Protein 1WYH (pdb70)

Structure (mmCIF, N/CA/C/O backbone):
data_1WYH
#
_entry.id   1WYH
#
loop_
_entity.id
_entity.type
_entity.pdbx_description
1 polymer 'Skeletal muscle LIM-protein 2'
2 non-polymer 'ZINC ION'
#
loop_
_atom_site.group_PDB
_atom_site.id
_atom_site.type_symbol
_atom_site.label_atom_id
_atom_site.label_alt_id
_atom_site.label_comp_id
_atom_site.label_asym_id
_atom_site.label_entity_id
_atom_site.label_seq_id
_atom_site.pdbx_PDB_ins_code
_atom_site.Cartn_x
_atom_site.Cartn_y
_atom_site.Cartn_z
_atom_site.occupancy
_atom_site.B_iso_or_equiv
_atom_site.auth_seq_id
_atom_site.auth_comp_id
_atom_site.auth_asym_id
_atom_site.auth_atom_id
_atom_site.pdbx_PDB_model_num
ATOM 1 N N . GLY A 1 1 ? 15.376 -1.244 -15.543 1.00 0.00 1 GLY A N 1
ATOM 2 C CA . GLY A 1 1 ? 16.334 -1.296 -16.632 1.00 0.00 1 GLY A CA 1
ATOM 3 C C . GLY A 1 1 ? 16.577 -2.709 -17.124 1.00 0.00 1 GLY A C 1
ATOM 4 O O . GLY A 1 1 ? 16.070 -3.104 -18.174 1.00 0.00 1 GLY A O 1
ATOM 8 N N . SER A 1 2 ? 17.355 -3.474 -16.364 1.00 0.00 2 SER A N 1
ATOM 9 C CA . SER A 1 2 ? 17.669 -4.849 -16.732 1.00 0.00 2 SER A CA 1
ATOM 10 C C . SER A 1 2 ? 16.437 -5.741 -16.602 1.00 0.00 2 SER A C 1
ATOM 11 O O . SER A 1 2 ? 15.998 -6.357 -17.572 1.00 0.00 2 SER A O 1
ATOM 19 N N . SER A 1 3 ? 15.884 -5.802 -15.394 1.00 0.00 3 SER A N 1
ATOM 20 C CA . SER A 1 3 ? 14.706 -6.621 -15.134 1.00 0.00 3 SER A CA 1
ATOM 21 C C . SER A 1 3 ? 13.724 -5.886 -14.226 1.00 0.00 3 SER A C 1
ATOM 22 O O . SER A 1 3 ? 14.010 -4.793 -13.740 1.00 0.00 3 SER A O 1
ATOM 30 N N . GLY A 1 4 ? 12.564 -6.497 -14.002 1.00 0.00 4 GLY A N 1
ATOM 31 C CA . GLY A 1 4 ? 11.557 -5.887 -13.153 1.00 0.00 4 GLY A CA 1
ATOM 32 C C . GLY A 1 4 ? 10.916 -6.884 -12.208 1.00 0.00 4 GLY A C 1
ATOM 33 O O . GLY A 1 4 ? 10.489 -7.960 -12.626 1.00 0.00 4 GLY A O 1
ATOM 37 N N . SER A 1 5 ? 10.848 -6.526 -10.929 1.00 0.00 5 SER A N 1
ATOM 38 C CA . SER A 1 5 ? 10.259 -7.399 -9.921 1.00 0.00 5 SER A CA 1
ATOM 39 C C . SER A 1 5 ? 9.074 -6.721 -9.241 1.00 0.00 5 SER A C 1
ATOM 40 O O . SER A 1 5 ? 9.241 -5.975 -8.275 1.00 0.00 5 SER A O 1
ATOM 48 N N . SER A 1 6 ? 7.876 -6.985 -9.751 1.00 0.00 6 SER A N 1
ATOM 49 C CA . SER A 1 6 ? 6.662 -6.398 -9.197 1.00 0.00 6 SER A CA 1
ATOM 50 C C . SER A 1 6 ? 5.842 -7.447 -8.452 1.00 0.00 6 SER A C 1
ATOM 51 O O . SER A 1 6 ? 4.631 -7.554 -8.641 1.00 0.00 6 SER A O 1
ATOM 59 N N . GLY A 1 7 ? 6.512 -8.221 -7.604 1.00 0.00 7 GLY A N 1
ATOM 60 C CA . GLY A 1 7 ? 5.831 -9.253 -6.844 1.00 0.00 7 GLY A CA 1
ATOM 61 C C . GLY A 1 7 ? 5.042 -8.688 -5.679 1.00 0.00 7 GLY A C 1
ATOM 62 O O . GLY A 1 7 ? 5.286 -7.564 -5.240 1.00 0.00 7 GLY A O 1
ATOM 66 N N . CYS A 1 8 ? 4.090 -9.469 -5.178 1.00 0.00 8 CYS A N 1
ATOM 67 C CA . CYS A 1 8 ? 3.260 -9.041 -4.059 1.00 0.00 8 CYS A CA 1
ATOM 68 C C . CYS A 1 8 ? 4.095 -8.886 -2.791 1.00 0.00 8 CYS A C 1
ATOM 69 O O . CYS A 1 8 ? 4.951 -9.718 -2.493 1.00 0.00 8 CYS A O 1
ATOM 76 N N . SER A 1 9 ? 3.837 -7.815 -2.047 1.00 0.00 9 SER A N 1
ATOM 77 C CA . SER A 1 9 ? 4.567 -7.548 -0.813 1.00 0.00 9 SER A CA 1
ATOM 78 C C . SER A 1 9 ? 3.843 -8.152 0.387 1.00 0.00 9 SER A C 1
ATOM 79 O O . SER A 1 9 ? 4.383 -8.201 1.492 1.00 0.00 9 SER A O 1
ATOM 87 N N . ALA A 1 10 ? 2.617 -8.611 0.161 1.00 0.00 10 ALA A N 1
ATOM 88 C CA . ALA A 1 10 ? 1.819 -9.214 1.221 1.00 0.00 10 ALA A CA 1
ATOM 89 C C . ALA A 1 10 ? 2.136 -10.698 1.371 1.00 0.00 10 ALA A C 1
ATOM 90 O O . ALA A 1 10 ? 2.578 -11.145 2.430 1.00 0.00 10 ALA A O 1
ATOM 97 N N . CYS A 1 11 ? 1.907 -11.458 0.306 1.00 0.00 11 CYS A N 1
ATOM 98 C CA . CYS A 1 11 ? 2.167 -12.892 0.319 1.00 0.00 11 CYS A CA 1
ATOM 99 C C . CYS A 1 11 ? 3.541 -13.201 -0.270 1.00 0.00 11 CYS A C 1
ATOM 100 O O . CYS A 1 11 ? 4.204 -14.153 0.140 1.00 0.00 11 CYS A O 1
ATOM 107 N N . GLY A 1 12 ? 3.962 -12.388 -1.234 1.00 0.00 12 GLY A N 1
ATOM 108 C CA . GLY A 1 12 ? 5.254 -12.591 -1.863 1.00 0.00 12 GLY A CA 1
ATOM 109 C C . GLY A 1 12 ? 5.134 -13.132 -3.274 1.00 0.00 12 GLY A C 1
ATOM 110 O O . GLY A 1 12 ? 6.099 -13.114 -4.036 1.00 0.00 12 GLY A O 1
ATOM 114 N N . GLU A 1 13 ? 3.945 -13.616 -3.621 1.00 0.00 13 GLU A N 1
ATOM 115 C CA . GLU A 1 13 ? 3.704 -14.167 -4.949 1.00 0.00 13 GLU A CA 1
ATOM 116 C C . GLU A 1 13 ? 4.086 -13.163 -6.033 1.00 0.00 13 GLU A C 1
ATOM 117 O O . GLU A 1 13 ? 4.502 -12.042 -5.738 1.00 0.00 13 GLU A O 1
ATOM 129 N N . THR A 1 14 ? 3.942 -13.574 -7.289 1.00 0.00 14 THR A N 1
ATOM 130 C CA . THR A 1 14 ? 4.273 -12.713 -8.417 1.00 0.00 14 THR A CA 1
ATOM 131 C C . THR A 1 14 ? 3.018 -12.103 -9.031 1.00 0.00 14 THR A C 1
ATOM 132 O O . THR A 1 14 ? 2.241 -12.791 -9.693 1.00 0.00 14 THR A O 1
ATOM 143 N N . VAL A 1 15 ? 2.824 -10.807 -8.806 1.00 0.00 15 VAL A N 1
ATOM 144 C CA . VAL A 1 15 ? 1.663 -10.104 -9.339 1.00 0.00 15 VAL A CA 1
ATOM 145 C C . VAL A 1 15 ? 1.802 -9.872 -10.839 1.00 0.00 15 VAL A C 1
ATOM 146 O O . VAL A 1 15 ? 2.699 -9.157 -11.286 1.00 0.00 15 VAL A O 1
ATOM 159 N N . MET A 1 16 ? 0.908 -10.480 -11.612 1.00 0.00 16 MET A N 1
ATOM 160 C CA . MET A 1 16 ? 0.930 -10.338 -13.063 1.00 0.00 16 MET A CA 1
ATOM 161 C C . MET A 1 16 ? 0.077 -9.154 -13.506 1.00 0.00 16 MET A C 1
ATOM 162 O O . MET A 1 16 ? -0.932 -8.818 -12.886 1.00 0.00 16 MET A O 1
ATOM 176 N N . PRO A 1 17 ? 0.489 -8.504 -14.605 1.00 0.00 17 PRO A N 1
ATOM 177 C CA . PRO A 1 17 ? -0.224 -7.347 -15.155 1.00 0.00 17 PRO A CA 1
ATOM 178 C C . PRO A 1 17 ? -1.566 -7.732 -15.767 1.00 0.00 17 PRO A C 1
ATOM 179 O O . PRO A 1 17 ? -2.424 -6.879 -15.992 1.00 0.00 17 PRO A O 1
ATOM 190 N N . GLY A 1 18 ? -1.742 -9.022 -16.034 1.00 0.00 18 GLY A N 1
ATOM 191 C CA . GLY A 1 18 ? -2.984 -9.497 -16.618 1.00 0.00 18 GLY A CA 1
ATOM 192 C C . GLY A 1 18 ? -4.026 -9.832 -15.570 1.00 0.00 18 GLY A C 1
ATOM 193 O O . GLY A 1 18 ? -4.751 -10.819 -15.699 1.00 0.00 18 GLY A O 1
ATOM 197 N N . SER A 1 19 ? -4.101 -9.011 -14.527 1.00 0.00 19 SER A N 1
ATOM 198 C CA . SER A 1 19 ? -5.058 -9.228 -13.450 1.00 0.00 19 SER A CA 1
ATOM 199 C C . SER A 1 19 ? -5.125 -8.014 -12.528 1.00 0.00 19 SER A C 1
ATOM 200 O O . SER A 1 19 ? -4.170 -7.243 -12.429 1.00 0.00 19 SER A O 1
ATOM 208 N N . ARG A 1 20 ? -6.260 -7.851 -11.856 1.00 0.00 20 ARG A N 1
ATOM 209 C CA . ARG A 1 20 ? -6.453 -6.730 -10.944 1.00 0.00 20 ARG A CA 1
ATOM 210 C C . ARG A 1 20 ? -5.373 -6.714 -9.866 1.00 0.00 20 ARG A C 1
ATOM 211 O O . ARG A 1 20 ? -5.299 -7.617 -9.032 1.00 0.00 20 ARG A O 1
ATOM 232 N N . LYS A 1 21 ? -4.536 -5.682 -9.889 1.00 0.00 21 LYS A N 1
ATOM 233 C CA . LYS A 1 21 ? -3.460 -5.547 -8.915 1.00 0.00 21 LYS A CA 1
ATOM 234 C C . LYS A 1 21 ? -3.360 -4.111 -8.411 1.00 0.00 21 LYS A C 1
ATOM 235 O O . LYS A 1 21 ? -4.070 -3.224 -8.888 1.00 0.00 21 LYS A O 1
ATOM 254 N N . LEU A 1 22 ? -2.473 -3.887 -7.448 1.00 0.00 22 LEU A N 1
ATOM 255 C CA . LEU A 1 22 ? -2.278 -2.557 -6.881 1.00 0.00 22 LEU A CA 1
ATOM 256 C C . LEU A 1 22 ? -0.793 -2.237 -6.740 1.00 0.00 22 LEU A C 1
ATOM 257 O O . LEU A 1 22 ? 0.033 -3.137 -6.590 1.00 0.00 22 LEU A O 1
ATOM 273 N N . GLU A 1 23 ? -0.463 -0.951 -6.789 1.00 0.00 23 GLU A N 1
ATOM 274 C CA . GLU A 1 23 ? 0.922 -0.513 -6.665 1.00 0.00 23 GLU A CA 1
ATOM 275 C C . GLU A 1 23 ? 0.998 0.892 -6.074 1.00 0.00 23 GLU A C 1
ATOM 276 O O . GLU A 1 23 ? 0.532 1.858 -6.679 1.00 0.00 23 GLU A O 1
ATOM 288 N N . TYR A 1 24 ? 1.589 0.997 -4.889 1.00 0.00 24 TYR A N 1
ATOM 289 C CA . TYR A 1 24 ? 1.725 2.282 -4.214 1.00 0.00 24 TYR A CA 1
ATOM 290 C C . TYR A 1 24 ? 3.135 2.461 -3.660 1.00 0.00 24 TYR A C 1
ATOM 291 O O . TYR A 1 24 ? 3.745 1.514 -3.165 1.00 0.00 24 TYR A O 1
ATOM 309 N N . GLY A 1 25 ? 3.647 3.685 -3.748 1.00 0.00 25 GLY A N 1
ATOM 310 C CA . GLY A 1 25 ? 4.981 3.968 -3.252 1.00 0.00 25 GLY A CA 1
ATOM 311 C C . GLY A 1 25 ? 6.040 3.105 -3.910 1.00 0.00 25 GLY A C 1
ATOM 312 O O . GLY A 1 25 ? 7.191 3.085 -3.478 1.00 0.00 25 GLY A O 1
ATOM 316 N N . GLY A 1 26 ? 5.648 2.388 -4.959 1.00 0.00 26 GLY A N 1
ATOM 317 C CA . GLY A 1 26 ? 6.583 1.527 -5.660 1.00 0.00 26 GLY A CA 1
ATOM 318 C C . GLY A 1 26 ? 6.264 0.056 -5.480 1.00 0.00 26 GLY A C 1
ATOM 319 O O . GLY A 1 26 ? 6.456 -0.743 -6.396 1.00 0.00 26 GLY A O 1
ATOM 323 N N . GLN A 1 27 ? 5.777 -0.302 -4.297 1.00 0.00 27 GLN A N 1
ATOM 324 C CA . GLN A 1 27 ? 5.433 -1.687 -4.000 1.00 0.00 27 GLN A CA 1
ATOM 325 C C . GLN A 1 27 ? 4.232 -2.139 -4.825 1.00 0.00 27 GLN A C 1
ATOM 326 O O . GLN A 1 27 ? 3.648 -1.354 -5.573 1.00 0.00 27 GLN A O 1
ATOM 340 N N . THR A 1 28 ? 3.867 -3.409 -4.684 1.00 0.00 28 THR A N 1
ATOM 341 C CA . THR A 1 28 ? 2.737 -3.966 -5.417 1.00 0.00 28 THR A CA 1
ATOM 342 C C . THR A 1 28 ? 1.991 -4.997 -4.577 1.00 0.00 28 THR A C 1
ATOM 343 O O . THR A 1 28 ? 2.591 -5.935 -4.052 1.00 0.00 28 THR A O 1
ATOM 354 N N . TRP A 1 29 ? 0.681 -4.817 -4.455 1.00 0.00 29 TRP A N 1
ATOM 355 C CA . TRP A 1 29 ? -0.147 -5.734 -3.679 1.00 0.00 29 TRP A CA 1
ATOM 356 C C . TRP A 1 29 ? -1.305 -6.263 -4.517 1.00 0.00 29 TRP A C 1
ATOM 357 O O . TRP A 1 29 ? -1.791 -5.584 -5.422 1.00 0.00 29 TRP A O 1
ATOM 378 N N . HIS A 1 30 ? -1.744 -7.480 -4.210 1.00 0.00 30 HIS A N 1
ATOM 379 C CA . HIS A 1 30 ? -2.847 -8.100 -4.936 1.00 0.00 30 HIS A CA 1
ATOM 380 C C . HIS A 1 30 ? -4.177 -7.453 -4.560 1.00 0.00 30 HIS A C 1
ATOM 381 O O . HIS A 1 30 ? -4.374 -7.036 -3.419 1.00 0.00 30 HIS A O 1
ATOM 395 N N . GLU A 1 31 ? -5.085 -7.372 -5.528 1.00 0.00 31 GLU A N 1
ATOM 396 C CA . GLU A 1 31 ? -6.394 -6.773 -5.298 1.00 0.00 31 GLU A CA 1
ATOM 397 C C . GLU A 1 31 ? -7.069 -7.394 -4.078 1.00 0.00 31 GLU A C 1
ATOM 398 O O . GLU A 1 31 ? -8.047 -6.858 -3.555 1.00 0.00 31 GLU A O 1
ATOM 410 N N . HIS A 1 32 ? -6.540 -8.528 -3.629 1.00 0.00 32 HIS A N 1
ATOM 411 C CA . HIS A 1 32 ? -7.090 -9.223 -2.470 1.00 0.00 32 HIS A CA 1
ATOM 412 C C . HIS A 1 32 ? -6.140 -9.132 -1.280 1.00 0.00 32 HIS A C 1
ATOM 413 O O . HIS A 1 32 ? -6.524 -9.408 -0.143 1.00 0.00 32 HIS A O 1
ATOM 428 N N . CYS A 1 33 ? -4.898 -8.743 -1.549 1.00 0.00 33 CYS A N 1
ATOM 429 C CA . CYS A 1 33 ? -3.892 -8.617 -0.502 1.00 0.00 33 CYS A CA 1
ATOM 430 C C . CYS A 1 33 ? -3.869 -7.199 0.062 1.00 0.00 33 CYS A C 1
ATOM 431 O O . CYS A 1 33 ? -3.725 -7.002 1.269 1.00 0.00 33 CYS A O 1
ATOM 438 N N . PHE A 1 34 ? -4.013 -6.215 -0.819 1.00 0.00 34 PHE A N 1
ATOM 439 C CA . PHE A 1 34 ? -4.009 -4.815 -0.409 1.00 0.00 34 PHE A CA 1
ATOM 440 C C . PHE A 1 34 ? -5.220 -4.500 0.463 1.00 0.00 34 PHE A C 1
ATOM 441 O O . PHE A 1 34 ? -6.312 -4.237 -0.043 1.00 0.00 34 PHE A O 1
ATOM 458 N N . LEU A 1 35 ? -5.020 -4.529 1.776 1.00 0.00 35 LEU A N 1
ATOM 459 C CA . LEU A 1 35 ? -6.096 -4.247 2.720 1.00 0.00 35 LEU A CA 1
ATOM 460 C C . LEU A 1 35 ? -5.777 -3.011 3.555 1.00 0.00 35 LEU A C 1
ATOM 461 O O . LEU A 1 35 ? -4.716 -2.404 3.405 1.00 0.00 35 LEU A O 1
ATOM 477 N N . CYS A 1 36 ? -6.701 -2.645 4.438 1.00 0.00 36 CYS A N 1
ATOM 478 C CA . CYS A 1 36 ? -6.518 -1.483 5.299 1.00 0.00 36 CYS A CA 1
ATOM 479 C C . CYS A 1 36 ? -5.874 -1.883 6.623 1.00 0.00 36 CYS A C 1
ATOM 480 O O . CYS A 1 36 ? -6.160 -2.950 7.167 1.00 0.00 36 CYS A O 1
ATOM 487 N N . SER A 1 37 ? -5.004 -1.020 7.137 1.00 0.00 37 SER A N 1
ATOM 488 C CA . SER A 1 37 ? -4.317 -1.284 8.395 1.00 0.00 37 SER A CA 1
ATOM 489 C C . SER A 1 37 ? -5.181 -0.873 9.583 1.00 0.00 37 SER A C 1
ATOM 490 O O . SER A 1 37 ? -4.675 -0.617 10.675 1.00 0.00 37 SER A O 1
ATOM 498 N N . GLY A 1 38 ? -6.491 -0.811 9.361 1.00 0.00 38 GLY A N 1
ATOM 499 C CA . GLY A 1 38 ? -7.406 -0.431 10.421 1.00 0.00 38 GLY A CA 1
ATOM 500 C C . GLY A 1 38 ? -8.583 -1.378 10.539 1.00 0.00 38 GLY A C 1
ATOM 501 O O . GLY A 1 38 ? -8.866 -1.898 11.619 1.00 0.00 38 GLY A O 1
ATOM 505 N N . CYS A 1 39 ? -9.273 -1.603 9.426 1.00 0.00 39 CYS A N 1
ATOM 506 C CA . CYS A 1 39 ? -10.428 -2.492 9.408 1.00 0.00 39 CYS A CA 1
ATOM 507 C C . CYS A 1 39 ? -10.121 -3.767 8.627 1.00 0.00 39 CYS A C 1
ATOM 508 O O . CYS A 1 39 ? -10.944 -4.680 8.563 1.00 0.00 39 CYS A O 1
ATOM 515 N N . GLU A 1 40 ? -8.932 -3.820 8.037 1.00 0.00 40 GLU A N 1
ATOM 516 C CA . GLU A 1 40 ? -8.517 -4.983 7.260 1.00 0.00 40 GLU A CA 1
ATOM 517 C C . GLU A 1 40 ? -9.445 -5.201 6.069 1.00 0.00 40 GLU A C 1
ATOM 518 O O . GLU A 1 40 ? -9.771 -6.336 5.724 1.00 0.00 40 GLU A O 1
ATOM 530 N N . GLN A 1 41 ? -9.866 -4.105 5.446 1.00 0.00 41 GLN A N 1
ATOM 531 C CA . GLN A 1 41 ? -10.758 -4.177 4.294 1.00 0.00 41 GLN A CA 1
ATOM 532 C C . GLN A 1 41 ? -9.975 -4.054 2.991 1.00 0.00 41 GLN A C 1
ATOM 533 O O . GLN A 1 41 ? -8.972 -3.344 2.906 1.00 0.00 41 GLN A O 1
ATOM 547 N N . PRO A 1 42 ? -10.441 -4.761 1.951 1.00 0.00 42 PRO A N 1
ATOM 548 C CA . PRO A 1 42 ? -9.799 -4.747 0.634 1.00 0.00 42 PRO A CA 1
ATOM 549 C C . PRO A 1 42 ? -9.964 -3.408 -0.077 1.00 0.00 42 PRO A C 1
ATOM 550 O O . PRO A 1 42 ? -10.957 -3.178 -0.768 1.00 0.00 42 PRO A O 1
ATOM 561 N N . LEU A 1 43 ? -8.984 -2.528 0.095 1.00 0.00 43 LEU A N 1
ATOM 562 C CA . LEU A 1 43 ? -9.020 -1.210 -0.531 1.00 0.00 43 LEU A CA 1
ATOM 563 C C . LEU A 1 43 ? -8.759 -1.313 -2.030 1.00 0.00 43 LEU A C 1
ATOM 564 O O . LEU A 1 43 ? -8.700 -0.303 -2.731 1.00 0.00 43 LEU A O 1
ATOM 580 N N . GLY A 1 44 ? -8.605 -2.541 -2.517 1.00 0.00 44 GLY A N 1
ATOM 581 C CA . GLY A 1 44 ? -8.354 -2.753 -3.930 1.00 0.00 44 GLY A CA 1
ATOM 582 C C . GLY A 1 44 ? -9.490 -2.254 -4.802 1.00 0.00 44 GLY A C 1
ATOM 583 O O . GLY A 1 44 ? -9.383 -2.246 -6.028 1.00 0.00 44 GLY A O 1
ATOM 587 N N . SER A 1 45 ? -10.582 -1.839 -4.168 1.00 0.00 45 SER A N 1
ATOM 588 C CA . SER A 1 45 ? -11.745 -1.342 -4.893 1.00 0.00 45 SER A CA 1
ATOM 589 C C . SER A 1 45 ? -12.228 -0.020 -4.305 1.00 0.00 45 SER A C 1
ATOM 590 O O . SER A 1 45 ? -12.704 0.856 -5.027 1.00 0.00 45 SER A O 1
ATOM 598 N N . ARG A 1 46 ? -12.103 0.116 -2.989 1.00 0.00 46 ARG A N 1
ATOM 599 C CA . ARG A 1 46 ? -12.527 1.330 -2.302 1.00 0.00 46 ARG A CA 1
ATOM 600 C C . ARG A 1 46 ? -11.360 2.298 -2.138 1.00 0.00 46 ARG A C 1
ATOM 601 O O . ARG A 1 46 ? -10.200 1.888 -2.108 1.00 0.00 46 ARG A O 1
ATOM 622 N N . SER A 1 47 ? -11.676 3.585 -2.033 1.00 0.00 47 SER A N 1
ATOM 623 C CA . SER A 1 47 ? -10.653 4.613 -1.876 1.00 0.00 47 SER A CA 1
ATOM 624 C C . SER A 1 47 ? -9.978 4.504 -0.512 1.00 0.00 47 SER A C 1
ATOM 625 O O . SER A 1 47 ? -10.486 3.844 0.394 1.00 0.00 47 SER A O 1
ATOM 633 N N . PHE A 1 48 ? -8.829 5.157 -0.374 1.00 0.00 48 PHE A N 1
ATOM 634 C CA . PHE A 1 48 ? -8.082 5.134 0.879 1.00 0.00 48 PHE A CA 1
ATOM 635 C C . PHE A 1 48 ? -6.997 6.207 0.885 1.00 0.00 48 PHE A C 1
ATOM 636 O O . PHE A 1 48 ? -6.872 6.985 -0.061 1.00 0.00 48 PHE A O 1
ATOM 653 N N . VAL A 1 49 ? -6.213 6.241 1.958 1.00 0.00 49 VAL A N 1
ATOM 654 C CA . VAL A 1 49 ? -5.138 7.217 2.088 1.00 0.00 49 VAL A CA 1
ATOM 655 C C . VAL A 1 49 ? -3.839 6.548 2.522 1.00 0.00 49 VAL A C 1
ATOM 656 O O . VAL A 1 49 ? -3.719 6.031 3.633 1.00 0.00 49 VAL A O 1
ATOM 669 N N . PRO A 1 50 ? -2.840 6.558 1.627 1.00 0.00 50 PRO A N 1
ATOM 670 C CA . PRO A 1 50 ? -1.530 5.957 1.895 1.00 0.00 50 PRO A CA 1
ATOM 671 C C . PRO A 1 50 ? -0.736 6.739 2.935 1.00 0.00 50 PRO A C 1
ATOM 672 O O . PRO A 1 50 ? -0.218 7.819 2.651 1.00 0.00 50 PRO A O 1
ATOM 683 N N . ASP A 1 51 ? -0.643 6.187 4.140 1.00 0.00 51 ASP A N 1
ATOM 684 C CA . ASP A 1 51 ? 0.090 6.832 5.222 1.00 0.00 51 ASP A CA 1
ATOM 685 C C . ASP A 1 51 ? 1.405 6.109 5.495 1.00 0.00 51 ASP A C 1
ATOM 686 O O . ASP A 1 51 ? 1.774 5.178 4.779 1.00 0.00 51 ASP A O 1
ATOM 695 N N . LYS A 1 52 ? 2.111 6.546 6.533 1.00 0.00 52 LYS A N 1
ATOM 696 C CA . LYS A 1 52 ? 3.385 5.941 6.901 1.00 0.00 52 LYS A CA 1
ATOM 697 C C . LYS A 1 52 ? 3.306 4.419 6.833 1.00 0.00 52 LYS A C 1
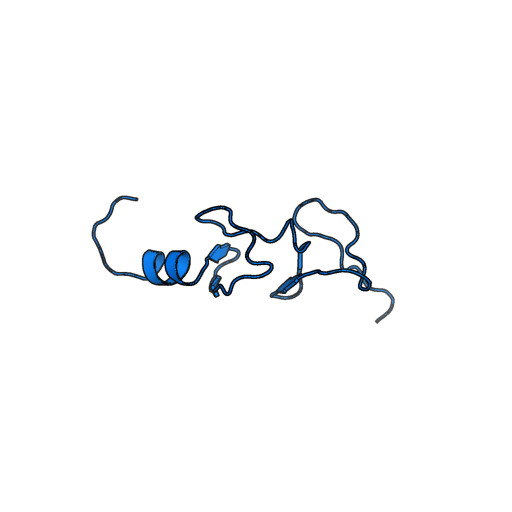ATOM 698 O O . LYS A 1 52 ? 2.865 3.769 7.780 1.00 0.00 52 LYS A O 1
ATOM 717 N N . GLY A 1 53 ? 3.736 3.858 5.707 1.00 0.00 53 GLY A N 1
ATOM 718 C CA . GLY A 1 53 ? 3.706 2.417 5.539 1.00 0.00 53 GLY A CA 1
ATOM 719 C C . GLY A 1 53 ? 2.414 1.801 6.039 1.00 0.00 53 GLY A C 1
ATOM 720 O O . GLY A 1 53 ? 2.389 0.642 6.449 1.00 0.00 53 GLY A O 1
ATOM 724 N N . ALA A 1 54 ? 1.338 2.581 6.006 1.00 0.00 54 ALA A N 1
ATOM 725 C CA . ALA A 1 54 ? 0.037 2.105 6.459 1.00 0.00 54 ALA A CA 1
ATOM 726 C C . ALA A 1 54 ? -1.078 2.601 5.545 1.00 0.00 54 ALA A C 1
ATOM 727 O O . ALA A 1 54 ? -1.178 3.796 5.263 1.00 0.00 54 ALA A O 1
ATOM 734 N N . HIS A 1 55 ? -1.914 1.677 5.083 1.00 0.00 55 HIS A N 1
ATOM 735 C CA . HIS A 1 55 ? -3.022 2.021 4.199 1.00 0.00 55 HIS A CA 1
ATOM 736 C C . HIS A 1 55 ? -4.330 2.116 4.979 1.00 0.00 55 HIS A C 1
ATOM 737 O O . HIS A 1 55 ? -4.876 1.104 5.420 1.00 0.00 55 HIS A O 1
ATOM 752 N N . TYR A 1 56 ? -4.827 3.337 5.146 1.00 0.00 56 TYR A N 1
ATOM 753 C CA . TYR A 1 56 ? -6.068 3.563 5.876 1.00 0.00 56 TYR A CA 1
ATOM 754 C C . TYR A 1 56 ? -7.139 4.150 4.961 1.00 0.00 56 TYR A C 1
ATOM 755 O O . TYR A 1 56 ? -6.893 5.115 4.236 1.00 0.00 56 TYR A O 1
ATOM 773 N N . CYS A 1 57 ? -8.329 3.559 4.999 1.00 0.00 57 CYS A N 1
ATOM 774 C CA . CYS A 1 57 ? -9.439 4.021 4.175 1.00 0.00 57 CYS A CA 1
ATOM 775 C C . CYS A 1 57 ? -9.823 5.454 4.533 1.00 0.00 57 CYS A C 1
ATOM 776 O O . CYS A 1 57 ? -9.311 6.023 5.497 1.00 0.00 57 CYS A O 1
ATOM 783 N N . VAL A 1 58 ? -10.729 6.031 3.749 1.00 0.00 58 VAL A N 1
ATOM 784 C CA . VAL A 1 58 ? -11.183 7.396 3.983 1.00 0.00 58 VAL A CA 1
ATOM 785 C C . VAL A 1 58 ? -11.386 7.661 5.471 1.00 0.00 58 VAL A C 1
ATOM 786 O O . VAL A 1 58 ? -10.830 8.599 6.041 1.00 0.00 58 VAL A O 1
ATOM 799 N N . PRO A 1 59 ? -12.201 6.813 6.117 1.00 0.00 59 PRO A N 1
ATOM 800 C CA . PRO A 1 59 ? -12.495 6.934 7.548 1.00 0.00 59 PRO A CA 1
ATOM 801 C C . PRO A 1 59 ? -11.290 6.593 8.418 1.00 0.00 59 PRO A C 1
ATOM 802 O O . PRO A 1 59 ? -10.898 7.373 9.287 1.00 0.00 59 PRO A O 1
ATOM 813 N N . CYS A 1 60 ? -10.705 5.424 8.179 1.00 0.00 60 CYS A N 1
ATOM 814 C CA . CYS A 1 60 ? -9.545 4.979 8.941 1.00 0.00 60 CYS A CA 1
ATOM 815 C C . CYS A 1 60 ? -8.438 6.030 8.910 1.00 0.00 60 CYS A C 1
ATOM 816 O O . CYS A 1 60 ? -7.540 6.026 9.752 1.00 0.00 60 CYS A O 1
ATOM 823 N N . TYR A 1 61 ? -8.511 6.928 7.934 1.00 0.00 61 TYR A N 1
ATOM 824 C CA . TYR A 1 61 ? -7.515 7.984 7.792 1.00 0.00 61 TYR A CA 1
ATOM 825 C C . TYR A 1 61 ? -7.967 9.258 8.500 1.00 0.00 61 TYR A C 1
ATOM 826 O O . TYR A 1 61 ? -7.228 9.830 9.300 1.00 0.00 61 TYR A O 1
ATOM 844 N N . GLU A 1 62 ? -9.186 9.694 8.199 1.00 0.00 62 GLU A N 1
ATOM 845 C CA . GLU A 1 62 ? -9.736 10.900 8.806 1.00 0.00 62 GLU A CA 1
ATOM 846 C C . GLU A 1 62 ? -9.961 10.702 10.303 1.00 0.00 62 GLU A C 1
ATOM 847 O O . GLU A 1 62 ? -10.091 11.667 11.055 1.00 0.00 62 GLU A O 1
ATOM 859 N N . ASN A 1 63 ? -10.006 9.443 10.727 1.00 0.00 63 ASN A N 1
ATOM 860 C CA . ASN A 1 63 ? -10.216 9.117 12.133 1.00 0.00 63 ASN A CA 1
ATOM 861 C C . ASN A 1 63 ? -8.903 9.178 12.907 1.00 0.00 63 ASN A C 1
ATOM 862 O O . ASN A 1 63 ? -8.842 9.730 14.006 1.00 0.00 63 ASN A O 1
ATOM 873 N N . LYS A 1 64 ? -7.853 8.607 12.327 1.00 0.00 64 LYS A N 1
ATOM 874 C CA . LYS A 1 64 ? -6.539 8.597 12.960 1.00 0.00 64 LYS A CA 1
ATOM 875 C C . LYS A 1 64 ? -5.939 9.999 12.989 1.00 0.00 64 LYS A C 1
ATOM 876 O O . LYS A 1 64 ? -5.179 10.341 13.896 1.00 0.00 64 LYS A O 1
ATOM 895 N N . PHE A 1 65 ? -6.286 10.807 11.993 1.00 0.00 65 PHE A N 1
ATOM 896 C CA . PHE A 1 65 ? -5.781 12.173 11.906 1.00 0.00 65 PHE A CA 1
ATOM 897 C C . PHE A 1 65 ? -6.747 13.153 12.566 1.00 0.00 65 PHE A C 1
ATOM 898 O O . PHE A 1 65 ? -6.679 14.359 12.333 1.00 0.00 65 PHE A O 1
ATOM 915 N N . ALA A 1 66 ? -7.645 12.624 13.391 1.00 0.00 66 ALA A N 1
ATOM 916 C CA . ALA A 1 66 ? -8.624 13.451 14.086 1.00 0.00 66 ALA A CA 1
ATOM 917 C C . ALA A 1 66 ? -8.205 13.699 15.531 1.00 0.00 66 ALA A C 1
ATOM 918 O O . ALA A 1 66 ? -7.627 12.826 16.179 1.00 0.00 66 ALA A O 1
ATOM 925 N N . SER A 1 67 ? -8.499 14.895 16.031 1.00 0.00 67 SER A N 1
ATOM 926 C CA . SER A 1 67 ? -8.149 15.259 17.399 1.00 0.00 67 SER A CA 1
ATOM 927 C C . SER A 1 67 ? -9.174 14.711 18.387 1.00 0.00 67 SER A C 1
ATOM 928 O O . SER A 1 67 ? -10.371 14.966 18.262 1.00 0.00 67 SER A O 1
ATOM 936 N N . GLY A 1 68 ? -8.694 13.954 19.369 1.00 0.00 68 GLY A N 1
ATOM 937 C CA . GLY A 1 68 ? -9.581 13.381 20.365 1.00 0.00 68 GLY A CA 1
ATOM 938 C C . GLY A 1 68 ? -8.846 12.509 21.363 1.00 0.00 68 GLY A C 1
ATOM 939 O O . GLY A 1 68 ? -7.887 11.814 21.025 1.00 0.00 68 GLY A O 1
ATOM 943 N N . PRO A 1 69 ? -9.295 12.540 22.626 1.00 0.00 69 PRO A N 1
ATOM 944 C CA . PRO A 1 69 ? -8.687 11.753 23.703 1.00 0.00 69 PRO A CA 1
ATOM 945 C C . PRO A 1 69 ? -8.944 10.258 23.544 1.00 0.00 69 PRO A C 1
ATOM 946 O O . PRO A 1 69 ? -8.404 9.443 24.292 1.00 0.00 69 PRO A O 1
ATOM 957 N N . SER A 1 70 ? -9.772 9.905 22.566 1.00 0.00 70 SER A N 1
ATOM 958 C CA . SER A 1 70 ? -10.103 8.508 22.312 1.00 0.00 70 SER A CA 1
ATOM 959 C C . SER A 1 70 ? -8.874 7.619 22.481 1.00 0.00 70 SER A C 1
ATOM 960 O O . SER A 1 70 ? -7.855 7.817 21.819 1.00 0.00 70 SER A O 1
ATOM 968 N N . SER A 1 71 ? -8.979 6.639 23.373 1.00 0.00 71 SER A N 1
ATOM 969 C CA . SER A 1 71 ? -7.876 5.721 23.633 1.00 0.00 71 SER A CA 1
ATOM 970 C C . SER A 1 71 ? -7.596 4.848 22.413 1.00 0.00 71 SER A C 1
ATOM 971 O O . SER A 1 71 ? -6.449 4.698 21.994 1.00 0.00 71 SER A O 1
ATOM 979 N N . GLY A 1 72 ? -8.654 4.275 21.848 1.00 0.00 72 GLY A N 1
ATOM 980 C CA . GLY A 1 72 ? -8.503 3.424 20.682 1.00 0.00 72 GLY A CA 1
ATOM 981 C C . GLY A 1 72 ? -9.127 4.027 19.439 1.00 0.00 72 GLY A C 1
ATOM 982 O O . GLY A 1 72 ? -10.072 4.805 19.561 1.00 0.00 72 GLY A O 1
ATOM 988 N N . GLY A 1 1 ? 14.860 -19.069 -17.453 1.00 0.00 1 GLY A N 2
ATOM 989 C CA . GLY A 1 1 ? 14.846 -18.798 -16.027 1.00 0.00 1 GLY A CA 2
ATOM 990 C C . GLY A 1 1 ? 13.671 -17.935 -15.612 1.00 0.00 1 GLY A C 2
ATOM 991 O O . GLY A 1 1 ? 13.132 -17.178 -16.420 1.00 0.00 1 GLY A O 2
ATOM 995 N N . SER A 1 2 ? 13.272 -18.048 -14.350 1.00 0.00 2 SER A N 2
ATOM 996 C CA . SER A 1 2 ? 12.150 -17.275 -13.830 1.00 0.00 2 SER A CA 2
ATOM 997 C C . SER A 1 2 ? 12.558 -16.496 -12.583 1.00 0.00 2 SER A C 2
ATOM 998 O O . SER A 1 2 ? 12.595 -17.042 -11.481 1.00 0.00 2 SER A O 2
ATOM 1006 N N . SER A 1 3 ? 12.864 -15.215 -12.767 1.00 0.00 3 SER A N 2
ATOM 1007 C CA . SER A 1 3 ? 13.274 -14.360 -11.659 1.00 0.00 3 SER A CA 2
ATOM 1008 C C . SER A 1 3 ? 12.105 -13.512 -11.167 1.00 0.00 3 SER A C 2
ATOM 1009 O O . SER A 1 3 ? 11.831 -13.447 -9.969 1.00 0.00 3 SER A O 2
ATOM 1017 N N . GLY A 1 4 ? 11.418 -12.862 -12.102 1.00 0.00 4 GLY A N 2
ATOM 1018 C CA . GLY A 1 4 ? 10.287 -12.026 -11.745 1.00 0.00 4 GLY A CA 2
ATOM 1019 C C . GLY A 1 4 ? 10.711 -10.712 -11.120 1.00 0.00 4 GLY A C 2
ATOM 1020 O O . GLY A 1 4 ? 11.384 -10.696 -10.090 1.00 0.00 4 GLY A O 2
ATOM 1024 N N . SER A 1 5 ? 10.319 -9.607 -11.746 1.00 0.00 5 SER A N 2
ATOM 1025 C CA . SER A 1 5 ? 10.668 -8.282 -11.248 1.00 0.00 5 SER A CA 2
ATOM 1026 C C . SER A 1 5 ? 9.586 -7.751 -10.313 1.00 0.00 5 SER A C 2
ATOM 1027 O O . SER A 1 5 ? 9.880 -7.247 -9.228 1.00 0.00 5 SER A O 2
ATOM 1035 N N . SER A 1 6 ? 8.333 -7.867 -10.741 1.00 0.00 6 SER A N 2
ATOM 1036 C CA . SER A 1 6 ? 7.206 -7.395 -9.945 1.00 0.00 6 SER A CA 2
ATOM 1037 C C . SER A 1 6 ? 6.573 -8.544 -9.167 1.00 0.00 6 SER A C 2
ATOM 1038 O O . SER A 1 6 ? 6.303 -9.609 -9.719 1.00 0.00 6 SER A O 2
ATOM 1046 N N . GLY A 1 7 ? 6.337 -8.318 -7.878 1.00 0.00 7 GLY A N 2
ATOM 1047 C CA . GLY A 1 7 ? 5.737 -9.343 -7.042 1.00 0.00 7 GLY A CA 2
ATOM 1048 C C . GLY A 1 7 ? 4.964 -8.760 -5.876 1.00 0.00 7 GLY A C 2
ATOM 1049 O O . GLY A 1 7 ? 5.199 -7.621 -5.472 1.00 0.00 7 GLY A O 2
ATOM 1053 N N . CYS A 1 8 ? 4.037 -9.543 -5.333 1.00 0.00 8 CYS A N 2
ATOM 1054 C CA . CYS A 1 8 ? 3.225 -9.098 -4.207 1.00 0.00 8 CYS A CA 2
ATOM 1055 C C . CYS A 1 8 ? 4.091 -8.843 -2.978 1.00 0.00 8 CYS A C 2
ATOM 1056 O O . CYS A 1 8 ? 5.039 -9.582 -2.709 1.00 0.00 8 CYS A O 2
ATOM 1063 N N . SER A 1 9 ? 3.760 -7.792 -2.235 1.00 0.00 9 SER A N 2
ATOM 1064 C CA . SER A 1 9 ? 4.510 -7.437 -1.036 1.00 0.00 9 SER A CA 2
ATOM 1065 C C . SER A 1 9 ? 3.852 -8.023 0.210 1.00 0.00 9 SER A C 2
ATOM 1066 O O . SER A 1 9 ? 4.444 -8.040 1.288 1.00 0.00 9 SER A O 2
ATOM 1074 N N . ALA A 1 10 ? 2.623 -8.503 0.052 1.00 0.00 10 ALA A N 2
ATOM 1075 C CA . ALA A 1 10 ? 1.884 -9.092 1.162 1.00 0.00 10 ALA A CA 2
ATOM 1076 C C . ALA A 1 10 ? 2.249 -10.561 1.347 1.00 0.00 10 ALA A C 2
ATOM 1077 O O . ALA A 1 10 ? 2.730 -10.963 2.406 1.00 0.00 10 ALA A O 2
ATOM 1084 N N . CYS A 1 11 ? 2.018 -11.358 0.309 1.00 0.00 11 CYS A N 2
ATOM 1085 C CA . CYS A 1 11 ? 2.321 -12.783 0.356 1.00 0.00 11 CYS A CA 2
ATOM 1086 C C . CYS A 1 11 ? 3.682 -13.071 -0.271 1.00 0.00 11 CYS A C 2
ATOM 1087 O O . CYS A 1 11 ? 4.374 -14.009 0.124 1.00 0.00 11 CYS A O 2
ATOM 1094 N N . GLY A 1 12 ? 4.060 -12.256 -1.251 1.00 0.00 12 GLY A N 2
ATOM 1095 C CA . GLY A 1 12 ? 5.336 -12.438 -1.917 1.00 0.00 12 GLY A CA 2
ATOM 1096 C C . GLY A 1 12 ? 5.185 -13.011 -3.313 1.00 0.00 12 GLY A C 2
ATOM 1097 O O . GLY A 1 12 ? 6.120 -12.968 -4.112 1.00 0.00 12 GLY A O 2
ATOM 1101 N N . GLU A 1 13 ? 4.006 -13.550 -3.605 1.00 0.00 13 GLU A N 2
ATOM 1102 C CA . GLU A 1 13 ? 3.738 -14.136 -4.913 1.00 0.00 13 GLU A CA 2
ATOM 1103 C C . GLU A 1 13 ? 4.101 -13.162 -6.030 1.00 0.00 13 GLU A C 2
ATOM 1104 O O . GLU A 1 13 ? 4.632 -12.080 -5.778 1.00 0.00 13 GLU A O 2
ATOM 1116 N N . THR A 1 14 ? 3.810 -13.553 -7.267 1.00 0.00 14 THR A N 2
ATOM 1117 C CA . THR A 1 14 ? 4.106 -12.717 -8.423 1.00 0.00 14 THR A CA 2
ATOM 1118 C C . THR A 1 14 ? 2.833 -12.115 -9.007 1.00 0.00 14 THR A C 2
ATOM 1119 O O . THR A 1 14 ? 2.022 -12.818 -9.611 1.00 0.00 14 THR A O 2
ATOM 1130 N N . VAL A 1 15 ? 2.662 -10.810 -8.824 1.00 0.00 15 VAL A N 2
ATOM 1131 C CA . VAL A 1 15 ? 1.488 -10.113 -9.335 1.00 0.00 15 VAL A CA 2
ATOM 1132 C C . VAL A 1 15 ? 1.626 -9.822 -10.825 1.00 0.00 15 VAL A C 2
ATOM 1133 O O . VAL A 1 15 ? 2.481 -9.039 -11.238 1.00 0.00 15 VAL A O 2
ATOM 1146 N N . MET A 1 16 ? 0.779 -10.459 -11.627 1.00 0.00 16 MET A N 2
ATOM 1147 C CA . MET A 1 16 ? 0.806 -10.267 -13.073 1.00 0.00 16 MET A CA 2
ATOM 1148 C C . MET A 1 16 ? 0.000 -9.035 -13.472 1.00 0.00 16 MET A C 2
ATOM 1149 O O . MET A 1 16 ? -0.990 -8.677 -12.834 1.00 0.00 16 MET A O 2
ATOM 1163 N N . PRO A 1 17 ? 0.433 -8.369 -14.554 1.00 0.00 17 PRO A N 2
ATOM 1164 C CA . PRO A 1 17 ? -0.235 -7.167 -15.062 1.00 0.00 17 PRO A CA 2
ATOM 1165 C C . PRO A 1 17 ? -1.596 -7.475 -15.676 1.00 0.00 17 PRO A C 2
ATOM 1166 O O . PRO A 1 17 ? -2.520 -6.667 -15.598 1.00 0.00 17 PRO A O 2
ATOM 1177 N N . GLY A 1 18 ? -1.713 -8.651 -16.285 1.00 0.00 18 GLY A N 2
ATOM 1178 C CA . GLY A 1 18 ? -2.966 -9.046 -16.903 1.00 0.00 18 GLY A CA 2
ATOM 1179 C C . GLY A 1 18 ? -3.961 -9.591 -15.898 1.00 0.00 18 GLY A C 2
ATOM 1180 O O . GLY A 1 18 ? -4.663 -10.563 -16.174 1.00 0.00 18 GLY A O 2
ATOM 1184 N N . SER A 1 19 ? -4.021 -8.964 -14.727 1.00 0.00 19 SER A N 2
ATOM 1185 C CA . SER A 1 19 ? -4.934 -9.396 -13.675 1.00 0.00 19 SER A CA 2
ATOM 1186 C C . SER A 1 19 ? -5.066 -8.325 -12.597 1.00 0.00 19 SER A C 2
ATOM 1187 O O . SER A 1 19 ? -4.109 -7.612 -12.293 1.00 0.00 19 SER A O 2
ATOM 1195 N N . ARG A 1 20 ? -6.260 -8.217 -12.022 1.00 0.00 20 ARG A N 2
ATOM 1196 C CA . ARG A 1 20 ? -6.519 -7.232 -10.979 1.00 0.00 20 ARG A CA 2
ATOM 1197 C C . ARG A 1 20 ? -5.364 -7.177 -9.984 1.00 0.00 20 ARG A C 2
ATOM 1198 O O . ARG A 1 20 ? -4.954 -8.200 -9.434 1.00 0.00 20 ARG A O 2
ATOM 1219 N N . LYS A 1 21 ? -4.842 -5.976 -9.757 1.00 0.00 21 LYS A N 2
ATOM 1220 C CA . LYS A 1 21 ? -3.734 -5.786 -8.828 1.00 0.00 21 LYS A CA 2
ATOM 1221 C C . LYS A 1 21 ? -3.637 -4.329 -8.388 1.00 0.00 21 LYS A C 2
ATOM 1222 O O . LYS A 1 21 ? -4.379 -3.473 -8.871 1.00 0.00 21 LYS A O 2
ATOM 1241 N N . LEU A 1 22 ? -2.717 -4.053 -7.470 1.00 0.00 22 LEU A N 2
ATOM 1242 C CA . LEU A 1 22 ? -2.522 -2.698 -6.965 1.00 0.00 22 LEU A CA 2
ATOM 1243 C C . LEU A 1 22 ? -1.043 -2.323 -6.970 1.00 0.00 22 LEU A C 2
ATOM 1244 O O . LEU A 1 22 ? -0.175 -3.186 -6.843 1.00 0.00 22 LEU A O 2
ATOM 1260 N N . GLU A 1 23 ? -0.766 -1.031 -7.116 1.00 0.00 23 GLU A N 2
ATOM 1261 C CA . GLU A 1 23 ? 0.608 -0.543 -7.136 1.00 0.00 23 GLU A CA 2
ATOM 1262 C C . GLU A 1 23 ? 0.698 0.854 -6.528 1.00 0.00 23 GLU A C 2
ATOM 1263 O O . GLU A 1 23 ? 0.131 1.810 -7.057 1.00 0.00 23 GLU A O 2
ATOM 1275 N N . TYR A 1 24 ? 1.414 0.963 -5.415 1.00 0.00 24 TYR A N 2
ATOM 1276 C CA . TYR A 1 24 ? 1.576 2.241 -4.733 1.00 0.00 24 TYR A CA 2
ATOM 1277 C C . TYR A 1 24 ? 3.033 2.470 -4.344 1.00 0.00 24 TYR A C 2
ATOM 1278 O O . TYR A 1 24 ? 3.635 1.660 -3.641 1.00 0.00 24 TYR A O 2
ATOM 1296 N N . GLY A 1 25 ? 3.594 3.583 -4.807 1.00 0.00 25 GLY A N 2
ATOM 1297 C CA . GLY A 1 25 ? 4.976 3.901 -4.498 1.00 0.00 25 GLY A CA 2
ATOM 1298 C C . GLY A 1 25 ? 5.956 3.085 -5.317 1.00 0.00 25 GLY A C 2
ATOM 1299 O O . GLY A 1 25 ? 6.250 3.422 -6.463 1.00 0.00 25 GLY A O 2
ATOM 1303 N N . GLY A 1 26 ? 6.465 2.007 -4.727 1.00 0.00 26 GLY A N 2
ATOM 1304 C CA . GLY A 1 26 ? 7.413 1.158 -5.424 1.00 0.00 26 GLY A CA 2
ATOM 1305 C C . GLY A 1 26 ? 7.135 -0.317 -5.213 1.00 0.00 26 GLY A C 2
ATOM 1306 O O . GLY A 1 26 ? 7.930 -1.168 -5.611 1.00 0.00 26 GLY A O 2
ATOM 1310 N N . GLN A 1 27 ? 6.005 -0.620 -4.582 1.00 0.00 27 GLN A N 2
ATOM 1311 C CA . GLN A 1 27 ? 5.626 -2.003 -4.317 1.00 0.00 27 GLN A CA 2
ATOM 1312 C C . GLN A 1 27 ? 4.348 -2.371 -5.064 1.00 0.00 27 GLN A C 2
ATOM 1313 O O . GLN A 1 27 ? 3.759 -1.539 -5.755 1.00 0.00 27 GLN A O 2
ATOM 1327 N N . THR A 1 28 ? 3.924 -3.622 -4.920 1.00 0.00 28 THR A N 2
ATOM 1328 C CA . THR A 1 28 ? 2.716 -4.101 -5.581 1.00 0.00 28 THR A CA 2
ATOM 1329 C C . THR A 1 28 ? 1.975 -5.109 -4.711 1.00 0.00 28 THR A C 2
ATOM 1330 O O . THR A 1 28 ? 2.575 -6.041 -4.176 1.00 0.00 28 THR A O 2
ATOM 1341 N N . TRP A 1 29 ? 0.668 -4.916 -4.574 1.00 0.00 29 TRP A N 2
ATOM 1342 C CA . TRP A 1 29 ? -0.156 -5.811 -3.768 1.00 0.00 29 TRP A CA 2
ATOM 1343 C C . TRP A 1 29 ? -1.337 -6.337 -4.575 1.00 0.00 29 TRP A C 2
ATOM 1344 O O . TRP A 1 29 ? -1.828 -5.668 -5.485 1.00 0.00 29 TRP A O 2
ATOM 1365 N N . HIS A 1 30 ? -1.790 -7.540 -4.237 1.00 0.00 30 HIS A N 2
ATOM 1366 C CA . HIS A 1 30 ? -2.916 -8.156 -4.931 1.00 0.00 30 HIS A CA 2
ATOM 1367 C C . HIS A 1 30 ? -4.234 -7.518 -4.501 1.00 0.00 30 HIS A C 2
ATOM 1368 O O . HIS A 1 30 ? -4.383 -7.094 -3.356 1.00 0.00 30 HIS A O 2
ATOM 1382 N N . GLU A 1 31 ? -5.185 -7.454 -5.428 1.00 0.00 31 GLU A N 2
ATOM 1383 C CA . GLU A 1 31 ? -6.489 -6.867 -5.144 1.00 0.00 31 GLU A CA 2
ATOM 1384 C C . GLU A 1 31 ? -7.115 -7.503 -3.906 1.00 0.00 31 GLU A C 2
ATOM 1385 O O . GLU A 1 31 ? -8.085 -6.986 -3.351 1.00 0.00 31 GLU A O 2
ATOM 1397 N N . HIS A 1 32 ? -6.553 -8.630 -3.479 1.00 0.00 32 HIS A N 2
ATOM 1398 C CA . HIS A 1 32 ? -7.055 -9.338 -2.307 1.00 0.00 32 HIS A CA 2
ATOM 1399 C C . HIS A 1 32 ? -6.067 -9.241 -1.149 1.00 0.00 32 HIS A C 2
ATOM 1400 O O . HIS A 1 32 ? -6.402 -9.552 -0.005 1.00 0.00 32 HIS A O 2
ATOM 1415 N N . CYS A 1 33 ? -4.848 -8.809 -1.452 1.00 0.00 33 CYS A N 2
ATOM 1416 C CA . CYS A 1 33 ? -3.810 -8.672 -0.438 1.00 0.00 33 CYS A CA 2
ATOM 1417 C C . CYS A 1 33 ? -3.781 -7.254 0.123 1.00 0.00 33 CYS A C 2
ATOM 1418 O O . CYS A 1 33 ? -3.584 -7.052 1.322 1.00 0.00 33 CYS A O 2
ATOM 1425 N N . PHE A 1 34 ? -3.979 -6.273 -0.752 1.00 0.00 34 PHE A N 2
ATOM 1426 C CA . PHE A 1 34 ? -3.976 -4.873 -0.345 1.00 0.00 34 PHE A CA 2
ATOM 1427 C C . PHE A 1 34 ? -5.192 -4.555 0.521 1.00 0.00 34 PHE A C 2
ATOM 1428 O O . PHE A 1 34 ? -6.290 -4.331 0.010 1.00 0.00 34 PHE A O 2
ATOM 1445 N N . LEU A 1 35 ? -4.988 -4.538 1.833 1.00 0.00 35 LEU A N 2
ATOM 1446 C CA . LEU A 1 35 ? -6.067 -4.248 2.772 1.00 0.00 35 LEU A CA 2
ATOM 1447 C C . LEU A 1 35 ? -5.748 -3.009 3.602 1.00 0.00 35 LEU A C 2
ATOM 1448 O O . LEU A 1 35 ? -4.688 -2.402 3.449 1.00 0.00 35 LEU A O 2
ATOM 1464 N N . CYS A 1 36 ? -6.671 -2.640 4.484 1.00 0.00 36 CYS A N 2
ATOM 1465 C CA . CYS A 1 36 ? -6.489 -1.475 5.341 1.00 0.00 36 CYS A CA 2
ATOM 1466 C C . CYS A 1 36 ? -5.833 -1.868 6.661 1.00 0.00 36 CYS A C 2
ATOM 1467 O O . CYS A 1 36 ? -6.087 -2.947 7.195 1.00 0.00 36 CYS A O 2
ATOM 1474 N N . SER A 1 37 ? -4.988 -0.984 7.181 1.00 0.00 37 SER A N 2
ATOM 1475 C CA . SER A 1 37 ? -4.292 -1.240 8.437 1.00 0.00 37 SER A CA 2
ATOM 1476 C C . SER A 1 37 ? -5.152 -0.829 9.628 1.00 0.00 37 SER A C 2
ATOM 1477 O O . SER A 1 37 ? -4.641 -0.554 10.713 1.00 0.00 37 SER A O 2
ATOM 1485 N N . GLY A 1 38 ? -6.465 -0.790 9.417 1.00 0.00 38 GLY A N 2
ATOM 1486 C CA . GLY A 1 38 ? -7.376 -0.413 10.481 1.00 0.00 38 GLY A CA 2
ATOM 1487 C C . GLY A 1 38 ? -8.554 -1.359 10.599 1.00 0.00 38 GLY A C 2
ATOM 1488 O O . GLY A 1 38 ? -8.880 -1.825 11.691 1.00 0.00 38 GLY A O 2
ATOM 1492 N N . CYS A 1 39 ? -9.197 -1.644 9.471 1.00 0.00 39 CYS A N 2
ATOM 1493 C CA . CYS A 1 39 ? -10.347 -2.540 9.451 1.00 0.00 39 CYS A CA 2
ATOM 1494 C C . CYS A 1 39 ? -10.032 -3.814 8.673 1.00 0.00 39 CYS A C 2
ATOM 1495 O O . CYS A 1 39 ? -10.843 -4.738 8.622 1.00 0.00 39 CYS A O 2
ATOM 1502 N N . GLU A 1 40 ? -8.848 -3.854 8.070 1.00 0.00 40 GLU A N 2
ATOM 1503 C CA . GLU A 1 40 ? -8.426 -5.014 7.294 1.00 0.00 40 GLU A CA 2
ATOM 1504 C C . GLU A 1 40 ? -9.347 -5.233 6.097 1.00 0.00 40 GLU A C 2
ATOM 1505 O O . GLU A 1 40 ? -9.658 -6.369 5.741 1.00 0.00 40 GLU A O 2
ATOM 1517 N N . GLN A 1 41 ? -9.779 -4.137 5.482 1.00 0.00 41 GLN A N 2
ATOM 1518 C CA . GLN A 1 41 ? -10.665 -4.208 4.327 1.00 0.00 41 GLN A CA 2
ATOM 1519 C C . GLN A 1 41 ? -9.880 -4.053 3.028 1.00 0.00 41 GLN A C 2
ATOM 1520 O O . GLN A 1 41 ? -8.894 -3.320 2.955 1.00 0.00 41 GLN A O 2
ATOM 1534 N N . PRO A 1 42 ? -10.327 -4.758 1.978 1.00 0.00 42 PRO A N 2
ATOM 1535 C CA . PRO A 1 42 ? -9.681 -4.714 0.663 1.00 0.00 42 PRO A CA 2
ATOM 1536 C C . PRO A 1 42 ? -9.873 -3.371 -0.033 1.00 0.00 42 PRO A C 2
ATOM 1537 O O . PRO A 1 42 ? -10.883 -3.145 -0.700 1.00 0.00 42 PRO A O 2
ATOM 1548 N N . LEU A 1 43 ? -8.898 -2.483 0.127 1.00 0.00 43 LEU A N 2
ATOM 1549 C CA . LEU A 1 43 ? -8.959 -1.161 -0.487 1.00 0.00 43 LEU A CA 2
ATOM 1550 C C . LEU A 1 43 ? -8.691 -1.243 -1.986 1.00 0.00 43 LEU A C 2
ATOM 1551 O O . LEU A 1 43 ? -8.626 -0.225 -2.672 1.00 0.00 43 LEU A O 2
ATOM 1567 N N . GLY A 1 44 ? -8.537 -2.465 -2.488 1.00 0.00 44 GLY A N 2
ATOM 1568 C CA . GLY A 1 44 ? -8.280 -2.658 -3.903 1.00 0.00 44 GLY A CA 2
ATOM 1569 C C . GLY A 1 44 ? -9.438 -2.206 -4.770 1.00 0.00 44 GLY A C 2
ATOM 1570 O O . GLY A 1 44 ? -9.346 -2.220 -5.998 1.00 0.00 44 GLY A O 2
ATOM 1574 N N . SER A 1 45 ? -10.532 -1.805 -4.131 1.00 0.00 45 SER A N 2
ATOM 1575 C CA . SER A 1 45 ? -11.715 -1.351 -4.853 1.00 0.00 45 SER A CA 2
ATOM 1576 C C . SER A 1 45 ? -12.112 0.056 -4.416 1.00 0.00 45 SER A C 2
ATOM 1577 O O . SER A 1 45 ? -12.458 0.900 -5.243 1.00 0.00 45 SER A O 2
ATOM 1585 N N . ARG A 1 46 ? -12.058 0.301 -3.111 1.00 0.00 46 ARG A N 2
ATOM 1586 C CA . ARG A 1 46 ? -12.413 1.604 -2.563 1.00 0.00 46 ARG A CA 2
ATOM 1587 C C . ARG A 1 46 ? -11.174 2.479 -2.395 1.00 0.00 46 ARG A C 2
ATOM 1588 O O . ARG A 1 46 ? -10.045 1.996 -2.484 1.00 0.00 46 ARG A O 2
ATOM 1609 N N . SER A 1 47 ? -11.393 3.767 -2.153 1.00 0.00 47 SER A N 2
ATOM 1610 C CA . SER A 1 47 ? -10.295 4.710 -1.977 1.00 0.00 47 SER A CA 2
ATOM 1611 C C . SER A 1 47 ? -9.711 4.608 -0.572 1.00 0.00 47 SER A C 2
ATOM 1612 O O . SER A 1 47 ? -10.288 3.968 0.308 1.00 0.00 47 SER A O 2
ATOM 1620 N N . PHE A 1 48 ? -8.561 5.242 -0.368 1.00 0.00 48 PHE A N 2
ATOM 1621 C CA . PHE A 1 48 ? -7.896 5.223 0.930 1.00 0.00 48 PHE A CA 2
ATOM 1622 C C . PHE A 1 48 ? -6.811 6.293 1.001 1.00 0.00 48 PHE A C 2
ATOM 1623 O O . PHE A 1 48 ? -6.628 7.071 0.065 1.00 0.00 48 PHE A O 2
ATOM 1640 N N . VAL A 1 49 ? -6.094 6.327 2.120 1.00 0.00 49 VAL A N 2
ATOM 1641 C CA . VAL A 1 49 ? -5.026 7.300 2.315 1.00 0.00 49 VAL A CA 2
ATOM 1642 C C . VAL A 1 49 ? -3.745 6.624 2.790 1.00 0.00 49 VAL A C 2
ATOM 1643 O O . VAL A 1 49 ? -3.676 6.070 3.887 1.00 0.00 49 VAL A O 2
ATOM 1656 N N . PRO A 1 50 ? -2.705 6.667 1.945 1.00 0.00 50 PRO A N 2
ATOM 1657 C CA . PRO A 1 50 ? -1.406 6.064 2.257 1.00 0.00 50 PRO A CA 2
ATOM 1658 C C . PRO A 1 50 ? -0.668 6.815 3.359 1.00 0.00 50 PRO A C 2
ATOM 1659 O O . PRO A 1 50 ? -0.194 7.933 3.153 1.00 0.00 50 PRO A O 2
ATOM 1670 N N . ASP A 1 51 ? -0.573 6.195 4.530 1.00 0.00 51 ASP A N 2
ATOM 1671 C CA . ASP A 1 51 ? 0.109 6.805 5.666 1.00 0.00 51 ASP A CA 2
ATOM 1672 C C . ASP A 1 51 ? 1.395 6.053 5.994 1.00 0.00 51 ASP A C 2
ATOM 1673 O O . ASP A 1 51 ? 1.754 5.089 5.318 1.00 0.00 51 ASP A O 2
ATOM 1682 N N . LYS A 1 52 ? 2.087 6.502 7.037 1.00 0.00 52 LYS A N 2
ATOM 1683 C CA . LYS A 1 52 ? 3.334 5.873 7.456 1.00 0.00 52 LYS A CA 2
ATOM 1684 C C . LYS A 1 52 ? 3.236 4.354 7.360 1.00 0.00 52 LYS A C 2
ATOM 1685 O O . LYS A 1 52 ? 2.689 3.700 8.247 1.00 0.00 52 LYS A O 2
ATOM 1704 N N . GLY A 1 53 ? 3.771 3.798 6.277 1.00 0.00 53 GLY A N 2
ATOM 1705 C CA . GLY A 1 53 ? 3.735 2.360 6.087 1.00 0.00 53 GLY A CA 2
ATOM 1706 C C . GLY A 1 53 ? 2.415 1.751 6.519 1.00 0.00 53 GLY A C 2
ATOM 1707 O O . GLY A 1 53 ? 2.364 0.593 6.932 1.00 0.00 53 GLY A O 2
ATOM 1711 N N . ALA A 1 54 ? 1.345 2.533 6.424 1.00 0.00 54 ALA A N 2
ATOM 1712 C CA . ALA A 1 54 ? 0.020 2.064 6.808 1.00 0.00 54 ALA A CA 2
ATOM 1713 C C . ALA A 1 54 ? -1.051 2.621 5.876 1.00 0.00 54 ALA A C 2
ATOM 1714 O O . ALA A 1 54 ? -1.134 3.830 5.661 1.00 0.00 54 ALA A O 2
ATOM 1721 N N . HIS A 1 55 ? -1.869 1.730 5.323 1.00 0.00 55 HIS A N 2
ATOM 1722 C CA . HIS A 1 55 ? -2.935 2.133 4.413 1.00 0.00 55 HIS A CA 2
ATOM 1723 C C . HIS A 1 55 ? -4.275 2.195 5.139 1.00 0.00 55 HIS A C 2
ATOM 1724 O O . HIS A 1 55 ? -4.842 1.165 5.505 1.00 0.00 55 HIS A O 2
ATOM 1739 N N . TYR A 1 56 ? -4.775 3.408 5.345 1.00 0.00 56 TYR A N 2
ATOM 1740 C CA . TYR A 1 56 ? -6.047 3.604 6.030 1.00 0.00 56 TYR A CA 2
ATOM 1741 C C . TYR A 1 56 ? -7.097 4.170 5.079 1.00 0.00 56 TYR A C 2
ATOM 1742 O O . TYR A 1 56 ? -6.841 5.130 4.352 1.00 0.00 56 TYR A O 2
ATOM 1760 N N . CYS A 1 57 ? -8.281 3.567 5.090 1.00 0.00 57 CYS A N 2
ATOM 1761 C CA . CYS A 1 57 ? -9.373 4.008 4.229 1.00 0.00 57 CYS A CA 2
ATOM 1762 C C . CYS A 1 57 ? -9.791 5.436 4.570 1.00 0.00 57 CYS A C 2
ATOM 1763 O O . CYS A 1 57 ? -9.354 5.999 5.573 1.00 0.00 57 CYS A O 2
ATOM 1770 N N . VAL A 1 58 ? -10.640 6.015 3.727 1.00 0.00 58 VAL A N 2
ATOM 1771 C CA . VAL A 1 58 ? -11.119 7.376 3.938 1.00 0.00 58 VAL A CA 2
ATOM 1772 C C . VAL A 1 58 ? -11.385 7.641 5.416 1.00 0.00 58 VAL A C 2
ATOM 1773 O O . VAL A 1 58 ? -10.865 8.588 6.006 1.00 0.00 58 VAL A O 2
ATOM 1786 N N . PRO A 1 59 ? -12.216 6.785 6.030 1.00 0.00 59 PRO A N 2
ATOM 1787 C CA . PRO A 1 59 ? -12.570 6.905 7.447 1.00 0.00 59 PRO A CA 2
ATOM 1788 C C . PRO A 1 59 ? -11.398 6.582 8.367 1.00 0.00 59 PRO A C 2
ATOM 1789 O O . PRO A 1 59 ? -11.047 7.371 9.245 1.00 0.00 59 PRO A O 2
ATOM 1800 N N . CYS A 1 60 ? -10.794 5.416 8.161 1.00 0.00 60 CYS A N 2
ATOM 1801 C CA . CYS A 1 60 ? -9.661 4.987 8.972 1.00 0.00 60 CYS A CA 2
ATOM 1802 C C . CYS A 1 60 ? -8.564 6.048 8.979 1.00 0.00 60 CYS A C 2
ATOM 1803 O O . CYS A 1 60 ? -7.696 6.053 9.851 1.00 0.00 60 CYS A O 2
ATOM 1810 N N . TYR A 1 61 ? -8.612 6.946 8.000 1.00 0.00 61 TYR A N 2
ATOM 1811 C CA . TYR A 1 61 ? -7.622 8.011 7.892 1.00 0.00 61 TYR A CA 2
ATOM 1812 C C . TYR A 1 61 ? -8.113 9.283 8.576 1.00 0.00 61 TYR A C 2
ATOM 1813 O O . TYR A 1 61 ? -7.433 9.837 9.439 1.00 0.00 61 TYR A O 2
ATOM 1831 N N . GLU A 1 62 ? -9.298 9.738 8.184 1.00 0.00 62 GLU A N 2
ATOM 1832 C CA . GLU A 1 62 ? -9.881 10.945 8.759 1.00 0.00 62 GLU A CA 2
ATOM 1833 C C . GLU A 1 62 ? -10.144 10.764 10.251 1.00 0.00 62 GLU A C 2
ATOM 1834 O O . GLU A 1 62 ? -10.189 11.734 11.006 1.00 0.00 62 GLU A O 2
ATOM 1846 N N . ASN A 1 63 ? -10.318 9.514 10.668 1.00 0.00 63 ASN A N 2
ATOM 1847 C CA . ASN A 1 63 ? -10.578 9.205 12.069 1.00 0.00 63 ASN A CA 2
ATOM 1848 C C . ASN A 1 63 ? -9.315 9.373 12.907 1.00 0.00 63 ASN A C 2
ATOM 1849 O O . ASN A 1 63 ? -9.329 10.030 13.948 1.00 0.00 63 ASN A O 2
ATOM 1860 N N . LYS A 1 64 ? -8.221 8.775 12.445 1.00 0.00 64 LYS A N 2
ATOM 1861 C CA . LYS A 1 64 ? -6.947 8.860 13.150 1.00 0.00 64 LYS A CA 2
ATOM 1862 C C . LYS A 1 64 ? -6.424 10.292 13.158 1.00 0.00 64 LYS A C 2
ATOM 1863 O O . LYS A 1 64 ? -5.897 10.765 14.165 1.00 0.00 64 LYS A O 2
ATOM 1882 N N . PHE A 1 65 ? -6.574 10.979 12.030 1.00 0.00 65 PHE A N 2
ATOM 1883 C CA . PHE A 1 65 ? -6.117 12.358 11.908 1.00 0.00 65 PHE A CA 2
ATOM 1884 C C . PHE A 1 65 ? -7.231 13.335 12.275 1.00 0.00 65 PHE A C 2
ATOM 1885 O O . PHE A 1 65 ? -7.119 14.537 12.039 1.00 0.00 65 PHE A O 2
ATOM 1902 N N . ALA A 1 66 ? -8.305 12.808 12.854 1.00 0.00 66 ALA A N 2
ATOM 1903 C CA . ALA A 1 66 ? -9.438 13.632 13.255 1.00 0.00 66 ALA A CA 2
ATOM 1904 C C . ALA A 1 66 ? -9.006 14.724 14.228 1.00 0.00 66 ALA A C 2
ATOM 1905 O O . ALA A 1 66 ? -9.144 15.913 13.942 1.00 0.00 66 ALA A O 2
ATOM 1912 N N . SER A 1 67 ? -8.485 14.312 15.379 1.00 0.00 67 SER A N 2
ATOM 1913 C CA . SER A 1 67 ? -8.037 15.256 16.396 1.00 0.00 67 SER A CA 2
ATOM 1914 C C . SER A 1 67 ? -6.515 15.256 16.504 1.00 0.00 67 SER A C 2
ATOM 1915 O O . SER A 1 67 ? -5.840 14.402 15.931 1.00 0.00 67 SER A O 2
ATOM 1923 N N . GLY A 1 68 ? -5.981 16.222 17.246 1.00 0.00 68 GLY A N 2
ATOM 1924 C CA . GLY A 1 68 ? -4.543 16.317 17.416 1.00 0.00 68 GLY A CA 2
ATOM 1925 C C . GLY A 1 68 ? -4.154 17.216 18.573 1.00 0.00 68 GLY A C 2
ATOM 1926 O O . GLY A 1 68 ? -4.969 17.537 19.439 1.00 0.00 68 GLY A O 2
ATOM 1930 N N . PRO A 1 69 ? -2.881 17.635 18.600 1.00 0.00 69 PRO A N 2
ATOM 1931 C CA . PRO A 1 69 ? -2.356 18.508 19.655 1.00 0.00 69 PRO A CA 2
ATOM 1932 C C . PRO A 1 69 ? -2.923 19.921 19.574 1.00 0.00 69 PRO A C 2
ATOM 1933 O O . PRO A 1 69 ? -3.357 20.484 20.579 1.00 0.00 69 PRO A O 2
ATOM 1944 N N . SER A 1 70 ? -2.917 20.488 18.372 1.00 0.00 70 SER A N 2
ATOM 1945 C CA . SER A 1 70 ? -3.428 21.837 18.161 1.00 0.00 70 SER A CA 2
ATOM 1946 C C . SER A 1 70 ? -3.415 22.197 16.678 1.00 0.00 70 SER A C 2
ATOM 1947 O O . SER A 1 70 ? -2.792 21.512 15.867 1.00 0.00 70 SER A O 2
ATOM 1955 N N . SER A 1 71 ? -4.108 23.277 16.332 1.00 0.00 71 SER A N 2
ATOM 1956 C CA . SER A 1 71 ? -4.181 23.728 14.947 1.00 0.00 71 SER A CA 2
ATOM 1957 C C . SER A 1 71 ? -2.927 24.506 14.563 1.00 0.00 71 SER A C 2
ATOM 1958 O O . SER A 1 71 ? -2.887 25.732 14.664 1.00 0.00 71 SER A O 2
ATOM 1966 N N . GLY A 1 72 ? -1.901 23.784 14.120 1.00 0.00 72 GLY A N 2
ATOM 1967 C CA . GLY A 1 72 ? -0.659 24.423 13.727 1.00 0.00 72 GLY A CA 2
ATOM 1968 C C . GLY A 1 72 ? 0.555 23.763 14.350 1.00 0.00 72 GLY A C 2
ATOM 1969 O O . GLY A 1 72 ? 1.665 23.967 13.861 1.00 0.00 72 GLY A O 2
ATOM 1975 N N . GLY A 1 1 ? 17.148 -14.993 -11.697 1.00 0.00 1 GLY A N 3
ATOM 1976 C CA . GLY A 1 1 ? 17.075 -15.393 -10.304 1.00 0.00 1 GLY A CA 3
ATOM 1977 C C . GLY A 1 1 ? 16.471 -14.319 -9.423 1.00 0.00 1 GLY A C 3
ATOM 1978 O O . GLY A 1 1 ? 15.323 -14.433 -8.992 1.00 0.00 1 GLY A O 3
ATOM 1982 N N . SER A 1 2 ? 17.244 -13.272 -9.153 1.00 0.00 2 SER A N 3
ATOM 1983 C CA . SER A 1 2 ? 16.780 -12.175 -8.312 1.00 0.00 2 SER A CA 3
ATOM 1984 C C . SER A 1 2 ? 16.809 -10.855 -9.077 1.00 0.00 2 SER A C 3
ATOM 1985 O O . SER A 1 2 ? 17.209 -9.822 -8.539 1.00 0.00 2 SER A O 3
ATOM 1993 N N . SER A 1 3 ? 16.383 -10.897 -10.335 1.00 0.00 3 SER A N 3
ATOM 1994 C CA . SER A 1 3 ? 16.364 -9.707 -11.176 1.00 0.00 3 SER A CA 3
ATOM 1995 C C . SER A 1 3 ? 15.120 -8.867 -10.901 1.00 0.00 3 SER A C 3
ATOM 1996 O O . SER A 1 3 ? 14.052 -9.399 -10.598 1.00 0.00 3 SER A O 3
ATOM 2004 N N . GLY A 1 4 ? 15.266 -7.550 -11.008 1.00 0.00 4 GLY A N 3
ATOM 2005 C CA . GLY A 1 4 ? 14.148 -6.657 -10.768 1.00 0.00 4 GLY A CA 3
ATOM 2006 C C . GLY A 1 4 ? 12.836 -7.221 -11.275 1.00 0.00 4 GLY A C 3
ATOM 2007 O O . GLY A 1 4 ? 12.618 -7.313 -12.483 1.00 0.00 4 GLY A O 3
ATOM 2011 N N . SER A 1 5 ? 11.960 -7.601 -10.351 1.00 0.00 5 SER A N 3
ATOM 2012 C CA . SER A 1 5 ? 10.664 -8.165 -10.712 1.00 0.00 5 SER A CA 3
ATOM 2013 C C . SER A 1 5 ? 9.551 -7.550 -9.869 1.00 0.00 5 SER A C 3
ATOM 2014 O O . SER A 1 5 ? 9.802 -6.987 -8.804 1.00 0.00 5 SER A O 3
ATOM 2022 N N . SER A 1 6 ? 8.319 -7.662 -10.355 1.00 0.00 6 SER A N 3
ATOM 2023 C CA . SER A 1 6 ? 7.166 -7.114 -9.650 1.00 0.00 6 SER A CA 3
ATOM 2024 C C . SER A 1 6 ? 6.419 -8.210 -8.897 1.00 0.00 6 SER A C 3
ATOM 2025 O O . SER A 1 6 ? 5.733 -9.035 -9.498 1.00 0.00 6 SER A O 3
ATOM 2033 N N . GLY A 1 7 ? 6.558 -8.211 -7.574 1.00 0.00 7 GLY A N 3
ATOM 2034 C CA . GLY A 1 7 ? 5.891 -9.210 -6.759 1.00 0.00 7 GLY A CA 3
ATOM 2035 C C . GLY A 1 7 ? 5.081 -8.594 -5.636 1.00 0.00 7 GLY A C 3
ATOM 2036 O O . GLY A 1 7 ? 5.279 -7.431 -5.283 1.00 0.00 7 GLY A O 3
ATOM 2040 N N . CYS A 1 8 ? 4.166 -9.375 -5.072 1.00 0.00 8 CYS A N 3
ATOM 2041 C CA . CYS A 1 8 ? 3.320 -8.900 -3.983 1.00 0.00 8 CYS A CA 3
ATOM 2042 C C . CYS A 1 8 ? 4.154 -8.589 -2.743 1.00 0.00 8 CYS A C 3
ATOM 2043 O O . CYS A 1 8 ? 5.084 -9.323 -2.408 1.00 0.00 8 CYS A O 3
ATOM 2050 N N . SER A 1 9 ? 3.814 -7.496 -2.067 1.00 0.00 9 SER A N 3
ATOM 2051 C CA . SER A 1 9 ? 4.533 -7.086 -0.867 1.00 0.00 9 SER A CA 3
ATOM 2052 C C . SER A 1 9 ? 3.845 -7.618 0.387 1.00 0.00 9 SER A C 3
ATOM 2053 O O . SER A 1 9 ? 4.375 -7.509 1.492 1.00 0.00 9 SER A O 3
ATOM 2061 N N . ALA A 1 10 ? 2.661 -8.192 0.206 1.00 0.00 10 ALA A N 3
ATOM 2062 C CA . ALA A 1 10 ? 1.900 -8.743 1.320 1.00 0.00 10 ALA A CA 3
ATOM 2063 C C . ALA A 1 10 ? 2.247 -10.210 1.550 1.00 0.00 10 ALA A C 3
ATOM 2064 O O . ALA A 1 10 ? 2.641 -10.601 2.649 1.00 0.00 10 ALA A O 3
ATOM 2071 N N . CYS A 1 11 ? 2.096 -11.019 0.506 1.00 0.00 11 CYS A N 3
ATOM 2072 C CA . CYS A 1 11 ? 2.392 -12.444 0.593 1.00 0.00 11 CYS A CA 3
ATOM 2073 C C . CYS A 1 11 ? 3.784 -12.745 0.046 1.00 0.00 11 CYS A C 3
ATOM 2074 O O . CYS A 1 11 ? 4.473 -13.642 0.531 1.00 0.00 11 CYS A O 3
ATOM 2081 N N . GLY A 1 12 ? 4.191 -11.989 -0.969 1.00 0.00 12 GLY A N 3
ATOM 2082 C CA . GLY A 1 12 ? 5.499 -12.190 -1.566 1.00 0.00 12 GLY A CA 3
ATOM 2083 C C . GLY A 1 12 ? 5.429 -12.968 -2.865 1.00 0.00 12 GLY A C 3
ATOM 2084 O O . GLY A 1 12 ? 6.457 -13.371 -3.410 1.00 0.00 12 GLY A O 3
ATOM 2088 N N . GLU A 1 13 ? 4.215 -13.181 -3.362 1.00 0.00 13 GLU A N 3
ATOM 2089 C CA . GLU A 1 13 ? 4.016 -13.919 -4.604 1.00 0.00 13 GLU A CA 3
ATOM 2090 C C . GLU A 1 13 ? 4.369 -13.056 -5.812 1.00 0.00 13 GLU A C 3
ATOM 2091 O O . GLU A 1 13 ? 4.843 -11.929 -5.667 1.00 0.00 13 GLU A O 3
ATOM 2103 N N . THR A 1 14 ? 4.133 -13.593 -7.005 1.00 0.00 14 THR A N 3
ATOM 2104 C CA . THR A 1 14 ? 4.426 -12.875 -8.238 1.00 0.00 14 THR A CA 3
ATOM 2105 C C . THR A 1 14 ? 3.158 -12.290 -8.849 1.00 0.00 14 THR A C 3
ATOM 2106 O O . THR A 1 14 ? 2.353 -13.009 -9.441 1.00 0.00 14 THR A O 3
ATOM 2117 N N . VAL A 1 15 ? 2.984 -10.980 -8.701 1.00 0.00 15 VAL A N 3
ATOM 2118 C CA . VAL A 1 15 ? 1.814 -10.298 -9.240 1.00 0.00 15 VAL A CA 3
ATOM 2119 C C . VAL A 1 15 ? 1.924 -10.129 -10.751 1.00 0.00 15 VAL A C 3
ATOM 2120 O O . VAL A 1 15 ? 2.690 -9.299 -11.238 1.00 0.00 15 VAL A O 3
ATOM 2133 N N . MET A 1 16 ? 1.151 -10.921 -11.487 1.00 0.00 16 MET A N 3
ATOM 2134 C CA . MET A 1 16 ? 1.160 -10.858 -12.944 1.00 0.00 16 MET A CA 3
ATOM 2135 C C . MET A 1 16 ? 0.372 -9.650 -13.440 1.00 0.00 16 MET A C 3
ATOM 2136 O O . MET A 1 16 ? -0.586 -9.202 -12.809 1.00 0.00 16 MET A O 3
ATOM 2150 N N . PRO A 1 17 ? 0.781 -9.110 -14.598 1.00 0.00 17 PRO A N 3
ATOM 2151 C CA . PRO A 1 17 ? 0.126 -7.947 -15.204 1.00 0.00 17 PRO A CA 3
ATOM 2152 C C . PRO A 1 17 ? -1.264 -8.277 -15.737 1.00 0.00 17 PRO A C 3
ATOM 2153 O O . PRO A 1 17 ? -1.621 -9.445 -15.886 1.00 0.00 17 PRO A O 3
ATOM 2164 N N . GLY A 1 18 ? -2.045 -7.240 -16.024 1.00 0.00 18 GLY A N 3
ATOM 2165 C CA . GLY A 1 18 ? -3.387 -7.442 -16.537 1.00 0.00 18 GLY A CA 3
ATOM 2166 C C . GLY A 1 18 ? -4.368 -7.844 -15.454 1.00 0.00 18 GLY A C 3
ATOM 2167 O O . GLY A 1 18 ? -5.480 -7.320 -15.388 1.00 0.00 18 GLY A O 3
ATOM 2171 N N . SER A 1 19 ? -3.957 -8.779 -14.603 1.00 0.00 19 SER A N 3
ATOM 2172 C CA . SER A 1 19 ? -4.810 -9.256 -13.521 1.00 0.00 19 SER A CA 3
ATOM 2173 C C . SER A 1 19 ? -5.030 -8.162 -12.480 1.00 0.00 19 SER A C 3
ATOM 2174 O O . SER A 1 19 ? -4.151 -7.333 -12.240 1.00 0.00 19 SER A O 3
ATOM 2182 N N . ARG A 1 20 ? -6.208 -8.166 -11.866 1.00 0.00 20 ARG A N 3
ATOM 2183 C CA . ARG A 1 20 ? -6.545 -7.174 -10.851 1.00 0.00 20 ARG A CA 3
ATOM 2184 C C . ARG A 1 20 ? -5.461 -7.103 -9.780 1.00 0.00 20 ARG A C 3
ATOM 2185 O O . ARG A 1 20 ? -5.325 -8.008 -8.957 1.00 0.00 20 ARG A O 3
ATOM 2206 N N . LYS A 1 21 ? -4.690 -6.021 -9.797 1.00 0.00 21 LYS A N 3
ATOM 2207 C CA . LYS A 1 21 ? -3.618 -5.830 -8.827 1.00 0.00 21 LYS A CA 3
ATOM 2208 C C . LYS A 1 21 ? -3.561 -4.379 -8.358 1.00 0.00 21 LYS A C 3
ATOM 2209 O O . LYS A 1 21 ? -4.352 -3.543 -8.797 1.00 0.00 21 LYS A O 3
ATOM 2228 N N . LEU A 1 22 ? -2.621 -4.087 -7.466 1.00 0.00 22 LEU A N 3
ATOM 2229 C CA . LEU A 1 22 ? -2.459 -2.736 -6.939 1.00 0.00 22 LEU A CA 3
ATOM 2230 C C . LEU A 1 22 ? -0.983 -2.380 -6.798 1.00 0.00 22 LEU A C 3
ATOM 2231 O O . LEU A 1 22 ? -0.142 -3.252 -6.587 1.00 0.00 22 LEU A O 3
ATOM 2247 N N . GLU A 1 23 ? -0.677 -1.091 -6.914 1.00 0.00 23 GLU A N 3
ATOM 2248 C CA . GLU A 1 23 ? 0.698 -0.620 -6.798 1.00 0.00 23 GLU A CA 3
ATOM 2249 C C . GLU A 1 23 ? 0.741 0.803 -6.249 1.00 0.00 23 GLU A C 3
ATOM 2250 O O . GLU A 1 23 ? 0.262 1.741 -6.887 1.00 0.00 23 GLU A O 3
ATOM 2262 N N . TYR A 1 24 ? 1.317 0.956 -5.062 1.00 0.00 24 TYR A N 3
ATOM 2263 C CA . TYR A 1 24 ? 1.419 2.263 -4.425 1.00 0.00 24 TYR A CA 3
ATOM 2264 C C . TYR A 1 24 ? 2.820 2.486 -3.861 1.00 0.00 24 TYR A C 3
ATOM 2265 O O . TYR A 1 24 ? 3.380 1.616 -3.196 1.00 0.00 24 TYR A O 3
ATOM 2283 N N . GLY A 1 25 ? 3.380 3.661 -4.133 1.00 0.00 25 GLY A N 3
ATOM 2284 C CA . GLY A 1 25 ? 4.709 3.979 -3.646 1.00 0.00 25 GLY A CA 3
ATOM 2285 C C . GLY A 1 25 ? 5.765 3.035 -4.184 1.00 0.00 25 GLY A C 3
ATOM 2286 O O . GLY A 1 25 ? 6.813 2.846 -3.567 1.00 0.00 25 GLY A O 3
ATOM 2290 N N . GLY A 1 26 ? 5.489 2.437 -5.340 1.00 0.00 26 GLY A N 3
ATOM 2291 C CA . GLY A 1 26 ? 6.433 1.513 -5.941 1.00 0.00 26 GLY A CA 3
ATOM 2292 C C . GLY A 1 26 ? 6.093 0.065 -5.646 1.00 0.00 26 GLY A C 3
ATOM 2293 O O . GLY A 1 26 ? 6.323 -0.814 -6.477 1.00 0.00 26 GLY A O 3
ATOM 2297 N N . GLN A 1 27 ? 5.546 -0.184 -4.461 1.00 0.00 27 GLN A N 3
ATOM 2298 C CA . GLN A 1 27 ? 5.177 -1.536 -4.058 1.00 0.00 27 GLN A CA 3
ATOM 2299 C C . GLN A 1 27 ? 4.002 -2.048 -4.884 1.00 0.00 27 GLN A C 3
ATOM 2300 O O . GLN A 1 27 ? 3.397 -1.300 -5.653 1.00 0.00 27 GLN A O 3
ATOM 2314 N N . THR A 1 28 ? 3.683 -3.328 -4.721 1.00 0.00 28 THR A N 3
ATOM 2315 C CA . THR A 1 28 ? 2.581 -3.940 -5.452 1.00 0.00 28 THR A CA 3
ATOM 2316 C C . THR A 1 28 ? 1.860 -4.975 -4.595 1.00 0.00 28 THR A C 3
ATOM 2317 O O . THR A 1 28 ? 2.483 -5.884 -4.048 1.00 0.00 28 THR A O 3
ATOM 2328 N N . TRP A 1 29 ? 0.545 -4.830 -4.484 1.00 0.00 29 TRP A N 3
ATOM 2329 C CA . TRP A 1 29 ? -0.262 -5.754 -3.693 1.00 0.00 29 TRP A CA 3
ATOM 2330 C C . TRP A 1 29 ? -1.404 -6.328 -4.524 1.00 0.00 29 TRP A C 3
ATOM 2331 O O . TRP A 1 29 ? -1.919 -5.669 -5.429 1.00 0.00 29 TRP A O 3
ATOM 2352 N N . HIS A 1 30 ? -1.796 -7.559 -4.212 1.00 0.00 30 HIS A N 3
ATOM 2353 C CA . HIS A 1 30 ? -2.879 -8.221 -4.930 1.00 0.00 30 HIS A CA 3
ATOM 2354 C C . HIS A 1 30 ? -4.227 -7.602 -4.572 1.00 0.00 30 HIS A C 3
ATOM 2355 O O . HIS A 1 30 ? -4.441 -7.171 -3.440 1.00 0.00 30 HIS A O 3
ATOM 2369 N N . GLU A 1 31 ? -5.131 -7.560 -5.546 1.00 0.00 31 GLU A N 3
ATOM 2370 C CA . GLU A 1 31 ? -6.457 -6.992 -5.332 1.00 0.00 31 GLU A CA 3
ATOM 2371 C C . GLU A 1 31 ? -7.128 -7.619 -4.113 1.00 0.00 31 GLU A C 3
ATOM 2372 O O . GLU A 1 31 ? -8.132 -7.111 -3.613 1.00 0.00 31 GLU A O 3
ATOM 2384 N N . HIS A 1 32 ? -6.567 -8.728 -3.641 1.00 0.00 32 HIS A N 3
ATOM 2385 C CA . HIS A 1 32 ? -7.110 -9.425 -2.481 1.00 0.00 32 HIS A CA 3
ATOM 2386 C C . HIS A 1 32 ? -6.178 -9.291 -1.281 1.00 0.00 32 HIS A C 3
ATOM 2387 O O . HIS A 1 32 ? -6.564 -9.576 -0.147 1.00 0.00 32 HIS A O 3
ATOM 2402 N N . CYS A 1 33 ? -4.949 -8.855 -1.538 1.00 0.00 33 CYS A N 3
ATOM 2403 C CA . CYS A 1 33 ? -3.961 -8.684 -0.480 1.00 0.00 33 CYS A CA 3
ATOM 2404 C C . CYS A 1 33 ? -3.968 -7.250 0.044 1.00 0.00 33 CYS A C 3
ATOM 2405 O O . CYS A 1 33 ? -3.800 -7.015 1.241 1.00 0.00 33 CYS A O 3
ATOM 2412 N N . PHE A 1 34 ? -4.164 -6.297 -0.860 1.00 0.00 34 PHE A N 3
ATOM 2413 C CA . PHE A 1 34 ? -4.193 -4.887 -0.490 1.00 0.00 34 PHE A CA 3
ATOM 2414 C C . PHE A 1 34 ? -5.400 -4.580 0.391 1.00 0.00 34 PHE A C 3
ATOM 2415 O O . PHE A 1 34 ? -6.509 -4.374 -0.104 1.00 0.00 34 PHE A O 3
ATOM 2432 N N . LEU A 1 35 ? -5.177 -4.551 1.700 1.00 0.00 35 LEU A N 3
ATOM 2433 C CA . LEU A 1 35 ? -6.246 -4.270 2.653 1.00 0.00 35 LEU A CA 3
ATOM 2434 C C . LEU A 1 35 ? -5.909 -3.051 3.505 1.00 0.00 35 LEU A C 3
ATOM 2435 O O . LEU A 1 35 ? -4.847 -2.447 3.352 1.00 0.00 35 LEU A O 3
ATOM 2451 N N . CYS A 1 36 ? -6.819 -2.696 4.406 1.00 0.00 36 CYS A N 3
ATOM 2452 C CA . CYS A 1 36 ? -6.618 -1.550 5.286 1.00 0.00 36 CYS A CA 3
ATOM 2453 C C . CYS A 1 36 ? -5.949 -1.976 6.590 1.00 0.00 36 CYS A C 3
ATOM 2454 O O . CYS A 1 36 ? -6.148 -3.094 7.065 1.00 0.00 36 CYS A O 3
ATOM 2461 N N . SER A 1 37 ? -5.156 -1.077 7.162 1.00 0.00 37 SER A N 3
ATOM 2462 C CA . SER A 1 37 ? -4.455 -1.360 8.409 1.00 0.00 37 SER A CA 3
ATOM 2463 C C . SER A 1 37 ? -5.306 -0.965 9.613 1.00 0.00 37 SER A C 3
ATOM 2464 O O . SER A 1 37 ? -4.786 -0.719 10.701 1.00 0.00 37 SER A O 3
ATOM 2472 N N . GLY A 1 38 ? -6.618 -0.905 9.408 1.00 0.00 38 GLY A N 3
ATOM 2473 C CA . GLY A 1 38 ? -7.521 -0.539 10.484 1.00 0.00 38 GLY A CA 3
ATOM 2474 C C . GLY A 1 38 ? -8.713 -1.470 10.582 1.00 0.00 38 GLY A C 3
ATOM 2475 O O . GLY A 1 38 ? -9.045 -1.955 11.664 1.00 0.00 38 GLY A O 3
ATOM 2479 N N . CYS A 1 39 ? -9.362 -1.719 9.449 1.00 0.00 39 CYS A N 3
ATOM 2480 C CA . CYS A 1 39 ? -10.526 -2.596 9.410 1.00 0.00 39 CYS A CA 3
ATOM 2481 C C . CYS A 1 39 ? -10.241 -3.842 8.577 1.00 0.00 39 CYS A C 3
ATOM 2482 O O . CYS A 1 39 ? -11.078 -4.739 8.478 1.00 0.00 39 CYS A O 3
ATOM 2489 N N . GLU A 1 40 ? -9.054 -3.890 7.980 1.00 0.00 40 GLU A N 3
ATOM 2490 C CA . GLU A 1 40 ? -8.660 -5.025 7.155 1.00 0.00 40 GLU A CA 3
ATOM 2491 C C . GLU A 1 40 ? -9.592 -5.176 5.956 1.00 0.00 40 GLU A C 3
ATOM 2492 O O . GLU A 1 40 ? -9.897 -6.290 5.531 1.00 0.00 40 GLU A O 3
ATOM 2504 N N . GLN A 1 41 ? -10.041 -4.048 5.417 1.00 0.00 41 GLN A N 3
ATOM 2505 C CA . GLN A 1 41 ? -10.939 -4.054 4.268 1.00 0.00 41 GLN A CA 3
ATOM 2506 C C . GLN A 1 41 ? -10.154 -3.981 2.963 1.00 0.00 41 GLN A C 3
ATOM 2507 O O . GLN A 1 41 ? -9.125 -3.312 2.865 1.00 0.00 41 GLN A O 3
ATOM 2521 N N . PRO A 1 42 ? -10.648 -4.686 1.934 1.00 0.00 42 PRO A N 3
ATOM 2522 C CA . PRO A 1 42 ? -10.008 -4.717 0.615 1.00 0.00 42 PRO A CA 3
ATOM 2523 C C . PRO A 1 42 ? -10.122 -3.384 -0.116 1.00 0.00 42 PRO A C 3
ATOM 2524 O O . PRO A 1 42 ? -11.094 -3.138 -0.832 1.00 0.00 42 PRO A O 3
ATOM 2535 N N . LEU A 1 43 ? -9.124 -2.526 0.068 1.00 0.00 43 LEU A N 3
ATOM 2536 C CA . LEU A 1 43 ? -9.113 -1.217 -0.575 1.00 0.00 43 LEU A CA 3
ATOM 2537 C C . LEU A 1 43 ? -8.786 -1.342 -2.059 1.00 0.00 43 LEU A C 3
ATOM 2538 O O . LEU A 1 43 ? -8.653 -0.342 -2.763 1.00 0.00 43 LEU A O 3
ATOM 2554 N N . GLY A 1 44 ? -8.660 -2.579 -2.530 1.00 0.00 44 GLY A N 3
ATOM 2555 C CA . GLY A 1 44 ? -8.352 -2.813 -3.929 1.00 0.00 44 GLY A CA 3
ATOM 2556 C C . GLY A 1 44 ? -9.133 -1.901 -4.855 1.00 0.00 44 GLY A C 3
ATOM 2557 O O . GLY A 1 44 ? -8.566 -1.297 -5.765 1.00 0.00 44 GLY A O 3
ATOM 2561 N N . SER A 1 45 ? -10.438 -1.803 -4.624 1.00 0.00 45 SER A N 3
ATOM 2562 C CA . SER A 1 45 ? -11.299 -0.963 -5.447 1.00 0.00 45 SER A CA 3
ATOM 2563 C C . SER A 1 45 ? -12.065 0.039 -4.588 1.00 0.00 45 SER A C 3
ATOM 2564 O O . SER A 1 45 ? -13.205 0.389 -4.890 1.00 0.00 45 SER A O 3
ATOM 2572 N N . ARG A 1 46 ? -11.428 0.496 -3.515 1.00 0.00 46 ARG A N 3
ATOM 2573 C CA . ARG A 1 46 ? -12.048 1.456 -2.610 1.00 0.00 46 ARG A CA 3
ATOM 2574 C C . ARG A 1 46 ? -11.127 2.648 -2.368 1.00 0.00 46 ARG A C 3
ATOM 2575 O O . ARG A 1 46 ? -9.932 2.592 -2.659 1.00 0.00 46 ARG A O 3
ATOM 2596 N N . SER A 1 47 ? -11.691 3.727 -1.835 1.00 0.00 47 SER A N 3
ATOM 2597 C CA . SER A 1 47 ? -10.922 4.935 -1.559 1.00 0.00 47 SER A CA 3
ATOM 2598 C C . SER A 1 47 ? -10.221 4.835 -0.208 1.00 0.00 47 SER A C 3
ATOM 2599 O O . SER A 1 47 ? -10.829 4.457 0.794 1.00 0.00 47 SER A O 3
ATOM 2607 N N . PHE A 1 48 ? -8.936 5.176 -0.188 1.00 0.00 48 PHE A N 3
ATOM 2608 C CA . PHE A 1 48 ? -8.150 5.125 1.039 1.00 0.00 48 PHE A CA 3
ATOM 2609 C C . PHE A 1 48 ? -7.033 6.163 1.013 1.00 0.00 48 PHE A C 3
ATOM 2610 O O . PHE A 1 48 ? -6.916 6.942 0.067 1.00 0.00 48 PHE A O 3
ATOM 2627 N N . VAL A 1 49 ? -6.214 6.169 2.061 1.00 0.00 49 VAL A N 3
ATOM 2628 C CA . VAL A 1 49 ? -5.106 7.111 2.159 1.00 0.00 49 VAL A CA 3
ATOM 2629 C C . VAL A 1 49 ? -3.822 6.407 2.582 1.00 0.00 49 VAL A C 3
ATOM 2630 O O . VAL A 1 49 ? -3.707 5.884 3.691 1.00 0.00 49 VAL A O 3
ATOM 2643 N N . PRO A 1 50 ? -2.830 6.391 1.679 1.00 0.00 50 PRO A N 3
ATOM 2644 C CA . PRO A 1 50 ? -1.535 5.754 1.936 1.00 0.00 50 PRO A CA 3
ATOM 2645 C C . PRO A 1 50 ? -0.712 6.513 2.971 1.00 0.00 50 PRO A C 3
ATOM 2646 O O . PRO A 1 50 ? -0.128 7.555 2.672 1.00 0.00 50 PRO A O 3
ATOM 2657 N N . ASP A 1 51 ? -0.669 5.984 4.189 1.00 0.00 51 ASP A N 3
ATOM 2658 C CA . ASP A 1 51 ? 0.084 6.611 5.269 1.00 0.00 51 ASP A CA 3
ATOM 2659 C C . ASP A 1 51 ? 1.396 5.872 5.516 1.00 0.00 51 ASP A C 3
ATOM 2660 O O . ASP A 1 51 ? 1.746 4.945 4.786 1.00 0.00 51 ASP A O 3
ATOM 2669 N N . LYS A 1 52 ? 2.118 6.289 6.551 1.00 0.00 52 LYS A N 3
ATOM 2670 C CA . LYS A 1 52 ? 3.391 5.668 6.896 1.00 0.00 52 LYS A CA 3
ATOM 2671 C C . LYS A 1 52 ? 3.280 4.147 6.866 1.00 0.00 52 LYS A C 3
ATOM 2672 O O . LYS A 1 52 ? 2.808 3.531 7.820 1.00 0.00 52 LYS A O 3
ATOM 2691 N N . GLY A 1 53 ? 3.721 3.547 5.764 1.00 0.00 53 GLY A N 3
ATOM 2692 C CA . GLY A 1 53 ? 3.663 2.103 5.632 1.00 0.00 53 GLY A CA 3
ATOM 2693 C C . GLY A 1 53 ? 2.353 1.527 6.132 1.00 0.00 53 GLY A C 3
ATOM 2694 O O . GLY A 1 53 ? 2.299 0.378 6.570 1.00 0.00 53 GLY A O 3
ATOM 2698 N N . ALA A 1 54 ? 1.294 2.327 6.068 1.00 0.00 54 ALA A N 3
ATOM 2699 C CA . ALA A 1 54 ? -0.022 1.890 6.518 1.00 0.00 54 ALA A CA 3
ATOM 2700 C C . ALA A 1 54 ? -1.121 2.435 5.611 1.00 0.00 54 ALA A C 3
ATOM 2701 O O . ALA A 1 54 ? -1.183 3.636 5.347 1.00 0.00 54 ALA A O 3
ATOM 2708 N N . HIS A 1 55 ? -1.986 1.544 5.137 1.00 0.00 55 HIS A N 3
ATOM 2709 C CA . HIS A 1 55 ? -3.083 1.936 4.259 1.00 0.00 55 HIS A CA 3
ATOM 2710 C C . HIS A 1 55 ? -4.392 2.033 5.036 1.00 0.00 55 HIS A C 3
ATOM 2711 O O . HIS A 1 55 ? -4.959 1.020 5.446 1.00 0.00 55 HIS A O 3
ATOM 2726 N N . TYR A 1 56 ? -4.866 3.258 5.237 1.00 0.00 56 TYR A N 3
ATOM 2727 C CA . TYR A 1 56 ? -6.107 3.487 5.968 1.00 0.00 56 TYR A CA 3
ATOM 2728 C C . TYR A 1 56 ? -7.174 4.084 5.055 1.00 0.00 56 TYR A C 3
ATOM 2729 O O . TYR A 1 56 ? -6.923 5.051 4.335 1.00 0.00 56 TYR A O 3
ATOM 2747 N N . CYS A 1 57 ? -8.368 3.500 5.091 1.00 0.00 57 CYS A N 3
ATOM 2748 C CA . CYS A 1 57 ? -9.475 3.971 4.270 1.00 0.00 57 CYS A CA 3
ATOM 2749 C C . CYS A 1 57 ? -9.861 5.400 4.644 1.00 0.00 57 CYS A C 3
ATOM 2750 O O . CYS A 1 57 ? -9.452 5.912 5.686 1.00 0.00 57 CYS A O 3
ATOM 2757 N N . VAL A 1 58 ? -10.652 6.037 3.786 1.00 0.00 58 VAL A N 3
ATOM 2758 C CA . VAL A 1 58 ? -11.094 7.406 4.027 1.00 0.00 58 VAL A CA 3
ATOM 2759 C C . VAL A 1 58 ? -11.285 7.668 5.516 1.00 0.00 58 VAL A C 3
ATOM 2760 O O . VAL A 1 58 ? -10.706 8.591 6.089 1.00 0.00 58 VAL A O 3
ATOM 2773 N N . PRO A 1 59 ? -12.117 6.836 6.162 1.00 0.00 59 PRO A N 3
ATOM 2774 C CA . PRO A 1 59 ? -12.403 6.957 7.594 1.00 0.00 59 PRO A CA 3
ATOM 2775 C C . PRO A 1 59 ? -11.203 6.585 8.458 1.00 0.00 59 PRO A C 3
ATOM 2776 O O . PRO A 1 59 ? -10.780 7.359 9.317 1.00 0.00 59 PRO A O 3
ATOM 2787 N N . CYS A 1 60 ? -10.659 5.395 8.226 1.00 0.00 60 CYS A N 3
ATOM 2788 C CA . CYS A 1 60 ? -9.508 4.920 8.983 1.00 0.00 60 CYS A CA 3
ATOM 2789 C C . CYS A 1 60 ? -8.366 5.931 8.929 1.00 0.00 60 CYS A C 3
ATOM 2790 O O . CYS A 1 60 ? -7.457 5.902 9.760 1.00 0.00 60 CYS A O 3
ATOM 2797 N N . TYR A 1 61 ? -8.420 6.823 7.947 1.00 0.00 61 TYR A N 3
ATOM 2798 C CA . TYR A 1 61 ? -7.389 7.842 7.782 1.00 0.00 61 TYR A CA 3
ATOM 2799 C C . TYR A 1 61 ? -7.787 9.136 8.485 1.00 0.00 61 TYR A C 3
ATOM 2800 O O . TYR A 1 61 ? -7.036 9.665 9.305 1.00 0.00 61 TYR A O 3
ATOM 2818 N N . GLU A 1 62 ? -8.973 9.640 8.158 1.00 0.00 62 GLU A N 3
ATOM 2819 C CA . GLU A 1 62 ? -9.470 10.872 8.758 1.00 0.00 62 GLU A CA 3
ATOM 2820 C C . GLU A 1 62 ? -9.665 10.706 10.262 1.00 0.00 62 GLU A C 3
ATOM 2821 O O . GLU A 1 62 ? -9.724 11.686 11.004 1.00 0.00 62 GLU A O 3
ATOM 2833 N N . ASN A 1 63 ? -9.765 9.456 10.705 1.00 0.00 63 ASN A N 3
ATOM 2834 C CA . ASN A 1 63 ? -9.954 9.160 12.121 1.00 0.00 63 ASN A CA 3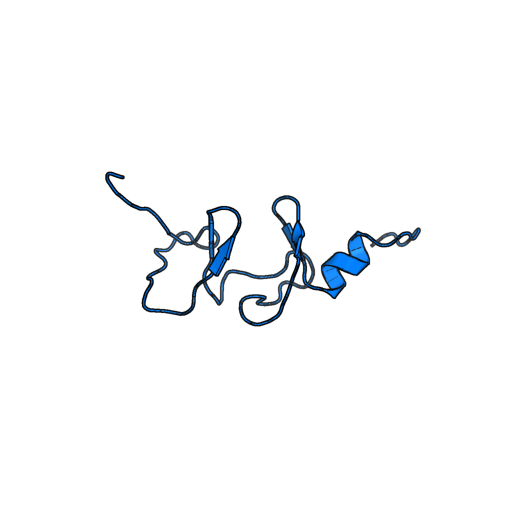
ATOM 2835 C C . ASN A 1 63 ? -8.630 9.235 12.874 1.00 0.00 63 ASN A C 3
ATOM 2836 O O . ASN A 1 63 ? -8.554 9.803 13.964 1.00 0.00 63 ASN A O 3
ATOM 2847 N N . LYS A 1 64 ? -7.587 8.660 12.285 1.00 0.00 64 LYS A N 3
ATOM 2848 C CA . LYS A 1 64 ? -6.264 8.663 12.898 1.00 0.00 64 LYS A CA 3
ATOM 2849 C C . LYS A 1 64 ? -5.632 10.049 12.822 1.00 0.00 64 LYS A C 3
ATOM 2850 O O . LYS A 1 64 ? -4.857 10.437 13.697 1.00 0.00 64 LYS A O 3
ATOM 2869 N N . PHE A 1 65 ? -5.968 10.791 11.773 1.00 0.00 65 PHE A N 3
ATOM 2870 C CA . PHE A 1 65 ? -5.433 12.134 11.583 1.00 0.00 65 PHE A CA 3
ATOM 2871 C C . PHE A 1 65 ? -6.363 13.180 12.191 1.00 0.00 65 PHE A C 3
ATOM 2872 O O . PHE A 1 65 ? -6.230 14.374 11.924 1.00 0.00 65 PHE A O 3
ATOM 2889 N N . ALA A 1 66 ? -7.304 12.722 13.010 1.00 0.00 66 ALA A N 3
ATOM 2890 C CA . ALA A 1 66 ? -8.255 13.617 13.658 1.00 0.00 66 ALA A CA 3
ATOM 2891 C C . ALA A 1 66 ? -8.561 13.158 15.079 1.00 0.00 66 ALA A C 3
ATOM 2892 O O . ALA A 1 66 ? -8.217 12.042 15.469 1.00 0.00 66 ALA A O 3
ATOM 2899 N N . SER A 1 67 ? -9.209 14.025 15.850 1.00 0.00 67 SER A N 3
ATOM 2900 C CA . SER A 1 67 ? -9.557 13.710 17.230 1.00 0.00 67 SER A CA 3
ATOM 2901 C C . SER A 1 67 ? -10.086 12.283 17.345 1.00 0.00 67 SER A C 3
ATOM 2902 O O . SER A 1 67 ? -10.940 11.861 16.566 1.00 0.00 67 SER A O 3
ATOM 2910 N N . GLY A 1 68 ? -9.570 11.544 18.323 1.00 0.00 68 GLY A N 3
ATOM 2911 C CA . GLY A 1 68 ? -10.000 10.173 18.522 1.00 0.00 68 GLY A CA 3
ATOM 2912 C C . GLY A 1 68 ? -9.189 9.459 19.586 1.00 0.00 68 GLY A C 3
ATOM 2913 O O . GLY A 1 68 ? -9.347 9.701 20.783 1.00 0.00 68 GLY A O 3
ATOM 2917 N N . PRO A 1 69 ? -8.299 8.556 19.150 1.00 0.00 69 PRO A N 3
ATOM 2918 C CA . PRO A 1 69 ? -7.444 7.786 20.057 1.00 0.00 69 PRO A CA 3
ATOM 2919 C C . PRO A 1 69 ? -6.383 8.652 20.729 1.00 0.00 69 PRO A C 3
ATOM 2920 O O . PRO A 1 69 ? -5.272 8.795 20.220 1.00 0.00 69 PRO A O 3
ATOM 2931 N N . SER A 1 70 ? -6.734 9.226 21.875 1.00 0.00 70 SER A N 3
ATOM 2932 C CA . SER A 1 70 ? -5.812 10.081 22.615 1.00 0.00 70 SER A CA 3
ATOM 2933 C C . SER A 1 70 ? -4.591 9.292 23.077 1.00 0.00 70 SER A C 3
ATOM 2934 O O . SER A 1 70 ? -3.458 9.618 22.724 1.00 0.00 70 SER A O 3
ATOM 2942 N N . SER A 1 71 ? -4.831 8.252 23.868 1.00 0.00 71 SER A N 3
ATOM 2943 C CA . SER A 1 71 ? -3.752 7.417 24.383 1.00 0.00 71 SER A CA 3
ATOM 2944 C C . SER A 1 71 ? -3.481 6.242 23.448 1.00 0.00 71 SER A C 3
ATOM 2945 O O . SER A 1 71 ? -4.383 5.754 22.769 1.00 0.00 71 SER A O 3
ATOM 2953 N N . GLY A 1 72 ? -2.230 5.792 23.419 1.00 0.00 72 GLY A N 3
ATOM 2954 C CA . GLY A 1 72 ? -1.861 4.679 22.565 1.00 0.00 72 GLY A CA 3
ATOM 2955 C C . GLY A 1 72 ? -2.525 3.382 22.985 1.00 0.00 72 GLY A C 3
ATOM 2956 O O . GLY A 1 72 ? -2.117 2.798 23.987 1.00 0.00 72 GLY A O 3
ATOM 2962 N N . GLY A 1 1 ? 22.072 -9.007 -16.444 1.00 0.00 1 GLY A N 4
ATOM 2963 C CA . GLY A 1 1 ? 20.675 -9.292 -16.711 1.00 0.00 1 GLY A CA 4
ATOM 2964 C C . GLY A 1 1 ? 19.783 -8.989 -15.524 1.00 0.00 1 GLY A C 4
ATOM 2965 O O . GLY A 1 1 ? 19.087 -9.870 -15.020 1.00 0.00 1 GLY A O 4
ATOM 2969 N N . SER A 1 2 ? 19.805 -7.738 -15.073 1.00 0.00 2 SER A N 4
ATOM 2970 C CA . SER A 1 2 ? 18.997 -7.322 -13.933 1.00 0.00 2 SER A CA 4
ATOM 2971 C C . SER A 1 2 ? 17.574 -7.860 -14.051 1.00 0.00 2 SER A C 4
ATOM 2972 O O . SER A 1 2 ? 17.059 -8.047 -15.153 1.00 0.00 2 SER A O 4
ATOM 2980 N N . SER A 1 3 ? 16.945 -8.107 -12.906 1.00 0.00 3 SER A N 4
ATOM 2981 C CA . SER A 1 3 ? 15.583 -8.627 -12.880 1.00 0.00 3 SER A CA 4
ATOM 2982 C C . SER A 1 3 ? 14.810 -8.066 -11.690 1.00 0.00 3 SER A C 4
ATOM 2983 O O . SER A 1 3 ? 15.350 -7.933 -10.592 1.00 0.00 3 SER A O 4
ATOM 2991 N N . GLY A 1 4 ? 13.542 -7.737 -11.917 1.00 0.00 4 GLY A N 4
ATOM 2992 C CA . GLY A 1 4 ? 12.715 -7.194 -10.856 1.00 0.00 4 GLY A CA 4
ATOM 2993 C C . GLY A 1 4 ? 11.237 -7.438 -11.090 1.00 0.00 4 GLY A C 4
ATOM 2994 O O . GLY A 1 4 ? 10.418 -6.534 -10.925 1.00 0.00 4 GLY A O 4
ATOM 2998 N N . SER A 1 5 ? 10.895 -8.663 -11.477 1.00 0.00 5 SER A N 4
ATOM 2999 C CA . SER A 1 5 ? 9.507 -9.022 -11.740 1.00 0.00 5 SER A CA 4
ATOM 3000 C C . SER A 1 5 ? 8.602 -8.565 -10.600 1.00 0.00 5 SER A C 4
ATOM 3001 O O . SER A 1 5 ? 8.695 -9.067 -9.480 1.00 0.00 5 SER A O 4
ATOM 3009 N N . SER A 1 6 ? 7.727 -7.608 -10.894 1.00 0.00 6 SER A N 4
ATOM 3010 C CA . SER A 1 6 ? 6.808 -7.079 -9.893 1.00 0.00 6 SER A CA 4
ATOM 3011 C C . SER A 1 6 ? 6.148 -8.210 -9.110 1.00 0.00 6 SER A C 4
ATOM 3012 O O . SER A 1 6 ? 5.463 -9.058 -9.680 1.00 0.00 6 SER A O 4
ATOM 3020 N N . GLY A 1 7 ? 6.361 -8.216 -7.797 1.00 0.00 7 GLY A N 4
ATOM 3021 C CA . GLY A 1 7 ? 5.782 -9.246 -6.956 1.00 0.00 7 GLY A CA 4
ATOM 3022 C C . GLY A 1 7 ? 4.982 -8.672 -5.803 1.00 0.00 7 GLY A C 4
ATOM 3023 O O . GLY A 1 7 ? 5.184 -7.523 -5.409 1.00 0.00 7 GLY A O 4
ATOM 3027 N N . CYS A 1 8 ? 4.070 -9.472 -5.261 1.00 0.00 8 CYS A N 4
ATOM 3028 C CA . CYS A 1 8 ? 3.235 -9.037 -4.148 1.00 0.00 8 CYS A CA 4
ATOM 3029 C C . CYS A 1 8 ? 4.073 -8.820 -2.892 1.00 0.00 8 CYS A C 4
ATOM 3030 O O . CYS A 1 8 ? 4.981 -9.597 -2.597 1.00 0.00 8 CYS A O 4
ATOM 3037 N N . SER A 1 9 ? 3.761 -7.759 -2.155 1.00 0.00 9 SER A N 4
ATOM 3038 C CA . SER A 1 9 ? 4.487 -7.437 -0.932 1.00 0.00 9 SER A CA 4
ATOM 3039 C C . SER A 1 9 ? 3.794 -8.040 0.286 1.00 0.00 9 SER A C 4
ATOM 3040 O O . SER A 1 9 ? 4.366 -8.098 1.374 1.00 0.00 9 SER A O 4
ATOM 3048 N N . ALA A 1 10 ? 2.558 -8.489 0.094 1.00 0.00 10 ALA A N 4
ATOM 3049 C CA . ALA A 1 10 ? 1.786 -9.089 1.175 1.00 0.00 10 ALA A CA 4
ATOM 3050 C C . ALA A 1 10 ? 2.142 -10.561 1.352 1.00 0.00 10 ALA A C 4
ATOM 3051 O O . ALA A 1 10 ? 2.612 -10.973 2.412 1.00 0.00 10 ALA A O 4
ATOM 3058 N N . CYS A 1 11 ? 1.915 -11.350 0.307 1.00 0.00 11 CYS A N 4
ATOM 3059 C CA . CYS A 1 11 ? 2.211 -12.777 0.346 1.00 0.00 11 CYS A CA 4
ATOM 3060 C C . CYS A 1 11 ? 3.596 -13.061 -0.229 1.00 0.00 11 CYS A C 4
ATOM 3061 O O . CYS A 1 11 ? 4.282 -13.986 0.205 1.00 0.00 11 CYS A O 4
ATOM 3068 N N . GLY A 1 12 ? 3.999 -12.259 -1.209 1.00 0.00 12 GLY A N 4
ATOM 3069 C CA . GLY A 1 12 ? 5.299 -12.441 -1.828 1.00 0.00 12 GLY A CA 4
ATOM 3070 C C . GLY A 1 12 ? 5.200 -13.010 -3.229 1.00 0.00 12 GLY A C 4
ATOM 3071 O O . GLY A 1 12 ? 6.171 -12.989 -3.985 1.00 0.00 12 GLY A O 4
ATOM 3075 N N . GLU A 1 13 ? 4.024 -13.523 -3.576 1.00 0.00 13 GLU A N 4
ATOM 3076 C CA . GLU A 1 13 ? 3.803 -14.103 -4.896 1.00 0.00 13 GLU A CA 4
ATOM 3077 C C . GLU A 1 13 ? 4.221 -13.130 -5.995 1.00 0.00 13 GLU A C 4
ATOM 3078 O O . GLU A 1 13 ? 4.730 -12.043 -5.718 1.00 0.00 13 GLU A O 4
ATOM 3090 N N . THR A 1 14 ? 4.003 -13.529 -7.244 1.00 0.00 14 THR A N 4
ATOM 3091 C CA . THR A 1 14 ? 4.358 -12.694 -8.386 1.00 0.00 14 THR A CA 4
ATOM 3092 C C . THR A 1 14 ? 3.115 -12.110 -9.047 1.00 0.00 14 THR A C 4
ATOM 3093 O O . THR A 1 14 ? 2.441 -12.781 -9.829 1.00 0.00 14 THR A O 4
ATOM 3104 N N . VAL A 1 15 ? 2.816 -10.854 -8.729 1.00 0.00 15 VAL A N 4
ATOM 3105 C CA . VAL A 1 15 ? 1.654 -10.178 -9.294 1.00 0.00 15 VAL A CA 4
ATOM 3106 C C . VAL A 1 15 ? 1.796 -10.011 -10.803 1.00 0.00 15 VAL A C 4
ATOM 3107 O O . VAL A 1 15 ? 2.698 -9.324 -11.280 1.00 0.00 15 VAL A O 4
ATOM 3120 N N . MET A 1 16 ? 0.897 -10.645 -11.550 1.00 0.00 16 MET A N 4
ATOM 3121 C CA . MET A 1 16 ? 0.921 -10.565 -13.006 1.00 0.00 16 MET A CA 4
ATOM 3122 C C . MET A 1 16 ? 0.057 -9.410 -13.501 1.00 0.00 16 MET A C 4
ATOM 3123 O O . MET A 1 16 ? -0.951 -9.052 -12.892 1.00 0.00 16 MET A O 4
ATOM 3137 N N . PRO A 1 17 ? 0.458 -8.811 -14.632 1.00 0.00 17 PRO A N 4
ATOM 3138 C CA . PRO A 1 17 ? -0.266 -7.688 -15.234 1.00 0.00 17 PRO A CA 4
ATOM 3139 C C . PRO A 1 17 ? -1.609 -8.111 -15.819 1.00 0.00 17 PRO A C 4
ATOM 3140 O O . PRO A 1 17 ? -2.506 -7.288 -15.999 1.00 0.00 17 PRO A O 4
ATOM 3151 N N . GLY A 1 18 ? -1.742 -9.401 -16.114 1.00 0.00 18 GLY A N 4
ATOM 3152 C CA . GLY A 1 18 ? -2.979 -9.911 -16.675 1.00 0.00 18 GLY A CA 4
ATOM 3153 C C . GLY A 1 18 ? -4.015 -10.218 -15.612 1.00 0.00 18 GLY A C 4
ATOM 3154 O O . GLY A 1 18 ? -4.764 -11.188 -15.727 1.00 0.00 18 GLY A O 4
ATOM 3158 N N . SER A 1 19 ? -4.056 -9.391 -14.572 1.00 0.00 19 SER A N 4
ATOM 3159 C CA . SER A 1 19 ? -5.004 -9.583 -13.480 1.00 0.00 19 SER A CA 4
ATOM 3160 C C . SER A 1 19 ? -5.087 -8.335 -12.607 1.00 0.00 19 SER A C 4
ATOM 3161 O O . SER A 1 19 ? -4.136 -7.557 -12.525 1.00 0.00 19 SER A O 4
ATOM 3169 N N . ARG A 1 20 ? -6.232 -8.150 -11.957 1.00 0.00 20 ARG A N 4
ATOM 3170 C CA . ARG A 1 20 ? -6.441 -6.996 -11.091 1.00 0.00 20 ARG A CA 4
ATOM 3171 C C . ARG A 1 20 ? -5.392 -6.951 -9.983 1.00 0.00 20 ARG A C 4
ATOM 3172 O O . ARG A 1 20 ? -5.265 -7.887 -9.195 1.00 0.00 20 ARG A O 4
ATOM 3193 N N . LYS A 1 21 ? -4.641 -5.855 -9.931 1.00 0.00 21 LYS A N 4
ATOM 3194 C CA . LYS A 1 21 ? -3.604 -5.686 -8.921 1.00 0.00 21 LYS A CA 4
ATOM 3195 C C . LYS A 1 21 ? -3.525 -4.234 -8.460 1.00 0.00 21 LYS A C 4
ATOM 3196 O O . LYS A 1 21 ? -4.272 -3.379 -8.939 1.00 0.00 21 LYS A O 4
ATOM 3215 N N . LEU A 1 22 ? -2.617 -3.961 -7.530 1.00 0.00 22 LEU A N 4
ATOM 3216 C CA . LEU A 1 22 ? -2.439 -2.612 -7.006 1.00 0.00 22 LEU A CA 4
ATOM 3217 C C . LEU A 1 22 ? -0.961 -2.240 -6.947 1.00 0.00 22 LEU A C 4
ATOM 3218 O O . LEU A 1 22 ? -0.099 -3.107 -6.806 1.00 0.00 22 LEU A O 4
ATOM 3234 N N . GLU A 1 23 ? -0.677 -0.946 -7.053 1.00 0.00 23 GLU A N 4
ATOM 3235 C CA . GLU A 1 23 ? 0.698 -0.461 -7.010 1.00 0.00 23 GLU A CA 4
ATOM 3236 C C . GLU A 1 23 ? 0.760 0.946 -6.421 1.00 0.00 23 GLU A C 4
ATOM 3237 O O . GLU A 1 23 ? 0.220 1.894 -6.991 1.00 0.00 23 GLU A O 4
ATOM 3249 N N . TYR A 1 24 ? 1.422 1.072 -5.276 1.00 0.00 24 TYR A N 4
ATOM 3250 C CA . TYR A 1 24 ? 1.552 2.361 -4.607 1.00 0.00 24 TYR A CA 4
ATOM 3251 C C . TYR A 1 24 ? 2.991 2.599 -4.160 1.00 0.00 24 TYR A C 4
ATOM 3252 O O . TYR A 1 24 ? 3.558 1.809 -3.406 1.00 0.00 24 TYR A O 4
ATOM 3270 N N . GLY A 1 25 ? 3.577 3.696 -4.631 1.00 0.00 25 GLY A N 4
ATOM 3271 C CA . GLY A 1 25 ? 4.944 4.020 -4.269 1.00 0.00 25 GLY A CA 4
ATOM 3272 C C . GLY A 1 25 ? 5.959 3.202 -5.044 1.00 0.00 25 GLY A C 4
ATOM 3273 O O . GLY A 1 25 ? 6.271 3.513 -6.192 1.00 0.00 25 GLY A O 4
ATOM 3277 N N . GLY A 1 26 ? 6.476 2.152 -4.413 1.00 0.00 26 GLY A N 4
ATOM 3278 C CA . GLY A 1 26 ? 7.457 1.304 -5.065 1.00 0.00 26 GLY A CA 4
ATOM 3279 C C . GLY A 1 26 ? 7.191 -0.171 -4.836 1.00 0.00 26 GLY A C 4
ATOM 3280 O O . GLY A 1 26 ? 8.071 -1.006 -5.046 1.00 0.00 26 GLY A O 4
ATOM 3284 N N . GLN A 1 27 ? 5.976 -0.492 -4.404 1.00 0.00 27 GLN A N 4
ATOM 3285 C CA . GLN A 1 27 ? 5.599 -1.877 -4.145 1.00 0.00 27 GLN A CA 4
ATOM 3286 C C . GLN A 1 27 ? 4.343 -2.254 -4.925 1.00 0.00 27 GLN A C 4
ATOM 3287 O O . GLN A 1 27 ? 3.761 -1.425 -5.625 1.00 0.00 27 GLN A O 4
ATOM 3301 N N . THR A 1 28 ? 3.930 -3.511 -4.799 1.00 0.00 28 THR A N 4
ATOM 3302 C CA . THR A 1 28 ? 2.745 -3.999 -5.493 1.00 0.00 28 THR A CA 4
ATOM 3303 C C . THR A 1 28 ? 1.995 -5.021 -4.647 1.00 0.00 28 THR A C 4
ATOM 3304 O O . THR A 1 28 ? 2.592 -5.952 -4.106 1.00 0.00 28 THR A O 4
ATOM 3315 N N . TRP A 1 29 ? 0.683 -4.842 -4.537 1.00 0.00 29 TRP A N 4
ATOM 3316 C CA . TRP A 1 29 ? -0.149 -5.751 -3.757 1.00 0.00 29 TRP A CA 4
ATOM 3317 C C . TRP A 1 29 ? -1.307 -6.283 -4.594 1.00 0.00 29 TRP A C 4
ATOM 3318 O O . TRP A 1 29 ? -1.786 -5.611 -5.508 1.00 0.00 29 TRP A O 4
ATOM 3339 N N . HIS A 1 30 ? -1.754 -7.494 -4.276 1.00 0.00 30 HIS A N 4
ATOM 3340 C CA . HIS A 1 30 ? -2.858 -8.116 -4.999 1.00 0.00 30 HIS A CA 4
ATOM 3341 C C . HIS A 1 30 ? -4.187 -7.471 -4.620 1.00 0.00 30 HIS A C 4
ATOM 3342 O O . HIS A 1 30 ? -4.372 -7.028 -3.487 1.00 0.00 30 HIS A O 4
ATOM 3356 N N . GLU A 1 31 ? -5.110 -7.422 -5.576 1.00 0.00 31 GLU A N 4
ATOM 3357 C CA . GLU A 1 31 ? -6.421 -6.829 -5.342 1.00 0.00 31 GLU A CA 4
ATOM 3358 C C . GLU A 1 31 ? -7.084 -7.444 -4.113 1.00 0.00 31 GLU A C 4
ATOM 3359 O O . GLU A 1 31 ? -8.064 -6.912 -3.591 1.00 0.00 31 GLU A O 4
ATOM 3371 N N . HIS A 1 32 ? -6.542 -8.568 -3.655 1.00 0.00 32 HIS A N 4
ATOM 3372 C CA . HIS A 1 32 ? -7.080 -9.256 -2.487 1.00 0.00 32 HIS A CA 4
ATOM 3373 C C . HIS A 1 32 ? -6.124 -9.146 -1.303 1.00 0.00 32 HIS A C 4
ATOM 3374 O O . HIS A 1 32 ? -6.500 -9.414 -0.162 1.00 0.00 32 HIS A O 4
ATOM 3389 N N . CYS A 1 33 ? -4.887 -8.750 -1.583 1.00 0.00 33 CYS A N 4
ATOM 3390 C CA . CYS A 1 33 ? -3.876 -8.605 -0.542 1.00 0.00 33 CYS A CA 4
ATOM 3391 C C . CYS A 1 33 ? -3.868 -7.183 0.013 1.00 0.00 33 CYS A C 4
ATOM 3392 O O . CYS A 1 33 ? -3.678 -6.975 1.212 1.00 0.00 33 CYS A O 4
ATOM 3399 N N . PHE A 1 34 ? -4.075 -6.209 -0.867 1.00 0.00 34 PHE A N 4
ATOM 3400 C CA . PHE A 1 34 ? -4.090 -4.807 -0.465 1.00 0.00 34 PHE A CA 4
ATOM 3401 C C . PHE A 1 34 ? -5.303 -4.506 0.411 1.00 0.00 34 PHE A C 4
ATOM 3402 O O . PHE A 1 34 ? -6.410 -4.303 -0.090 1.00 0.00 34 PHE A O 4
ATOM 3419 N N . LEU A 1 35 ? -5.086 -4.479 1.721 1.00 0.00 35 LEU A N 4
ATOM 3420 C CA . LEU A 1 35 ? -6.161 -4.203 2.669 1.00 0.00 35 LEU A CA 4
ATOM 3421 C C . LEU A 1 35 ? -5.825 -2.994 3.536 1.00 0.00 35 LEU A C 4
ATOM 3422 O O . LEU A 1 35 ? -4.745 -2.413 3.418 1.00 0.00 35 LEU A O 4
ATOM 3438 N N . CYS A 1 36 ? -6.755 -2.621 4.408 1.00 0.00 36 CYS A N 4
ATOM 3439 C CA . CYS A 1 36 ? -6.558 -1.483 5.298 1.00 0.00 36 CYS A CA 4
ATOM 3440 C C . CYS A 1 36 ? -5.871 -1.914 6.590 1.00 0.00 36 CYS A C 4
ATOM 3441 O O . CYS A 1 36 ? -6.042 -3.044 7.048 1.00 0.00 36 CYS A O 4
ATOM 3448 N N . SER A 1 37 ? -5.094 -1.007 7.173 1.00 0.00 37 SER A N 4
ATOM 3449 C CA . SER A 1 37 ? -4.379 -1.294 8.410 1.00 0.00 37 SER A CA 4
ATOM 3450 C C . SER A 1 37 ? -5.222 -0.918 9.625 1.00 0.00 37 SER A C 4
ATOM 3451 O O . SER A 1 37 ? -4.694 -0.679 10.711 1.00 0.00 37 SER A O 4
ATOM 3459 N N . GLY A 1 38 ? -6.536 -0.869 9.433 1.00 0.00 38 GLY A N 4
ATOM 3460 C CA . GLY A 1 38 ? -7.432 -0.521 10.520 1.00 0.00 38 GLY A CA 4
ATOM 3461 C C . GLY A 1 38 ? -8.609 -1.471 10.627 1.00 0.00 38 GLY A C 4
ATOM 3462 O O . GLY A 1 38 ? -8.890 -2.006 11.700 1.00 0.00 38 GLY A O 4
ATOM 3466 N N . CYS A 1 39 ? -9.302 -1.679 9.513 1.00 0.00 39 CYS A N 4
ATOM 3467 C CA . CYS A 1 39 ? -10.457 -2.568 9.485 1.00 0.00 39 CYS A CA 4
ATOM 3468 C C . CYS A 1 39 ? -10.166 -3.813 8.651 1.00 0.00 39 CYS A C 4
ATOM 3469 O O . CYS A 1 39 ? -10.982 -4.731 8.583 1.00 0.00 39 CYS A O 4
ATOM 3476 N N . GLU A 1 40 ? -8.997 -3.834 8.018 1.00 0.00 40 GLU A N 4
ATOM 3477 C CA . GLU A 1 40 ? -8.599 -4.965 7.189 1.00 0.00 40 GLU A CA 4
ATOM 3478 C C . GLU A 1 40 ? -9.534 -5.118 5.993 1.00 0.00 40 GLU A C 4
ATOM 3479 O O . GLU A 1 40 ? -9.853 -6.233 5.581 1.00 0.00 40 GLU A O 4
ATOM 3491 N N . GLN A 1 41 ? -9.970 -3.990 5.441 1.00 0.00 41 GLN A N 4
ATOM 3492 C CA . GLN A 1 41 ? -10.870 -3.999 4.294 1.00 0.00 41 GLN A CA 4
ATOM 3493 C C . GLN A 1 41 ? -10.087 -3.907 2.988 1.00 0.00 41 GLN A C 4
ATOM 3494 O O . GLN A 1 41 ? -9.071 -3.219 2.892 1.00 0.00 41 GLN A O 4
ATOM 3508 N N . PRO A 1 42 ? -10.570 -4.616 1.957 1.00 0.00 42 PRO A N 4
ATOM 3509 C CA . PRO A 1 42 ? -9.931 -4.630 0.638 1.00 0.00 42 PRO A CA 4
ATOM 3510 C C . PRO A 1 42 ? -10.070 -3.296 -0.088 1.00 0.00 42 PRO A C 4
ATOM 3511 O O . PRO A 1 42 ? -11.067 -3.047 -0.767 1.00 0.00 42 PRO A O 4
ATOM 3522 N N . LEU A 1 43 ? -9.064 -2.440 0.060 1.00 0.00 43 LEU A N 4
ATOM 3523 C CA . LEU A 1 43 ? -9.073 -1.131 -0.582 1.00 0.00 43 LEU A CA 4
ATOM 3524 C C . LEU A 1 43 ? -8.725 -1.247 -2.063 1.00 0.00 43 LEU A C 4
ATOM 3525 O O . LEU A 1 43 ? -8.600 -0.243 -2.763 1.00 0.00 43 LEU A O 4
ATOM 3541 N N . GLY A 1 44 ? -8.570 -2.481 -2.534 1.00 0.00 44 GLY A N 4
ATOM 3542 C CA . GLY A 1 44 ? -8.239 -2.707 -3.929 1.00 0.00 44 GLY A CA 4
ATOM 3543 C C . GLY A 1 44 ? -8.927 -1.723 -4.854 1.00 0.00 44 GLY A C 4
ATOM 3544 O O . GLY A 1 44 ? -8.318 -1.215 -5.795 1.00 0.00 44 GLY A O 4
ATOM 3548 N N . SER A 1 45 ? -10.202 -1.454 -4.588 1.00 0.00 45 SER A N 4
ATOM 3549 C CA . SER A 1 45 ? -10.975 -0.529 -5.408 1.00 0.00 45 SER A CA 4
ATOM 3550 C C . SER A 1 45 ? -11.511 0.625 -4.565 1.00 0.00 45 SER A C 4
ATOM 3551 O O . SER A 1 45 ? -11.690 1.738 -5.060 1.00 0.00 45 SER A O 4
ATOM 3559 N N . ARG A 1 46 ? -11.766 0.350 -3.290 1.00 0.00 46 ARG A N 4
ATOM 3560 C CA . ARG A 1 46 ? -12.283 1.364 -2.379 1.00 0.00 46 ARG A CA 4
ATOM 3561 C C . ARG A 1 46 ? -11.272 2.491 -2.189 1.00 0.00 46 ARG A C 4
ATOM 3562 O O . ARG A 1 46 ? -10.080 2.319 -2.446 1.00 0.00 46 ARG A O 4
ATOM 3583 N N . SER A 1 47 ? -11.756 3.644 -1.739 1.00 0.00 47 SER A N 4
ATOM 3584 C CA . SER A 1 47 ? -10.896 4.801 -1.519 1.00 0.00 47 SER A CA 4
ATOM 3585 C C . SER A 1 47 ? -10.184 4.700 -0.174 1.00 0.00 47 SER A C 4
ATOM 3586 O O . SER A 1 47 ? -10.736 4.183 0.797 1.00 0.00 47 SER A O 4
ATOM 3594 N N . PHE A 1 48 ? -8.953 5.199 -0.125 1.00 0.00 48 PHE A N 4
ATOM 3595 C CA . PHE A 1 48 ? -8.162 5.165 1.100 1.00 0.00 48 PHE A CA 4
ATOM 3596 C C . PHE A 1 48 ? -7.092 6.253 1.086 1.00 0.00 48 PHE A C 4
ATOM 3597 O O . PHE A 1 48 ? -7.010 7.048 0.150 1.00 0.00 48 PHE A O 4
ATOM 3614 N N . VAL A 1 49 ? -6.272 6.280 2.132 1.00 0.00 49 VAL A N 4
ATOM 3615 C CA . VAL A 1 49 ? -5.205 7.269 2.241 1.00 0.00 49 VAL A CA 4
ATOM 3616 C C . VAL A 1 49 ? -3.892 6.616 2.656 1.00 0.00 49 VAL A C 4
ATOM 3617 O O . VAL A 1 49 ? -3.761 6.064 3.749 1.00 0.00 49 VAL A O 4
ATOM 3630 N N . PRO A 1 50 ? -2.892 6.679 1.763 1.00 0.00 50 PRO A N 4
ATOM 3631 C CA . PRO A 1 50 ? -1.569 6.100 2.014 1.00 0.00 50 PRO A CA 4
ATOM 3632 C C . PRO A 1 50 ? -0.795 6.865 3.081 1.00 0.00 50 PRO A C 4
ATOM 3633 O O . PRO A 1 50 ? -0.227 7.923 2.811 1.00 0.00 50 PRO A O 4
ATOM 3644 N N . ASP A 1 51 ? -0.775 6.323 4.294 1.00 0.00 51 ASP A N 4
ATOM 3645 C CA . ASP A 1 51 ? -0.068 6.954 5.403 1.00 0.00 51 ASP A CA 4
ATOM 3646 C C . ASP A 1 51 ? 1.271 6.268 5.654 1.00 0.00 51 ASP A C 4
ATOM 3647 O O . ASP A 1 51 ? 1.676 5.379 4.904 1.00 0.00 51 ASP A O 4
ATOM 3656 N N . LYS A 1 52 ? 1.956 6.688 6.712 1.00 0.00 52 LYS A N 4
ATOM 3657 C CA . LYS A 1 52 ? 3.250 6.115 7.064 1.00 0.00 52 LYS A CA 4
ATOM 3658 C C . LYS A 1 52 ? 3.216 4.594 6.967 1.00 0.00 52 LYS A C 4
ATOM 3659 O O . LYS A 1 52 ? 2.767 3.913 7.889 1.00 0.00 52 LYS A O 4
ATOM 3678 N N . GLY A 1 53 ? 3.694 4.065 5.844 1.00 0.00 53 GLY A N 4
ATOM 3679 C CA . GLY A 1 53 ? 3.711 2.627 5.649 1.00 0.00 53 GLY A CA 4
ATOM 3680 C C . GLY A 1 53 ? 2.433 1.963 6.124 1.00 0.00 53 GLY A C 4
ATOM 3681 O O . GLY A 1 53 ? 2.444 0.803 6.533 1.00 0.00 53 GLY A O 4
ATOM 3685 N N . ALA A 1 54 ? 1.330 2.702 6.071 1.00 0.00 54 ALA A N 4
ATOM 3686 C CA . ALA A 1 54 ? 0.038 2.178 6.499 1.00 0.00 54 ALA A CA 4
ATOM 3687 C C . ALA A 1 54 ? -1.083 2.673 5.592 1.00 0.00 54 ALA A C 4
ATOM 3688 O O . ALA A 1 54 ? -1.169 3.863 5.288 1.00 0.00 54 ALA A O 4
ATOM 3695 N N . HIS A 1 55 ? -1.940 1.752 5.162 1.00 0.00 55 HIS A N 4
ATOM 3696 C CA . HIS A 1 55 ? -3.057 2.096 4.289 1.00 0.00 55 HIS A CA 4
ATOM 3697 C C . HIS A 1 55 ? -4.363 2.156 5.076 1.00 0.00 55 HIS A C 4
ATOM 3698 O O . HIS A 1 55 ? -4.895 1.128 5.494 1.00 0.00 55 HIS A O 4
ATOM 3713 N N . TYR A 1 56 ? -4.873 3.366 5.273 1.00 0.00 56 TYR A N 4
ATOM 3714 C CA . TYR A 1 56 ? -6.115 3.561 6.012 1.00 0.00 56 TYR A CA 4
ATOM 3715 C C . TYR A 1 56 ? -7.201 4.140 5.110 1.00 0.00 56 TYR A C 4
ATOM 3716 O O . TYR A 1 56 ? -6.970 5.107 4.383 1.00 0.00 56 TYR A O 4
ATOM 3734 N N . CYS A 1 57 ? -8.386 3.542 5.164 1.00 0.00 57 CYS A N 4
ATOM 3735 C CA . CYS A 1 57 ? -9.509 3.996 4.353 1.00 0.00 57 CYS A CA 4
ATOM 3736 C C . CYS A 1 57 ? -9.910 5.420 4.728 1.00 0.00 57 CYS A C 4
ATOM 3737 O O . CYS A 1 57 ? -9.459 5.958 5.739 1.00 0.00 57 CYS A O 4
ATOM 3744 N N . VAL A 1 58 ? -10.761 6.026 3.905 1.00 0.00 58 VAL A N 4
ATOM 3745 C CA . VAL A 1 58 ? -11.224 7.386 4.150 1.00 0.00 58 VAL A CA 4
ATOM 3746 C C . VAL A 1 58 ? -11.410 7.643 5.642 1.00 0.00 58 VAL A C 4
ATOM 3747 O O . VAL A 1 58 ? -10.849 8.579 6.211 1.00 0.00 58 VAL A O 4
ATOM 3760 N N . PRO A 1 59 ? -12.218 6.792 6.292 1.00 0.00 59 PRO A N 4
ATOM 3761 C CA . PRO A 1 59 ? -12.497 6.906 7.727 1.00 0.00 59 PRO A CA 4
ATOM 3762 C C . PRO A 1 59 ? -11.283 6.561 8.582 1.00 0.00 59 PRO A C 4
ATOM 3763 O O . PRO A 1 59 ? -10.872 7.344 9.439 1.00 0.00 59 PRO A O 4
ATOM 3774 N N . CYS A 1 60 ? -10.711 5.385 8.344 1.00 0.00 60 CYS A N 4
ATOM 3775 C CA . CYS A 1 60 ? -9.544 4.936 9.093 1.00 0.00 60 CYS A CA 4
ATOM 3776 C C . CYS A 1 60 ? -8.428 5.976 9.035 1.00 0.00 60 CYS A C 4
ATOM 3777 O O . CYS A 1 60 ? -7.518 5.972 9.865 1.00 0.00 60 CYS A O 4
ATOM 3784 N N . TYR A 1 61 ? -8.505 6.864 8.050 1.00 0.00 61 TYR A N 4
ATOM 3785 C CA . TYR A 1 61 ? -7.501 7.908 7.883 1.00 0.00 61 TYR A CA 4
ATOM 3786 C C . TYR A 1 61 ? -7.934 9.196 8.577 1.00 0.00 61 TYR A C 4
ATOM 3787 O O . TYR A 1 61 ? -7.182 9.772 9.363 1.00 0.00 61 TYR A O 4
ATOM 3805 N N . GLU A 1 62 ? -9.151 9.641 8.281 1.00 0.00 62 GLU A N 4
ATOM 3806 C CA . GLU A 1 62 ? -9.684 10.860 8.877 1.00 0.00 62 GLU A CA 4
ATOM 3807 C C . GLU A 1 62 ? -9.940 10.670 10.369 1.00 0.00 62 GLU A C 4
ATOM 3808 O O . GLU A 1 62 ? -10.064 11.639 11.117 1.00 0.00 62 GLU A O 4
ATOM 3820 N N . ASN A 1 63 ? -10.018 9.414 10.795 1.00 0.00 63 ASN A N 4
ATOM 3821 C CA . ASN A 1 63 ? -10.261 9.095 12.197 1.00 0.00 63 ASN A CA 4
ATOM 3822 C C . ASN A 1 63 ? -8.958 9.111 12.991 1.00 0.00 63 ASN A C 4
ATOM 3823 O O . ASN A 1 63 ? -8.885 9.691 14.075 1.00 0.00 63 ASN A O 4
ATOM 3834 N N . LYS A 1 64 ? -7.930 8.470 12.444 1.00 0.00 64 LYS A N 4
ATOM 3835 C CA . LYS A 1 64 ? -6.629 8.410 13.099 1.00 0.00 64 LYS A CA 4
ATOM 3836 C C . LYS A 1 64 ? -5.975 9.788 13.137 1.00 0.00 64 LYS A C 4
ATOM 3837 O O . LYS A 1 64 ? -5.201 10.094 14.043 1.00 0.00 64 LYS A O 4
ATOM 3856 N N . PHE A 1 65 ? -6.293 10.616 12.147 1.00 0.00 65 PHE A N 4
ATOM 3857 C CA . PHE A 1 65 ? -5.737 11.961 12.067 1.00 0.00 65 PHE A CA 4
ATOM 3858 C C . PHE A 1 65 ? -6.742 12.996 12.564 1.00 0.00 65 PHE A C 4
ATOM 3859 O O . PHE A 1 65 ? -6.608 14.189 12.292 1.00 0.00 65 PHE A O 4
ATOM 3876 N N . ALA A 1 66 ? -7.750 12.530 13.293 1.00 0.00 66 ALA A N 4
ATOM 3877 C CA . ALA A 1 66 ? -8.778 13.413 13.830 1.00 0.00 66 ALA A CA 4
ATOM 3878 C C . ALA A 1 66 ? -8.351 14.002 15.170 1.00 0.00 66 ALA A C 4
ATOM 3879 O O . ALA A 1 66 ? -8.818 13.574 16.225 1.00 0.00 66 ALA A O 4
ATOM 3886 N N . SER A 1 67 ? -7.458 14.987 15.121 1.00 0.00 67 SER A N 4
ATOM 3887 C CA . SER A 1 67 ? -6.964 15.632 16.331 1.00 0.00 67 SER A CA 4
ATOM 3888 C C . SER A 1 67 ? -6.831 14.623 17.468 1.00 0.00 67 SER A C 4
ATOM 3889 O O . SER A 1 67 ? -7.208 14.900 18.606 1.00 0.00 67 SER A O 4
ATOM 3897 N N . GLY A 1 68 ? -6.291 13.450 17.151 1.00 0.00 68 GLY A N 4
ATOM 3898 C CA . GLY A 1 68 ? -6.117 12.417 18.155 1.00 0.00 68 GLY A CA 4
ATOM 3899 C C . GLY A 1 68 ? -4.980 12.723 19.110 1.00 0.00 68 GLY A C 4
ATOM 3900 O O . GLY A 1 68 ? -3.816 12.806 18.718 1.00 0.00 68 GLY A O 4
ATOM 3904 N N . PRO A 1 69 ? -5.315 12.898 20.398 1.00 0.00 69 PRO A N 4
ATOM 3905 C CA . PRO A 1 69 ? -4.327 13.200 21.438 1.00 0.00 69 PRO A CA 4
ATOM 3906 C C . PRO A 1 69 ? -3.416 12.015 21.734 1.00 0.00 69 PRO A C 4
ATOM 3907 O O . PRO A 1 69 ? -3.843 11.024 22.327 1.00 0.00 69 PRO A O 4
ATOM 3918 N N . SER A 1 70 ? -2.158 12.123 21.319 1.00 0.00 70 SER A N 4
ATOM 3919 C CA . SER A 1 70 ? -1.186 11.057 21.537 1.00 0.00 70 SER A CA 4
ATOM 3920 C C . SER A 1 70 ? -1.328 10.472 22.939 1.00 0.00 70 SER A C 4
ATOM 3921 O O . SER A 1 70 ? -0.784 11.008 23.905 1.00 0.00 70 SER A O 4
ATOM 3929 N N . SER A 1 71 ? -2.062 9.369 23.041 1.00 0.00 71 SER A N 4
ATOM 3930 C CA . SER A 1 71 ? -2.279 8.711 24.325 1.00 0.00 71 SER A CA 4
ATOM 3931 C C . SER A 1 71 ? -0.956 8.490 25.053 1.00 0.00 71 SER A C 4
ATOM 3932 O O . SER A 1 71 ? -0.034 7.877 24.516 1.00 0.00 71 SER A O 4
ATOM 3940 N N . GLY A 1 72 ? -0.871 8.996 26.280 1.00 0.00 72 GLY A N 4
ATOM 3941 C CA . GLY A 1 72 ? 0.342 8.844 27.062 1.00 0.00 72 GLY A CA 4
ATOM 3942 C C . GLY A 1 72 ? 1.252 10.052 26.961 1.00 0.00 72 GLY A C 4
ATOM 3943 O O . GLY A 1 72 ? 1.248 10.882 27.869 1.00 0.00 72 GLY A O 4
ATOM 3949 N N . GLY A 1 1 ? 15.736 -15.674 -18.408 1.00 0.00 1 GLY A N 5
ATOM 3950 C CA . GLY A 1 1 ? 14.323 -15.869 -18.674 1.00 0.00 1 GLY A CA 5
ATOM 3951 C C . GLY A 1 1 ? 13.451 -15.462 -17.503 1.00 0.00 1 GLY A C 5
ATOM 3952 O O . GLY A 1 1 ? 12.512 -16.172 -17.143 1.00 0.00 1 GLY A O 5
ATOM 3956 N N . SER A 1 2 ? 13.763 -14.317 -16.904 1.00 0.00 2 SER A N 5
ATOM 3957 C CA . SER A 1 2 ? 13.004 -13.819 -15.763 1.00 0.00 2 SER A CA 5
ATOM 3958 C C . SER A 1 2 ? 11.504 -13.939 -16.014 1.00 0.00 2 SER A C 5
ATOM 3959 O O . SER A 1 2 ? 11.029 -13.708 -17.126 1.00 0.00 2 SER A O 5
ATOM 3967 N N . SER A 1 3 ? 10.763 -14.300 -14.972 1.00 0.00 3 SER A N 5
ATOM 3968 C CA . SER A 1 3 ? 9.316 -14.454 -15.079 1.00 0.00 3 SER A CA 5
ATOM 3969 C C . SER A 1 3 ? 8.596 -13.481 -14.150 1.00 0.00 3 SER A C 5
ATOM 3970 O O . SER A 1 3 ? 8.160 -13.851 -13.061 1.00 0.00 3 SER A O 5
ATOM 3978 N N . GLY A 1 4 ? 8.476 -12.232 -14.591 1.00 0.00 4 GLY A N 5
ATOM 3979 C CA . GLY A 1 4 ? 7.808 -11.223 -13.788 1.00 0.00 4 GLY A CA 5
ATOM 3980 C C . GLY A 1 4 ? 8.625 -10.810 -12.580 1.00 0.00 4 GLY A C 5
ATOM 3981 O O . GLY A 1 4 ? 8.999 -11.647 -11.759 1.00 0.00 4 GLY A O 5
ATOM 3985 N N . SER A 1 5 ? 8.905 -9.515 -12.473 1.00 0.00 5 SER A N 5
ATOM 3986 C CA . SER A 1 5 ? 9.688 -8.992 -11.359 1.00 0.00 5 SER A CA 5
ATOM 3987 C C . SER A 1 5 ? 8.777 -8.496 -10.240 1.00 0.00 5 SER A C 5
ATOM 3988 O O . SER A 1 5 ? 8.882 -8.941 -9.097 1.00 0.00 5 SER A O 5
ATOM 3996 N N . SER A 1 6 ? 7.884 -7.572 -10.578 1.00 0.00 6 SER A N 5
ATOM 3997 C CA . SER A 1 6 ? 6.956 -7.012 -9.602 1.00 0.00 6 SER A CA 5
ATOM 3998 C C . SER A 1 6 ? 6.247 -8.120 -8.829 1.00 0.00 6 SER A C 5
ATOM 3999 O O . SER A 1 6 ? 5.395 -8.823 -9.371 1.00 0.00 6 SER A O 5
ATOM 4007 N N . GLY A 1 7 ? 6.606 -8.269 -7.558 1.00 0.00 7 GLY A N 5
ATOM 4008 C CA . GLY A 1 7 ? 5.995 -9.293 -6.730 1.00 0.00 7 GLY A CA 5
ATOM 4009 C C . GLY A 1 7 ? 5.175 -8.708 -5.597 1.00 0.00 7 GLY A C 5
ATOM 4010 O O . GLY A 1 7 ? 5.433 -7.593 -5.144 1.00 0.00 7 GLY A O 5
ATOM 4014 N N . CYS A 1 8 ? 4.182 -9.462 -5.138 1.00 0.00 8 CYS A N 5
ATOM 4015 C CA . CYS A 1 8 ? 3.318 -9.013 -4.052 1.00 0.00 8 CYS A CA 5
ATOM 4016 C C . CYS A 1 8 ? 4.116 -8.823 -2.766 1.00 0.00 8 CYS A C 5
ATOM 4017 O O . CYS A 1 8 ? 4.995 -9.623 -2.444 1.00 0.00 8 CYS A O 5
ATOM 4024 N N . SER A 1 9 ? 3.804 -7.759 -2.033 1.00 0.00 9 SER A N 5
ATOM 4025 C CA . SER A 1 9 ? 4.494 -7.461 -0.784 1.00 0.00 9 SER A CA 5
ATOM 4026 C C . SER A 1 9 ? 3.759 -8.078 0.403 1.00 0.00 9 SER A C 5
ATOM 4027 O O . SER A 1 9 ? 4.274 -8.106 1.520 1.00 0.00 9 SER A O 5
ATOM 4035 N N . ALA A 1 10 ? 2.552 -8.573 0.150 1.00 0.00 10 ALA A N 5
ATOM 4036 C CA . ALA A 1 10 ? 1.746 -9.192 1.196 1.00 0.00 10 ALA A CA 5
ATOM 4037 C C . ALA A 1 10 ? 2.080 -10.673 1.342 1.00 0.00 10 ALA A C 5
ATOM 4038 O O . ALA A 1 10 ? 2.561 -11.111 2.387 1.00 0.00 10 ALA A O 5
ATOM 4045 N N . CYS A 1 11 ? 1.821 -11.440 0.288 1.00 0.00 11 CYS A N 5
ATOM 4046 C CA . CYS A 1 11 ? 2.093 -12.872 0.299 1.00 0.00 11 CYS A CA 5
ATOM 4047 C C . CYS A 1 11 ? 3.490 -13.164 -0.240 1.00 0.00 11 CYS A C 5
ATOM 4048 O O . CYS A 1 11 ? 4.141 -14.121 0.178 1.00 0.00 11 CYS A O 5
ATOM 4055 N N . GLY A 1 12 ? 3.946 -12.332 -1.172 1.00 0.00 12 GLY A N 5
ATOM 4056 C CA . GLY A 1 12 ? 5.262 -12.518 -1.753 1.00 0.00 12 GLY A CA 5
ATOM 4057 C C . GLY A 1 12 ? 5.201 -13.076 -3.161 1.00 0.00 12 GLY A C 5
ATOM 4058 O O . GLY A 1 12 ? 6.198 -13.067 -3.883 1.00 0.00 12 GLY A O 5
ATOM 4062 N N . GLU A 1 13 ? 4.029 -13.566 -3.552 1.00 0.00 13 GLU A N 5
ATOM 4063 C CA . GLU A 1 13 ? 3.843 -14.133 -4.882 1.00 0.00 13 GLU A CA 5
ATOM 4064 C C . GLU A 1 13 ? 4.270 -13.141 -5.961 1.00 0.00 13 GLU A C 5
ATOM 4065 O O . GLU A 1 13 ? 4.663 -12.013 -5.663 1.00 0.00 13 GLU A O 5
ATOM 4077 N N . THR A 1 14 ? 4.189 -13.571 -7.217 1.00 0.00 14 THR A N 5
ATOM 4078 C CA . THR A 1 14 ? 4.568 -12.723 -8.340 1.00 0.00 14 THR A CA 5
ATOM 4079 C C . THR A 1 14 ? 3.339 -12.135 -9.024 1.00 0.00 14 THR A C 5
ATOM 4080 O O . THR A 1 14 ? 2.701 -12.791 -9.848 1.00 0.00 14 THR A O 5
ATOM 4091 N N . VAL A 1 15 ? 3.011 -10.894 -8.678 1.00 0.00 15 VAL A N 5
ATOM 4092 C CA . VAL A 1 15 ? 1.859 -10.217 -9.261 1.00 0.00 15 VAL A CA 5
ATOM 4093 C C . VAL A 1 15 ? 1.992 -10.110 -10.775 1.00 0.00 15 VAL A C 5
ATOM 4094 O O . VAL A 1 15 ? 2.833 -9.369 -11.283 1.00 0.00 15 VAL A O 5
ATOM 4107 N N . MET A 1 16 ? 1.156 -10.855 -11.492 1.00 0.00 16 MET A N 5
ATOM 4108 C CA . MET A 1 16 ? 1.180 -10.842 -12.950 1.00 0.00 16 MET A CA 5
ATOM 4109 C C . MET A 1 16 ? 0.260 -9.756 -13.499 1.00 0.00 16 MET A C 5
ATOM 4110 O O . MET A 1 16 ? -0.711 -9.349 -12.860 1.00 0.00 16 MET A O 5
ATOM 4124 N N . PRO A 1 17 ? 0.571 -9.273 -14.711 1.00 0.00 17 PRO A N 5
ATOM 4125 C CA . PRO A 1 17 ? -0.216 -8.228 -15.372 1.00 0.00 17 PRO A CA 5
ATOM 4126 C C . PRO A 1 17 ? -1.588 -8.726 -15.814 1.00 0.00 17 PRO A C 5
ATOM 4127 O O . PRO A 1 17 ? -1.829 -9.931 -15.881 1.00 0.00 17 PRO A O 5
ATOM 4138 N N . GLY A 1 18 ? -2.484 -7.792 -16.116 1.00 0.00 18 GLY A N 5
ATOM 4139 C CA . GLY A 1 18 ? -3.820 -8.157 -16.548 1.00 0.00 18 GLY A CA 5
ATOM 4140 C C . GLY A 1 18 ? -4.747 -8.445 -15.384 1.00 0.00 18 GLY A C 5
ATOM 4141 O O . GLY A 1 18 ? -5.926 -8.093 -15.418 1.00 0.00 18 GLY A O 5
ATOM 4145 N N . SER A 1 19 ? -4.215 -9.090 -14.351 1.00 0.00 19 SER A N 5
ATOM 4146 C CA . SER A 1 19 ? -5.004 -9.431 -13.173 1.00 0.00 19 SER A CA 5
ATOM 4147 C C . SER A 1 19 ? -5.045 -8.265 -12.190 1.00 0.00 19 SER A C 5
ATOM 4148 O O . SER A 1 19 ? -4.006 -7.751 -11.777 1.00 0.00 19 SER A O 5
ATOM 4156 N N . ARG A 1 20 ? -6.253 -7.853 -11.821 1.00 0.00 20 ARG A N 5
ATOM 4157 C CA . ARG A 1 20 ? -6.431 -6.747 -10.887 1.00 0.00 20 ARG A CA 5
ATOM 4158 C C . ARG A 1 20 ? -5.320 -6.735 -9.841 1.00 0.00 20 ARG A C 5
ATOM 4159 O O . ARG A 1 20 ? -5.173 -7.679 -9.064 1.00 0.00 20 ARG A O 5
ATOM 4180 N N . LYS A 1 21 ? -4.540 -5.660 -9.827 1.00 0.00 21 LYS A N 5
ATOM 4181 C CA . LYS A 1 21 ? -3.442 -5.523 -8.877 1.00 0.00 21 LYS A CA 5
ATOM 4182 C C . LYS A 1 21 ? -3.343 -4.090 -8.363 1.00 0.00 21 LYS A C 5
ATOM 4183 O O . LYS A 1 21 ? -4.095 -3.213 -8.791 1.00 0.00 21 LYS A O 5
ATOM 4202 N N . LEU A 1 22 ? -2.410 -3.858 -7.447 1.00 0.00 22 LEU A N 5
ATOM 4203 C CA . LEU A 1 22 ? -2.210 -2.531 -6.876 1.00 0.00 22 LEU A CA 5
ATOM 4204 C C . LEU A 1 22 ? -0.725 -2.224 -6.716 1.00 0.00 22 LEU A C 5
ATOM 4205 O O . LEU A 1 22 ? 0.089 -3.129 -6.535 1.00 0.00 22 LEU A O 5
ATOM 4221 N N . GLU A 1 23 ? -0.380 -0.942 -6.781 1.00 0.00 23 GLU A N 5
ATOM 4222 C CA . GLU A 1 23 ? 1.008 -0.517 -6.641 1.00 0.00 23 GLU A CA 5
ATOM 4223 C C . GLU A 1 23 ? 1.090 0.892 -6.062 1.00 0.00 23 GLU A C 5
ATOM 4224 O O . GLU A 1 23 ? 0.645 1.857 -6.684 1.00 0.00 23 GLU A O 5
ATOM 4236 N N . TYR A 1 24 ? 1.661 1.002 -4.867 1.00 0.00 24 TYR A N 5
ATOM 4237 C CA . TYR A 1 24 ? 1.799 2.292 -4.202 1.00 0.00 24 TYR A CA 5
ATOM 4238 C C . TYR A 1 24 ? 3.199 2.458 -3.620 1.00 0.00 24 TYR A C 5
ATOM 4239 O O . TYR A 1 24 ? 3.786 1.507 -3.104 1.00 0.00 24 TYR A O 5
ATOM 4257 N N . GLY A 1 25 ? 3.729 3.674 -3.707 1.00 0.00 25 GLY A N 5
ATOM 4258 C CA . GLY A 1 25 ? 5.056 3.944 -3.185 1.00 0.00 25 GLY A CA 5
ATOM 4259 C C . GLY A 1 25 ? 6.122 3.088 -3.840 1.00 0.00 25 GLY A C 5
ATOM 4260 O O . GLY A 1 25 ? 7.271 3.072 -3.401 1.00 0.00 25 GLY A O 5
ATOM 4264 N N . GLY A 1 26 ? 5.740 2.374 -4.894 1.00 0.00 26 GLY A N 5
ATOM 4265 C CA . GLY A 1 26 ? 6.683 1.520 -5.592 1.00 0.00 26 GLY A CA 5
ATOM 4266 C C . GLY A 1 26 ? 6.368 0.047 -5.422 1.00 0.00 26 GLY A C 5
ATOM 4267 O O . GLY A 1 26 ? 6.585 -0.750 -6.334 1.00 0.00 26 GLY A O 5
ATOM 4271 N N . GLN A 1 27 ? 5.855 -0.315 -4.250 1.00 0.00 27 GLN A N 5
ATOM 4272 C CA . GLN A 1 27 ? 5.512 -1.703 -3.963 1.00 0.00 27 GLN A CA 5
ATOM 4273 C C . GLN A 1 27 ? 4.322 -2.155 -4.803 1.00 0.00 27 GLN A C 5
ATOM 4274 O O . GLN A 1 27 ? 3.755 -1.373 -5.568 1.00 0.00 27 GLN A O 5
ATOM 4288 N N . THR A 1 28 ? 3.947 -3.422 -4.657 1.00 0.00 28 THR A N 5
ATOM 4289 C CA . THR A 1 28 ? 2.826 -3.978 -5.403 1.00 0.00 28 THR A CA 5
ATOM 4290 C C . THR A 1 28 ? 2.060 -4.997 -4.567 1.00 0.00 28 THR A C 5
ATOM 4291 O O . THR A 1 28 ? 2.647 -5.927 -4.015 1.00 0.00 28 THR A O 5
ATOM 4302 N N . TRP A 1 29 ? 0.748 -4.816 -4.478 1.00 0.00 29 TRP A N 5
ATOM 4303 C CA . TRP A 1 29 ? -0.099 -5.721 -3.709 1.00 0.00 29 TRP A CA 5
ATOM 4304 C C . TRP A 1 29 ? -1.241 -6.258 -4.564 1.00 0.00 29 TRP A C 5
ATOM 4305 O O . TRP A 1 29 ? -1.702 -5.591 -5.491 1.00 0.00 29 TRP A O 5
ATOM 4326 N N . HIS A 1 30 ? -1.694 -7.467 -4.248 1.00 0.00 30 HIS A N 5
ATOM 4327 C CA . HIS A 1 30 ? -2.783 -8.093 -4.988 1.00 0.00 30 HIS A CA 5
ATOM 4328 C C . HIS A 1 30 ? -4.120 -7.443 -4.641 1.00 0.00 30 HIS A C 5
ATOM 4329 O O . HIS A 1 30 ? -4.342 -7.032 -3.503 1.00 0.00 30 HIS A O 5
ATOM 4343 N N . GLU A 1 31 ? -5.004 -7.355 -5.630 1.00 0.00 31 GLU A N 5
ATOM 4344 C CA . GLU A 1 31 ? -6.317 -6.754 -5.428 1.00 0.00 31 GLU A CA 5
ATOM 4345 C C . GLU A 1 31 ? -7.017 -7.369 -4.220 1.00 0.00 31 GLU A C 5
ATOM 4346 O O . GLU A 1 31 ? -8.001 -6.827 -3.716 1.00 0.00 31 GLU A O 5
ATOM 4358 N N . HIS A 1 32 ? -6.502 -8.505 -3.760 1.00 0.00 32 HIS A N 5
ATOM 4359 C CA . HIS A 1 32 ? -7.078 -9.195 -2.611 1.00 0.00 32 HIS A CA 5
ATOM 4360 C C . HIS A 1 32 ? -6.148 -9.109 -1.404 1.00 0.00 32 HIS A C 5
ATOM 4361 O O . HIS A 1 32 ? -6.555 -9.379 -0.274 1.00 0.00 32 HIS A O 5
ATOM 4376 N N . CYS A 1 33 ? -4.898 -8.732 -1.652 1.00 0.00 33 CYS A N 5
ATOM 4377 C CA . CYS A 1 33 ? -3.910 -8.611 -0.587 1.00 0.00 33 CYS A CA 5
ATOM 4378 C C . CYS A 1 33 ? -3.894 -7.195 -0.018 1.00 0.00 33 CYS A C 5
ATOM 4379 O O . CYS A 1 33 ? -3.721 -7.000 1.185 1.00 0.00 33 CYS A O 5
ATOM 4386 N N . PHE A 1 34 ? -4.076 -6.210 -0.892 1.00 0.00 34 PHE A N 5
ATOM 4387 C CA . PHE A 1 34 ? -4.082 -4.812 -0.477 1.00 0.00 34 PHE A CA 5
ATOM 4388 C C . PHE A 1 34 ? -5.282 -4.515 0.418 1.00 0.00 34 PHE A C 5
ATOM 4389 O O . PHE A 1 34 ? -6.392 -4.292 -0.067 1.00 0.00 34 PHE A O 5
ATOM 4406 N N . LEU A 1 35 ? -5.051 -4.514 1.726 1.00 0.00 35 LEU A N 5
ATOM 4407 C CA . LEU A 1 35 ? -6.112 -4.246 2.690 1.00 0.00 35 LEU A CA 5
ATOM 4408 C C . LEU A 1 35 ? -5.792 -3.007 3.521 1.00 0.00 35 LEU A C 5
ATOM 4409 O O . LEU A 1 35 ? -4.732 -2.399 3.365 1.00 0.00 35 LEU A O 5
ATOM 4425 N N . CYS A 1 36 ? -6.713 -2.640 4.405 1.00 0.00 36 CYS A N 5
ATOM 4426 C CA . CYS A 1 36 ? -6.529 -1.475 5.263 1.00 0.00 36 CYS A CA 5
ATOM 4427 C C . CYS A 1 36 ? -5.834 -1.863 6.565 1.00 0.00 36 CYS A C 5
ATOM 4428 O O . CYS A 1 36 ? -6.035 -2.960 7.086 1.00 0.00 36 CYS A O 5
ATOM 4435 N N . SER A 1 37 ? -5.014 -0.955 7.085 1.00 0.00 37 SER A N 5
ATOM 4436 C CA . SER A 1 37 ? -4.286 -1.202 8.323 1.00 0.00 37 SER A CA 5
ATOM 4437 C C . SER A 1 37 ? -5.132 -0.825 9.536 1.00 0.00 37 SER A C 5
ATOM 4438 O O . SER A 1 37 ? -4.606 -0.553 10.614 1.00 0.00 37 SER A O 5
ATOM 4446 N N . GLY A 1 38 ? -6.449 -0.810 9.349 1.00 0.00 38 GLY A N 5
ATOM 4447 C CA . GLY A 1 38 ? -7.348 -0.465 10.435 1.00 0.00 38 GLY A CA 5
ATOM 4448 C C . GLY A 1 38 ? -8.499 -1.442 10.568 1.00 0.00 38 GLY A C 5
ATOM 4449 O O . GLY A 1 38 ? -8.737 -1.990 11.645 1.00 0.00 38 GLY A O 5
ATOM 4453 N N . CYS A 1 39 ? -9.216 -1.661 9.471 1.00 0.00 39 CYS A N 5
ATOM 4454 C CA . CYS A 1 39 ? -10.350 -2.577 9.469 1.00 0.00 39 CYS A CA 5
ATOM 4455 C C . CYS A 1 39 ? -10.034 -3.833 8.662 1.00 0.00 39 CYS A C 5
ATOM 4456 O O . CYS A 1 39 ? -10.847 -4.753 8.582 1.00 0.00 39 CYS A O 5
ATOM 4463 N N . GLU A 1 40 ? -8.846 -3.863 8.066 1.00 0.00 40 GLU A N 5
ATOM 4464 C CA . GLU A 1 40 ? -8.422 -5.005 7.264 1.00 0.00 40 GLU A CA 5
ATOM 4465 C C . GLU A 1 40 ? -9.366 -5.222 6.085 1.00 0.00 40 GLU A C 5
ATOM 4466 O O . GLU A 1 40 ? -9.668 -6.357 5.719 1.00 0.00 40 GLU A O 5
ATOM 4478 N N . GLN A 1 41 ? -9.827 -4.124 5.494 1.00 0.00 41 GLN A N 5
ATOM 4479 C CA . GLN A 1 41 ? -10.737 -4.193 4.357 1.00 0.00 41 GLN A CA 5
ATOM 4480 C C . GLN A 1 41 ? -9.977 -4.046 3.043 1.00 0.00 41 GLN A C 5
ATOM 4481 O O . GLN A 1 41 ? -8.974 -3.338 2.953 1.00 0.00 41 GLN A O 5
ATOM 4495 N N . PRO A 1 42 ? -10.464 -4.731 1.997 1.00 0.00 42 PRO A N 5
ATOM 4496 C CA . PRO A 1 42 ? -9.847 -4.693 0.668 1.00 0.00 42 PRO A CA 5
ATOM 4497 C C . PRO A 1 42 ? -10.020 -3.339 -0.012 1.00 0.00 42 PRO A C 5
ATOM 4498 O O . PRO A 1 42 ? -11.045 -3.076 -0.643 1.00 0.00 42 PRO A O 5
ATOM 4509 N N . LEU A 1 43 ? -9.012 -2.483 0.118 1.00 0.00 43 LEU A N 5
ATOM 4510 C CA . LEU A 1 43 ? -9.053 -1.156 -0.485 1.00 0.00 43 LEU A CA 5
ATOM 4511 C C . LEU A 1 43 ? -8.750 -1.227 -1.979 1.00 0.00 43 LEU A C 5
ATOM 4512 O O . LEU A 1 43 ? -8.645 -0.202 -2.651 1.00 0.00 43 LEU A O 5
ATOM 4528 N N . GLY A 1 44 ? -8.612 -2.446 -2.492 1.00 0.00 44 GLY A N 5
ATOM 4529 C CA . GLY A 1 44 ? -8.325 -2.628 -3.903 1.00 0.00 44 GLY A CA 5
ATOM 4530 C C . GLY A 1 44 ? -9.425 -2.084 -4.794 1.00 0.00 44 GLY A C 5
ATOM 4531 O O . GLY A 1 44 ? -9.256 -1.984 -6.009 1.00 0.00 44 GLY A O 5
ATOM 4535 N N . SER A 1 45 ? -10.555 -1.734 -4.188 1.00 0.00 45 SER A N 5
ATOM 4536 C CA . SER A 1 45 ? -11.689 -1.202 -4.936 1.00 0.00 45 SER A CA 5
ATOM 4537 C C . SER A 1 45 ? -12.156 0.124 -4.344 1.00 0.00 45 SER A C 5
ATOM 4538 O O . SER A 1 45 ? -12.520 1.047 -5.073 1.00 0.00 45 SER A O 5
ATOM 4546 N N . ARG A 1 46 ? -12.142 0.211 -3.018 1.00 0.00 46 ARG A N 5
ATOM 4547 C CA . ARG A 1 46 ? -12.565 1.423 -2.327 1.00 0.00 46 ARG A CA 5
ATOM 4548 C C . ARG A 1 46 ? -11.387 2.372 -2.124 1.00 0.00 46 ARG A C 5
ATOM 4549 O O . ARG A 1 46 ? -10.240 1.939 -2.015 1.00 0.00 46 ARG A O 5
ATOM 4570 N N . SER A 1 47 ? -11.679 3.668 -2.074 1.00 0.00 47 SER A N 5
ATOM 4571 C CA . SER A 1 47 ? -10.644 4.678 -1.889 1.00 0.00 47 SER A CA 5
ATOM 4572 C C . SER A 1 47 ? -9.978 4.529 -0.524 1.00 0.00 47 SER A C 5
ATOM 4573 O O . SER A 1 47 ? -10.474 3.814 0.347 1.00 0.00 47 SER A O 5
ATOM 4581 N N . PHE A 1 48 ? -8.851 5.210 -0.346 1.00 0.00 48 PHE A N 5
ATOM 4582 C CA . PHE A 1 48 ? -8.115 5.154 0.912 1.00 0.00 48 PHE A CA 5
ATOM 4583 C C . PHE A 1 48 ? -7.055 6.249 0.971 1.00 0.00 48 PHE A C 5
ATOM 4584 O O . PHE A 1 48 ? -6.943 7.071 0.061 1.00 0.00 48 PHE A O 5
ATOM 4601 N N . VAL A 1 49 ? -6.278 6.255 2.050 1.00 0.00 49 VAL A N 5
ATOM 4602 C CA . VAL A 1 49 ? -5.226 7.249 2.229 1.00 0.00 49 VAL A CA 5
ATOM 4603 C C . VAL A 1 49 ? -3.967 6.617 2.812 1.00 0.00 49 VAL A C 5
ATOM 4604 O O . VAL A 1 49 ? -3.947 6.150 3.951 1.00 0.00 49 VAL A O 5
ATOM 4617 N N . PRO A 1 50 ? -2.889 6.602 2.015 1.00 0.00 50 PRO A N 5
ATOM 4618 C CA . PRO A 1 50 ? -1.604 6.031 2.431 1.00 0.00 50 PRO A CA 5
ATOM 4619 C C . PRO A 1 50 ? -0.919 6.868 3.506 1.00 0.00 50 PRO A C 5
ATOM 4620 O O . PRO A 1 50 ? -0.974 8.098 3.477 1.00 0.00 50 PRO A O 5
ATOM 4631 N N . ASP A 1 51 ? -0.274 6.195 4.452 1.00 0.00 51 ASP A N 5
ATOM 4632 C CA . ASP A 1 51 ? 0.424 6.877 5.535 1.00 0.00 51 ASP A CA 5
ATOM 4633 C C . ASP A 1 51 ? 1.462 5.960 6.175 1.00 0.00 51 ASP A C 5
ATOM 4634 O O . ASP A 1 51 ? 1.123 4.925 6.748 1.00 0.00 51 ASP A O 5
ATOM 4643 N N . LYS A 1 52 ? 2.729 6.348 6.073 1.00 0.00 52 LYS A N 5
ATOM 4644 C CA . LYS A 1 52 ? 3.818 5.562 6.641 1.00 0.00 52 LYS A CA 5
ATOM 4645 C C . LYS A 1 52 ? 3.677 4.089 6.270 1.00 0.00 52 LYS A C 5
ATOM 4646 O O . LYS A 1 52 ? 3.862 3.208 7.108 1.00 0.00 52 LYS A O 5
ATOM 4665 N N . GLY A 1 53 ? 3.351 3.830 5.007 1.00 0.00 53 GLY A N 5
ATOM 4666 C CA . GLY A 1 53 ? 3.193 2.463 4.548 1.00 0.00 53 GLY A CA 5
ATOM 4667 C C . GLY A 1 53 ? 1.847 1.877 4.923 1.00 0.00 53 GLY A C 5
ATOM 4668 O O . GLY A 1 53 ? 1.397 0.902 4.321 1.00 0.00 53 GLY A O 5
ATOM 4672 N N . ALA A 1 54 ? 1.202 2.471 5.922 1.00 0.00 54 ALA A N 5
ATOM 4673 C CA . ALA A 1 54 ? -0.101 2.002 6.377 1.00 0.00 54 ALA A CA 5
ATOM 4674 C C . ALA A 1 54 ? -1.220 2.554 5.500 1.00 0.00 54 ALA A C 5
ATOM 4675 O O . ALA A 1 54 ? -1.326 3.765 5.302 1.00 0.00 54 ALA A O 5
ATOM 4682 N N . HIS A 1 55 ? -2.052 1.660 4.977 1.00 0.00 55 HIS A N 5
ATOM 4683 C CA . HIS A 1 55 ? -3.164 2.059 4.121 1.00 0.00 55 HIS A CA 5
ATOM 4684 C C . HIS A 1 55 ? -4.461 2.144 4.920 1.00 0.00 55 HIS A C 5
ATOM 4685 O O . HIS A 1 55 ? -5.019 1.125 5.327 1.00 0.00 55 HIS A O 5
ATOM 4700 N N . TYR A 1 56 ? -4.935 3.366 5.140 1.00 0.00 56 TYR A N 5
ATOM 4701 C CA . TYR A 1 56 ? -6.164 3.584 5.892 1.00 0.00 56 TYR A CA 5
ATOM 4702 C C . TYR A 1 56 ? -7.262 4.142 4.992 1.00 0.00 56 TYR A C 5
ATOM 4703 O O . TYR A 1 56 ? -7.051 5.110 4.261 1.00 0.00 56 TYR A O 5
ATOM 4721 N N . CYS A 1 57 ? -8.437 3.523 5.050 1.00 0.00 57 CYS A N 5
ATOM 4722 C CA . CYS A 1 57 ? -9.570 3.955 4.242 1.00 0.00 57 CYS A CA 5
ATOM 4723 C C . CYS A 1 57 ? -9.993 5.373 4.611 1.00 0.00 57 CYS A C 5
ATOM 4724 O O . CYS A 1 57 ? -9.571 5.912 5.634 1.00 0.00 57 CYS A O 5
ATOM 4731 N N . VAL A 1 58 ? -10.830 5.973 3.771 1.00 0.00 58 VAL A N 5
ATOM 4732 C CA . VAL A 1 58 ? -11.312 7.329 4.009 1.00 0.00 58 VAL A CA 5
ATOM 4733 C C . VAL A 1 58 ? -11.496 7.592 5.499 1.00 0.00 58 VAL A C 5
ATOM 4734 O O . VAL A 1 58 ? -10.946 8.540 6.060 1.00 0.00 58 VAL A O 5
ATOM 4747 N N . PRO A 1 59 ? -12.290 6.735 6.158 1.00 0.00 59 PRO A N 5
ATOM 4748 C CA . PRO A 1 59 ? -12.565 6.853 7.593 1.00 0.00 59 PRO A CA 5
ATOM 4749 C C . PRO A 1 59 ? -11.343 6.531 8.446 1.00 0.00 59 PRO A C 5
ATOM 4750 O O . PRO A 1 59 ? -10.941 7.324 9.299 1.00 0.00 59 PRO A O 5
ATOM 4761 N N . CYS A 1 60 ? -10.754 5.363 8.211 1.00 0.00 60 CYS A N 5
ATOM 4762 C CA . CYS A 1 60 ? -9.578 4.935 8.958 1.00 0.00 60 CYS A CA 5
ATOM 4763 C C . CYS A 1 60 ? -8.480 5.993 8.896 1.00 0.00 60 CYS A C 5
ATOM 4764 O O . CYS A 1 60 ? -7.557 5.994 9.711 1.00 0.00 60 CYS A O 5
ATOM 4771 N N . TYR A 1 61 ? -8.586 6.891 7.923 1.00 0.00 61 TYR A N 5
ATOM 4772 C CA . TYR A 1 61 ? -7.602 7.954 7.753 1.00 0.00 61 TYR A CA 5
ATOM 4773 C C . TYR A 1 61 ? -8.044 9.226 8.469 1.00 0.00 61 TYR A C 5
ATOM 4774 O O . TYR A 1 61 ? -7.309 9.779 9.286 1.00 0.00 61 TYR A O 5
ATOM 4792 N N . GLU A 1 62 ? -9.252 9.685 8.155 1.00 0.00 62 GLU A N 5
ATOM 4793 C CA . GLU A 1 62 ? -9.793 10.892 8.768 1.00 0.00 62 GLU A CA 5
ATOM 4794 C C . GLU A 1 62 ? -9.935 10.719 10.278 1.00 0.00 62 GLU A C 5
ATOM 4795 O O . GLU A 1 62 ? -9.909 11.693 11.029 1.00 0.00 62 GLU A O 5
ATOM 4807 N N . ASN A 1 63 ? -10.085 9.473 10.713 1.00 0.00 63 ASN A N 5
ATOM 4808 C CA . ASN A 1 63 ? -10.233 9.172 12.132 1.00 0.00 63 ASN A CA 5
ATOM 4809 C C . ASN A 1 63 ? -8.889 9.262 12.850 1.00 0.00 63 ASN A C 5
ATOM 4810 O O . ASN A 1 63 ? -8.772 9.905 13.894 1.00 0.00 63 ASN A O 5
ATOM 4821 N N . LYS A 1 64 ? -7.877 8.615 12.283 1.00 0.00 64 LYS A N 5
ATOM 4822 C CA . LYS A 1 64 ? -6.541 8.622 12.866 1.00 0.00 64 LYS A CA 5
ATOM 4823 C C . LYS A 1 64 ? -5.976 10.039 12.913 1.00 0.00 64 LYS A C 5
ATOM 4824 O O . LYS A 1 64 ? -5.263 10.403 13.848 1.00 0.00 64 LYS A O 5
ATOM 4843 N N . PHE A 1 65 ? -6.300 10.834 11.899 1.00 0.00 65 PHE A N 5
ATOM 4844 C CA . PHE A 1 65 ? -5.825 12.211 11.825 1.00 0.00 65 PHE A CA 5
ATOM 4845 C C . PHE A 1 65 ? -6.816 13.164 12.488 1.00 0.00 65 PHE A C 5
ATOM 4846 O O . PHE A 1 65 ? -6.740 14.379 12.307 1.00 0.00 65 PHE A O 5
ATOM 4863 N N . ALA A 1 66 ? -7.744 12.603 13.255 1.00 0.00 66 ALA A N 5
ATOM 4864 C CA . ALA A 1 66 ? -8.749 13.401 13.946 1.00 0.00 66 ALA A CA 5
ATOM 4865 C C . ALA A 1 66 ? -8.367 13.620 15.406 1.00 0.00 66 ALA A C 5
ATOM 4866 O O . ALA A 1 66 ? -8.793 12.873 16.287 1.00 0.00 66 ALA A O 5
ATOM 4873 N N . SER A 1 67 ? -7.562 14.648 15.655 1.00 0.00 67 SER A N 5
ATOM 4874 C CA . SER A 1 67 ? -7.120 14.962 17.009 1.00 0.00 67 SER A CA 5
ATOM 4875 C C . SER A 1 67 ? -7.914 16.131 17.583 1.00 0.00 67 SER A C 5
ATOM 4876 O O . SER A 1 67 ? -8.004 17.195 16.972 1.00 0.00 67 SER A O 5
ATOM 4884 N N . GLY A 1 68 ? -8.491 15.924 18.763 1.00 0.00 68 GLY A N 5
ATOM 4885 C CA . GLY A 1 68 ? -9.271 16.968 19.401 1.00 0.00 68 GLY A CA 5
ATOM 4886 C C . GLY A 1 68 ? -8.427 17.863 20.287 1.00 0.00 68 GLY A C 5
ATOM 4887 O O . GLY A 1 68 ? -8.076 18.984 19.920 1.00 0.00 68 GLY A O 5
ATOM 4891 N N . PRO A 1 69 ? -8.089 17.365 21.486 1.00 0.00 69 PRO A N 5
ATOM 4892 C CA . PRO A 1 69 ? -7.278 18.111 22.453 1.00 0.00 69 PRO A CA 5
ATOM 4893 C C . PRO A 1 69 ? -5.831 18.264 22.000 1.00 0.00 69 PRO A C 5
ATOM 4894 O O . PRO A 1 69 ? -5.477 17.887 20.883 1.00 0.00 69 PRO A O 5
ATOM 4905 N N . SER A 1 70 ? -4.997 18.819 22.874 1.00 0.00 70 SER A N 5
ATOM 4906 C CA . SER A 1 70 ? -3.587 19.024 22.562 1.00 0.00 70 SER A CA 5
ATOM 4907 C C . SER A 1 70 ? -2.766 17.789 22.919 1.00 0.00 70 SER A C 5
ATOM 4908 O O . SER A 1 70 ? -2.157 17.163 22.051 1.00 0.00 70 SER A O 5
ATOM 4916 N N . SER A 1 71 ? -2.755 17.443 24.202 1.00 0.00 71 SER A N 5
ATOM 4917 C CA . SER A 1 71 ? -2.006 16.285 24.675 1.00 0.00 71 SER A CA 5
ATOM 4918 C C . SER A 1 71 ? -2.370 15.039 23.874 1.00 0.00 71 SER A C 5
ATOM 4919 O O . SER A 1 71 ? -1.523 14.447 23.206 1.00 0.00 71 SER A O 5
ATOM 4927 N N . GLY A 1 72 ? -3.638 14.645 23.947 1.00 0.00 72 GLY A N 5
ATOM 4928 C CA . GLY A 1 72 ? -4.093 13.471 23.224 1.00 0.00 72 GLY A CA 5
ATOM 4929 C C . GLY A 1 72 ? -3.959 12.200 24.040 1.00 0.00 72 GLY A C 5
ATOM 4930 O O . GLY A 1 72 ? -4.918 11.434 24.116 1.00 0.00 72 GLY A O 5
ATOM 4936 N N . GLY A 1 1 ? 17.159 -14.134 -16.299 1.00 0.00 1 GLY A N 6
ATOM 4937 C CA . GLY A 1 1 ? 16.653 -12.833 -15.904 1.00 0.00 1 GLY A CA 6
ATOM 4938 C C . GLY A 1 1 ? 15.180 -12.664 -16.217 1.00 0.00 1 GLY A C 6
ATOM 4939 O O . GLY A 1 1 ? 14.573 -13.519 -16.862 1.00 0.00 1 GLY A O 6
ATOM 4943 N N . SER A 1 2 ? 14.601 -11.560 -15.756 1.00 0.00 2 SER A N 6
ATOM 4944 C CA . SER A 1 2 ? 13.188 -11.284 -15.986 1.00 0.00 2 SER A CA 6
ATOM 4945 C C . SER A 1 2 ? 12.967 -9.811 -16.315 1.00 0.00 2 SER A C 6
ATOM 4946 O O . SER A 1 2 ? 13.901 -9.009 -16.279 1.00 0.00 2 SER A O 6
ATOM 4954 N N . SER A 1 3 ? 11.726 -9.462 -16.635 1.00 0.00 3 SER A N 6
ATOM 4955 C CA . SER A 1 3 ? 11.382 -8.086 -16.975 1.00 0.00 3 SER A CA 6
ATOM 4956 C C . SER A 1 3 ? 10.430 -7.493 -15.940 1.00 0.00 3 SER A C 6
ATOM 4957 O O . SER A 1 3 ? 9.244 -7.820 -15.912 1.00 0.00 3 SER A O 6
ATOM 4965 N N . GLY A 1 4 ? 10.959 -6.618 -15.090 1.00 0.00 4 GLY A N 6
ATOM 4966 C CA . GLY A 1 4 ? 10.144 -5.993 -14.065 1.00 0.00 4 GLY A CA 6
ATOM 4967 C C . GLY A 1 4 ? 9.741 -6.964 -12.973 1.00 0.00 4 GLY A C 6
ATOM 4968 O O . GLY A 1 4 ? 8.863 -7.803 -13.173 1.00 0.00 4 GLY A O 6
ATOM 4972 N N . SER A 1 5 ? 10.384 -6.851 -11.816 1.00 0.00 5 SER A N 6
ATOM 4973 C CA . SER A 1 5 ? 10.091 -7.730 -10.690 1.00 0.00 5 SER A CA 6
ATOM 4974 C C . SER A 1 5 ? 9.028 -7.115 -9.783 1.00 0.00 5 SER A C 6
ATOM 4975 O O . SER A 1 5 ? 9.343 -6.538 -8.743 1.00 0.00 5 SER A O 6
ATOM 4983 N N . SER A 1 6 ? 7.769 -7.244 -10.187 1.00 0.00 6 SER A N 6
ATOM 4984 C CA . SER A 1 6 ? 6.659 -6.698 -9.415 1.00 0.00 6 SER A CA 6
ATOM 4985 C C . SER A 1 6 ? 5.931 -7.803 -8.654 1.00 0.00 6 SER A C 6
ATOM 4986 O O . SER A 1 6 ? 4.895 -8.297 -9.096 1.00 0.00 6 SER A O 6
ATOM 4994 N N . GLY A 1 7 ? 6.484 -8.185 -7.507 1.00 0.00 7 GLY A N 6
ATOM 4995 C CA . GLY A 1 7 ? 5.875 -9.229 -6.702 1.00 0.00 7 GLY A CA 6
ATOM 4996 C C . GLY A 1 7 ? 5.053 -8.673 -5.557 1.00 0.00 7 GLY A C 6
ATOM 4997 O O . GLY A 1 7 ? 5.266 -7.540 -5.122 1.00 0.00 7 GLY A O 6
ATOM 5001 N N . CYS A 1 8 ? 4.109 -9.469 -5.067 1.00 0.00 8 CYS A N 6
ATOM 5002 C CA . CYS A 1 8 ? 3.249 -9.050 -3.967 1.00 0.00 8 CYS A CA 6
ATOM 5003 C C . CYS A 1 8 ? 4.061 -8.839 -2.692 1.00 0.00 8 CYS A C 6
ATOM 5004 O O . CYS A 1 8 ? 4.931 -9.643 -2.358 1.00 0.00 8 CYS A O 6
ATOM 5011 N N . SER A 1 9 ? 3.770 -7.752 -1.985 1.00 0.00 9 SER A N 6
ATOM 5012 C CA . SER A 1 9 ? 4.475 -7.433 -0.749 1.00 0.00 9 SER A CA 6
ATOM 5013 C C . SER A 1 9 ? 3.757 -8.031 0.457 1.00 0.00 9 SER A C 6
ATOM 5014 O O . SER A 1 9 ? 4.274 -8.014 1.573 1.00 0.00 9 SER A O 6
ATOM 5022 N N . ALA A 1 10 ? 2.560 -8.560 0.222 1.00 0.00 10 ALA A N 6
ATOM 5023 C CA . ALA A 1 10 ? 1.770 -9.165 1.287 1.00 0.00 10 ALA A CA 6
ATOM 5024 C C . ALA A 1 10 ? 2.117 -10.641 1.456 1.00 0.00 10 ALA A C 6
ATOM 5025 O O . ALA A 1 10 ? 2.566 -11.066 2.520 1.00 0.00 10 ALA A O 6
ATOM 5032 N N . CYS A 1 11 ? 1.904 -11.419 0.399 1.00 0.00 11 CYS A N 6
ATOM 5033 C CA . CYS A 1 11 ? 2.192 -12.847 0.431 1.00 0.00 11 CYS A CA 6
ATOM 5034 C C . CYS A 1 11 ? 3.582 -13.134 -0.131 1.00 0.00 11 CYS A C 6
ATOM 5035 O O . CYS A 1 11 ? 4.254 -14.072 0.296 1.00 0.00 11 CYS A O 6
ATOM 5042 N N . GLY A 1 12 ? 4.006 -12.318 -1.092 1.00 0.00 12 GLY A N 6
ATOM 5043 C CA . GLY A 1 12 ? 5.313 -12.500 -1.696 1.00 0.00 12 GLY A CA 6
ATOM 5044 C C . GLY A 1 12 ? 5.228 -13.050 -3.106 1.00 0.00 12 GLY A C 6
ATOM 5045 O O . GLY A 1 12 ? 6.207 -13.021 -3.850 1.00 0.00 12 GLY A O 6
ATOM 5049 N N . GLU A 1 13 ? 4.054 -13.554 -3.474 1.00 0.00 13 GLU A N 6
ATOM 5050 C CA . GLU A 1 13 ? 3.846 -14.115 -4.803 1.00 0.00 13 GLU A CA 6
ATOM 5051 C C . GLU A 1 13 ? 4.261 -13.121 -5.884 1.00 0.00 13 GLU A C 6
ATOM 5052 O O . GLU A 1 13 ? 4.727 -12.020 -5.587 1.00 0.00 13 GLU A O 6
ATOM 5064 N N . THR A 1 14 ? 4.089 -13.517 -7.142 1.00 0.00 14 THR A N 6
ATOM 5065 C CA . THR A 1 14 ? 4.446 -12.663 -8.267 1.00 0.00 14 THR A CA 6
ATOM 5066 C C . THR A 1 14 ? 3.205 -12.070 -8.924 1.00 0.00 14 THR A C 6
ATOM 5067 O O . THR A 1 14 ? 2.540 -12.728 -9.724 1.00 0.00 14 THR A O 6
ATOM 5078 N N . VAL A 1 15 ? 2.897 -10.823 -8.581 1.00 0.00 15 VAL A N 6
ATOM 5079 C CA . VAL A 1 15 ? 1.736 -10.141 -9.139 1.00 0.00 15 VAL A CA 6
ATOM 5080 C C . VAL A 1 15 ? 1.852 -10.007 -10.653 1.00 0.00 15 VAL A C 6
ATOM 5081 O O . VAL A 1 15 ? 2.539 -9.118 -11.156 1.00 0.00 15 VAL A O 6
ATOM 5094 N N . MET A 1 16 ? 1.176 -10.895 -11.374 1.00 0.00 16 MET A N 6
ATOM 5095 C CA . MET A 1 16 ? 1.202 -10.874 -12.832 1.00 0.00 16 MET A CA 6
ATOM 5096 C C . MET A 1 16 ? 0.421 -9.680 -13.373 1.00 0.00 16 MET A C 6
ATOM 5097 O O . MET A 1 16 ? -0.523 -9.192 -12.752 1.00 0.00 16 MET A O 6
ATOM 5111 N N . PRO A 1 17 ? 0.823 -9.197 -14.558 1.00 0.00 17 PRO A N 6
ATOM 5112 C CA . PRO A 1 17 ? 0.174 -8.054 -15.208 1.00 0.00 17 PRO A CA 6
ATOM 5113 C C . PRO A 1 17 ? -1.226 -8.391 -15.710 1.00 0.00 17 PRO A C 6
ATOM 5114 O O . PRO A 1 17 ? -1.779 -9.438 -15.378 1.00 0.00 17 PRO A O 6
ATOM 5125 N N . GLY A 1 18 ? -1.794 -7.496 -16.512 1.00 0.00 18 GLY A N 6
ATOM 5126 C CA . GLY A 1 18 ? -3.125 -7.717 -17.047 1.00 0.00 18 GLY A CA 6
ATOM 5127 C C . GLY A 1 18 ? -4.030 -8.437 -16.067 1.00 0.00 18 GLY A C 6
ATOM 5128 O O . GLY A 1 18 ? -4.827 -9.289 -16.460 1.00 0.00 18 GLY A O 6
ATOM 5132 N N . SER A 1 19 ? -3.907 -8.095 -14.789 1.00 0.00 19 SER A N 6
ATOM 5133 C CA . SER A 1 19 ? -4.718 -8.719 -13.749 1.00 0.00 19 SER A CA 6
ATOM 5134 C C . SER A 1 19 ? -4.948 -7.756 -12.589 1.00 0.00 19 SER A C 6
ATOM 5135 O O . SER A 1 19 ? -4.033 -7.052 -12.161 1.00 0.00 19 SER A O 6
ATOM 5143 N N . ARG A 1 20 ? -6.178 -7.731 -12.084 1.00 0.00 20 ARG A N 6
ATOM 5144 C CA . ARG A 1 20 ? -6.530 -6.854 -10.974 1.00 0.00 20 ARG A CA 6
ATOM 5145 C C . ARG A 1 20 ? -5.428 -6.843 -9.919 1.00 0.00 20 ARG A C 6
ATOM 5146 O O . ARG A 1 20 ? -5.247 -7.815 -9.185 1.00 0.00 20 ARG A O 6
ATOM 5167 N N . LYS A 1 21 ? -4.694 -5.738 -9.849 1.00 0.00 21 LYS A N 6
ATOM 5168 C CA . LYS A 1 21 ? -3.610 -5.599 -8.883 1.00 0.00 21 LYS A CA 6
ATOM 5169 C C . LYS A 1 21 ? -3.514 -4.164 -8.375 1.00 0.00 21 LYS A C 6
ATOM 5170 O O . LYS A 1 21 ? -4.270 -3.291 -8.805 1.00 0.00 21 LYS A O 6
ATOM 5189 N N . LEU A 1 22 ? -2.581 -3.926 -7.460 1.00 0.00 22 LEU A N 6
ATOM 5190 C CA . LEU A 1 22 ? -2.386 -2.595 -6.894 1.00 0.00 22 LEU A CA 6
ATOM 5191 C C . LEU A 1 22 ? -0.901 -2.275 -6.756 1.00 0.00 22 LEU A C 6
ATOM 5192 O O . LEU A 1 22 ? -0.076 -3.172 -6.589 1.00 0.00 22 LEU A O 6
ATOM 5208 N N . GLU A 1 23 ? -0.570 -0.989 -6.826 1.00 0.00 23 GLU A N 6
ATOM 5209 C CA . GLU A 1 23 ? 0.816 -0.551 -6.707 1.00 0.00 23 GLU A CA 6
ATOM 5210 C C . GLU A 1 23 ? 0.894 0.850 -6.108 1.00 0.00 23 GLU A C 6
ATOM 5211 O O . GLU A 1 23 ? 0.429 1.820 -6.706 1.00 0.00 23 GLU A O 6
ATOM 5223 N N . TYR A 1 24 ? 1.486 0.947 -4.922 1.00 0.00 24 TYR A N 6
ATOM 5224 C CA . TYR A 1 24 ? 1.623 2.229 -4.240 1.00 0.00 24 TYR A CA 6
ATOM 5225 C C . TYR A 1 24 ? 3.030 2.397 -3.675 1.00 0.00 24 TYR A C 6
ATOM 5226 O O . TYR A 1 24 ? 3.632 1.444 -3.182 1.00 0.00 24 TYR A O 6
ATOM 5244 N N . GLY A 1 25 ? 3.549 3.619 -3.751 1.00 0.00 25 GLY A N 6
ATOM 5245 C CA . GLY A 1 25 ? 4.881 3.893 -3.243 1.00 0.00 25 GLY A CA 6
ATOM 5246 C C . GLY A 1 25 ? 5.945 3.060 -3.930 1.00 0.00 25 GLY A C 6
ATOM 5247 O O . GLY A 1 25 ? 7.102 3.054 -3.514 1.00 0.00 25 GLY A O 6
ATOM 5251 N N . GLY A 1 26 ? 5.552 2.353 -4.985 1.00 0.00 26 GLY A N 6
ATOM 5252 C CA . GLY A 1 26 ? 6.492 1.521 -5.713 1.00 0.00 26 GLY A CA 6
ATOM 5253 C C . GLY A 1 26 ? 6.199 0.042 -5.556 1.00 0.00 26 GLY A C 6
ATOM 5254 O O . GLY A 1 26 ? 6.415 -0.741 -6.481 1.00 0.00 26 GLY A O 6
ATOM 5258 N N . GLN A 1 27 ? 5.709 -0.341 -4.382 1.00 0.00 27 GLN A N 6
ATOM 5259 C CA . GLN A 1 27 ? 5.389 -1.737 -4.107 1.00 0.00 27 GLN A CA 6
ATOM 5260 C C . GLN A 1 27 ? 4.171 -2.184 -4.909 1.00 0.00 27 GLN A C 6
ATOM 5261 O O . GLN A 1 27 ? 3.575 -1.398 -5.646 1.00 0.00 27 GLN A O 6
ATOM 5275 N N . THR A 1 28 ? 3.804 -3.454 -4.761 1.00 0.00 28 THR A N 6
ATOM 5276 C CA . THR A 1 28 ? 2.658 -4.007 -5.471 1.00 0.00 28 THR A CA 6
ATOM 5277 C C . THR A 1 28 ? 1.923 -5.031 -4.615 1.00 0.00 28 THR A C 6
ATOM 5278 O O . THR A 1 28 ? 2.531 -5.958 -4.081 1.00 0.00 28 THR A O 6
ATOM 5289 N N . TRP A 1 29 ? 0.612 -4.859 -4.491 1.00 0.00 29 TRP A N 6
ATOM 5290 C CA . TRP A 1 29 ? -0.207 -5.770 -3.700 1.00 0.00 29 TRP A CA 6
ATOM 5291 C C . TRP A 1 29 ? -1.365 -6.319 -4.526 1.00 0.00 29 TRP A C 6
ATOM 5292 O O . TRP A 1 29 ? -1.869 -5.648 -5.427 1.00 0.00 29 TRP A O 6
ATOM 5313 N N . HIS A 1 30 ? -1.781 -7.542 -4.215 1.00 0.00 30 HIS A N 6
ATOM 5314 C CA . HIS A 1 30 ? -2.881 -8.180 -4.929 1.00 0.00 30 HIS A CA 6
ATOM 5315 C C . HIS A 1 30 ? -4.216 -7.544 -4.552 1.00 0.00 30 HIS A C 6
ATOM 5316 O O . HIS A 1 30 ? -4.419 -7.139 -3.408 1.00 0.00 30 HIS A O 6
ATOM 5330 N N . GLU A 1 31 ? -5.121 -7.460 -5.522 1.00 0.00 31 GLU A N 6
ATOM 5331 C CA . GLU A 1 31 ? -6.435 -6.871 -5.291 1.00 0.00 31 GLU A CA 6
ATOM 5332 C C . GLU A 1 31 ? -7.092 -7.477 -4.054 1.00 0.00 31 GLU A C 6
ATOM 5333 O O . GLU A 1 31 ? -8.062 -6.933 -3.524 1.00 0.00 31 GLU A O 6
ATOM 5345 N N . HIS A 1 32 ? -6.558 -8.606 -3.600 1.00 0.00 32 HIS A N 6
ATOM 5346 C CA . HIS A 1 32 ? -7.092 -9.287 -2.426 1.00 0.00 32 HIS A CA 6
ATOM 5347 C C . HIS A 1 32 ? -6.136 -9.161 -1.244 1.00 0.00 32 HIS A C 6
ATOM 5348 O O . HIS A 1 32 ? -6.519 -9.387 -0.095 1.00 0.00 32 HIS A O 6
ATOM 5363 N N . CYS A 1 33 ? -4.890 -8.800 -1.532 1.00 0.00 33 CYS A N 6
ATOM 5364 C CA . CYS A 1 33 ? -3.879 -8.645 -0.494 1.00 0.00 33 CYS A CA 6
ATOM 5365 C C . CYS A 1 33 ? -3.878 -7.222 0.057 1.00 0.00 33 CYS A C 6
ATOM 5366 O O . CYS A 1 33 ? -3.686 -7.008 1.254 1.00 0.00 33 CYS A O 6
ATOM 5373 N N . PHE A 1 34 ? -4.094 -6.252 -0.825 1.00 0.00 34 PHE A N 6
ATOM 5374 C CA . PHE A 1 34 ? -4.117 -4.849 -0.428 1.00 0.00 34 PHE A CA 6
ATOM 5375 C C . PHE A 1 34 ? -5.313 -4.559 0.474 1.00 0.00 34 PHE A C 6
ATOM 5376 O O . PHE A 1 34 ? -6.433 -4.365 -0.002 1.00 0.00 34 PHE A O 6
ATOM 5393 N N . LEU A 1 35 ? -5.069 -4.532 1.780 1.00 0.00 35 LEU A N 6
ATOM 5394 C CA . LEU A 1 35 ? -6.125 -4.266 2.750 1.00 0.00 35 LEU A CA 6
ATOM 5395 C C . LEU A 1 35 ? -5.809 -3.020 3.571 1.00 0.00 35 LEU A C 6
ATOM 5396 O O . LEU A 1 35 ? -4.764 -2.395 3.393 1.00 0.00 35 LEU A O 6
ATOM 5412 N N . CYS A 1 36 ? -6.719 -2.666 4.473 1.00 0.00 36 CYS A N 6
ATOM 5413 C CA . CYS A 1 36 ? -6.538 -1.496 5.324 1.00 0.00 36 CYS A CA 6
ATOM 5414 C C . CYS A 1 36 ? -5.852 -1.876 6.633 1.00 0.00 36 CYS A C 6
ATOM 5415 O O . CYS A 1 36 ? -6.063 -2.967 7.162 1.00 0.00 36 CYS A O 6
ATOM 5422 N N . SER A 1 37 ? -5.029 -0.968 7.149 1.00 0.00 37 SER A N 6
ATOM 5423 C CA . SER A 1 37 ? -4.309 -1.209 8.394 1.00 0.00 37 SER A CA 6
ATOM 5424 C C . SER A 1 37 ? -5.154 -0.802 9.597 1.00 0.00 37 SER A C 6
ATOM 5425 O O . SER A 1 37 ? -4.627 -0.520 10.673 1.00 0.00 37 SER A O 6
ATOM 5433 N N . GLY A 1 38 ? -6.470 -0.773 9.407 1.00 0.00 38 GLY A N 6
ATOM 5434 C CA . GLY A 1 38 ? -7.367 -0.399 10.484 1.00 0.00 38 GLY A CA 6
ATOM 5435 C C . GLY A 1 38 ? -8.530 -1.360 10.629 1.00 0.00 38 GLY A C 6
ATOM 5436 O O . GLY A 1 38 ? -8.814 -1.843 11.726 1.00 0.00 38 GLY A O 6
ATOM 5440 N N . CYS A 1 39 ? -9.208 -1.639 9.521 1.00 0.00 39 CYS A N 6
ATOM 5441 C CA . CYS A 1 39 ? -10.348 -2.547 9.528 1.00 0.00 39 CYS A CA 6
ATOM 5442 C C . CYS A 1 39 ? -10.038 -3.817 8.742 1.00 0.00 39 CYS A C 6
ATOM 5443 O O . CYS A 1 39 ? -10.851 -4.739 8.688 1.00 0.00 39 CYS A O 6
ATOM 5450 N N . GLU A 1 40 ? -8.856 -3.857 8.135 1.00 0.00 40 GLU A N 6
ATOM 5451 C CA . GLU A 1 40 ? -8.439 -5.014 7.352 1.00 0.00 40 GLU A CA 6
ATOM 5452 C C . GLU A 1 40 ? -9.390 -5.251 6.183 1.00 0.00 40 GLU A C 6
ATOM 5453 O O . GLU A 1 40 ? -9.716 -6.393 5.857 1.00 0.00 40 GLU A O 6
ATOM 5465 N N . GLN A 1 41 ? -9.832 -4.165 5.557 1.00 0.00 41 GLN A N 6
ATOM 5466 C CA . GLN A 1 41 ? -10.747 -4.255 4.426 1.00 0.00 41 GLN A CA 6
ATOM 5467 C C . GLN A 1 41 ? -9.998 -4.107 3.106 1.00 0.00 41 GLN A C 6
ATOM 5468 O O . GLN A 1 41 ? -9.011 -3.378 3.003 1.00 0.00 41 GLN A O 6
ATOM 5482 N N . PRO A 1 42 ? -10.474 -4.815 2.071 1.00 0.00 42 PRO A N 6
ATOM 5483 C CA . PRO A 1 42 ? -9.864 -4.779 0.739 1.00 0.00 42 PRO A CA 6
ATOM 5484 C C . PRO A 1 42 ? -10.070 -3.438 0.043 1.00 0.00 42 PRO A C 6
ATOM 5485 O O . PRO A 1 42 ? -11.111 -3.199 -0.572 1.00 0.00 42 PRO A O 6
ATOM 5496 N N . LEU A 1 43 ? -9.074 -2.565 0.144 1.00 0.00 43 LEU A N 6
ATOM 5497 C CA . LEU A 1 43 ? -9.146 -1.246 -0.477 1.00 0.00 43 LEU A CA 6
ATOM 5498 C C . LEU A 1 43 ? -8.874 -1.334 -1.975 1.00 0.00 43 LEU A C 6
ATOM 5499 O O . LEU A 1 43 ? -8.819 -0.318 -2.667 1.00 0.00 43 LEU A O 6
ATOM 5515 N N . GLY A 1 44 ? -8.706 -2.557 -2.470 1.00 0.00 44 GLY A N 6
ATOM 5516 C CA . GLY A 1 44 ? -8.444 -2.755 -3.884 1.00 0.00 44 GLY A CA 6
ATOM 5517 C C . GLY A 1 44 ? -9.553 -2.210 -4.761 1.00 0.00 44 GLY A C 6
ATOM 5518 O O . GLY A 1 44 ? -9.415 -2.150 -5.983 1.00 0.00 44 GLY A O 6
ATOM 5522 N N . SER A 1 45 ? -10.658 -1.813 -4.138 1.00 0.00 45 SER A N 6
ATOM 5523 C CA . SER A 1 45 ? -11.798 -1.275 -4.871 1.00 0.00 45 SER A CA 6
ATOM 5524 C C . SER A 1 45 ? -12.241 0.062 -4.283 1.00 0.00 45 SER A C 6
ATOM 5525 O O . SER A 1 45 ? -12.613 0.980 -5.013 1.00 0.00 45 SER A O 6
ATOM 5533 N N . ARG A 1 46 ? -12.197 0.162 -2.958 1.00 0.00 46 ARG A N 6
ATOM 5534 C CA . ARG A 1 46 ? -12.594 1.385 -2.271 1.00 0.00 46 ARG A CA 6
ATOM 5535 C C . ARG A 1 46 ? -11.400 2.317 -2.087 1.00 0.00 46 ARG A C 6
ATOM 5536 O O . ARG A 1 46 ? -10.258 1.868 -1.991 1.00 0.00 46 ARG A O 6
ATOM 5557 N N . SER A 1 47 ? -11.673 3.617 -2.039 1.00 0.00 47 SER A N 6
ATOM 5558 C CA . SER A 1 47 ? -10.621 4.613 -1.871 1.00 0.00 47 SER A CA 6
ATOM 5559 C C . SER A 1 47 ? -9.954 4.473 -0.506 1.00 0.00 47 SER A C 6
ATOM 5560 O O . SER A 1 47 ? -10.455 3.774 0.374 1.00 0.00 47 SER A O 6
ATOM 5568 N N . PHE A 1 48 ? -8.818 5.143 -0.339 1.00 0.00 48 PHE A N 6
ATOM 5569 C CA . PHE A 1 48 ? -8.079 5.093 0.917 1.00 0.00 48 PHE A CA 6
ATOM 5570 C C . PHE A 1 48 ? -7.003 6.174 0.959 1.00 0.00 48 PHE A C 6
ATOM 5571 O O . PHE A 1 48 ? -6.881 6.979 0.036 1.00 0.00 48 PHE A O 6
ATOM 5588 N N . VAL A 1 49 ? -6.225 6.185 2.036 1.00 0.00 49 VAL A N 6
ATOM 5589 C CA . VAL A 1 49 ? -5.158 7.165 2.199 1.00 0.00 49 VAL A CA 6
ATOM 5590 C C . VAL A 1 49 ? -3.914 6.528 2.807 1.00 0.00 49 VAL A C 6
ATOM 5591 O O . VAL A 1 49 ? -3.903 6.110 3.965 1.00 0.00 49 VAL A O 6
ATOM 5604 N N . PRO A 1 50 ? -2.839 6.451 2.009 1.00 0.00 50 PRO A N 6
ATOM 5605 C CA . PRO A 1 50 ? -1.568 5.867 2.447 1.00 0.00 50 PRO A CA 6
ATOM 5606 C C . PRO A 1 50 ? -0.859 6.732 3.483 1.00 0.00 50 PRO A C 6
ATOM 5607 O O . PRO A 1 50 ? -0.914 7.961 3.422 1.00 0.00 50 PRO A O 6
ATOM 5618 N N . ASP A 1 51 ? -0.193 6.084 4.433 1.00 0.00 51 ASP A N 6
ATOM 5619 C CA . ASP A 1 51 ? 0.529 6.795 5.482 1.00 0.00 51 ASP A CA 6
ATOM 5620 C C . ASP A 1 51 ? 1.560 5.886 6.144 1.00 0.00 51 ASP A C 6
ATOM 5621 O O . ASP A 1 51 ? 1.214 4.858 6.727 1.00 0.00 51 ASP A O 6
ATOM 5630 N N . LYS A 1 52 ? 2.828 6.271 6.049 1.00 0.00 52 LYS A N 6
ATOM 5631 C CA . LYS A 1 52 ? 3.910 5.492 6.638 1.00 0.00 52 LYS A CA 6
ATOM 5632 C C . LYS A 1 52 ? 3.786 4.018 6.265 1.00 0.00 52 LYS A C 6
ATOM 5633 O O . LYS A 1 52 ? 3.949 3.138 7.109 1.00 0.00 52 LYS A O 6
ATOM 5652 N N . GLY A 1 53 ? 3.497 3.756 4.994 1.00 0.00 53 GLY A N 6
ATOM 5653 C CA . GLY A 1 53 ? 3.358 2.388 4.531 1.00 0.00 53 GLY A CA 6
ATOM 5654 C C . GLY A 1 53 ? 2.007 1.794 4.878 1.00 0.00 53 GLY A C 6
ATOM 5655 O O . GLY A 1 53 ? 1.588 0.800 4.286 1.00 0.00 53 GLY A O 6
ATOM 5659 N N . ALA A 1 54 ? 1.324 2.403 5.842 1.00 0.00 54 ALA A N 6
ATOM 5660 C CA . ALA A 1 54 ? 0.013 1.928 6.266 1.00 0.00 54 ALA A CA 6
ATOM 5661 C C . ALA A 1 54 ? -1.087 2.467 5.357 1.00 0.00 54 ALA A C 6
ATOM 5662 O O . ALA A 1 54 ? -1.065 3.633 4.964 1.00 0.00 54 ALA A O 6
ATOM 5669 N N . HIS A 1 55 ? -2.047 1.609 5.026 1.00 0.00 55 HIS A N 6
ATOM 5670 C CA . HIS A 1 55 ? -3.155 1.999 4.162 1.00 0.00 55 HIS A CA 6
ATOM 5671 C C . HIS A 1 55 ? -4.453 2.107 4.958 1.00 0.00 55 HIS A C 6
ATOM 5672 O O . HIS A 1 55 ? -5.020 1.098 5.377 1.00 0.00 55 HIS A O 6
ATOM 5687 N N . TYR A 1 56 ? -4.915 3.335 5.162 1.00 0.00 56 TYR A N 6
ATOM 5688 C CA . TYR A 1 56 ? -6.144 3.574 5.911 1.00 0.00 56 TYR A CA 6
ATOM 5689 C C . TYR A 1 56 ? -7.235 4.131 5.002 1.00 0.00 56 TYR A C 6
ATOM 5690 O O . TYR A 1 56 ? -7.017 5.095 4.267 1.00 0.00 56 TYR A O 6
ATOM 5708 N N . CYS A 1 57 ? -8.413 3.518 5.058 1.00 0.00 57 CYS A N 6
ATOM 5709 C CA . CYS A 1 57 ? -9.541 3.950 4.242 1.00 0.00 57 CYS A CA 6
ATOM 5710 C C . CYS A 1 57 ? -9.956 5.375 4.599 1.00 0.00 57 CYS A C 6
ATOM 5711 O O . CYS A 1 57 ? -9.537 5.918 5.621 1.00 0.00 57 CYS A O 6
ATOM 5718 N N . VAL A 1 58 ? -10.783 5.975 3.749 1.00 0.00 58 VAL A N 6
ATOM 5719 C CA . VAL A 1 58 ? -11.257 7.335 3.974 1.00 0.00 58 VAL A CA 6
ATOM 5720 C C . VAL A 1 58 ? -11.446 7.612 5.461 1.00 0.00 58 VAL A C 6
ATOM 5721 O O . VAL A 1 58 ? -10.891 8.560 6.017 1.00 0.00 58 VAL A O 6
ATOM 5734 N N . PRO A 1 59 ? -12.248 6.765 6.123 1.00 0.00 59 PRO A N 6
ATOM 5735 C CA . PRO A 1 59 ? -12.529 6.897 7.556 1.00 0.00 59 PRO A CA 6
ATOM 5736 C C . PRO A 1 59 ? -11.313 6.573 8.417 1.00 0.00 59 PRO A C 6
ATOM 5737 O O . PRO A 1 59 ? -10.916 7.364 9.272 1.00 0.00 59 PRO A O 6
ATOM 5748 N N . CYS A 1 60 ? -10.725 5.403 8.186 1.00 0.00 60 CYS A N 6
ATOM 5749 C CA . CYS A 1 60 ? -9.554 4.973 8.940 1.00 0.00 60 CYS A CA 6
ATOM 5750 C C . CYS A 1 60 ? -8.449 6.023 8.874 1.00 0.00 60 CYS A C 6
ATOM 5751 O O . CYS A 1 60 ? -7.528 6.023 9.691 1.00 0.00 60 CYS A O 6
ATOM 5758 N N . TYR A 1 61 ? -8.547 6.916 7.895 1.00 0.00 61 TYR A N 6
ATOM 5759 C CA . TYR A 1 61 ? -7.554 7.970 7.720 1.00 0.00 61 TYR A CA 6
ATOM 5760 C C . TYR A 1 61 ? -7.990 9.251 8.424 1.00 0.00 61 TYR A C 6
ATOM 5761 O O . TYR A 1 61 ? -7.236 9.830 9.204 1.00 0.00 61 TYR A O 6
ATOM 5779 N N . GLU A 1 62 ? -9.215 9.686 8.142 1.00 0.00 62 GLU A N 6
ATOM 5780 C CA . GLU A 1 62 ? -9.752 10.899 8.748 1.00 0.00 62 GLU A CA 6
ATOM 5781 C C . GLU A 1 62 ? -9.891 10.736 10.259 1.00 0.00 62 GLU A C 6
ATOM 5782 O O . GLU A 1 62 ? -9.862 11.715 11.004 1.00 0.00 62 GLU A O 6
ATOM 5794 N N . ASN A 1 63 ? -10.042 9.493 10.703 1.00 0.00 63 ASN A N 6
ATOM 5795 C CA . ASN A 1 63 ? -10.187 9.201 12.125 1.00 0.00 63 ASN A CA 6
ATOM 5796 C C . ASN A 1 63 ? -8.860 9.383 12.855 1.00 0.00 63 ASN A C 6
ATOM 5797 O O . ASN A 1 63 ? -8.791 10.059 13.882 1.00 0.00 63 ASN A O 6
ATOM 5808 N N . LYS A 1 64 ? -7.808 8.775 12.319 1.00 0.00 64 LYS A N 6
ATOM 5809 C CA . LYS A 1 64 ? -6.481 8.870 12.917 1.00 0.00 64 LYS A CA 6
ATOM 5810 C C . LYS A 1 64 ? -5.974 10.308 12.889 1.00 0.00 64 LYS A C 6
ATOM 5811 O O . LYS A 1 64 ? -5.394 10.792 13.861 1.00 0.00 64 LYS A O 6
ATOM 5830 N N . PHE A 1 65 ? -6.196 10.987 11.768 1.00 0.00 65 PHE A N 6
ATOM 5831 C CA . PHE A 1 65 ? -5.761 12.371 11.614 1.00 0.00 65 PHE A CA 6
ATOM 5832 C C . PHE A 1 65 ? -6.820 13.335 12.140 1.00 0.00 65 PHE A C 6
ATOM 5833 O O . PHE A 1 65 ? -6.760 14.538 11.886 1.00 0.00 65 PHE A O 6
ATOM 5850 N N . ALA A 1 66 ? -7.788 12.798 12.875 1.00 0.00 66 ALA A N 6
ATOM 5851 C CA . ALA A 1 66 ? -8.859 13.610 13.439 1.00 0.00 66 ALA A CA 6
ATOM 5852 C C . ALA A 1 66 ? -8.327 14.549 14.517 1.00 0.00 66 ALA A C 6
ATOM 5853 O O . ALA A 1 66 ? -7.141 14.524 14.845 1.00 0.00 66 ALA A O 6
ATOM 5860 N N . SER A 1 67 ? -9.211 15.378 15.062 1.00 0.00 67 SER A N 6
ATOM 5861 C CA . SER A 1 67 ? -8.829 16.329 16.100 1.00 0.00 67 SER A CA 6
ATOM 5862 C C . SER A 1 67 ? -9.533 16.010 17.415 1.00 0.00 67 SER A C 6
ATOM 5863 O O . SER A 1 67 ? -10.758 15.907 17.468 1.00 0.00 67 SER A O 6
ATOM 5871 N N . GLY A 1 68 ? -8.747 15.853 18.477 1.00 0.00 68 GLY A N 6
ATOM 5872 C CA . GLY A 1 68 ? -9.311 15.547 19.778 1.00 0.00 68 GLY A CA 6
ATOM 5873 C C . GLY A 1 68 ? -8.512 16.155 20.914 1.00 0.00 68 GLY A C 6
ATOM 5874 O O . GLY A 1 68 ? -7.391 16.627 20.729 1.00 0.00 68 GLY A O 6
ATOM 5878 N N . PRO A 1 69 ? -9.095 16.149 22.122 1.00 0.00 69 PRO A N 6
ATOM 5879 C CA . PRO A 1 69 ? -8.448 16.702 23.316 1.00 0.00 69 PRO A CA 6
ATOM 5880 C C . PRO A 1 69 ? -7.263 15.859 23.775 1.00 0.00 69 PRO A C 6
ATOM 5881 O O . PRO A 1 69 ? -7.368 14.638 23.898 1.00 0.00 69 PRO A O 6
ATOM 5892 N N . SER A 1 70 ? -6.137 16.518 24.028 1.00 0.00 70 SER A N 6
ATOM 5893 C CA . SER A 1 70 ? -4.931 15.828 24.471 1.00 0.00 70 SER A CA 6
ATOM 5894 C C . SER A 1 70 ? -5.278 14.669 25.401 1.00 0.00 70 SER A C 6
ATOM 5895 O O . SER A 1 70 ? -6.000 14.841 26.383 1.00 0.00 70 SER A O 6
ATOM 5903 N N . SER A 1 71 ? -4.758 13.488 25.083 1.00 0.00 71 SER A N 6
ATOM 5904 C CA . SER A 1 71 ? -5.016 12.298 25.886 1.00 0.00 71 SER A CA 6
ATOM 5905 C C . SER A 1 71 ? -3.750 11.459 26.034 1.00 0.00 71 SER A C 6
ATOM 5906 O O . SER A 1 71 ? -2.760 11.680 25.338 1.00 0.00 71 SER A O 6
ATOM 5914 N N . GLY A 1 72 ? -3.792 10.494 26.948 1.00 0.00 72 GLY A N 6
ATOM 5915 C CA . GLY A 1 72 ? -2.643 9.635 27.172 1.00 0.00 72 GLY A CA 6
ATOM 5916 C C . GLY A 1 72 ? -3.024 8.171 27.267 1.00 0.00 72 GLY A C 6
ATOM 5917 O O . GLY A 1 72 ? -2.664 7.521 28.247 1.00 0.00 72 GLY A O 6
ATOM 5923 N N . GLY A 1 1 ? 19.289 -14.854 -16.507 1.00 0.00 1 GLY A N 7
ATOM 5924 C CA . GLY A 1 1 ? 18.807 -14.402 -15.215 1.00 0.00 1 GLY A CA 7
ATOM 5925 C C . GLY A 1 1 ? 17.914 -13.182 -15.324 1.00 0.00 1 GLY A C 7
ATOM 5926 O O . GLY A 1 1 ? 18.379 -12.090 -15.649 1.00 0.00 1 GLY A O 7
ATOM 5930 N N . SER A 1 2 ? 16.626 -13.368 -15.053 1.00 0.00 2 SER A N 7
ATOM 5931 C CA . SER A 1 2 ? 15.663 -12.275 -15.127 1.00 0.00 2 SER A CA 7
ATOM 5932 C C . SER A 1 2 ? 16.303 -10.958 -14.696 1.00 0.00 2 SER A C 7
ATOM 5933 O O . SER A 1 2 ? 17.107 -10.922 -13.764 1.00 0.00 2 SER A O 7
ATOM 5941 N N . SER A 1 3 ? 15.939 -9.878 -15.380 1.00 0.00 3 SER A N 7
ATOM 5942 C CA . SER A 1 3 ? 16.478 -8.560 -15.072 1.00 0.00 3 SER A CA 7
ATOM 5943 C C . SER A 1 3 ? 15.475 -7.736 -14.271 1.00 0.00 3 SER A C 7
ATOM 5944 O O . SER A 1 3 ? 15.289 -6.546 -14.524 1.00 0.00 3 SER A O 7
ATOM 5952 N N . GLY A 1 4 ? 14.829 -8.379 -13.303 1.00 0.00 4 GLY A N 7
ATOM 5953 C CA . GLY A 1 4 ? 13.852 -7.691 -12.479 1.00 0.00 4 GLY A CA 7
ATOM 5954 C C . GLY A 1 4 ? 12.448 -8.229 -12.674 1.00 0.00 4 GLY A C 7
ATOM 5955 O O . GLY A 1 4 ? 12.17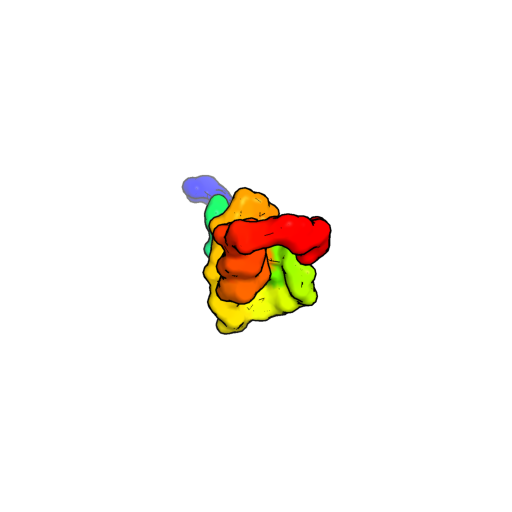0 -8.914 -13.658 1.00 0.00 4 GLY A O 7
ATOM 5959 N N . SER A 1 5 ? 11.561 -7.919 -11.734 1.00 0.00 5 SER A N 7
ATOM 5960 C CA . SER A 1 5 ? 10.180 -8.380 -11.804 1.00 0.00 5 SER A CA 7
ATOM 5961 C C . SER A 1 5 ? 9.342 -7.760 -10.690 1.00 0.00 5 SER A C 7
ATOM 5962 O O . SER A 1 5 ? 9.879 -7.234 -9.715 1.00 0.00 5 SER A O 7
ATOM 5970 N N . SER A 1 6 ? 8.023 -7.826 -10.843 1.00 0.00 6 SER A N 7
ATOM 5971 C CA . SER A 1 6 ? 7.110 -7.268 -9.852 1.00 0.00 6 SER A CA 7
ATOM 5972 C C . SER A 1 6 ? 6.356 -8.376 -9.123 1.00 0.00 6 SER A C 7
ATOM 5973 O O . SER A 1 6 ? 5.681 -9.195 -9.744 1.00 0.00 6 SER A O 7
ATOM 5981 N N . GLY A 1 7 ? 6.478 -8.393 -7.799 1.00 0.00 7 GLY A N 7
ATOM 5982 C CA . GLY A 1 7 ? 5.803 -9.404 -7.006 1.00 0.00 7 GLY A CA 7
ATOM 5983 C C . GLY A 1 7 ? 5.053 -8.812 -5.829 1.00 0.00 7 GLY A C 7
ATOM 5984 O O . GLY A 1 7 ? 5.380 -7.722 -5.359 1.00 0.00 7 GLY A O 7
ATOM 5988 N N . CYS A 1 8 ? 4.042 -9.531 -5.352 1.00 0.00 8 CYS A N 7
ATOM 5989 C CA . CYS A 1 8 ? 3.241 -9.071 -4.224 1.00 0.00 8 CYS A CA 7
ATOM 5990 C C . CYS A 1 8 ? 4.108 -8.882 -2.982 1.00 0.00 8 CYS A C 7
ATOM 5991 O O . CYS A 1 8 ? 5.028 -9.660 -2.731 1.00 0.00 8 CYS A O 7
ATOM 5998 N N . SER A 1 9 ? 3.807 -7.843 -2.210 1.00 0.00 9 SER A N 7
ATOM 5999 C CA . SER A 1 9 ? 4.560 -7.549 -0.996 1.00 0.00 9 SER A CA 7
ATOM 6000 C C . SER A 1 9 ? 3.883 -8.163 0.225 1.00 0.00 9 SER A C 7
ATOM 6001 O O . SER A 1 9 ? 4.480 -8.257 1.297 1.00 0.00 9 SER A O 7
ATOM 6009 N N . ALA A 1 10 ? 2.633 -8.579 0.054 1.00 0.00 10 ALA A N 7
ATOM 6010 C CA . ALA A 1 10 ? 1.874 -9.186 1.141 1.00 0.00 10 ALA A CA 7
ATOM 6011 C C . ALA A 1 10 ? 2.197 -10.671 1.273 1.00 0.00 10 ALA A C 7
ATOM 6012 O O . ALA A 1 10 ? 2.698 -11.118 2.305 1.00 0.00 10 ALA A O 7
ATOM 6019 N N . CYS A 1 11 ? 1.906 -11.431 0.223 1.00 0.00 11 CYS A N 7
ATOM 6020 C CA . CYS A 1 11 ? 2.163 -12.866 0.221 1.00 0.00 11 CYS A CA 7
ATOM 6021 C C . CYS A 1 11 ? 3.523 -13.173 -0.400 1.00 0.00 11 CYS A C 7
ATOM 6022 O O . CYS A 1 11 ? 4.204 -14.114 0.007 1.00 0.00 11 CYS A O 7
ATOM 6029 N N . GLY A 1 12 ? 3.911 -12.373 -1.388 1.00 0.00 12 GLY A N 7
ATOM 6030 C CA . GLY A 1 12 ? 5.187 -12.575 -2.049 1.00 0.00 12 GLY A CA 7
ATOM 6031 C C . GLY A 1 12 ? 5.032 -13.136 -3.449 1.00 0.00 12 GLY A C 7
ATOM 6032 O O . GLY A 1 12 ? 5.981 -13.136 -4.232 1.00 0.00 12 GLY A O 7
ATOM 6036 N N . GLU A 1 13 ? 3.833 -13.617 -3.763 1.00 0.00 13 GLU A N 7
ATOM 6037 C CA . GLU A 1 13 ? 3.559 -14.186 -5.077 1.00 0.00 13 GLU A CA 7
ATOM 6038 C C . GLU A 1 13 ? 3.959 -13.215 -6.184 1.00 0.00 13 GLU A C 7
ATOM 6039 O O . GLU A 1 13 ? 4.387 -12.091 -5.917 1.00 0.00 13 GLU A O 7
ATOM 6051 N N . THR A 1 14 ? 3.817 -13.656 -7.430 1.00 0.00 14 THR A N 7
ATOM 6052 C CA . THR A 1 14 ? 4.164 -12.828 -8.578 1.00 0.00 14 THR A CA 7
ATOM 6053 C C . THR A 1 14 ? 2.928 -12.155 -9.165 1.00 0.00 14 THR A C 7
ATOM 6054 O O . THR A 1 14 ? 2.168 -12.773 -9.911 1.00 0.00 14 THR A O 7
ATOM 6065 N N . VAL A 1 15 ? 2.733 -10.885 -8.824 1.00 0.00 15 VAL A N 7
ATOM 6066 C CA . VAL A 1 15 ? 1.590 -10.128 -9.319 1.00 0.00 15 VAL A CA 7
ATOM 6067 C C . VAL A 1 15 ? 1.695 -9.893 -10.821 1.00 0.00 15 VAL A C 7
ATOM 6068 O O . VAL A 1 15 ? 2.592 -9.191 -11.288 1.00 0.00 15 VAL A O 7
ATOM 6081 N N . MET A 1 16 ? 0.772 -10.484 -11.573 1.00 0.00 16 MET A N 7
ATOM 6082 C CA . MET A 1 16 ? 0.760 -10.337 -13.024 1.00 0.00 16 MET A CA 7
ATOM 6083 C C . MET A 1 16 ? -0.057 -9.118 -13.440 1.00 0.00 16 MET A C 7
ATOM 6084 O O . MET A 1 16 ? -0.963 -8.677 -12.733 1.00 0.00 16 MET A O 7
ATOM 6098 N N . PRO A 1 17 ? 0.268 -8.559 -14.615 1.00 0.00 17 PRO A N 7
ATOM 6099 C CA . PRO A 1 17 ? -0.425 -7.384 -15.152 1.00 0.00 17 PRO A CA 7
ATOM 6100 C C . PRO A 1 17 ? -1.852 -7.700 -15.586 1.00 0.00 17 PRO A C 7
ATOM 6101 O O . PRO A 1 17 ? -2.758 -6.887 -15.414 1.00 0.00 17 PRO A O 7
ATOM 6112 N N . GLY A 1 18 ? -2.044 -8.889 -16.151 1.00 0.00 18 GLY A N 7
ATOM 6113 C CA . GLY A 1 18 ? -3.364 -9.292 -16.601 1.00 0.00 18 GLY A CA 7
ATOM 6114 C C . GLY A 1 18 ? -4.221 -9.832 -15.473 1.00 0.00 18 GLY A C 7
ATOM 6115 O O . GLY A 1 18 ? -4.886 -10.856 -15.626 1.00 0.00 18 GLY A O 7
ATOM 6119 N N . SER A 1 19 ? -4.204 -9.142 -14.337 1.00 0.00 19 SER A N 7
ATOM 6120 C CA . SER A 1 19 ? -4.982 -9.562 -13.177 1.00 0.00 19 SER A CA 7
ATOM 6121 C C . SER A 1 19 ? -5.109 -8.424 -12.168 1.00 0.00 19 SER A C 7
ATOM 6122 O O . SER A 1 19 ? -4.129 -7.751 -11.848 1.00 0.00 19 SER A O 7
ATOM 6130 N N . ARG A 1 20 ? -6.323 -8.216 -11.670 1.00 0.00 20 ARG A N 7
ATOM 6131 C CA . ARG A 1 20 ? -6.580 -7.160 -10.699 1.00 0.00 20 ARG A CA 7
ATOM 6132 C C . ARG A 1 20 ? -5.458 -7.084 -9.668 1.00 0.00 20 ARG A C 7
ATOM 6133 O O . ARG A 1 20 ? -5.209 -8.041 -8.933 1.00 0.00 20 ARG A O 7
ATOM 6154 N N . LYS A 1 21 ? -4.782 -5.941 -9.620 1.00 0.00 21 LYS A N 7
ATOM 6155 C CA . LYS A 1 21 ? -3.686 -5.739 -8.679 1.00 0.00 21 LYS A CA 7
ATOM 6156 C C . LYS A 1 21 ? -3.585 -4.274 -8.268 1.00 0.00 21 LYS A C 7
ATOM 6157 O O . LYS A 1 21 ? -4.383 -3.441 -8.701 1.00 0.00 21 LYS A O 7
ATOM 6176 N N . LEU A 1 22 ? -2.599 -3.965 -7.433 1.00 0.00 22 LEU A N 7
ATOM 6177 C CA . LEU A 1 22 ? -2.393 -2.599 -6.965 1.00 0.00 22 LEU A CA 7
ATOM 6178 C C . LEU A 1 22 ? -0.909 -2.245 -6.955 1.00 0.00 22 LEU A C 7
ATOM 6179 O O . LEU A 1 22 ? -0.053 -3.123 -6.860 1.00 0.00 22 LEU A O 7
ATOM 6195 N N . GLU A 1 23 ? -0.614 -0.952 -7.053 1.00 0.00 23 GLU A N 7
ATOM 6196 C CA . GLU A 1 23 ? 0.767 -0.483 -7.055 1.00 0.00 23 GLU A CA 7
ATOM 6197 C C . GLU A 1 23 ? 0.862 0.930 -6.486 1.00 0.00 23 GLU A C 7
ATOM 6198 O O . GLU A 1 23 ? 0.322 1.878 -7.057 1.00 0.00 23 GLU A O 7
ATOM 6210 N N . TYR A 1 24 ? 1.550 1.062 -5.357 1.00 0.00 24 TYR A N 7
ATOM 6211 C CA . TYR A 1 24 ? 1.713 2.357 -4.709 1.00 0.00 24 TYR A CA 7
ATOM 6212 C C . TYR A 1 24 ? 3.163 2.576 -4.287 1.00 0.00 24 TYR A C 7
ATOM 6213 O O . TYR A 1 24 ? 3.727 1.788 -3.530 1.00 0.00 24 TYR A O 7
ATOM 6231 N N . GLY A 1 25 ? 3.761 3.655 -4.785 1.00 0.00 25 GLY A N 7
ATOM 6232 C CA . GLY A 1 25 ? 5.139 3.961 -4.449 1.00 0.00 25 GLY A CA 7
ATOM 6233 C C . GLY A 1 25 ? 6.126 3.091 -5.203 1.00 0.00 25 GLY A C 7
ATOM 6234 O O . GLY A 1 25 ? 6.415 3.339 -6.373 1.00 0.00 25 GLY A O 7
ATOM 6238 N N . GLY A 1 26 ? 6.646 2.069 -4.530 1.00 0.00 26 GLY A N 7
ATOM 6239 C CA . GLY A 1 26 ? 7.602 1.177 -5.160 1.00 0.00 26 GLY A CA 7
ATOM 6240 C C . GLY A 1 26 ? 7.302 -0.283 -4.883 1.00 0.00 26 GLY A C 7
ATOM 6241 O O . GLY A 1 26 ? 8.160 -1.145 -5.070 1.00 0.00 26 GLY A O 7
ATOM 6245 N N . GLN A 1 27 ? 6.082 -0.560 -4.435 1.00 0.00 27 GLN A N 7
ATOM 6246 C CA . GLN A 1 27 ? 5.673 -1.926 -4.130 1.00 0.00 27 GLN A CA 7
ATOM 6247 C C . GLN A 1 27 ? 4.428 -2.311 -4.923 1.00 0.00 27 GLN A C 7
ATOM 6248 O O . GLN A 1 27 ? 3.860 -1.491 -5.645 1.00 0.00 27 GLN A O 7
ATOM 6262 N N . THR A 1 28 ? 4.008 -3.565 -4.784 1.00 0.00 28 THR A N 7
ATOM 6263 C CA . THR A 1 28 ? 2.832 -4.060 -5.488 1.00 0.00 28 THR A CA 7
ATOM 6264 C C . THR A 1 28 ? 2.059 -5.057 -4.634 1.00 0.00 28 THR A C 7
ATOM 6265 O O . THR A 1 28 ? 2.634 -5.999 -4.089 1.00 0.00 28 THR A O 7
ATOM 6276 N N . TRP A 1 29 ? 0.753 -4.844 -4.521 1.00 0.00 29 TRP A N 7
ATOM 6277 C CA . TRP A 1 29 ? -0.100 -5.727 -3.732 1.00 0.00 29 TRP A CA 7
ATOM 6278 C C . TRP A 1 29 ? -1.273 -6.236 -4.563 1.00 0.00 29 TRP A C 7
ATOM 6279 O O . TRP A 1 29 ? -1.736 -5.558 -5.481 1.00 0.00 29 TRP A O 7
ATOM 6300 N N . HIS A 1 30 ? -1.750 -7.432 -4.235 1.00 0.00 30 HIS A N 7
ATOM 6301 C CA . HIS A 1 30 ? -2.870 -8.031 -4.951 1.00 0.00 30 HIS A CA 7
ATOM 6302 C C . HIS A 1 30 ? -4.186 -7.368 -4.553 1.00 0.00 30 HIS A C 7
ATOM 6303 O O . HIS A 1 30 ? -4.358 -6.946 -3.411 1.00 0.00 30 HIS A O 7
ATOM 6317 N N . GLU A 1 31 ? -5.110 -7.281 -5.505 1.00 0.00 31 GLU A N 7
ATOM 6318 C CA . GLU A 1 31 ? -6.409 -6.668 -5.253 1.00 0.00 31 GLU A CA 7
ATOM 6319 C C . GLU A 1 31 ? -7.083 -7.301 -4.039 1.00 0.00 31 GLU A C 7
ATOM 6320 O O . GLU A 1 31 ? -8.057 -6.767 -3.507 1.00 0.00 31 GLU A O 7
ATOM 6332 N N . HIS A 1 32 ? -6.559 -8.444 -3.607 1.00 0.00 32 HIS A N 7
ATOM 6333 C CA . HIS A 1 32 ? -7.109 -9.151 -2.457 1.00 0.00 32 HIS A CA 7
ATOM 6334 C C . HIS A 1 32 ? -6.146 -9.097 -1.274 1.00 0.00 32 HIS A C 7
ATOM 6335 O O . HIS A 1 32 ? -6.511 -9.435 -0.148 1.00 0.00 32 HIS A O 7
ATOM 6350 N N . CYS A 1 33 ? -4.916 -8.672 -1.539 1.00 0.00 33 CYS A N 7
ATOM 6351 C CA . CYS A 1 33 ? -3.900 -8.575 -0.498 1.00 0.00 33 CYS A CA 7
ATOM 6352 C C . CYS A 1 33 ? -3.849 -7.165 0.083 1.00 0.00 33 CYS A C 7
ATOM 6353 O O . CYS A 1 33 ? -3.700 -6.985 1.292 1.00 0.00 33 CYS A O 7
ATOM 6360 N N . PHE A 1 34 ? -3.975 -6.167 -0.786 1.00 0.00 34 PHE A N 7
ATOM 6361 C CA . PHE A 1 34 ? -3.943 -4.773 -0.360 1.00 0.00 34 PHE A CA 7
ATOM 6362 C C . PHE A 1 34 ? -5.153 -4.442 0.509 1.00 0.00 34 PHE A C 7
ATOM 6363 O O . PHE A 1 34 ? -6.219 -4.091 0.001 1.00 0.00 34 PHE A O 7
ATOM 6380 N N . LEU A 1 35 ? -4.980 -4.557 1.821 1.00 0.00 35 LEU A N 7
ATOM 6381 C CA . LEU A 1 35 ? -6.058 -4.271 2.762 1.00 0.00 35 LEU A CA 7
ATOM 6382 C C . LEU A 1 35 ? -5.742 -3.030 3.591 1.00 0.00 35 LEU A C 7
ATOM 6383 O O . LEU A 1 35 ? -4.672 -2.436 3.456 1.00 0.00 35 LEU A O 7
ATOM 6399 N N . CYS A 1 36 ? -6.679 -2.644 4.450 1.00 0.00 36 CYS A N 7
ATOM 6400 C CA . CYS A 1 36 ? -6.501 -1.474 5.302 1.00 0.00 36 CYS A CA 7
ATOM 6401 C C . CYS A 1 36 ? -5.822 -1.856 6.614 1.00 0.00 36 CYS A C 7
ATOM 6402 O O . CYS A 1 36 ? -6.045 -2.944 7.147 1.00 0.00 36 CYS A O 7
ATOM 6409 N N . SER A 1 37 ? -4.994 -0.954 7.130 1.00 0.00 37 SER A N 7
ATOM 6410 C CA . SER A 1 37 ? -4.280 -1.197 8.378 1.00 0.00 37 SER A CA 7
ATOM 6411 C C . SER A 1 37 ? -5.132 -0.797 9.579 1.00 0.00 37 SER A C 7
ATOM 6412 O O . SER A 1 37 ? -4.611 -0.501 10.653 1.00 0.00 37 SER A O 7
ATOM 6420 N N . GLY A 1 38 ? -6.448 -0.789 9.387 1.00 0.00 38 GLY A N 7
ATOM 6421 C CA . GLY A 1 38 ? -7.352 -0.423 10.461 1.00 0.00 38 GLY A CA 7
ATOM 6422 C C . GLY A 1 38 ? -8.513 -1.389 10.596 1.00 0.00 38 GLY A C 7
ATOM 6423 O O . GLY A 1 38 ? -8.803 -1.873 11.690 1.00 0.00 38 GLY A O 7
ATOM 6427 N N . CYS A 1 39 ? -9.180 -1.669 9.481 1.00 0.00 39 CYS A N 7
ATOM 6428 C CA . CYS A 1 39 ? -10.317 -2.582 9.479 1.00 0.00 39 CYS A CA 7
ATOM 6429 C C . CYS A 1 39 ? -10.016 -3.823 8.644 1.00 0.00 39 CYS A C 7
ATOM 6430 O O . CYS A 1 39 ? -10.841 -4.731 8.546 1.00 0.00 39 CYS A O 7
ATOM 6437 N N . GLU A 1 40 ? -8.830 -3.854 8.045 1.00 0.00 40 GLU A N 7
ATOM 6438 C CA . GLU A 1 40 ? -8.421 -4.984 7.219 1.00 0.00 40 GLU A CA 7
ATOM 6439 C C . GLU A 1 40 ? -9.353 -5.148 6.022 1.00 0.00 40 GLU A C 7
ATOM 6440 O O . GLU A 1 40 ? -9.644 -6.266 5.598 1.00 0.00 40 GLU A O 7
ATOM 6452 N N . GLN A 1 41 ? -9.818 -4.025 5.483 1.00 0.00 41 GLN A N 7
ATOM 6453 C CA . GLN A 1 41 ? -10.718 -4.044 4.336 1.00 0.00 41 GLN A CA 7
ATOM 6454 C C . GLN A 1 41 ? -9.935 -3.975 3.029 1.00 0.00 41 GLN A C 7
ATOM 6455 O O . GLN A 1 41 ? -8.893 -3.326 2.935 1.00 0.00 41 GLN A O 7
ATOM 6469 N N . PRO A 1 42 ? -10.448 -4.659 1.995 1.00 0.00 42 PRO A N 7
ATOM 6470 C CA . PRO A 1 42 ? -9.812 -4.691 0.675 1.00 0.00 42 PRO A CA 7
ATOM 6471 C C . PRO A 1 42 ? -9.901 -3.348 -0.043 1.00 0.00 42 PRO A C 7
ATOM 6472 O O . PRO A 1 42 ? -10.898 -3.049 -0.701 1.00 0.00 42 PRO A O 7
ATOM 6483 N N . LEU A 1 43 ? -8.852 -2.543 0.086 1.00 0.00 43 LEU A N 7
ATOM 6484 C CA . LEU A 1 43 ? -8.811 -1.232 -0.551 1.00 0.00 43 LEU A CA 7
ATOM 6485 C C . LEU A 1 43 ? -8.396 -1.350 -2.014 1.00 0.00 43 LEU A C 7
ATOM 6486 O O . LEU A 1 43 ? -8.076 -0.354 -2.662 1.00 0.00 43 LEU A O 7
ATOM 6502 N N . GLY A 1 44 ? -8.406 -2.576 -2.530 1.00 0.00 44 GLY A N 7
ATOM 6503 C CA . GLY A 1 44 ? -8.031 -2.802 -3.913 1.00 0.00 44 GLY A CA 7
ATOM 6504 C C . GLY A 1 44 ? -9.036 -2.222 -4.889 1.00 0.00 44 GLY A C 7
ATOM 6505 O O . GLY A 1 44 ? -8.789 -2.181 -6.094 1.00 0.00 44 GLY A O 7
ATOM 6509 N N . SER A 1 45 ? -10.173 -1.774 -4.367 1.00 0.00 45 SER A N 7
ATOM 6510 C CA . SER A 1 45 ? -11.222 -1.199 -5.201 1.00 0.00 45 SER A CA 7
ATOM 6511 C C . SER A 1 45 ? -11.695 0.137 -4.635 1.00 0.00 45 SER A C 7
ATOM 6512 O O . SER A 1 45 ? -11.980 1.074 -5.381 1.00 0.00 45 SER A O 7
ATOM 6520 N N . ARG A 1 46 ? -11.777 0.215 -3.311 1.00 0.00 46 ARG A N 7
ATOM 6521 C CA . ARG A 1 46 ? -12.217 1.434 -2.643 1.00 0.00 46 ARG A CA 7
ATOM 6522 C C . ARG A 1 46 ? -11.047 2.390 -2.431 1.00 0.00 46 ARG A C 7
ATOM 6523 O O . ARG A 1 46 ? -9.885 1.995 -2.521 1.00 0.00 46 ARG A O 7
ATOM 6544 N N . SER A 1 47 ? -11.363 3.650 -2.149 1.00 0.00 47 SER A N 7
ATOM 6545 C CA . SER A 1 47 ? -10.338 4.664 -1.929 1.00 0.00 47 SER A CA 7
ATOM 6546 C C . SER A 1 47 ? -9.721 4.520 -0.541 1.00 0.00 47 SER A C 7
ATOM 6547 O O . SER A 1 47 ? -10.231 3.785 0.305 1.00 0.00 47 SER A O 7
ATOM 6555 N N . PHE A 1 48 ? -8.619 5.227 -0.314 1.00 0.00 48 PHE A N 7
ATOM 6556 C CA . PHE A 1 48 ? -7.930 5.178 0.970 1.00 0.00 48 PHE A CA 7
ATOM 6557 C C . PHE A 1 48 ? -6.894 6.293 1.075 1.00 0.00 48 PHE A C 7
ATOM 6558 O O . PHE A 1 48 ? -6.765 7.122 0.174 1.00 0.00 48 PHE A O 7
ATOM 6575 N N . VAL A 1 49 ? -6.157 6.307 2.181 1.00 0.00 49 VAL A N 7
ATOM 6576 C CA . VAL A 1 49 ? -5.132 7.319 2.405 1.00 0.00 49 VAL A CA 7
ATOM 6577 C C . VAL A 1 49 ? -3.883 6.708 3.031 1.00 0.00 49 VAL A C 7
ATOM 6578 O O . VAL A 1 49 ? -3.891 6.255 4.176 1.00 0.00 49 VAL A O 7
ATOM 6591 N N . PRO A 1 50 ? -2.783 6.693 2.263 1.00 0.00 50 PRO A N 7
ATOM 6592 C CA . PRO A 1 50 ? -1.505 6.141 2.722 1.00 0.00 50 PRO A CA 7
ATOM 6593 C C . PRO A 1 50 ? -0.858 6.999 3.804 1.00 0.00 50 PRO A C 7
ATOM 6594 O O . PRO A 1 50 ? -0.930 8.227 3.762 1.00 0.00 50 PRO A O 7
ATOM 6605 N N . ASP A 1 51 ? -0.227 6.344 4.772 1.00 0.00 51 ASP A N 7
ATOM 6606 C CA . ASP A 1 51 ? 0.435 7.048 5.865 1.00 0.00 51 ASP A CA 7
ATOM 6607 C C . ASP A 1 51 ? 1.444 6.141 6.563 1.00 0.00 51 ASP A C 7
ATOM 6608 O O . ASP A 1 51 ? 1.088 5.089 7.093 1.00 0.00 51 ASP A O 7
ATOM 6617 N N . LYS A 1 52 ? 2.707 6.556 6.557 1.00 0.00 52 LYS A N 7
ATOM 6618 C CA . LYS A 1 52 ? 3.769 5.783 7.189 1.00 0.00 52 LYS A CA 7
ATOM 6619 C C . LYS A 1 52 ? 3.672 4.310 6.805 1.00 0.00 52 LYS A C 7
ATOM 6620 O O . LYS A 1 52 ? 3.833 3.427 7.647 1.00 0.00 52 LYS A O 7
ATOM 6639 N N . GLY A 1 53 ? 3.409 4.052 5.528 1.00 0.00 53 GLY A N 7
ATOM 6640 C CA . GLY A 1 53 ? 3.296 2.684 5.056 1.00 0.00 53 GLY A CA 7
ATOM 6641 C C . GLY A 1 53 ? 1.945 2.072 5.367 1.00 0.00 53 GLY A C 7
ATOM 6642 O O . GLY A 1 53 ? 1.533 1.102 4.731 1.00 0.00 53 GLY A O 7
ATOM 6646 N N . ALA A 1 54 ? 1.253 2.639 6.351 1.00 0.00 54 ALA A N 7
ATOM 6647 C CA . ALA A 1 54 ? -0.060 2.144 6.745 1.00 0.00 54 ALA A CA 7
ATOM 6648 C C . ALA A 1 54 ? -1.151 2.692 5.832 1.00 0.00 54 ALA A C 7
ATOM 6649 O O . ALA A 1 54 ? -1.290 3.905 5.674 1.00 0.00 54 ALA A O 7
ATOM 6656 N N . HIS A 1 55 ? -1.922 1.791 5.232 1.00 0.00 55 HIS A N 7
ATOM 6657 C CA . HIS A 1 55 ? -3.002 2.185 4.334 1.00 0.00 55 HIS A CA 7
ATOM 6658 C C . HIS A 1 55 ? -4.337 2.220 5.072 1.00 0.00 55 HIS A C 7
ATOM 6659 O O . HIS A 1 55 ? -4.892 1.179 5.421 1.00 0.00 55 HIS A O 7
ATOM 6674 N N . TYR A 1 56 ? -4.845 3.425 5.307 1.00 0.00 56 TYR A N 7
ATOM 6675 C CA . TYR A 1 56 ? -6.113 3.596 6.006 1.00 0.00 56 TYR A CA 7
ATOM 6676 C C . TYR A 1 56 ? -7.187 4.131 5.063 1.00 0.00 56 TYR A C 7
ATOM 6677 O O . TYR A 1 56 ? -6.958 5.086 4.320 1.00 0.00 56 TYR A O 7
ATOM 6695 N N . CYS A 1 57 ? -8.361 3.509 5.100 1.00 0.00 57 CYS A N 7
ATOM 6696 C CA . CYS A 1 57 ? -9.472 3.921 4.251 1.00 0.00 57 CYS A CA 7
ATOM 6697 C C . CYS A 1 57 ? -9.905 5.348 4.575 1.00 0.00 57 CYS A C 7
ATOM 6698 O O . CYS A 1 57 ? -9.428 5.949 5.537 1.00 0.00 57 CYS A O 7
ATOM 6705 N N . VAL A 1 58 ? -10.813 5.883 3.765 1.00 0.00 58 VAL A N 7
ATOM 6706 C CA . VAL A 1 58 ? -11.312 7.238 3.966 1.00 0.00 58 VAL A CA 7
ATOM 6707 C C . VAL A 1 58 ? -11.555 7.521 5.444 1.00 0.00 58 VAL A C 7
ATOM 6708 O O . VAL A 1 58 ? -11.042 8.487 6.010 1.00 0.00 58 VAL A O 7
ATOM 6721 N N . PRO A 1 59 ? -12.357 6.659 6.087 1.00 0.00 59 PRO A N 7
ATOM 6722 C CA . PRO A 1 59 ? -12.687 6.795 7.509 1.00 0.00 59 PRO A CA 7
ATOM 6723 C C . PRO A 1 59 ? -11.491 6.507 8.411 1.00 0.00 59 PRO A C 7
ATOM 6724 O O . PRO A 1 59 ? -11.138 7.317 9.269 1.00 0.00 59 PRO A O 7
ATOM 6735 N N . CYS A 1 60 ? -10.871 5.349 8.212 1.00 0.00 60 CYS A N 7
ATOM 6736 C CA . CYS A 1 60 ? -9.715 4.953 9.007 1.00 0.00 60 CYS A CA 7
ATOM 6737 C C . CYS A 1 60 ? -8.638 6.034 8.976 1.00 0.00 60 CYS A C 7
ATOM 6738 O O . CYS A 1 60 ? -7.742 6.058 9.821 1.00 0.00 60 CYS A O 7
ATOM 6745 N N . TYR A 1 61 ? -8.732 6.927 7.997 1.00 0.00 61 TYR A N 7
ATOM 6746 C CA . TYR A 1 61 ? -7.766 8.010 7.854 1.00 0.00 61 TYR A CA 7
ATOM 6747 C C . TYR A 1 61 ? -8.265 9.280 8.536 1.00 0.00 61 TYR A C 7
ATOM 6748 O O . TYR A 1 61 ? -7.562 9.877 9.350 1.00 0.00 61 TYR A O 7
ATOM 6766 N N . GLU A 1 62 ? -9.485 9.685 8.197 1.00 0.00 62 GLU A N 7
ATOM 6767 C CA . GLU A 1 62 ? -10.079 10.884 8.776 1.00 0.00 62 GLU A CA 7
ATOM 6768 C C . GLU A 1 62 ? -10.285 10.718 10.279 1.00 0.00 62 GLU A C 7
ATOM 6769 O O . GLU A 1 62 ? -10.372 11.698 11.016 1.00 0.00 62 GLU A O 7
ATOM 6781 N N . ASN A 1 63 ? -10.364 9.468 10.724 1.00 0.00 63 ASN A N 7
ATOM 6782 C CA . ASN A 1 63 ? -10.561 9.172 12.139 1.00 0.00 63 ASN A CA 7
ATOM 6783 C C . ASN A 1 63 ? -9.247 9.282 12.906 1.00 0.00 63 ASN A C 7
ATOM 6784 O O . ASN A 1 63 ? -9.185 9.904 13.967 1.00 0.00 63 ASN A O 7
ATOM 6795 N N . LYS A 1 64 ? -8.198 8.674 12.362 1.00 0.00 64 LYS A N 7
ATOM 6796 C CA . LYS A 1 64 ? -6.884 8.704 12.993 1.00 0.00 64 LYS A CA 7
ATOM 6797 C C . LYS A 1 64 ? -6.338 10.127 13.045 1.00 0.00 64 LYS A C 7
ATOM 6798 O O . LYS A 1 64 ? -5.587 10.482 13.955 1.00 0.00 64 LYS A O 7
ATOM 6817 N N . PHE A 1 65 ? -6.721 10.940 12.066 1.00 0.00 65 PHE A N 7
ATOM 6818 C CA . PHE A 1 65 ? -6.271 12.325 12.002 1.00 0.00 65 PHE A CA 7
ATOM 6819 C C . PHE A 1 65 ? -7.244 13.248 12.728 1.00 0.00 65 PHE A C 7
ATOM 6820 O O . PHE A 1 65 ? -7.229 14.463 12.532 1.00 0.00 65 PHE A O 7
ATOM 6837 N N . ALA A 1 66 ? -8.091 12.662 13.569 1.00 0.00 66 ALA A N 7
ATOM 6838 C CA . ALA A 1 66 ? -9.070 13.431 14.326 1.00 0.00 66 ALA A CA 7
ATOM 6839 C C . ALA A 1 66 ? -9.220 12.886 15.742 1.00 0.00 66 ALA A C 7
ATOM 6840 O O . ALA A 1 66 ? -9.222 11.673 15.954 1.00 0.00 66 ALA A O 7
ATOM 6847 N N . SER A 1 67 ? -9.345 13.789 16.709 1.00 0.00 67 SER A N 7
ATOM 6848 C CA . SER A 1 67 ? -9.491 13.398 18.107 1.00 0.00 67 SER A CA 7
ATOM 6849 C C . SER A 1 67 ? -10.913 13.650 18.596 1.00 0.00 67 SER A C 7
ATOM 6850 O O . SER A 1 67 ? -11.675 14.388 17.972 1.00 0.00 67 SER A O 7
ATOM 6858 N N . GLY A 1 68 ? -11.265 13.031 19.719 1.00 0.00 68 GLY A N 7
ATOM 6859 C CA . GLY A 1 68 ? -12.595 13.201 20.274 1.00 0.00 68 GLY A CA 7
ATOM 6860 C C . GLY A 1 68 ? -12.725 14.471 21.091 1.00 0.00 68 GLY A C 7
ATOM 6861 O O . GLY A 1 68 ? -11.743 15.161 21.365 1.00 0.00 68 GLY A O 7
ATOM 6865 N N . PRO A 1 69 ? -13.962 14.796 21.494 1.00 0.00 69 PRO A N 7
ATOM 6866 C CA . PRO A 1 69 ? -14.247 15.994 22.290 1.00 0.00 69 PRO A CA 7
ATOM 6867 C C . PRO A 1 69 ? -13.706 15.887 23.712 1.00 0.00 69 PRO A C 7
ATOM 6868 O O . PRO A 1 69 ? -13.862 16.805 24.516 1.00 0.00 69 PRO A O 7
ATOM 6879 N N . SER A 1 70 ? -13.070 14.760 24.015 1.00 0.00 70 SER A N 7
ATOM 6880 C CA . SER A 1 70 ? -12.509 14.532 25.341 1.00 0.00 70 SER A CA 7
ATOM 6881 C C . SER A 1 70 ? -11.281 13.629 25.264 1.00 0.00 70 SER A C 7
ATOM 6882 O O . SER A 1 70 ? -11.374 12.469 24.863 1.00 0.00 70 SER A O 7
ATOM 6890 N N . SER A 1 71 ? -10.131 14.171 25.652 1.00 0.00 71 SER A N 7
ATOM 6891 C CA . SER A 1 71 ? -8.883 13.418 25.623 1.00 0.00 71 SER A CA 7
ATOM 6892 C C . SER A 1 71 ? -8.519 12.916 27.017 1.00 0.00 71 SER A C 7
ATOM 6893 O O . SER A 1 71 ? -8.369 11.715 27.238 1.00 0.00 71 SER A O 7
ATOM 6901 N N . GLY A 1 72 ? -8.380 13.847 27.957 1.00 0.00 72 GLY A N 7
ATOM 6902 C CA . GLY A 1 72 ? -8.035 13.481 29.318 1.00 0.00 72 GLY A CA 7
ATOM 6903 C C . GLY A 1 72 ? -6.540 13.329 29.516 1.00 0.00 72 GLY A C 7
ATOM 6904 O O . GLY A 1 72 ? -5.832 14.334 29.524 1.00 0.00 72 GLY A O 7
ATOM 6910 N N . GLY A 1 1 ? 19.642 -13.061 -6.894 1.00 0.00 1 GLY A N 8
ATOM 6911 C CA . GLY A 1 1 ? 18.915 -14.241 -7.325 1.00 0.00 1 GLY A CA 8
ATOM 6912 C C . GLY A 1 1 ? 17.944 -13.944 -8.450 1.00 0.00 1 GLY A C 8
ATOM 6913 O O . GLY A 1 1 ? 18.350 -13.538 -9.539 1.00 0.00 1 GLY A O 8
ATOM 6917 N N . SER A 1 2 ? 16.657 -14.149 -8.188 1.00 0.00 2 SER A N 8
ATOM 6918 C CA . SER A 1 2 ? 15.625 -13.906 -9.190 1.00 0.00 2 SER A CA 8
ATOM 6919 C C . SER A 1 2 ? 14.768 -12.703 -8.806 1.00 0.00 2 SER A C 8
ATOM 6920 O O . SER A 1 2 ? 13.669 -12.855 -8.274 1.00 0.00 2 SER A O 8
ATOM 6928 N N . SER A 1 3 ? 15.281 -11.508 -9.081 1.00 0.00 3 SER A N 8
ATOM 6929 C CA . SER A 1 3 ? 14.566 -10.278 -8.761 1.00 0.00 3 SER A CA 8
ATOM 6930 C C . SER A 1 3 ? 14.198 -9.518 -10.032 1.00 0.00 3 SER A C 8
ATOM 6931 O O . SER A 1 3 ? 14.568 -9.916 -11.136 1.00 0.00 3 SER A O 8
ATOM 6939 N N . GLY A 1 4 ? 13.465 -8.421 -9.867 1.00 0.00 4 GLY A N 8
ATOM 6940 C CA . GLY A 1 4 ? 13.058 -7.622 -11.008 1.00 0.00 4 GLY A CA 8
ATOM 6941 C C . GLY A 1 4 ? 11.614 -7.862 -11.399 1.00 0.00 4 GLY A C 8
ATOM 6942 O O . GLY A 1 4 ? 10.888 -6.923 -11.725 1.00 0.00 4 GLY A O 8
ATOM 6946 N N . SER A 1 5 ? 11.195 -9.123 -11.367 1.00 0.00 5 SER A N 8
ATOM 6947 C CA . SER A 1 5 ? 9.829 -9.485 -11.725 1.00 0.00 5 SER A CA 8
ATOM 6948 C C . SER A 1 5 ? 8.847 -9.037 -10.647 1.00 0.00 5 SER A C 8
ATOM 6949 O O . SER A 1 5 ? 8.834 -9.578 -9.541 1.00 0.00 5 SER A O 8
ATOM 6957 N N . SER A 1 6 ? 8.027 -8.044 -10.977 1.00 0.00 6 SER A N 8
ATOM 6958 C CA . SER A 1 6 ? 7.044 -7.520 -10.036 1.00 0.00 6 SER A CA 8
ATOM 6959 C C . SER A 1 6 ? 6.493 -8.632 -9.149 1.00 0.00 6 SER A C 8
ATOM 6960 O O . SER A 1 6 ? 6.219 -9.737 -9.618 1.00 0.00 6 SER A O 8
ATOM 6968 N N . GLY A 1 7 ? 6.335 -8.332 -7.864 1.00 0.00 7 GLY A N 8
ATOM 6969 C CA . GLY A 1 7 ? 5.818 -9.316 -6.931 1.00 0.00 7 GLY A CA 8
ATOM 6970 C C . GLY A 1 7 ? 5.059 -8.683 -5.782 1.00 0.00 7 GLY A C 8
ATOM 6971 O O . GLY A 1 7 ? 5.358 -7.560 -5.374 1.00 0.00 7 GLY A O 8
ATOM 6975 N N . CYS A 1 8 ? 4.071 -9.402 -5.259 1.00 0.00 8 CYS A N 8
ATOM 6976 C CA . CYS A 1 8 ? 3.265 -8.904 -4.151 1.00 0.00 8 CYS A CA 8
ATOM 6977 C C . CYS A 1 8 ? 4.122 -8.693 -2.906 1.00 0.00 8 CYS A C 8
ATOM 6978 O O . CYS A 1 8 ? 5.067 -9.440 -2.657 1.00 0.00 8 CYS A O 8
ATOM 6985 N N . SER A 1 9 ? 3.783 -7.669 -2.129 1.00 0.00 9 SER A N 8
ATOM 6986 C CA . SER A 1 9 ? 4.523 -7.357 -0.911 1.00 0.00 9 SER A CA 8
ATOM 6987 C C . SER A 1 9 ? 3.857 -7.989 0.307 1.00 0.00 9 SER A C 8
ATOM 6988 O O . SER A 1 9 ? 4.452 -8.072 1.380 1.00 0.00 9 SER A O 8
ATOM 6996 N N . ALA A 1 10 ? 2.616 -8.432 0.131 1.00 0.00 10 ALA A N 8
ATOM 6997 C CA . ALA A 1 10 ? 1.868 -9.059 1.214 1.00 0.00 10 ALA A CA 8
ATOM 6998 C C . ALA A 1 10 ? 2.226 -10.535 1.346 1.00 0.00 10 ALA A C 8
ATOM 6999 O O . ALA A 1 10 ? 2.768 -10.964 2.365 1.00 0.00 10 ALA A O 8
ATOM 7006 N N . CYS A 1 11 ? 1.920 -11.308 0.310 1.00 0.00 11 CYS A N 8
ATOM 7007 C CA . CYS A 1 11 ? 2.208 -12.737 0.310 1.00 0.00 11 CYS A CA 8
ATOM 7008 C C . CYS A 1 11 ? 3.590 -13.014 -0.275 1.00 0.00 11 CYS A C 8
ATOM 7009 O O . CYS A 1 11 ? 4.269 -13.957 0.128 1.00 0.00 11 CYS A O 8
ATOM 7016 N N . GLY A 1 12 ? 3.999 -12.183 -1.230 1.00 0.00 12 GLY A N 8
ATOM 7017 C CA . GLY A 1 12 ? 5.298 -12.355 -1.855 1.00 0.00 12 GLY A CA 8
ATOM 7018 C C . GLY A 1 12 ? 5.199 -12.967 -3.238 1.00 0.00 12 GLY A C 8
ATOM 7019 O O . GLY A 1 12 ? 6.173 -12.979 -3.989 1.00 0.00 12 GLY A O 8
ATOM 7023 N N . GLU A 1 13 ? 4.019 -13.479 -3.574 1.00 0.00 13 GLU A N 8
ATOM 7024 C CA . GLU A 1 13 ? 3.798 -14.099 -4.875 1.00 0.00 13 GLU A CA 8
ATOM 7025 C C . GLU A 1 13 ? 4.151 -13.134 -6.004 1.00 0.00 13 GLU A C 8
ATOM 7026 O O . GLU A 1 13 ? 4.486 -11.974 -5.763 1.00 0.00 13 GLU A O 8
ATOM 7038 N N . THR A 1 14 ? 4.075 -13.623 -7.238 1.00 0.00 14 THR A N 8
ATOM 7039 C CA . THR A 1 14 ? 4.388 -12.807 -8.404 1.00 0.00 14 THR A CA 8
ATOM 7040 C C . THR A 1 14 ? 3.119 -12.281 -9.064 1.00 0.00 14 THR A C 8
ATOM 7041 O O . THR A 1 14 ? 2.431 -13.010 -9.778 1.00 0.00 14 THR A O 8
ATOM 7052 N N . VAL A 1 15 ? 2.814 -11.010 -8.821 1.00 0.00 15 VAL A N 8
ATOM 7053 C CA . VAL A 1 15 ? 1.627 -10.386 -9.394 1.00 0.00 15 VAL A CA 8
ATOM 7054 C C . VAL A 1 15 ? 1.779 -10.195 -10.899 1.00 0.00 15 VAL A C 8
ATOM 7055 O O . VAL A 1 15 ? 2.712 -9.539 -11.361 1.00 0.00 15 VAL A O 8
ATOM 7068 N N . MET A 1 16 ? 0.855 -10.773 -11.659 1.00 0.00 16 MET A N 8
ATOM 7069 C CA . MET A 1 16 ? 0.885 -10.664 -13.113 1.00 0.00 16 MET A CA 8
ATOM 7070 C C . MET A 1 16 ? -0.056 -9.565 -13.596 1.00 0.00 16 MET A C 8
ATOM 7071 O O . MET A 1 16 ? -1.044 -9.229 -12.943 1.00 0.00 16 MET A O 8
ATOM 7085 N N . PRO A 1 17 ? 0.256 -8.990 -14.767 1.00 0.00 17 PRO A N 8
ATOM 7086 C CA . PRO A 1 17 ? -0.550 -7.920 -15.363 1.00 0.00 17 PRO A CA 8
ATOM 7087 C C . PRO A 1 17 ? -1.903 -8.420 -15.857 1.00 0.00 17 PRO A C 8
ATOM 7088 O O . PRO A 1 17 ? -2.898 -7.699 -15.808 1.00 0.00 17 PRO A O 8
ATOM 7099 N N . GLY A 1 18 ? -1.932 -9.661 -16.334 1.00 0.00 18 GLY A N 8
ATOM 7100 C CA . GLY A 1 18 ? -3.169 -10.236 -16.830 1.00 0.00 18 GLY A CA 8
ATOM 7101 C C . GLY A 1 18 ? -4.337 -9.995 -15.895 1.00 0.00 18 GLY A C 8
ATOM 7102 O O . GLY A 1 18 ? -5.466 -9.790 -16.341 1.00 0.00 18 GLY A O 8
ATOM 7106 N N . SER A 1 19 ? -4.066 -10.021 -14.594 1.00 0.00 19 SER A N 8
ATOM 7107 C CA . SER A 1 19 ? -5.105 -9.808 -13.593 1.00 0.00 19 SER A CA 8
ATOM 7108 C C . SER A 1 19 ? -4.951 -8.442 -12.931 1.00 0.00 19 SER A C 8
ATOM 7109 O O . SER A 1 19 ? -3.942 -7.761 -13.116 1.00 0.00 19 SER A O 8
ATOM 7117 N N . ARG A 1 20 ? -5.959 -8.048 -12.160 1.00 0.00 20 ARG A N 8
ATOM 7118 C CA . ARG A 1 20 ? -5.938 -6.763 -11.472 1.00 0.00 20 ARG A CA 8
ATOM 7119 C C . ARG A 1 20 ? -4.923 -6.773 -10.332 1.00 0.00 20 ARG A C 8
ATOM 7120 O O . ARG A 1 20 ? -4.728 -7.792 -9.670 1.00 0.00 20 ARG A O 8
ATOM 7141 N N . LYS A 1 21 ? -4.280 -5.633 -10.110 1.00 0.00 21 LYS A N 8
ATOM 7142 C CA . LYS A 1 21 ? -3.286 -5.509 -9.050 1.00 0.00 21 LYS A CA 8
ATOM 7143 C C . LYS A 1 21 ? -3.192 -4.068 -8.558 1.00 0.00 21 LYS A C 8
ATOM 7144 O O . LYS A 1 21 ? -3.787 -3.161 -9.142 1.00 0.00 21 LYS A O 8
ATOM 7163 N N . LEU A 1 22 ? -2.440 -3.863 -7.482 1.00 0.00 22 LEU A N 8
ATOM 7164 C CA . LEU A 1 22 ? -2.267 -2.531 -6.912 1.00 0.00 22 LEU A CA 8
ATOM 7165 C C . LEU A 1 22 ? -0.787 -2.192 -6.760 1.00 0.00 22 LEU A C 8
ATOM 7166 O O . LEU A 1 22 ? 0.044 -3.077 -6.557 1.00 0.00 22 LEU A O 8
ATOM 7182 N N . GLU A 1 23 ? -0.467 -0.906 -6.858 1.00 0.00 23 GLU A N 8
ATOM 7183 C CA . GLU A 1 23 ? 0.913 -0.451 -6.730 1.00 0.00 23 GLU A CA 8
ATOM 7184 C C . GLU A 1 23 ? 0.968 0.965 -6.164 1.00 0.00 23 GLU A C 8
ATOM 7185 O O . GLU A 1 23 ? 0.499 1.915 -6.791 1.00 0.00 23 GLU A O 8
ATOM 7197 N N . TYR A 1 24 ? 1.544 1.098 -4.974 1.00 0.00 24 TYR A N 8
ATOM 7198 C CA . TYR A 1 24 ? 1.659 2.396 -4.321 1.00 0.00 24 TYR A CA 8
ATOM 7199 C C . TYR A 1 24 ? 3.058 2.595 -3.746 1.00 0.00 24 TYR A C 8
ATOM 7200 O O . TYR A 1 24 ? 3.639 1.678 -3.167 1.00 0.00 24 TYR A O 8
ATOM 7218 N N . GLY A 1 25 ? 3.592 3.802 -3.909 1.00 0.00 25 GLY A N 8
ATOM 7219 C CA . GLY A 1 25 ? 4.918 4.101 -3.401 1.00 0.00 25 GLY A CA 8
ATOM 7220 C C . GLY A 1 25 ? 5.989 3.229 -4.025 1.00 0.00 25 GLY A C 8
ATOM 7221 O O . GLY A 1 25 ? 7.149 3.269 -3.616 1.00 0.00 25 GLY A O 8
ATOM 7225 N N . GLY A 1 26 ? 5.599 2.435 -5.018 1.00 0.00 26 GLY A N 8
ATOM 7226 C CA . GLY A 1 26 ? 6.546 1.558 -5.682 1.00 0.00 26 GLY A CA 8
ATOM 7227 C C . GLY A 1 26 ? 6.215 0.092 -5.486 1.00 0.00 26 GLY A C 8
ATOM 7228 O O . GLY A 1 26 ? 6.389 -0.717 -6.397 1.00 0.00 26 GLY A O 8
ATOM 7232 N N . GLN A 1 27 ? 5.739 -0.251 -4.294 1.00 0.00 27 GLN A N 8
ATOM 7233 C CA . GLN A 1 27 ? 5.385 -1.631 -3.981 1.00 0.00 27 GLN A CA 8
ATOM 7234 C C . GLN A 1 27 ? 4.179 -2.083 -4.799 1.00 0.00 27 GLN A C 8
ATOM 7235 O O . GLN A 1 27 ? 3.593 -1.299 -5.546 1.00 0.00 27 GLN A O 8
ATOM 7249 N N . THR A 1 28 ? 3.813 -3.352 -4.652 1.00 0.00 28 THR A N 8
ATOM 7250 C CA . THR A 1 28 ? 2.678 -3.909 -5.378 1.00 0.00 28 THR A CA 8
ATOM 7251 C C . THR A 1 28 ? 1.936 -4.937 -4.532 1.00 0.00 28 THR A C 8
ATOM 7252 O O . THR A 1 28 ? 2.540 -5.866 -3.996 1.00 0.00 28 THR A O 8
ATOM 7263 N N . TRP A 1 29 ? 0.624 -4.765 -4.417 1.00 0.00 29 TRP A N 8
ATOM 7264 C CA . TRP A 1 29 ? -0.201 -5.679 -3.636 1.00 0.00 29 TRP A CA 8
ATOM 7265 C C . TRP A 1 29 ? -1.361 -6.214 -4.470 1.00 0.00 29 TRP A C 8
ATOM 7266 O O . TRP A 1 29 ? -1.918 -5.500 -5.305 1.00 0.00 29 TRP A O 8
ATOM 7287 N N . HIS A 1 30 ? -1.719 -7.473 -4.240 1.00 0.00 30 HIS A N 8
ATOM 7288 C CA . HIS A 1 30 ? -2.814 -8.102 -4.970 1.00 0.00 30 HIS A CA 8
ATOM 7289 C C . HIS A 1 30 ? -4.148 -7.451 -4.616 1.00 0.00 30 HIS A C 8
ATOM 7290 O O . HIS A 1 30 ? -4.358 -7.023 -3.482 1.00 0.00 30 HIS A O 8
ATOM 7304 N N . GLU A 1 31 ? -5.045 -7.381 -5.594 1.00 0.00 31 GLU A N 8
ATOM 7305 C CA . GLU A 1 31 ? -6.357 -6.782 -5.385 1.00 0.00 31 GLU A CA 8
ATOM 7306 C C . GLU A 1 31 ? -7.068 -7.428 -4.199 1.00 0.00 31 GLU A C 8
ATOM 7307 O O . GLU A 1 31 ? -8.072 -6.912 -3.706 1.00 0.00 31 GLU A O 8
ATOM 7319 N N . HIS A 1 32 ? -6.540 -8.561 -3.746 1.00 0.00 32 HIS A N 8
ATOM 7320 C CA . HIS A 1 32 ? -7.123 -9.279 -2.618 1.00 0.00 32 HIS A CA 8
ATOM 7321 C C . HIS A 1 32 ? -6.212 -9.205 -1.397 1.00 0.00 32 HIS A C 8
ATOM 7322 O O . HIS A 1 32 ? -6.614 -9.553 -0.287 1.00 0.00 32 HIS A O 8
ATOM 7337 N N . CYS A 1 33 ? -4.981 -8.751 -1.611 1.00 0.00 33 CYS A N 8
ATOM 7338 C CA . CYS A 1 33 ? -4.011 -8.632 -0.529 1.00 0.00 33 CYS A CA 8
ATOM 7339 C C . CYS A 1 33 ? -3.990 -7.212 0.029 1.00 0.00 33 CYS A C 8
ATOM 7340 O O . CYS A 1 33 ? -3.835 -7.009 1.234 1.00 0.00 33 CYS A O 8
ATOM 7347 N N . PHE A 1 34 ? -4.147 -6.232 -0.854 1.00 0.00 34 PHE A N 8
ATOM 7348 C CA . PHE A 1 34 ? -4.145 -4.831 -0.451 1.00 0.00 34 PHE A CA 8
ATOM 7349 C C . PHE A 1 34 ? -5.347 -4.519 0.435 1.00 0.00 34 PHE A C 8
ATOM 7350 O O . PHE A 1 34 ? -6.450 -4.276 -0.058 1.00 0.00 34 PHE A O 8
ATOM 7367 N N . LEU A 1 35 ? -5.127 -4.526 1.745 1.00 0.00 35 LEU A N 8
ATOM 7368 C CA . LEU A 1 35 ? -6.192 -4.244 2.701 1.00 0.00 35 LEU A CA 8
ATOM 7369 C C . LEU A 1 35 ? -5.854 -3.022 3.548 1.00 0.00 35 LEU A C 8
ATOM 7370 O O . LEU A 1 35 ? -4.774 -2.444 3.420 1.00 0.00 35 LEU A O 8
ATOM 7386 N N . CYS A 1 36 ? -6.783 -2.634 4.415 1.00 0.00 36 CYS A N 8
ATOM 7387 C CA . CYS A 1 36 ? -6.583 -1.481 5.285 1.00 0.00 36 CYS A CA 8
ATOM 7388 C C . CYS A 1 36 ? -5.889 -1.891 6.581 1.00 0.00 36 CYS A C 8
ATOM 7389 O O . CYS A 1 36 ? -6.122 -2.981 7.104 1.00 0.00 36 CYS A O 8
ATOM 7396 N N . SER A 1 37 ? -5.037 -1.010 7.094 1.00 0.00 37 SER A N 8
ATOM 7397 C CA . SER A 1 37 ? -4.306 -1.281 8.326 1.00 0.00 37 SER A CA 8
ATOM 7398 C C . SER A 1 37 ? -5.130 -0.879 9.546 1.00 0.00 37 SER A C 8
ATOM 7399 O O . SER A 1 37 ? -4.585 -0.605 10.614 1.00 0.00 37 SER A O 8
ATOM 7407 N N . GLY A 1 38 ? -6.448 -0.847 9.378 1.00 0.00 38 GLY A N 8
ATOM 7408 C CA . GLY A 1 38 ? -7.327 -0.478 10.472 1.00 0.00 38 GLY A CA 8
ATOM 7409 C C . GLY A 1 38 ? -8.494 -1.432 10.625 1.00 0.00 38 GLY A C 8
ATOM 7410 O O . GLY A 1 38 ? -8.764 -1.924 11.721 1.00 0.00 38 GLY A O 8
ATOM 7414 N N . CYS A 1 39 ? -9.191 -1.694 9.524 1.00 0.00 39 CYS A N 8
ATOM 7415 C CA . CYS A 1 39 ? -10.338 -2.594 9.541 1.00 0.00 39 CYS A CA 8
ATOM 7416 C C . CYS A 1 39 ? -10.065 -3.838 8.700 1.00 0.00 39 CYS A C 8
ATOM 7417 O O . CYS A 1 39 ? -10.888 -4.751 8.641 1.00 0.00 39 CYS A O 8
ATOM 7424 N N . GLU A 1 40 ? -8.905 -3.865 8.053 1.00 0.00 40 GLU A N 8
ATOM 7425 C CA . GLU A 1 40 ? -8.524 -4.996 7.215 1.00 0.00 40 GLU A CA 8
ATOM 7426 C C . GLU A 1 40 ? -9.483 -5.149 6.038 1.00 0.00 40 GLU A C 8
ATOM 7427 O O . GLU A 1 40 ? -9.808 -6.264 5.631 1.00 0.00 40 GLU A O 8
ATOM 7439 N N . GLN A 1 41 ? -9.932 -4.021 5.498 1.00 0.00 41 GLN A N 8
ATOM 7440 C CA . GLN A 1 41 ? -10.854 -4.029 4.369 1.00 0.00 41 GLN A CA 8
ATOM 7441 C C . GLN A 1 41 ? -10.098 -3.940 3.048 1.00 0.00 41 GLN A C 8
ATOM 7442 O O . GLN A 1 41 ? -9.062 -3.285 2.940 1.00 0.00 41 GLN A O 8
ATOM 7456 N N . PRO A 1 42 ? -10.627 -4.614 2.016 1.00 0.00 42 PRO A N 8
ATOM 7457 C CA . PRO A 1 42 ? -10.018 -4.627 0.683 1.00 0.00 42 PRO A CA 8
ATOM 7458 C C . PRO A 1 42 ? -10.128 -3.276 -0.017 1.00 0.00 42 PRO A C 8
ATOM 7459 O O . PRO A 1 42 ? -11.148 -2.967 -0.635 1.00 0.00 42 PRO A O 8
ATOM 7470 N N . LEU A 1 43 ? -9.072 -2.476 0.083 1.00 0.00 43 LEU A N 8
ATOM 7471 C CA . LEU A 1 43 ? -9.050 -1.158 -0.542 1.00 0.00 43 LEU A CA 8
ATOM 7472 C C . LEU A 1 43 ? -8.674 -1.260 -2.016 1.00 0.00 43 LEU A C 8
ATOM 7473 O O . LEU A 1 43 ? -8.493 -0.249 -2.693 1.00 0.00 43 LEU A O 8
ATOM 7489 N N . GLY A 1 44 ? -8.560 -2.490 -2.509 1.00 0.00 44 GLY A N 8
ATOM 7490 C CA . GLY A 1 44 ? -8.209 -2.702 -3.901 1.00 0.00 44 GLY A CA 8
ATOM 7491 C C . GLY A 1 44 ? -8.983 -1.797 -4.839 1.00 0.00 44 GLY A C 8
ATOM 7492 O O . GLY A 1 44 ? -8.436 -1.293 -5.819 1.00 0.00 44 GLY A O 8
ATOM 7496 N N . SER A 1 45 ? -10.262 -1.592 -4.539 1.00 0.00 45 SER A N 8
ATOM 7497 C CA . SER A 1 45 ? -11.115 -0.746 -5.365 1.00 0.00 45 SER A CA 8
ATOM 7498 C C . SER A 1 45 ? -11.620 0.456 -4.573 1.00 0.00 45 SER A C 8
ATOM 7499 O O . SER A 1 45 ? -11.872 1.522 -5.134 1.00 0.00 45 SER A O 8
ATOM 7507 N N . ARG A 1 46 ? -11.767 0.274 -3.264 1.00 0.00 46 ARG A N 8
ATOM 7508 C CA . ARG A 1 46 ? -12.244 1.342 -2.394 1.00 0.00 46 ARG A CA 8
ATOM 7509 C C . ARG A 1 46 ? -11.169 2.408 -2.203 1.00 0.00 46 ARG A C 8
ATOM 7510 O O . ARG A 1 46 ? -9.990 2.169 -2.463 1.00 0.00 46 ARG A O 8
ATOM 7531 N N . SER A 1 47 ? -11.585 3.586 -1.747 1.00 0.00 47 SER A N 8
ATOM 7532 C CA . SER A 1 47 ? -10.659 4.690 -1.525 1.00 0.00 47 SER A CA 8
ATOM 7533 C C . SER A 1 47 ? -9.921 4.523 -0.200 1.00 0.00 47 SER A C 8
ATOM 7534 O O . SER A 1 47 ? -10.359 3.779 0.678 1.00 0.00 47 SER A O 8
ATOM 7542 N N . PHE A 1 48 ? -8.798 5.220 -0.064 1.00 0.00 48 PHE A N 8
ATOM 7543 C CA . PHE A 1 48 ? -7.998 5.149 1.153 1.00 0.00 48 PHE A CA 8
ATOM 7544 C C . PHE A 1 48 ? -6.951 6.259 1.181 1.00 0.00 48 PHE A C 8
ATOM 7545 O O . PHE A 1 48 ? -6.893 7.096 0.280 1.00 0.00 48 PHE A O 8
ATOM 7562 N N . VAL A 1 49 ? -6.125 6.259 2.223 1.00 0.00 49 VAL A N 8
ATOM 7563 C CA . VAL A 1 49 ? -5.080 7.265 2.369 1.00 0.00 49 VAL A CA 8
ATOM 7564 C C . VAL A 1 49 ? -3.803 6.653 2.934 1.00 0.00 49 VAL A C 8
ATOM 7565 O O . VAL A 1 49 ? -3.774 6.138 4.052 1.00 0.00 49 VAL A O 8
ATOM 7578 N N . PRO A 1 50 ? -2.721 6.709 2.144 1.00 0.00 50 PRO A N 8
ATOM 7579 C CA . PRO A 1 50 ? -1.420 6.165 2.545 1.00 0.00 50 PRO A CA 8
ATOM 7580 C C . PRO A 1 50 ? -0.770 6.979 3.659 1.00 0.00 50 PRO A C 8
ATOM 7581 O O . PRO A 1 50 ? -0.755 8.209 3.615 1.00 0.00 50 PRO A O 8
ATOM 7592 N N . ASP A 1 51 ? -0.234 6.284 4.656 1.00 0.00 51 ASP A N 8
ATOM 7593 C CA . ASP A 1 51 ? 0.419 6.942 5.782 1.00 0.00 51 ASP A CA 8
ATOM 7594 C C . ASP A 1 51 ? 1.437 6.015 6.438 1.00 0.00 51 ASP A C 8
ATOM 7595 O O . ASP A 1 51 ? 1.082 4.964 6.974 1.00 0.00 51 ASP A O 8
ATOM 7604 N N . LYS A 1 52 ? 2.705 6.408 6.391 1.00 0.00 52 LYS A N 8
ATOM 7605 C CA . LYS A 1 52 ? 3.776 5.613 6.981 1.00 0.00 52 LYS A CA 8
ATOM 7606 C C . LYS A 1 52 ? 3.654 4.149 6.572 1.00 0.00 52 LYS A C 8
ATOM 7607 O O . LYS A 1 52 ? 3.835 3.249 7.391 1.00 0.00 52 LYS A O 8
ATOM 7626 N N . GLY A 1 53 ? 3.347 3.917 5.299 1.00 0.00 53 GLY A N 8
ATOM 7627 C CA . GLY A 1 53 ? 3.208 2.560 4.805 1.00 0.00 53 GLY A CA 8
ATOM 7628 C C . GLY A 1 53 ? 1.862 1.953 5.148 1.00 0.00 53 GLY A C 8
ATOM 7629 O O . GLY A 1 53 ? 1.430 0.989 4.517 1.00 0.00 53 GLY A O 8
ATOM 7633 N N . ALA A 1 54 ? 1.199 2.517 6.152 1.00 0.00 54 ALA A N 8
ATOM 7634 C CA . ALA A 1 54 ? -0.105 2.026 6.578 1.00 0.00 54 ALA A CA 8
ATOM 7635 C C . ALA A 1 54 ? -1.216 2.581 5.693 1.00 0.00 54 ALA A C 8
ATOM 7636 O O . ALA A 1 54 ? -1.347 3.795 5.531 1.00 0.00 54 ALA A O 8
ATOM 7643 N N . HIS A 1 55 ? -2.015 1.685 5.122 1.00 0.00 55 HIS A N 8
ATOM 7644 C CA . HIS A 1 55 ? -3.116 2.086 4.253 1.00 0.00 55 HIS A CA 8
ATOM 7645 C C . HIS A 1 55 ? -4.427 2.152 5.031 1.00 0.00 55 HIS A C 8
ATOM 7646 O O . HIS A 1 55 ? -4.990 1.123 5.405 1.00 0.00 55 HIS A O 8
ATOM 7661 N N . TYR A 1 56 ? -4.905 3.367 5.273 1.00 0.00 56 TYR A N 8
ATOM 7662 C CA . TYR A 1 56 ? -6.148 3.567 6.009 1.00 0.00 56 TYR A CA 8
ATOM 7663 C C . TYR A 1 56 ? -7.238 4.125 5.099 1.00 0.00 56 TYR A C 8
ATOM 7664 O O . TYR A 1 56 ? -7.015 5.084 4.360 1.00 0.00 56 TYR A O 8
ATOM 7682 N N . CYS A 1 57 ? -8.417 3.516 5.158 1.00 0.00 57 CYS A N 8
ATOM 7683 C CA . CYS A 1 57 ? -9.544 3.950 4.341 1.00 0.00 57 CYS A CA 8
ATOM 7684 C C . CYS A 1 57 ? -9.959 5.375 4.698 1.00 0.00 57 CYS A C 8
ATOM 7685 O O . CYS A 1 57 ? -9.579 5.899 5.745 1.00 0.00 57 CYS A O 8
ATOM 7692 N N . VAL A 1 58 ? -10.742 5.995 3.821 1.00 0.00 58 VAL A N 8
ATOM 7693 C CA . VAL A 1 58 ? -11.210 7.358 4.044 1.00 0.00 58 VAL A CA 8
ATOM 7694 C C . VAL A 1 58 ? -11.425 7.629 5.529 1.00 0.00 58 VAL A C 8
ATOM 7695 O O . VAL A 1 58 ? -10.877 8.573 6.099 1.00 0.00 58 VAL A O 8
ATOM 7708 N N . PRO A 1 59 ? -12.241 6.781 6.173 1.00 0.00 59 PRO A N 8
ATOM 7709 C CA . PRO A 1 59 ? -12.547 6.908 7.601 1.00 0.00 59 PRO A CA 8
ATOM 7710 C C . PRO A 1 59 ? -11.347 6.577 8.482 1.00 0.00 59 PRO A C 8
ATOM 7711 O O . PRO A 1 59 ? -10.951 7.373 9.334 1.00 0.00 59 PRO A O 8
ATOM 7722 N N . CYS A 1 60 ? -10.772 5.397 8.272 1.00 0.00 60 CYS A N 8
ATOM 7723 C CA . CYS A 1 60 ? -9.618 4.960 9.047 1.00 0.00 60 CYS A CA 8
ATOM 7724 C C . CYS A 1 60 ? -8.506 6.005 9.004 1.00 0.00 60 CYS A C 8
ATOM 7725 O O . CYS A 1 60 ? -7.601 5.998 9.838 1.00 0.00 60 CYS A O 8
ATOM 7732 N N . TYR A 1 61 ? -8.582 6.901 8.026 1.00 0.00 61 TYR A N 8
ATOM 7733 C CA . TYR A 1 61 ? -7.582 7.950 7.872 1.00 0.00 61 TYR A CA 8
ATOM 7734 C C . TYR A 1 61 ? -8.024 9.231 8.574 1.00 0.00 61 TYR A C 8
ATOM 7735 O O . TYR A 1 61 ? -7.296 9.783 9.398 1.00 0.00 61 TYR A O 8
ATOM 7753 N N . GLU A 1 62 ? -9.223 9.697 8.240 1.00 0.00 62 GLU A N 8
ATOM 7754 C CA . GLU A 1 62 ? -9.763 10.913 8.837 1.00 0.00 62 GLU A CA 8
ATOM 7755 C C . GLU A 1 62 ? -9.955 10.741 10.341 1.00 0.00 62 GLU A C 8
ATOM 7756 O O . GLU A 1 62 ? -9.954 11.715 11.093 1.00 0.00 62 GLU A O 8
ATOM 7768 N N . ASN A 1 63 ? -10.119 9.495 10.773 1.00 0.00 63 ASN A N 8
ATOM 7769 C CA . ASN A 1 63 ? -10.312 9.194 12.187 1.00 0.00 63 ASN A CA 8
ATOM 7770 C C . ASN A 1 63 ? -8.997 9.307 12.952 1.00 0.00 63 ASN A C 8
ATOM 7771 O O . ASN A 1 63 ? -8.925 9.962 13.991 1.00 0.00 63 ASN A O 8
ATOM 7782 N N . LYS A 1 64 ? -7.959 8.663 12.430 1.00 0.00 64 LYS A N 8
ATOM 7783 C CA . LYS A 1 64 ? -6.645 8.691 13.061 1.00 0.00 64 LYS A CA 8
ATOM 7784 C C . LYS A 1 64 ? -6.093 10.113 13.105 1.00 0.00 64 LYS A C 8
ATOM 7785 O O . LYS A 1 64 ? -5.459 10.513 14.082 1.00 0.00 64 LYS A O 8
ATOM 7804 N N . PHE A 1 65 ? -6.338 10.871 12.042 1.00 0.00 65 PHE A N 8
ATOM 7805 C CA . PHE A 1 65 ? -5.866 12.249 11.961 1.00 0.00 65 PHE A CA 8
ATOM 7806 C C . PHE A 1 65 ? -6.910 13.215 12.513 1.00 0.00 65 PHE A C 8
ATOM 7807 O O . PHE A 1 65 ? -6.829 14.423 12.295 1.00 0.00 65 PHE A O 8
ATOM 7824 N N . ALA A 1 66 ? -7.889 12.673 13.230 1.00 0.00 66 ALA A N 8
ATOM 7825 C CA . ALA A 1 66 ? -8.948 13.486 13.815 1.00 0.00 66 ALA A CA 8
ATOM 7826 C C . ALA A 1 66 ? -8.674 13.765 15.289 1.00 0.00 66 ALA A C 8
ATOM 7827 O O . ALA A 1 66 ? -8.033 12.967 15.973 1.00 0.00 66 ALA A O 8
ATOM 7834 N N . SER A 1 67 ? -9.163 14.903 15.772 1.00 0.00 67 SER A N 8
ATOM 7835 C CA . SER A 1 67 ? -8.967 15.290 17.164 1.00 0.00 67 SER A CA 8
ATOM 7836 C C . SER A 1 67 ? -9.921 14.527 18.079 1.00 0.00 67 SER A C 8
ATOM 7837 O O . SER A 1 67 ? -11.124 14.786 18.095 1.00 0.00 67 SER A O 8
ATOM 7845 N N . GLY A 1 68 ? -9.373 13.585 18.841 1.00 0.00 68 GLY A N 8
ATOM 7846 C CA . GLY A 1 68 ? -10.188 12.798 19.748 1.00 0.00 68 GLY A CA 8
ATOM 7847 C C . GLY A 1 68 ? -9.717 12.898 21.185 1.00 0.00 68 GLY A C 8
ATOM 7848 O O . GLY A 1 68 ? -8.520 12.973 21.465 1.00 0.00 68 GLY A O 8
ATOM 7852 N N . PRO A 1 69 ? -10.673 12.902 22.127 1.00 0.00 69 PRO A N 8
ATOM 7853 C CA . PRO A 1 69 ? -10.373 12.995 23.559 1.00 0.00 69 PRO A CA 8
ATOM 7854 C C . PRO A 1 69 ? -9.712 11.730 24.095 1.00 0.00 69 PRO A C 8
ATOM 7855 O O . PRO A 1 69 ? -8.814 11.795 24.935 1.00 0.00 69 PRO A O 8
ATOM 7866 N N . SER A 1 70 ? -10.162 10.579 23.606 1.00 0.00 70 SER A N 8
ATOM 7867 C CA . SER A 1 70 ? -9.616 9.298 24.039 1.00 0.00 70 SER A CA 8
ATOM 7868 C C . SER A 1 70 ? -8.421 8.898 23.179 1.00 0.00 70 SER A C 8
ATOM 7869 O O . SER A 1 70 ? -7.319 8.690 23.686 1.00 0.00 70 SER A O 8
ATOM 7877 N N . SER A 1 71 ? -8.649 8.792 21.874 1.00 0.00 71 SER A N 8
ATOM 7878 C CA . SER A 1 71 ? -7.593 8.413 20.942 1.00 0.00 71 SER A CA 8
ATOM 7879 C C . SER A 1 71 ? -7.562 9.356 19.743 1.00 0.00 71 SER A C 8
ATOM 7880 O O . SER A 1 71 ? -8.603 9.808 19.268 1.00 0.00 71 SER A O 8
ATOM 7888 N N . GLY A 1 72 ? -6.359 9.648 19.258 1.00 0.00 72 GLY A N 8
ATOM 7889 C CA . GLY A 1 72 ? -6.213 10.535 18.119 1.00 0.00 72 GLY A CA 8
ATOM 7890 C C . GLY A 1 72 ? -4.764 10.735 17.722 1.00 0.00 72 GLY A C 8
ATOM 7891 O O . GLY A 1 72 ? -3.881 10.520 18.551 1.00 0.00 72 GLY A O 8
ATOM 7897 N N . GLY A 1 1 ? 19.490 -11.580 -14.046 1.00 0.00 1 GLY A N 9
ATOM 7898 C CA . GLY A 1 1 ? 18.092 -11.245 -14.244 1.00 0.00 1 GLY A CA 9
ATOM 7899 C C . GLY A 1 1 ? 17.188 -11.898 -13.217 1.00 0.00 1 GLY A C 9
ATOM 7900 O O . GLY A 1 1 ? 16.674 -12.993 -13.440 1.00 0.00 1 GLY A O 9
ATOM 7904 N N . SER A 1 2 ? 16.995 -11.225 -12.087 1.00 0.00 2 SER A N 9
ATOM 7905 C CA . SER A 1 2 ? 16.152 -11.749 -11.019 1.00 0.00 2 SER A CA 9
ATOM 7906 C C . SER A 1 2 ? 14.859 -12.329 -11.584 1.00 0.00 2 SER A C 9
ATOM 7907 O O . SER A 1 2 ? 14.114 -11.646 -12.287 1.00 0.00 2 SER A O 9
ATOM 7915 N N . SER A 1 3 ? 14.599 -13.594 -11.271 1.00 0.00 3 SER A N 9
ATOM 7916 C CA . SER A 1 3 ? 13.398 -14.269 -11.749 1.00 0.00 3 SER A CA 9
ATOM 7917 C C . SER A 1 3 ? 12.143 -13.621 -11.171 1.00 0.00 3 SER A C 9
ATOM 7918 O O . SER A 1 3 ? 11.579 -14.102 -10.189 1.00 0.00 3 SER A O 9
ATOM 7926 N N . GLY A 1 4 ? 11.713 -12.524 -11.787 1.00 0.00 4 GLY A N 9
ATOM 7927 C CA . GLY A 1 4 ? 10.529 -11.827 -11.320 1.00 0.00 4 GLY A CA 9
ATOM 7928 C C . GLY A 1 4 ? 10.809 -10.379 -10.972 1.00 0.00 4 GLY A C 9
ATOM 7929 O O . GLY A 1 4 ? 11.370 -10.084 -9.917 1.00 0.00 4 GLY A O 9
ATOM 7933 N N . SER A 1 5 ? 10.418 -9.472 -11.862 1.00 0.00 5 SER A N 9
ATOM 7934 C CA . SER A 1 5 ? 10.635 -8.046 -11.645 1.00 0.00 5 SER A CA 9
ATOM 7935 C C . SER A 1 5 ? 9.601 -7.480 -10.677 1.00 0.00 5 SER A C 9
ATOM 7936 O O . SER A 1 5 ? 9.934 -6.712 -9.775 1.00 0.00 5 SER A O 9
ATOM 7944 N N . SER A 1 6 ? 8.344 -7.865 -10.873 1.00 0.00 6 SER A N 9
ATOM 7945 C CA . SER A 1 6 ? 7.259 -7.393 -10.020 1.00 0.00 6 SER A CA 9
ATOM 7946 C C . SER A 1 6 ? 6.689 -8.535 -9.184 1.00 0.00 6 SER A C 9
ATOM 7947 O O . SER A 1 6 ? 6.534 -9.656 -9.668 1.00 0.00 6 SER A O 9
ATOM 7955 N N . GLY A 1 7 ? 6.380 -8.241 -7.925 1.00 0.00 7 GLY A N 9
ATOM 7956 C CA . GLY A 1 7 ? 5.831 -9.253 -7.040 1.00 0.00 7 GLY A CA 9
ATOM 7957 C C . GLY A 1 7 ? 5.070 -8.653 -5.875 1.00 0.00 7 GLY A C 9
ATOM 7958 O O . GLY A 1 7 ? 5.338 -7.524 -5.464 1.00 0.00 7 GLY A O 9
ATOM 7962 N N . CYS A 1 8 ? 4.116 -9.409 -5.342 1.00 0.00 8 CYS A N 9
ATOM 7963 C CA . CYS A 1 8 ? 3.311 -8.945 -4.218 1.00 0.00 8 CYS A CA 9
ATOM 7964 C C . CYS A 1 8 ? 4.179 -8.719 -2.983 1.00 0.00 8 CYS A C 9
ATOM 7965 O O . CYS A 1 8 ? 5.131 -9.460 -2.737 1.00 0.00 8 CYS A O 9
ATOM 7972 N N . SER A 1 9 ? 3.844 -7.692 -2.210 1.00 0.00 9 SER A N 9
ATOM 7973 C CA . SER A 1 9 ? 4.594 -7.366 -1.003 1.00 0.00 9 SER A CA 9
ATOM 7974 C C . SER A 1 9 ? 3.941 -7.989 0.227 1.00 0.00 9 SER A C 9
ATOM 7975 O O . SER A 1 9 ? 4.542 -8.048 1.299 1.00 0.00 9 SER A O 9
ATOM 7983 N N . ALA A 1 10 ? 2.707 -8.453 0.063 1.00 0.00 10 ALA A N 9
ATOM 7984 C CA . ALA A 1 10 ? 1.972 -9.074 1.158 1.00 0.00 10 ALA A CA 9
ATOM 7985 C C . ALA A 1 10 ? 2.337 -10.548 1.298 1.00 0.00 10 ALA A C 9
ATOM 7986 O O . ALA A 1 10 ? 2.853 -10.976 2.331 1.00 0.00 10 ALA A O 9
ATOM 7993 N N . CYS A 1 11 ? 2.065 -11.322 0.252 1.00 0.00 11 CYS A N 9
ATOM 7994 C CA . CYS A 1 11 ? 2.364 -12.749 0.258 1.00 0.00 11 CYS A CA 9
ATOM 7995 C C . CYS A 1 11 ? 3.740 -13.019 -0.343 1.00 0.00 11 CYS A C 9
ATOM 7996 O O . CYS A 1 11 ? 4.439 -13.943 0.071 1.00 0.00 11 CYS A O 9
ATOM 8003 N N . GLY A 1 12 ? 4.123 -12.206 -1.322 1.00 0.00 12 GLY A N 9
ATOM 8004 C CA . GLY A 1 12 ? 5.413 -12.373 -1.964 1.00 0.00 12 GLY A CA 9
ATOM 8005 C C . GLY A 1 12 ? 5.297 -12.976 -3.350 1.00 0.00 12 GLY A C 9
ATOM 8006 O O . GLY A 1 12 ? 6.273 -13.018 -4.099 1.00 0.00 12 GLY A O 9
ATOM 8010 N N . GLU A 1 13 ? 4.101 -13.445 -3.692 1.00 0.00 13 GLU A N 9
ATOM 8011 C CA . GLU A 1 13 ? 3.864 -14.051 -4.997 1.00 0.00 13 GLU A CA 9
ATOM 8012 C C . GLU A 1 13 ? 4.210 -13.078 -6.120 1.00 0.00 13 GLU A C 9
ATOM 8013 O O . GLU A 1 13 ? 4.637 -11.950 -5.871 1.00 0.00 13 GLU A O 9
ATOM 8025 N N . THR A 1 14 ? 4.024 -13.523 -7.359 1.00 0.00 14 THR A N 9
ATOM 8026 C CA . THR A 1 14 ? 4.319 -12.694 -8.521 1.00 0.00 14 THR A CA 9
ATOM 8027 C C . THR A 1 14 ? 3.043 -12.108 -9.115 1.00 0.00 14 THR A C 9
ATOM 8028 O O . THR A 1 14 ? 2.310 -12.789 -9.833 1.00 0.00 14 THR A O 9
ATOM 8039 N N . VAL A 1 15 ? 2.784 -10.840 -8.813 1.00 0.00 15 VAL A N 9
ATOM 8040 C CA . VAL A 1 15 ? 1.597 -10.161 -9.319 1.00 0.00 15 VAL A CA 9
ATOM 8041 C C . VAL A 1 15 ? 1.628 -10.059 -10.840 1.00 0.00 15 VAL A C 9
ATOM 8042 O O . VAL A 1 15 ? 2.431 -9.317 -11.406 1.00 0.00 15 VAL A O 9
ATOM 8055 N N . MET A 1 16 ? 0.749 -10.809 -11.496 1.00 0.00 16 MET A N 9
ATOM 8056 C CA . MET A 1 16 ? 0.675 -10.802 -12.952 1.00 0.00 16 MET A CA 9
ATOM 8057 C C . MET A 1 16 ? -0.074 -9.571 -13.453 1.00 0.00 16 MET A C 9
ATOM 8058 O O . MET A 1 16 ? -0.999 -9.074 -12.809 1.00 0.00 16 MET A O 9
ATOM 8072 N N . PRO A 1 17 ? 0.332 -9.067 -14.627 1.00 0.00 17 PRO A N 9
ATOM 8073 C CA . PRO A 1 17 ? -0.287 -7.888 -15.239 1.00 0.00 17 PRO A CA 9
ATOM 8074 C C . PRO A 1 17 ? -1.701 -8.169 -15.738 1.00 0.00 17 PRO A C 9
ATOM 8075 O O . PRO A 1 17 ? -2.536 -7.268 -15.806 1.00 0.00 17 PRO A O 9
ATOM 8086 N N . GLY A 1 18 ? -1.962 -9.426 -16.085 1.00 0.00 18 GLY A N 9
ATOM 8087 C CA . GLY A 1 18 ? -3.276 -9.803 -16.572 1.00 0.00 18 GLY A CA 9
ATOM 8088 C C . GLY A 1 18 ? -4.246 -10.108 -15.448 1.00 0.00 18 GLY A C 9
ATOM 8089 O O . GLY A 1 18 ? -4.970 -11.102 -15.496 1.00 0.00 18 GLY A O 9
ATOM 8093 N N . SER A 1 19 ? -4.260 -9.251 -14.432 1.00 0.00 19 SER A N 9
ATOM 8094 C CA . SER A 1 19 ? -5.145 -9.437 -13.288 1.00 0.00 19 SER A CA 9
ATOM 8095 C C . SER A 1 19 ? -5.132 -8.206 -12.386 1.00 0.00 19 SER A C 9
ATOM 8096 O O . SER A 1 19 ? -4.085 -7.601 -12.157 1.00 0.00 19 SER A O 9
ATOM 8104 N N . ARG A 1 20 ? -6.305 -7.841 -11.878 1.00 0.00 20 ARG A N 9
ATOM 8105 C CA . ARG A 1 20 ? -6.431 -6.682 -11.002 1.00 0.00 20 ARG A CA 9
ATOM 8106 C C . ARG A 1 20 ? -5.335 -6.682 -9.940 1.00 0.00 20 ARG A C 9
ATOM 8107 O O . ARG A 1 20 ? -5.200 -7.633 -9.171 1.00 0.00 20 ARG A O 9
ATOM 8128 N N . LYS A 1 21 ? -4.554 -5.607 -9.904 1.00 0.00 21 LYS A N 9
ATOM 8129 C CA . LYS A 1 21 ? -3.470 -5.481 -8.937 1.00 0.00 21 LYS A CA 9
ATOM 8130 C C . LYS A 1 21 ? -3.370 -4.051 -8.416 1.00 0.00 21 LYS A C 9
ATOM 8131 O O . LYS A 1 21 ? -4.100 -3.164 -8.862 1.00 0.00 21 LYS A O 9
ATOM 8150 N N . LEU A 1 22 ? -2.461 -3.833 -7.472 1.00 0.00 22 LEU A N 9
ATOM 8151 C CA . LEU A 1 22 ? -2.264 -2.509 -6.891 1.00 0.00 22 LEU A CA 9
ATOM 8152 C C . LEU A 1 22 ? -0.779 -2.187 -6.761 1.00 0.00 22 LEU A C 9
ATOM 8153 O O . LEU A 1 22 ? 0.047 -3.082 -6.589 1.00 0.00 22 LEU A O 9
ATOM 8169 N N . GLU A 1 23 ? -0.448 -0.902 -6.843 1.00 0.00 23 GLU A N 9
ATOM 8170 C CA . GLU A 1 23 ? 0.938 -0.462 -6.733 1.00 0.00 23 GLU A CA 9
ATOM 8171 C C . GLU A 1 23 ? 1.020 0.924 -6.099 1.00 0.00 23 GLU A C 9
ATOM 8172 O O . GLU A 1 23 ? 0.556 1.909 -6.673 1.00 0.00 23 GLU A O 9
ATOM 8184 N N . TYR A 1 24 ? 1.614 0.990 -4.913 1.00 0.00 24 TYR A N 9
ATOM 8185 C CA . TYR A 1 24 ? 1.755 2.254 -4.199 1.00 0.00 24 TYR A CA 9
ATOM 8186 C C . TYR A 1 24 ? 3.158 2.397 -3.618 1.00 0.00 24 TYR A C 9
ATOM 8187 O O . TYR A 1 24 ? 3.740 1.432 -3.124 1.00 0.00 24 TYR A O 9
ATOM 8205 N N . GLY A 1 25 ? 3.696 3.612 -3.680 1.00 0.00 25 GLY A N 9
ATOM 8206 C CA . GLY A 1 25 ? 5.027 3.861 -3.157 1.00 0.00 25 GLY A CA 9
ATOM 8207 C C . GLY A 1 25 ? 6.090 3.041 -3.860 1.00 0.00 25 GLY A C 9
ATOM 8208 O O . GLY A 1 25 ? 7.251 3.036 -3.452 1.00 0.00 25 GLY A O 9
ATOM 8212 N N . GLY A 1 26 ? 5.692 2.343 -4.919 1.00 0.00 26 GLY A N 9
ATOM 8213 C CA . GLY A 1 26 ? 6.631 1.523 -5.662 1.00 0.00 26 GLY A CA 9
ATOM 8214 C C . GLY A 1 26 ? 6.333 0.042 -5.538 1.00 0.00 26 GLY A C 9
ATOM 8215 O O . GLY A 1 26 ? 6.541 -0.720 -6.481 1.00 0.00 26 GLY A O 9
ATOM 8219 N N . GLN A 1 27 ? 5.845 -0.366 -4.371 1.00 0.00 27 GLN A N 9
ATOM 8220 C CA . GLN A 1 27 ? 5.521 -1.766 -4.126 1.00 0.00 27 GLN A CA 9
ATOM 8221 C C . GLN A 1 27 ? 4.279 -2.181 -4.908 1.00 0.00 27 GLN A C 9
ATOM 8222 O O . GLN A 1 27 ? 3.686 -1.376 -5.627 1.00 0.00 27 GLN A O 9
ATOM 8236 N N . THR A 1 28 ? 3.890 -3.444 -4.764 1.00 0.00 28 THR A N 9
ATOM 8237 C CA . THR A 1 28 ? 2.720 -3.968 -5.458 1.00 0.00 28 THR A CA 9
ATOM 8238 C C . THR A 1 28 ? 1.981 -4.987 -4.598 1.00 0.00 28 THR A C 9
ATOM 8239 O O . THR A 1 28 ? 2.586 -5.915 -4.062 1.00 0.00 28 THR A O 9
ATOM 8250 N N . TRP A 1 29 ? 0.671 -4.807 -4.471 1.00 0.00 29 TRP A N 9
ATOM 8251 C CA . TRP A 1 29 ? -0.151 -5.713 -3.676 1.00 0.00 29 TRP A CA 9
ATOM 8252 C C 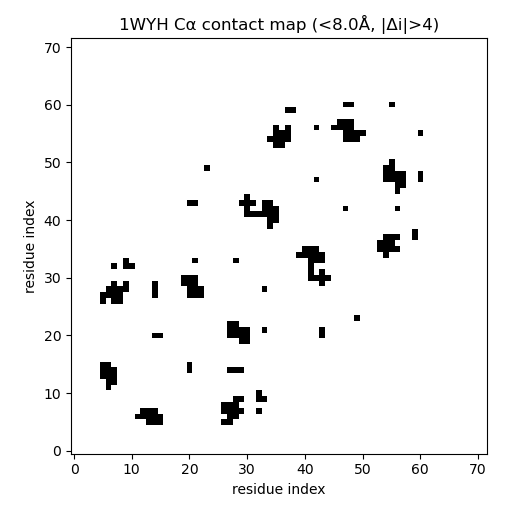. TRP A 1 29 ? -1.323 -6.244 -4.494 1.00 0.00 29 TRP A C 9
ATOM 8253 O O . TRP A 1 29 ? -1.868 -5.540 -5.345 1.00 0.00 29 TRP A O 9
ATOM 8274 N N . HIS A 1 30 ? -1.706 -7.490 -4.232 1.00 0.00 30 HIS A N 9
ATOM 8275 C CA . HIS A 1 30 ? -2.815 -8.115 -4.944 1.00 0.00 30 HIS A CA 9
ATOM 8276 C C . HIS A 1 30 ? -4.141 -7.467 -4.559 1.00 0.00 30 HIS A C 9
ATOM 8277 O O . HIS A 1 30 ? -4.340 -7.075 -3.410 1.00 0.00 30 HIS A O 9
ATOM 8291 N N . GLU A 1 31 ? -5.045 -7.358 -5.528 1.00 0.00 31 GLU A N 9
ATOM 8292 C CA . GLU A 1 31 ? -6.351 -6.756 -5.289 1.00 0.00 31 GLU A CA 9
ATOM 8293 C C . GLU A 1 31 ? -7.021 -7.376 -4.066 1.00 0.00 31 GLU A C 9
ATOM 8294 O O . GLU A 1 31 ? -7.986 -6.831 -3.530 1.00 0.00 31 GLU A O 9
ATOM 8306 N N . HIS A 1 32 ? -6.501 -8.520 -3.631 1.00 0.00 32 HIS A N 9
ATOM 8307 C CA . HIS A 1 32 ? -7.048 -9.215 -2.471 1.00 0.00 32 HIS A CA 9
ATOM 8308 C C . HIS A 1 32 ? -6.099 -9.114 -1.280 1.00 0.00 32 HIS A C 9
ATOM 8309 O O . HIS A 1 32 ? -6.490 -9.360 -0.139 1.00 0.00 32 HIS A O 9
ATOM 8324 N N . CYS A 1 33 ? -4.850 -8.753 -1.554 1.00 0.00 33 CYS A N 9
ATOM 8325 C CA . CYS A 1 33 ? -3.845 -8.621 -0.507 1.00 0.00 33 CYS A CA 9
ATOM 8326 C C . CYS A 1 33 ? -3.833 -7.204 0.061 1.00 0.00 33 CYS A C 9
ATOM 8327 O O . CYS A 1 33 ? -3.667 -7.007 1.265 1.00 0.00 33 CYS A O 9
ATOM 8334 N N . PHE A 1 34 ? -4.011 -6.220 -0.815 1.00 0.00 34 PHE A N 9
ATOM 8335 C CA . PHE A 1 34 ? -4.020 -4.822 -0.402 1.00 0.00 34 PHE A CA 9
ATOM 8336 C C . PHE A 1 34 ? -5.235 -4.520 0.470 1.00 0.00 34 PHE A C 9
ATOM 8337 O O . PHE A 1 34 ? -6.333 -4.281 -0.035 1.00 0.00 34 PHE A O 9
ATOM 8354 N N . LEU A 1 35 ? -5.031 -4.535 1.783 1.00 0.00 35 LEU A N 9
ATOM 8355 C CA . LEU A 1 35 ? -6.109 -4.264 2.728 1.00 0.00 35 LEU A CA 9
ATOM 8356 C C . LEU A 1 35 ? -5.793 -3.037 3.577 1.00 0.00 35 LEU A C 9
ATOM 8357 O O . LEU A 1 35 ? -4.712 -2.457 3.471 1.00 0.00 35 LEU A O 9
ATOM 8373 N N . CYS A 1 36 ? -6.743 -2.648 4.421 1.00 0.00 36 CYS A N 9
ATOM 8374 C CA . CYS A 1 36 ? -6.566 -1.491 5.291 1.00 0.00 36 CYS A CA 9
ATOM 8375 C C . CYS A 1 36 ? -5.904 -1.895 6.605 1.00 0.00 36 CYS A C 9
ATOM 8376 O O . CYS A 1 36 ? -6.113 -3.001 7.103 1.00 0.00 36 CYS A O 9
ATOM 8383 N N . SER A 1 37 ? -5.106 -0.990 7.162 1.00 0.00 37 SER A N 9
ATOM 8384 C CA . SER A 1 37 ? -4.410 -1.252 8.416 1.00 0.00 37 SER A CA 9
ATOM 8385 C C . SER A 1 37 ? -5.274 -0.855 9.610 1.00 0.00 37 SER A C 9
ATOM 8386 O O . SER A 1 37 ? -4.764 -0.587 10.697 1.00 0.00 37 SER A O 9
ATOM 8394 N N . GLY A 1 38 ? -6.586 -0.820 9.397 1.00 0.00 38 GLY A N 9
ATOM 8395 C CA . GLY A 1 38 ? -7.500 -0.455 10.463 1.00 0.00 38 GLY A CA 9
ATOM 8396 C C . GLY A 1 38 ? -8.671 -1.411 10.576 1.00 0.00 38 GLY A C 9
ATOM 8397 O O . GLY A 1 38 ? -8.973 -1.910 11.661 1.00 0.00 38 GLY A O 9
ATOM 8401 N N . CYS A 1 39 ? -9.334 -1.667 9.453 1.00 0.00 39 CYS A N 9
ATOM 8402 C CA . CYS A 1 39 ? -10.480 -2.568 9.430 1.00 0.00 39 CYS A CA 9
ATOM 8403 C C . CYS A 1 39 ? -10.161 -3.834 8.639 1.00 0.00 39 CYS A C 9
ATOM 8404 O O . CYS A 1 39 ? -10.969 -4.759 8.578 1.00 0.00 39 CYS A O 9
ATOM 8411 N N . GLU A 1 40 ? -8.977 -3.865 8.035 1.00 0.00 40 GLU A N 9
ATOM 8412 C CA . GLU A 1 40 ? -8.551 -5.017 7.248 1.00 0.00 40 GLU A CA 9
ATOM 8413 C C . GLU A 1 40 ? -9.478 -5.233 6.056 1.00 0.00 40 GLU A C 9
ATOM 8414 O O . GLU A 1 40 ? -9.797 -6.368 5.703 1.00 0.00 40 GLU A O 9
ATOM 8426 N N . GLN A 1 41 ? -9.907 -4.135 5.440 1.00 0.00 41 GLN A N 9
ATOM 8427 C CA . GLN A 1 41 ? -10.798 -4.205 4.288 1.00 0.00 41 GLN A CA 9
ATOM 8428 C C . GLN A 1 41 ? -10.018 -4.047 2.987 1.00 0.00 41 GLN A C 9
ATOM 8429 O O . GLN A 1 41 ? -9.006 -3.349 2.921 1.00 0.00 41 GLN A O 9
ATOM 8443 N N . PRO A 1 42 ? -10.499 -4.711 1.925 1.00 0.00 42 PRO A N 9
ATOM 8444 C CA . PRO A 1 42 ? -9.862 -4.660 0.605 1.00 0.00 42 PRO A CA 9
ATOM 8445 C C . PRO A 1 42 ? -10.010 -3.294 -0.058 1.00 0.00 42 PRO A C 9
ATOM 8446 O O . PRO A 1 42 ? -11.035 -3.000 -0.675 1.00 0.00 42 PRO A O 9
ATOM 8457 N N . LEU A 1 43 ? -8.982 -2.464 0.073 1.00 0.00 43 LEU A N 9
ATOM 8458 C CA . LEU A 1 43 ? -8.997 -1.128 -0.514 1.00 0.00 43 LEU A CA 9
ATOM 8459 C C . LEU A 1 43 ? -8.679 -1.185 -2.005 1.00 0.00 43 LEU A C 9
ATOM 8460 O O . LEU A 1 43 ? -8.615 -0.156 -2.676 1.00 0.00 43 LEU A O 9
ATOM 8476 N N . GLY A 1 44 ? -8.482 -2.396 -2.517 1.00 0.00 44 GLY A N 9
ATOM 8477 C CA . GLY A 1 44 ? -8.175 -2.565 -3.925 1.00 0.00 44 GLY A CA 9
ATOM 8478 C C . GLY A 1 44 ? -9.268 -2.025 -4.826 1.00 0.00 44 GLY A C 9
ATOM 8479 O O . GLY A 1 44 ? -9.094 -1.938 -6.041 1.00 0.00 44 GLY A O 9
ATOM 8483 N N . SER A 1 45 ? -10.399 -1.662 -4.229 1.00 0.00 45 SER A N 9
ATOM 8484 C CA . SER A 1 45 ? -11.527 -1.133 -4.986 1.00 0.00 45 SER A CA 9
ATOM 8485 C C . SER A 1 45 ? -11.973 0.214 -4.426 1.00 0.00 45 SER A C 9
ATOM 8486 O O . SER A 1 45 ? -12.307 1.131 -5.177 1.00 0.00 45 SER A O 9
ATOM 8494 N N . ARG A 1 46 ? -11.975 0.326 -3.102 1.00 0.00 46 ARG A N 9
ATOM 8495 C CA . ARG A 1 46 ? -12.380 1.560 -2.439 1.00 0.00 46 ARG A CA 9
ATOM 8496 C C . ARG A 1 46 ? -11.183 2.483 -2.228 1.00 0.00 46 ARG A C 9
ATOM 8497 O O . ARG A 1 46 ? -10.041 2.029 -2.168 1.00 0.00 46 ARG A O 9
ATOM 8518 N N . SER A 1 47 ? -11.454 3.779 -2.118 1.00 0.00 47 SER A N 9
ATOM 8519 C CA . SER A 1 47 ? -10.399 4.766 -1.918 1.00 0.00 47 SER A CA 9
ATOM 8520 C C . SER A 1 47 ? -9.771 4.618 -0.536 1.00 0.00 47 SER A C 9
ATOM 8521 O O . SER A 1 47 ? -10.295 3.909 0.324 1.00 0.00 47 SER A O 9
ATOM 8529 N N . PHE A 1 48 ? -8.645 5.291 -0.330 1.00 0.00 48 PHE A N 9
ATOM 8530 C CA . PHE A 1 48 ? -7.943 5.235 0.948 1.00 0.00 48 PHE A CA 9
ATOM 8531 C C . PHE A 1 48 ? -6.870 6.317 1.027 1.00 0.00 48 PHE A C 9
ATOM 8532 O O . PHE A 1 48 ? -6.719 7.126 0.111 1.00 0.00 48 PHE A O 9
ATOM 8549 N N . VAL A 1 49 ? -6.128 6.326 2.130 1.00 0.00 49 VAL A N 9
ATOM 8550 C CA . VAL A 1 49 ? -5.069 7.308 2.331 1.00 0.00 49 VAL A CA 9
ATOM 8551 C C . VAL A 1 49 ? -3.823 6.659 2.921 1.00 0.00 49 VAL A C 9
ATOM 8552 O O . VAL A 1 49 ? -3.818 6.185 4.058 1.00 0.00 49 VAL A O 9
ATOM 8565 N N . PRO A 1 50 ? -2.738 6.635 2.133 1.00 0.00 50 PRO A N 9
ATOM 8566 C CA . PRO A 1 50 ? -1.463 6.048 2.557 1.00 0.00 50 PRO A CA 9
ATOM 8567 C C . PRO A 1 50 ? -0.778 6.871 3.642 1.00 0.00 50 PRO A C 9
ATOM 8568 O O . PRO A 1 50 ? -0.788 8.101 3.601 1.00 0.00 50 PRO A O 9
ATOM 8579 N N . ASP A 1 51 ? -0.183 6.185 4.612 1.00 0.00 51 ASP A N 9
ATOM 8580 C CA . ASP A 1 51 ? 0.509 6.853 5.708 1.00 0.00 51 ASP A CA 9
ATOM 8581 C C . ASP A 1 51 ? 1.514 5.915 6.368 1.00 0.00 51 ASP A C 9
ATOM 8582 O O . ASP A 1 51 ? 1.146 4.867 6.899 1.00 0.00 51 ASP A O 9
ATOM 8591 N N . LYS A 1 52 ? 2.786 6.298 6.331 1.00 0.00 52 LYS A N 9
ATOM 8592 C CA . LYS A 1 52 ? 3.846 5.492 6.926 1.00 0.00 52 LYS A CA 9
ATOM 8593 C C . LYS A 1 52 ? 3.728 4.034 6.494 1.00 0.00 52 LYS A C 9
ATOM 8594 O O . LYS A 1 52 ? 3.877 3.122 7.306 1.00 0.00 52 LYS A O 9
ATOM 8613 N N . GLY A 1 53 ? 3.461 3.822 5.208 1.00 0.00 53 GLY A N 9
ATOM 8614 C CA . GLY A 1 53 ? 3.330 2.473 4.691 1.00 0.00 53 GLY A CA 9
ATOM 8615 C C . GLY A 1 53 ? 1.979 1.860 5.005 1.00 0.00 53 GLY A C 9
ATOM 8616 O O . GLY A 1 53 ? 1.570 0.886 4.374 1.00 0.00 53 GLY A O 9
ATOM 8620 N N . ALA A 1 54 ? 1.286 2.431 5.984 1.00 0.00 54 ALA A N 9
ATOM 8621 C CA . ALA A 1 54 ? -0.026 1.936 6.381 1.00 0.00 54 ALA A CA 9
ATOM 8622 C C . ALA A 1 54 ? -1.118 2.480 5.466 1.00 0.00 54 ALA A C 9
ATOM 8623 O O . ALA A 1 54 ? -1.109 3.657 5.104 1.00 0.00 54 ALA A O 9
ATOM 8630 N N . HIS A 1 55 ? -2.058 1.616 5.095 1.00 0.00 55 HIS A N 9
ATOM 8631 C CA . HIS A 1 55 ? -3.157 2.011 4.221 1.00 0.00 55 HIS A CA 9
ATOM 8632 C C . HIS A 1 55 ? -4.464 2.111 5.003 1.00 0.00 55 HIS A C 9
ATOM 8633 O O . HIS A 1 55 ? -5.032 1.099 5.413 1.00 0.00 55 HIS A O 9
ATOM 8648 N N . TYR A 1 56 ? -4.933 3.337 5.208 1.00 0.00 56 TYR A N 9
ATOM 8649 C CA . TYR A 1 56 ? -6.170 3.569 5.943 1.00 0.00 56 TYR A CA 9
ATOM 8650 C C . TYR A 1 56 ? -7.249 4.141 5.029 1.00 0.00 56 TYR A C 9
ATOM 8651 O O . TYR A 1 56 ? -7.016 5.109 4.303 1.00 0.00 56 TYR A O 9
ATOM 8669 N N . CYS A 1 57 ? -8.431 3.536 5.069 1.00 0.00 57 CYS A N 9
ATOM 8670 C CA . CYS A 1 57 ? -9.548 3.983 4.245 1.00 0.00 57 CYS A CA 9
ATOM 8671 C C . CYS A 1 57 ? -9.963 5.404 4.616 1.00 0.00 57 CYS A C 9
ATOM 8672 O O . CYS A 1 57 ? -9.579 5.920 5.665 1.00 0.00 57 CYS A O 9
ATOM 8679 N N . VAL A 1 58 ? -10.750 6.030 3.747 1.00 0.00 58 VAL A N 9
ATOM 8680 C CA . VAL A 1 58 ? -11.219 7.390 3.983 1.00 0.00 58 VAL A CA 9
ATOM 8681 C C . VAL A 1 58 ? -11.448 7.643 5.469 1.00 0.00 58 VAL A C 9
ATOM 8682 O O . VAL A 1 58 ? -10.906 8.580 6.056 1.00 0.00 58 VAL A O 9
ATOM 8695 N N . PRO A 1 59 ? -12.270 6.788 6.094 1.00 0.00 59 PRO A N 9
ATOM 8696 C CA . PRO A 1 59 ? -12.589 6.896 7.521 1.00 0.00 59 PRO A CA 9
ATOM 8697 C C . PRO A 1 59 ? -11.398 6.554 8.409 1.00 0.00 59 PRO A C 9
ATOM 8698 O O . PRO A 1 59 ? -11.027 7.327 9.292 1.00 0.00 59 PRO A O 9
ATOM 8709 N N . CYS A 1 60 ? -10.802 5.391 8.170 1.00 0.00 60 CYS A N 9
ATOM 8710 C CA . CYS A 1 60 ? -9.653 4.945 8.948 1.00 0.00 60 CYS A CA 9
ATOM 8711 C C . CYS A 1 60 ? -8.548 5.997 8.936 1.00 0.00 60 CYS A C 9
ATOM 8712 O O . CYS A 1 60 ? -7.654 5.983 9.783 1.00 0.00 60 CYS A O 9
ATOM 8719 N N . TYR A 1 61 ? -8.616 6.908 7.972 1.00 0.00 61 TYR A N 9
ATOM 8720 C CA . TYR A 1 61 ? -7.620 7.966 7.848 1.00 0.00 61 TYR A CA 9
ATOM 8721 C C . TYR A 1 61 ? -8.081 9.233 8.562 1.00 0.00 61 TYR A C 9
ATOM 8722 O O . TYR A 1 61 ? -7.356 9.794 9.383 1.00 0.00 61 TYR A O 9
ATOM 8740 N N . GLU A 1 62 ? -9.292 9.678 8.243 1.00 0.00 62 GLU A N 9
ATOM 8741 C CA . GLU A 1 62 ? -9.850 10.879 8.853 1.00 0.00 62 GLU A CA 9
ATOM 8742 C C . GLU A 1 62 ? -10.040 10.687 10.355 1.00 0.00 62 GLU A C 9
ATOM 8743 O O . GLU A 1 62 ? -10.016 11.649 11.122 1.00 0.00 62 GLU A O 9
ATOM 8755 N N . ASN A 1 63 ? -10.229 9.438 10.767 1.00 0.00 63 ASN A N 9
ATOM 8756 C CA . ASN A 1 63 ? -10.424 9.120 12.177 1.00 0.00 63 ASN A CA 9
ATOM 8757 C C . ASN A 1 63 ? -9.116 9.252 12.951 1.00 0.00 63 ASN A C 9
ATOM 8758 O O . ASN A 1 63 ? -9.074 9.852 14.025 1.00 0.00 63 ASN A O 9
ATOM 8769 N N . LYS A 1 64 ? -8.048 8.687 12.397 1.00 0.00 64 LYS A N 9
ATOM 8770 C CA . LYS A 1 64 ? -6.736 8.743 13.032 1.00 0.00 64 LYS A CA 9
ATOM 8771 C C . LYS A 1 64 ? -6.203 10.171 13.056 1.00 0.00 64 LYS A C 9
ATOM 8772 O O . LYS A 1 64 ? -5.560 10.589 14.019 1.00 0.00 64 LYS A O 9
ATOM 8791 N N . PHE A 1 65 ? -6.475 10.917 11.990 1.00 0.00 65 PHE A N 9
ATOM 8792 C CA . PHE A 1 65 ? -6.023 12.300 11.889 1.00 0.00 65 PHE A CA 9
ATOM 8793 C C . PHE A 1 65 ? -7.068 13.257 12.454 1.00 0.00 65 PHE A C 9
ATOM 8794 O O . PHE A 1 65 ? -7.017 14.462 12.211 1.00 0.00 65 PHE A O 9
ATOM 8811 N N . ALA A 1 66 ? -8.016 12.710 13.209 1.00 0.00 66 ALA A N 9
ATOM 8812 C CA . ALA A 1 66 ? -9.073 13.514 13.809 1.00 0.00 66 ALA A CA 9
ATOM 8813 C C . ALA A 1 66 ? -8.628 14.094 15.148 1.00 0.00 66 ALA A C 9
ATOM 8814 O O . ALA A 1 66 ? -9.348 14.009 16.142 1.00 0.00 66 ALA A O 9
ATOM 8821 N N . SER A 1 67 ? -7.437 14.684 15.165 1.00 0.00 67 SER A N 9
ATOM 8822 C CA . SER A 1 67 ? -6.894 15.275 16.383 1.00 0.00 67 SER A CA 9
ATOM 8823 C C . SER A 1 67 ? -5.636 16.083 16.081 1.00 0.00 67 SER A C 9
ATOM 8824 O O . SER A 1 67 ? -4.826 15.700 15.238 1.00 0.00 67 SER A O 9
ATOM 8832 N N . GLY A 1 68 ? -5.480 17.206 16.776 1.00 0.00 68 GLY A N 9
ATOM 8833 C CA . GLY A 1 68 ? -4.319 18.052 16.569 1.00 0.00 68 GLY A CA 9
ATOM 8834 C C . GLY A 1 68 ? -3.043 17.253 16.398 1.00 0.00 68 GLY A C 9
ATOM 8835 O O . GLY A 1 68 ? -2.971 16.074 16.748 1.00 0.00 68 GLY A O 9
ATOM 8839 N N . PRO A 1 69 ? -2.005 17.899 15.846 1.00 0.00 69 PRO A N 9
ATOM 8840 C CA . PRO A 1 69 ? -0.706 17.259 15.615 1.00 0.00 69 PRO A CA 9
ATOM 8841 C C . PRO A 1 69 ? 0.038 16.973 16.915 1.00 0.00 69 PRO A C 9
ATOM 8842 O O . PRO A 1 69 ? 0.937 17.718 17.304 1.00 0.00 69 PRO A O 9
ATOM 8853 N N . SER A 1 70 ? -0.343 15.888 17.583 1.00 0.00 70 SER A N 9
ATOM 8854 C CA . SER A 1 70 ? 0.286 15.505 18.841 1.00 0.00 70 SER A CA 9
ATOM 8855 C C . SER A 1 70 ? 0.713 14.040 18.811 1.00 0.00 70 SER A C 9
ATOM 8856 O O . SER A 1 70 ? 0.039 13.174 19.368 1.00 0.00 70 SER A O 9
ATOM 8864 N N . SER A 1 71 ? 1.839 13.772 18.156 1.00 0.00 71 SER A N 9
ATOM 8865 C CA . SER A 1 71 ? 2.356 12.413 18.049 1.00 0.00 71 SER A CA 9
ATOM 8866 C C . SER A 1 71 ? 3.298 12.097 19.207 1.00 0.00 71 SER A C 9
ATOM 8867 O O . SER A 1 71 ? 3.075 11.153 19.964 1.00 0.00 71 SER A O 9
ATOM 8875 N N . GLY A 1 72 ? 4.353 12.896 19.338 1.00 0.00 72 GLY A N 9
ATOM 8876 C CA . GLY A 1 72 ? 5.313 12.686 20.406 1.00 0.00 72 GLY A CA 9
ATOM 8877 C C . GLY A 1 72 ? 6.679 12.282 19.885 1.00 0.00 72 GLY A C 9
ATOM 8878 O O . GLY A 1 72 ? 7.670 12.911 20.254 1.00 0.00 72 GLY A O 9
ATOM 8884 N N . GLY A 1 1 ? 22.483 -14.773 -10.056 1.00 0.00 1 GLY A N 10
ATOM 8885 C CA . GLY A 1 1 ? 21.908 -14.201 -11.260 1.00 0.00 1 GLY A CA 10
ATOM 8886 C C . GLY A 1 1 ? 20.414 -13.976 -11.138 1.00 0.00 1 GLY A C 10
ATOM 8887 O O . GLY A 1 1 ? 19.618 -14.730 -11.699 1.00 0.00 1 GLY A O 10
ATOM 8891 N N . SER A 1 2 ? 20.031 -12.938 -10.402 1.00 0.00 2 SER A N 10
ATOM 8892 C CA . SER A 1 2 ? 18.622 -12.619 -10.204 1.00 0.00 2 SER A CA 10
ATOM 8893 C C . SER A 1 2 ? 18.460 -11.229 -9.595 1.00 0.00 2 SER A C 10
ATOM 8894 O O . SER A 1 2 ? 18.766 -11.014 -8.422 1.00 0.00 2 SER A O 10
ATOM 8902 N N . SER A 1 3 ? 17.977 -10.289 -10.402 1.00 0.00 3 SER A N 10
ATOM 8903 C CA . SER A 1 3 ? 17.778 -8.919 -9.945 1.00 0.00 3 SER A CA 10
ATOM 8904 C C . SER A 1 3 ? 16.476 -8.792 -9.159 1.00 0.00 3 SER A C 10
ATOM 8905 O O . SER A 1 3 ? 16.480 -8.433 -7.983 1.00 0.00 3 SER A O 10
ATOM 8913 N N . GLY A 1 4 ? 15.361 -9.091 -9.820 1.00 0.00 4 GLY A N 10
ATOM 8914 C CA . GLY A 1 4 ? 14.067 -9.005 -9.170 1.00 0.00 4 GLY A CA 10
ATOM 8915 C C . GLY A 1 4 ? 12.922 -8.954 -10.161 1.00 0.00 4 GLY A C 10
ATOM 8916 O O . GLY A 1 4 ? 13.140 -8.953 -11.373 1.00 0.00 4 GLY A O 10
ATOM 8920 N N . SER A 1 5 ? 11.697 -8.914 -9.647 1.00 0.00 5 SER A N 10
ATOM 8921 C CA . SER A 1 5 ? 10.512 -8.870 -10.495 1.00 0.00 5 SER A CA 10
ATOM 8922 C C . SER A 1 5 ? 9.281 -8.468 -9.689 1.00 0.00 5 SER A C 10
ATOM 8923 O O . SER A 1 5 ? 9.161 -8.803 -8.511 1.00 0.00 5 SER A O 10
ATOM 8931 N N . SER A 1 6 ? 8.368 -7.748 -10.333 1.00 0.00 6 SER A N 10
ATOM 8932 C CA . SER A 1 6 ? 7.147 -7.297 -9.676 1.00 0.00 6 SER A CA 10
ATOM 8933 C C . SER A 1 6 ? 6.482 -8.443 -8.920 1.00 0.00 6 SER A C 10
ATOM 8934 O O . SER A 1 6 ? 6.041 -9.423 -9.518 1.00 0.00 6 SER A O 10
ATOM 8942 N N . GLY A 1 7 ? 6.414 -8.311 -7.598 1.00 0.00 7 GLY A N 10
ATOM 8943 C CA . GLY A 1 7 ? 5.802 -9.342 -6.780 1.00 0.00 7 GLY A CA 10
ATOM 8944 C C . GLY A 1 7 ? 5.005 -8.768 -5.625 1.00 0.00 7 GLY A C 10
ATOM 8945 O O . GLY A 1 7 ? 5.238 -7.635 -5.203 1.00 0.00 7 GLY A O 10
ATOM 8949 N N . CYS A 1 8 ? 4.061 -9.551 -5.113 1.00 0.00 8 CYS A N 10
ATOM 8950 C CA . CYS A 1 8 ? 3.226 -9.114 -4.001 1.00 0.00 8 CYS A CA 10
ATOM 8951 C C . CYS A 1 8 ? 4.058 -8.928 -2.736 1.00 0.00 8 CYS A C 10
ATOM 8952 O O . CYS A 1 8 ? 4.894 -9.768 -2.401 1.00 0.00 8 CYS A O 10
ATOM 8959 N N . SER A 1 9 ? 3.822 -7.823 -2.036 1.00 0.00 9 SER A N 10
ATOM 8960 C CA . SER A 1 9 ? 4.551 -7.525 -0.809 1.00 0.00 9 SER A CA 10
ATOM 8961 C C . SER A 1 9 ? 3.823 -8.089 0.407 1.00 0.00 9 SER A C 10
ATOM 8962 O O . SER A 1 9 ? 4.356 -8.095 1.516 1.00 0.00 9 SER A O 10
ATOM 8970 N N . ALA A 1 10 ? 2.601 -8.564 0.189 1.00 0.00 10 ALA A N 10
ATOM 8971 C CA . ALA A 1 10 ? 1.799 -9.132 1.265 1.00 0.00 10 ALA A CA 10
ATOM 8972 C C . ALA A 1 10 ? 2.120 -10.610 1.467 1.00 0.00 10 ALA A C 10
ATOM 8973 O O . ALA A 1 10 ? 2.523 -11.025 2.554 1.00 0.00 10 ALA A O 10
ATOM 8980 N N . CYS A 1 11 ? 1.938 -11.399 0.414 1.00 0.00 11 CYS A N 10
ATOM 8981 C CA . CYS A 1 11 ? 2.207 -12.830 0.475 1.00 0.00 11 CYS A CA 10
ATOM 8982 C C . CYS A 1 11 ? 3.581 -13.151 -0.107 1.00 0.00 11 CYS A C 10
ATOM 8983 O O . CYS A 1 11 ? 4.247 -14.090 0.328 1.00 0.00 11 CYS A O 10
ATOM 8990 N N . GLY A 1 12 ? 3.999 -12.363 -1.093 1.00 0.00 12 GLY A N 10
ATOM 8991 C CA . GLY A 1 12 ? 5.291 -12.579 -1.718 1.00 0.00 12 GLY A CA 10
ATOM 8992 C C . GLY A 1 12 ? 5.170 -13.133 -3.123 1.00 0.00 12 GLY A C 10
ATOM 8993 O O . GLY A 1 12 ? 6.132 -13.113 -3.890 1.00 0.00 12 GLY A O 10
ATOM 8997 N N . GLU A 1 13 ? 3.985 -13.631 -3.461 1.00 0.00 13 GLU A N 10
ATOM 8998 C CA . GLU A 1 13 ? 3.743 -14.196 -4.784 1.00 0.00 13 GLU A CA 10
ATOM 8999 C C . GLU A 1 13 ? 4.168 -13.221 -5.878 1.00 0.00 13 GLU A C 10
ATOM 9000 O O . GLU A 1 13 ? 4.668 -12.132 -5.595 1.00 0.00 13 GLU A O 10
ATOM 9012 N N . THR A 1 14 ? 3.965 -13.620 -7.129 1.00 0.00 14 THR A N 10
ATOM 9013 C CA . THR A 1 14 ? 4.328 -12.784 -8.267 1.00 0.00 14 THR A CA 10
ATOM 9014 C C . THR A 1 14 ? 3.090 -12.197 -8.935 1.00 0.00 14 THR A C 10
ATOM 9015 O O . THR A 1 14 ? 2.382 -12.887 -9.668 1.00 0.00 14 THR A O 10
ATOM 9026 N N . VAL A 1 15 ? 2.834 -10.918 -8.677 1.00 0.00 15 VAL A N 10
ATOM 9027 C CA . VAL A 1 15 ? 1.682 -10.238 -9.256 1.00 0.00 15 VAL A CA 10
ATOM 9028 C C . VAL A 1 15 ? 1.871 -10.012 -10.752 1.00 0.00 15 VAL A C 10
ATOM 9029 O O . VAL A 1 15 ? 2.646 -9.151 -11.166 1.00 0.00 15 VAL A O 10
ATOM 9042 N N . MET A 1 16 ? 1.155 -10.790 -11.557 1.00 0.00 16 MET A N 10
ATOM 9043 C CA . MET A 1 16 ? 1.243 -10.674 -13.008 1.00 0.00 16 MET A CA 10
ATOM 9044 C C . MET A 1 16 ? 0.395 -9.510 -13.512 1.00 0.00 16 MET A C 10
ATOM 9045 O O . MET A 1 16 ? -0.668 -9.205 -12.971 1.00 0.00 16 MET A O 10
ATOM 9059 N N . PRO A 1 17 ? 0.875 -8.842 -14.572 1.00 0.00 17 PRO A N 10
ATOM 9060 C CA . PRO A 1 17 ? 0.177 -7.702 -15.172 1.00 0.00 17 PRO A CA 10
ATOM 9061 C C . PRO A 1 17 ? -1.103 -8.118 -15.889 1.00 0.00 17 PRO A C 10
ATOM 9062 O O . PRO A 1 17 ? -1.145 -9.151 -16.555 1.00 0.00 17 PRO A O 10
ATOM 9073 N N . GLY A 1 18 ? -2.145 -7.304 -15.750 1.00 0.00 18 GLY A N 10
ATOM 9074 C CA . GLY A 1 18 ? -3.412 -7.605 -16.391 1.00 0.00 18 GLY A CA 10
ATOM 9075 C C . GLY A 1 18 ? -4.489 -7.987 -15.395 1.00 0.00 18 GLY A C 10
ATOM 9076 O O . GLY A 1 18 ? -5.643 -7.580 -15.532 1.00 0.00 18 GLY A O 10
ATOM 9080 N N . SER A 1 19 ? -4.114 -8.773 -14.391 1.00 0.00 19 SER A N 10
ATOM 9081 C CA . SER A 1 19 ? -5.058 -9.215 -13.372 1.00 0.00 19 SER A CA 10
ATOM 9082 C C . SER A 1 19 ? -5.210 -8.161 -12.279 1.00 0.00 19 SER A C 10
ATOM 9083 O O . SER A 1 19 ? -4.237 -7.522 -11.877 1.00 0.00 19 SER A O 10
ATOM 9091 N N . ARG A 1 20 ? -6.439 -7.984 -11.803 1.00 0.00 20 ARG A N 10
ATOM 9092 C CA . ARG A 1 20 ? -6.720 -7.007 -10.758 1.00 0.00 20 ARG A CA 10
ATOM 9093 C C . ARG A 1 20 ? -5.586 -6.960 -9.738 1.00 0.00 20 ARG A C 10
ATOM 9094 O O . ARG A 1 20 ? -5.418 -7.880 -8.938 1.00 0.00 20 ARG A O 10
ATOM 9115 N N . LYS A 1 21 ? -4.810 -5.882 -9.774 1.00 0.00 21 LYS A N 10
ATOM 9116 C CA . LYS A 1 21 ? -3.692 -5.713 -8.853 1.00 0.00 21 LYS A CA 10
ATOM 9117 C C . LYS A 1 21 ? -3.598 -4.269 -8.370 1.00 0.00 21 LYS A C 10
ATOM 9118 O O . LYS A 1 21 ? -4.350 -3.403 -8.820 1.00 0.00 21 LYS A O 10
ATOM 9137 N N . LEU A 1 22 ? -2.671 -4.016 -7.454 1.00 0.00 22 LEU A N 10
ATOM 9138 C CA . LEU A 1 22 ? -2.478 -2.676 -6.911 1.00 0.00 22 LEU A CA 10
ATOM 9139 C C . LEU A 1 22 ? -0.994 -2.348 -6.784 1.00 0.00 22 LEU A C 10
ATOM 9140 O O . LEU A 1 22 ? -0.169 -3.236 -6.570 1.00 0.00 22 LEU A O 10
ATOM 9156 N N . GLU A 1 23 ? -0.662 -1.067 -6.915 1.00 0.00 23 GLU A N 10
ATOM 9157 C CA . GLU A 1 23 ? 0.723 -0.623 -6.814 1.00 0.00 23 GLU A CA 10
ATOM 9158 C C . GLU A 1 23 ? 0.800 0.794 -6.252 1.00 0.00 23 GLU A C 10
ATOM 9159 O O . GLU A 1 23 ? 0.330 1.746 -6.875 1.00 0.00 23 GLU A O 10
ATOM 9171 N N . TYR A 1 24 ? 1.396 0.924 -5.072 1.00 0.00 24 TYR A N 10
ATOM 9172 C CA . TYR A 1 24 ? 1.532 2.223 -4.424 1.00 0.00 24 TYR A CA 10
ATOM 9173 C C . TYR A 1 24 ? 2.943 2.412 -3.875 1.00 0.00 24 TYR A C 10
ATOM 9174 O O . TYR A 1 24 ? 3.545 1.480 -3.344 1.00 0.00 24 TYR A O 10
ATOM 9192 N N . GLY A 1 25 ? 3.465 3.628 -4.006 1.00 0.00 25 GLY A N 10
ATOM 9193 C CA . GLY A 1 25 ? 4.800 3.919 -3.518 1.00 0.00 25 GLY A CA 10
ATOM 9194 C C . GLY A 1 25 ? 5.861 3.073 -4.192 1.00 0.00 25 GLY A C 10
ATOM 9195 O O . GLY A 1 25 ? 7.027 3.098 -3.800 1.00 0.00 25 GLY A O 10
ATOM 9199 N N . GLY A 1 26 ? 5.456 2.318 -5.209 1.00 0.00 26 GLY A N 10
ATOM 9200 C CA . GLY A 1 26 ? 6.393 1.469 -5.922 1.00 0.00 26 GLY A CA 10
ATOM 9201 C C . GLY A 1 26 ? 6.109 -0.006 -5.718 1.00 0.00 26 GLY A C 10
ATOM 9202 O O . GLY A 1 26 ? 6.319 -0.815 -6.622 1.00 0.00 26 GLY A O 10
ATOM 9206 N N . GLN A 1 27 ? 5.631 -0.357 -4.529 1.00 0.00 27 GLN A N 10
A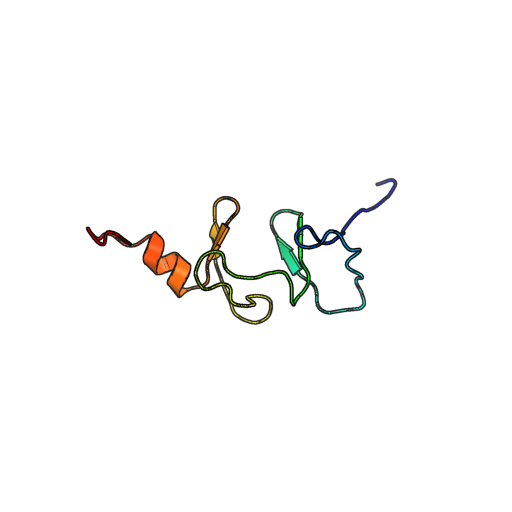TOM 9207 C CA . GLN A 1 27 ? 5.320 -1.745 -4.210 1.00 0.00 27 GLN A CA 10
ATOM 9208 C C . GLN A 1 27 ? 4.132 -2.239 -5.030 1.00 0.00 27 GLN A C 10
ATOM 9209 O O . GLN A 1 27 ? 3.556 -1.492 -5.821 1.00 0.00 27 GLN A O 10
ATOM 9223 N N . THR A 1 28 ? 3.771 -3.504 -4.836 1.00 0.00 28 THR A N 10
ATOM 9224 C CA . THR A 1 28 ? 2.653 -4.098 -5.558 1.00 0.00 28 THR A CA 10
ATOM 9225 C C . THR A 1 28 ? 1.902 -5.096 -4.684 1.00 0.00 28 THR A C 10
ATOM 9226 O O . THR A 1 28 ? 2.497 -6.019 -4.128 1.00 0.00 28 THR A O 10
ATOM 9237 N N . TRP A 1 29 ? 0.593 -4.904 -4.567 1.00 0.00 29 TRP A N 10
ATOM 9238 C CA . TRP A 1 29 ? -0.240 -5.789 -3.760 1.00 0.00 29 TRP A CA 10
ATOM 9239 C C . TRP A 1 29 ? -1.408 -6.332 -4.576 1.00 0.00 29 TRP A C 10
ATOM 9240 O O . TRP A 1 29 ? -1.908 -5.664 -5.481 1.00 0.00 29 TRP A O 10
ATOM 9261 N N . HIS A 1 30 ? -1.838 -7.547 -4.250 1.00 0.00 30 HIS A N 10
ATOM 9262 C CA . HIS A 1 30 ? -2.949 -8.178 -4.953 1.00 0.00 30 HIS A CA 10
ATOM 9263 C C . HIS A 1 30 ? -4.278 -7.550 -4.545 1.00 0.00 30 HIS A C 10
ATOM 9264 O O . HIS A 1 30 ? -4.450 -7.129 -3.402 1.00 0.00 30 HIS A O 10
ATOM 9278 N N . GLU A 1 31 ? -5.213 -7.490 -5.489 1.00 0.00 31 GLU A N 10
ATOM 9279 C CA . GLU A 1 31 ? -6.525 -6.911 -5.226 1.00 0.00 31 GLU A CA 10
ATOM 9280 C C . GLU A 1 31 ? -7.166 -7.550 -3.998 1.00 0.00 31 GLU A C 10
ATOM 9281 O O . GLU A 1 31 ? -8.151 -7.041 -3.462 1.00 0.00 31 GLU A O 10
ATOM 9293 N N . HIS A 1 32 ? -6.600 -8.669 -3.557 1.00 0.00 32 HIS A N 10
ATOM 9294 C CA . HIS A 1 32 ? -7.116 -9.379 -2.392 1.00 0.00 32 HIS A CA 10
ATOM 9295 C C . HIS A 1 32 ? -6.148 -9.270 -1.217 1.00 0.00 32 HIS A C 10
ATOM 9296 O O . HIS A 1 32 ? -6.498 -9.586 -0.080 1.00 0.00 32 HIS A O 10
ATOM 9311 N N . CYS A 1 33 ? -4.929 -8.822 -1.501 1.00 0.00 33 CYS A N 10
ATOM 9312 C CA . CYS A 1 33 ? -3.910 -8.673 -0.470 1.00 0.00 33 CYS A CA 10
ATOM 9313 C C . CYS A 1 33 ? -3.893 -7.248 0.076 1.00 0.00 33 CYS A C 10
ATOM 9314 O O . CYS A 1 33 ? -3.754 -7.035 1.281 1.00 0.00 33 CYS A O 10
ATOM 9321 N N . PHE A 1 34 ? -4.036 -6.276 -0.819 1.00 0.00 34 PHE A N 10
ATOM 9322 C CA . PHE A 1 34 ? -4.036 -4.871 -0.428 1.00 0.00 34 PHE A CA 10
ATOM 9323 C C . PHE A 1 34 ? -5.235 -4.555 0.462 1.00 0.00 34 PHE A C 10
ATOM 9324 O O . PHE A 1 34 ? -6.332 -4.286 -0.028 1.00 0.00 34 PHE A O 10
ATOM 9341 N N . LEU A 1 35 ? -5.016 -4.589 1.772 1.00 0.00 35 LEU A N 10
ATOM 9342 C CA . LEU A 1 35 ? -6.078 -4.306 2.732 1.00 0.00 35 LEU A CA 10
ATOM 9343 C C . LEU A 1 35 ? -5.748 -3.068 3.560 1.00 0.00 35 LEU A C 10
ATOM 9344 O O . LEU A 1 35 ? -4.675 -2.480 3.417 1.00 0.00 35 LEU A O 10
ATOM 9360 N N . CYS A 1 36 ? -6.677 -2.677 4.426 1.00 0.00 36 CYS A N 10
ATOM 9361 C CA . CYS A 1 36 ? -6.485 -1.510 5.279 1.00 0.00 36 CYS A CA 10
ATOM 9362 C C . CYS A 1 36 ? -5.811 -1.900 6.591 1.00 0.00 36 CYS A C 10
ATOM 9363 O O . CYS A 1 36 ? -6.068 -2.973 7.138 1.00 0.00 36 CYS A O 10
ATOM 9370 N N . SER A 1 37 ? -4.947 -1.022 7.090 1.00 0.00 37 SER A N 10
ATOM 9371 C CA . SER A 1 37 ? -4.234 -1.275 8.337 1.00 0.00 37 SER A CA 10
ATOM 9372 C C . SER A 1 37 ? -5.077 -0.863 9.539 1.00 0.00 37 SER A C 10
ATOM 9373 O O . SER A 1 37 ? -4.549 -0.576 10.613 1.00 0.00 37 SER A O 10
ATOM 9381 N N . GLY A 1 38 ? -6.393 -0.836 9.350 1.00 0.00 38 GLY A N 10
ATOM 9382 C CA . GLY A 1 38 ? -7.290 -0.459 10.427 1.00 0.00 38 GLY A CA 10
ATOM 9383 C C . GLY A 1 38 ? -8.462 -1.409 10.565 1.00 0.00 38 GLY A C 10
ATOM 9384 O O . GLY A 1 38 ? -8.754 -1.891 11.660 1.00 0.00 38 GLY A O 10
ATOM 9388 N N . CYS A 1 39 ? -9.138 -1.678 9.453 1.00 0.00 39 CYS A N 10
ATOM 9389 C CA . CYS A 1 39 ? -10.287 -2.575 9.455 1.00 0.00 39 CYS A CA 10
ATOM 9390 C C . CYS A 1 39 ? -9.999 -3.830 8.635 1.00 0.00 39 CYS A C 10
ATOM 9391 O O . CYS A 1 39 ? -10.826 -4.738 8.561 1.00 0.00 39 CYS A O 10
ATOM 9398 N N . GLU A 1 40 ? -8.820 -3.872 8.022 1.00 0.00 40 GLU A N 10
ATOM 9399 C CA . GLU A 1 40 ? -8.423 -5.015 7.208 1.00 0.00 40 GLU A CA 10
ATOM 9400 C C . GLU A 1 40 ? -9.366 -5.190 6.021 1.00 0.00 40 GLU A C 10
ATOM 9401 O O . GLU A 1 40 ? -9.674 -6.313 5.622 1.00 0.00 40 GLU A O 10
ATOM 9413 N N . GLN A 1 41 ? -9.820 -4.073 5.463 1.00 0.00 41 GLN A N 10
ATOM 9414 C CA . GLN A 1 41 ? -10.728 -4.103 4.323 1.00 0.00 41 GLN A CA 10
ATOM 9415 C C . GLN A 1 41 ? -9.957 -4.024 3.010 1.00 0.00 41 GLN A C 10
ATOM 9416 O O . GLN A 1 41 ? -8.937 -3.342 2.901 1.00 0.00 41 GLN A O 10
ATOM 9430 N N . PRO A 1 42 ? -10.452 -4.736 1.987 1.00 0.00 42 PRO A N 10
ATOM 9431 C CA . PRO A 1 42 ? -9.825 -4.762 0.663 1.00 0.00 42 PRO A CA 10
ATOM 9432 C C . PRO A 1 42 ? -9.962 -3.432 -0.070 1.00 0.00 42 PRO A C 10
ATOM 9433 O O . PRO A 1 42 ? -10.957 -3.189 -0.755 1.00 0.00 42 PRO A O 10
ATOM 9444 N N . LEU A 1 43 ? -8.959 -2.574 0.078 1.00 0.00 43 LEU A N 10
ATOM 9445 C CA . LEU A 1 43 ? -8.968 -1.268 -0.571 1.00 0.00 43 LEU A CA 10
ATOM 9446 C C . LEU A 1 43 ? -8.629 -1.393 -2.053 1.00 0.00 43 LEU A C 10
ATOM 9447 O O . LEU A 1 43 ? -8.448 -0.393 -2.745 1.00 0.00 43 LEU A O 10
ATOM 9463 N N . GLY A 1 44 ? -8.547 -2.630 -2.533 1.00 0.00 44 GLY A N 10
ATOM 9464 C CA . GLY A 1 44 ? -8.232 -2.864 -3.930 1.00 0.00 44 GLY A CA 10
ATOM 9465 C C . GLY A 1 44 ? -8.912 -1.871 -4.852 1.00 0.00 44 GLY A C 10
ATOM 9466 O O . GLY A 1 44 ? -8.248 -1.148 -5.595 1.00 0.00 44 GLY A O 10
ATOM 9470 N N . SER A 1 45 ? -10.240 -1.836 -4.805 1.00 0.00 45 SER A N 10
ATOM 9471 C CA . SER A 1 45 ? -11.011 -0.928 -5.647 1.00 0.00 45 SER A CA 10
ATOM 9472 C C . SER A 1 45 ? -11.786 0.075 -4.796 1.00 0.00 45 SER A C 10
ATOM 9473 O O . SER A 1 45 ? -12.852 0.546 -5.191 1.00 0.00 45 SER A O 10
ATOM 9481 N N . ARG A 1 46 ? -11.241 0.395 -3.627 1.00 0.00 46 ARG A N 10
ATOM 9482 C CA . ARG A 1 46 ? -11.880 1.340 -2.720 1.00 0.00 46 ARG A CA 10
ATOM 9483 C C . ARG A 1 46 ? -10.987 2.555 -2.482 1.00 0.00 46 ARG A C 10
ATOM 9484 O O . ARG A 1 46 ? -9.801 2.539 -2.810 1.00 0.00 46 ARG A O 10
ATOM 9505 N N . SER A 1 47 ? -11.566 3.606 -1.911 1.00 0.00 47 SER A N 10
ATOM 9506 C CA . SER A 1 47 ? -10.825 4.830 -1.633 1.00 0.00 47 SER A CA 10
ATOM 9507 C C . SER A 1 47 ? -10.127 4.747 -0.279 1.00 0.00 47 SER A C 10
ATOM 9508 O O . SER A 1 47 ? -10.723 4.332 0.715 1.00 0.00 47 SER A O 10
ATOM 9516 N N . PHE A 1 48 ? -8.859 5.145 -0.249 1.00 0.00 48 PHE A N 10
ATOM 9517 C CA . PHE A 1 48 ? -8.078 5.116 0.983 1.00 0.00 48 PHE A CA 10
ATOM 9518 C C . PHE A 1 48 ? -7.004 6.200 0.972 1.00 0.00 48 PHE A C 10
ATOM 9519 O O . PHE A 1 48 ? -6.916 6.992 0.033 1.00 0.00 48 PHE A O 10
ATOM 9536 N N . VAL A 1 49 ? -6.191 6.229 2.022 1.00 0.00 49 VAL A N 10
ATOM 9537 C CA . VAL A 1 49 ? -5.123 7.215 2.135 1.00 0.00 49 VAL A CA 10
ATOM 9538 C C . VAL A 1 49 ? -3.813 6.560 2.558 1.00 0.00 49 VAL A C 10
ATOM 9539 O O . VAL A 1 49 ? -3.686 6.021 3.658 1.00 0.00 49 VAL A O 10
ATOM 9552 N N . PRO A 1 50 ? -2.812 6.608 1.666 1.00 0.00 50 PRO A N 10
ATOM 9553 C CA . PRO A 1 50 ? -1.492 6.025 1.925 1.00 0.00 50 PRO A CA 10
ATOM 9554 C C . PRO A 1 50 ? -0.715 6.798 2.985 1.00 0.00 50 PRO A C 10
ATOM 9555 O O . PRO A 1 50 ? -0.168 7.867 2.711 1.00 0.00 50 PRO A O 10
ATOM 9566 N N . ASP A 1 51 ? -0.669 6.251 4.195 1.00 0.00 51 ASP A N 10
ATOM 9567 C CA . ASP A 1 51 ? 0.043 6.889 5.296 1.00 0.00 51 ASP A CA 10
ATOM 9568 C C . ASP A 1 51 ? 1.367 6.183 5.569 1.00 0.00 51 ASP A C 10
ATOM 9569 O O . ASP A 1 51 ? 1.746 5.253 4.856 1.00 0.00 51 ASP A O 10
ATOM 9578 N N . LYS A 1 52 ? 2.069 6.630 6.604 1.00 0.00 52 LYS A N 10
ATOM 9579 C CA . LYS A 1 52 ? 3.351 6.042 6.973 1.00 0.00 52 LYS A CA 10
ATOM 9580 C C . LYS A 1 52 ? 3.285 4.519 6.922 1.00 0.00 52 LYS A C 10
ATOM 9581 O O . LYS A 1 52 ? 2.782 3.878 7.845 1.00 0.00 52 LYS A O 10
ATOM 9600 N N . GLY A 1 53 ? 3.797 3.944 5.838 1.00 0.00 53 GLY A N 10
ATOM 9601 C CA . GLY A 1 53 ? 3.787 2.500 5.689 1.00 0.00 53 GLY A CA 10
ATOM 9602 C C . GLY A 1 53 ? 2.492 1.877 6.169 1.00 0.00 53 GLY A C 10
ATOM 9603 O O . GLY A 1 53 ? 2.474 0.728 6.610 1.00 0.00 53 GLY A O 10
ATOM 9607 N N . ALA A 1 54 ? 1.404 2.636 6.083 1.00 0.00 54 ALA A N 10
ATOM 9608 C CA . ALA A 1 54 ? 0.098 2.151 6.512 1.00 0.00 54 ALA A CA 10
ATOM 9609 C C . ALA A 1 54 ? -1.005 2.656 5.589 1.00 0.00 54 ALA A C 10
ATOM 9610 O O . ALA A 1 54 ? -1.080 3.848 5.290 1.00 0.00 54 ALA A O 10
ATOM 9617 N N . HIS A 1 55 ? -1.860 1.743 5.140 1.00 0.00 55 HIS A N 10
ATOM 9618 C CA . HIS A 1 55 ? -2.960 2.097 4.250 1.00 0.00 55 HIS A CA 10
ATOM 9619 C C . HIS A 1 55 ? -4.280 2.152 5.014 1.00 0.00 55 HIS A C 10
ATOM 9620 O O . HIS A 1 55 ? -4.821 1.121 5.413 1.00 0.00 55 HIS A O 10
ATOM 9635 N N . TYR A 1 56 ? -4.792 3.361 5.214 1.00 0.00 56 TYR A N 10
ATOM 9636 C CA . TYR A 1 56 ? -6.046 3.551 5.933 1.00 0.00 56 TYR A CA 10
ATOM 9637 C C . TYR A 1 56 ? -7.122 4.116 5.010 1.00 0.00 56 TYR A C 10
ATOM 9638 O O . TYR A 1 56 ? -6.886 5.075 4.275 1.00 0.00 56 TYR A O 10
ATOM 9656 N N . CYS A 1 57 ? -8.306 3.514 5.056 1.00 0.00 57 CYS A N 10
ATOM 9657 C CA . CYS A 1 57 ? -9.421 3.955 4.226 1.00 0.00 57 CYS A CA 10
ATOM 9658 C C . CYS A 1 57 ? -9.826 5.384 4.574 1.00 0.00 57 CYS A C 10
ATOM 9659 O O . CYS A 1 57 ? -9.351 5.954 5.556 1.00 0.00 57 CYS A O 10
ATOM 9666 N N . VAL A 1 58 ? -10.709 5.957 3.762 1.00 0.00 58 VAL A N 10
ATOM 9667 C CA . VAL A 1 58 ? -11.180 7.319 3.984 1.00 0.00 58 VAL A CA 10
ATOM 9668 C C . VAL A 1 58 ? -11.404 7.588 5.468 1.00 0.00 58 VAL A C 10
ATOM 9669 O O . VAL A 1 58 ? -10.866 8.535 6.041 1.00 0.00 58 VAL A O 10
ATOM 9682 N N . PRO A 1 59 ? -12.218 6.735 6.107 1.00 0.00 59 PRO A N 10
ATOM 9683 C CA . PRO A 1 59 ? -12.532 6.859 7.534 1.00 0.00 59 PRO A CA 10
ATOM 9684 C C . PRO A 1 59 ? -11.335 6.535 8.421 1.00 0.00 59 PRO A C 10
ATOM 9685 O O . PRO A 1 59 ? -10.956 7.327 9.284 1.00 0.00 59 PRO A O 10
ATOM 9696 N N . CYS A 1 60 ? -10.742 5.366 8.202 1.00 0.00 60 CYS A N 10
ATOM 9697 C CA . CYS A 1 60 ? -9.587 4.937 8.982 1.00 0.00 60 CYS A CA 10
ATOM 9698 C C . CYS A 1 60 ? -8.491 5.998 8.960 1.00 0.00 60 CYS A C 10
ATOM 9699 O O . CYS A 1 60 ? -7.599 6.003 9.809 1.00 0.00 60 CYS A O 10
ATOM 9706 N N . TYR A 1 61 ? -8.564 6.896 7.983 1.00 0.00 61 TYR A N 10
ATOM 9707 C CA . TYR A 1 61 ? -7.577 7.961 7.848 1.00 0.00 61 TYR A CA 10
ATOM 9708 C C . TYR A 1 61 ? -8.047 9.231 8.551 1.00 0.00 61 TYR A C 10
ATOM 9709 O O . TYR A 1 61 ? -7.348 9.774 9.406 1.00 0.00 61 TYR A O 10
ATOM 9727 N N . GLU A 1 62 ? -9.237 9.697 8.184 1.00 0.00 62 GLU A N 10
ATOM 9728 C CA . GLU A 1 62 ? -9.801 10.903 8.779 1.00 0.00 62 GLU A CA 10
ATOM 9729 C C . GLU A 1 62 ? -9.986 10.731 10.284 1.00 0.00 62 GLU A C 10
ATOM 9730 O O . GLU A 1 62 ? -10.003 11.707 11.033 1.00 0.00 62 GLU A O 10
ATOM 9742 N N . ASN A 1 63 ? -10.126 9.483 10.719 1.00 0.00 63 ASN A N 10
ATOM 9743 C CA . ASN A 1 63 ? -10.312 9.183 12.134 1.00 0.00 63 ASN A CA 10
ATOM 9744 C C . ASN A 1 63 ? -8.980 9.226 12.878 1.00 0.00 63 ASN A C 10
ATOM 9745 O O . ASN A 1 63 ? -8.877 9.814 13.955 1.00 0.00 63 ASN A O 10
ATOM 9756 N N . LYS A 1 64 ? -7.963 8.601 12.297 1.00 0.00 64 LYS A N 10
ATOM 9757 C CA . LYS A 1 64 ? -6.637 8.568 12.902 1.00 0.00 64 LYS A CA 10
ATOM 9758 C C . LYS A 1 64 ? -6.054 9.974 13.012 1.00 0.00 64 LYS A C 10
ATOM 9759 O O . LYS A 1 64 ? -5.377 10.301 13.986 1.00 0.00 64 LYS A O 10
ATOM 9778 N N . PHE A 1 65 ? -6.324 10.801 12.008 1.00 0.00 65 PHE A N 10
ATOM 9779 C CA . PHE A 1 65 ? -5.827 12.172 11.992 1.00 0.00 65 PHE A CA 10
ATOM 9780 C C . PHE A 1 65 ? -6.850 13.128 12.599 1.00 0.00 65 PHE A C 10
ATOM 9781 O O . PHE A 1 65 ? -6.778 14.340 12.397 1.00 0.00 65 PHE A O 10
ATOM 9798 N N . ALA A 1 66 ? -7.802 12.574 13.341 1.00 0.00 66 ALA A N 10
ATOM 9799 C CA . ALA A 1 66 ? -8.839 13.376 13.978 1.00 0.00 66 ALA A CA 10
ATOM 9800 C C . ALA A 1 66 ? -8.372 13.902 15.331 1.00 0.00 66 ALA A C 10
ATOM 9801 O O . ALA A 1 66 ? -7.299 13.538 15.813 1.00 0.00 66 ALA A O 10
ATOM 9808 N N . SER A 1 67 ? -9.184 14.762 15.939 1.00 0.00 67 SER A N 10
ATOM 9809 C CA . SER A 1 67 ? -8.851 15.342 17.235 1.00 0.00 67 SER A CA 10
ATOM 9810 C C . SER A 1 67 ? -9.592 14.623 18.358 1.00 0.00 67 SER A C 10
ATOM 9811 O O . SER A 1 67 ? -10.080 15.251 19.297 1.00 0.00 67 SER A O 10
ATOM 9819 N N . GLY A 1 68 ? -9.672 13.299 18.254 1.00 0.00 68 GLY A N 10
ATOM 9820 C CA . GLY A 1 68 ? -10.354 12.515 19.267 1.00 0.00 68 GLY A CA 10
ATOM 9821 C C . GLY A 1 68 ? -11.776 12.985 19.503 1.00 0.00 68 GLY A C 10
ATOM 9822 O O . GLY A 1 68 ? -12.632 12.908 18.621 1.00 0.00 68 GLY A O 10
ATOM 9826 N N . PRO A 1 69 ? -12.045 13.483 20.719 1.00 0.00 69 PRO A N 10
ATOM 9827 C CA . PRO A 1 69 ? -13.373 13.975 21.097 1.00 0.00 69 PRO A CA 10
ATOM 9828 C C . PRO A 1 69 ? -13.737 15.270 20.378 1.00 0.00 69 PRO A C 10
ATOM 9829 O O . PRO A 1 69 ? -12.972 15.770 19.554 1.00 0.00 69 PRO A O 10
ATOM 9840 N N . SER A 1 70 ? -14.910 15.809 20.697 1.00 0.00 70 SER A N 10
ATOM 9841 C CA . SER A 1 70 ? -15.377 17.044 20.079 1.00 0.00 70 SER A CA 10
ATOM 9842 C C . SER A 1 70 ? -14.550 18.235 20.554 1.00 0.00 70 SER A C 10
ATOM 9843 O O . SER A 1 70 ? -13.863 18.161 21.573 1.00 0.00 70 SER A O 10
ATOM 9851 N N . SER A 1 71 ? -14.623 19.333 19.809 1.00 0.00 71 SER A N 10
ATOM 9852 C CA . SER A 1 71 ? -13.880 20.540 20.150 1.00 0.00 71 SER A CA 10
ATOM 9853 C C . SER A 1 71 ? -13.984 20.838 21.643 1.00 0.00 71 SER A C 10
ATOM 9854 O O . SER A 1 71 ? -12.973 20.968 22.333 1.00 0.00 71 SER A O 10
ATOM 9862 N N . GLY A 1 72 ? -15.214 20.945 22.134 1.00 0.00 72 GLY A N 10
ATOM 9863 C CA . GLY A 1 72 ? -15.429 21.228 23.542 1.00 0.00 72 GLY A CA 10
ATOM 9864 C C . GLY A 1 72 ? -16.317 22.437 23.762 1.00 0.00 72 GLY A C 10
ATOM 9865 O O . GLY A 1 72 ? -17.119 22.758 22.886 1.00 0.00 72 GLY A O 10
ATOM 9871 N N . GLY A 1 1 ? 14.208 -19.638 -12.921 1.00 0.00 1 GLY A N 11
ATOM 9872 C CA . GLY A 1 1 ? 13.166 -19.777 -11.920 1.00 0.00 1 GLY A CA 11
ATOM 9873 C C . GLY A 1 1 ? 11.910 -19.009 -12.280 1.00 0.00 1 GLY A C 11
ATOM 9874 O O . GLY A 1 1 ? 11.289 -19.269 -13.311 1.00 0.00 1 GLY A O 11
ATOM 9878 N N . SER A 1 2 ? 11.533 -18.061 -11.428 1.00 0.00 2 SER A N 11
ATOM 9879 C CA . SER A 1 2 ? 10.340 -17.256 -11.659 1.00 0.00 2 SER A CA 11
ATOM 9880 C C . SER A 1 2 ? 10.682 -15.984 -12.430 1.00 0.00 2 SER A C 11
ATOM 9881 O O . SER A 1 2 ? 9.985 -15.609 -13.372 1.00 0.00 2 SER A O 11
ATOM 9889 N N . SER A 1 3 ? 11.762 -15.325 -12.021 1.00 0.00 3 SER A N 11
ATOM 9890 C CA . SER A 1 3 ? 12.196 -14.093 -12.669 1.00 0.00 3 SER A CA 11
ATOM 9891 C C . SER A 1 3 ? 11.088 -13.045 -12.641 1.00 0.00 3 SER A C 11
ATOM 9892 O O . SER A 1 3 ? 10.788 -12.415 -13.655 1.00 0.00 3 SER A O 11
ATOM 9900 N N . GLY A 1 4 ? 10.482 -12.864 -11.472 1.00 0.00 4 GLY A N 11
ATOM 9901 C CA . GLY A 1 4 ? 9.413 -11.892 -11.332 1.00 0.00 4 GLY A CA 11
ATOM 9902 C C . GLY A 1 4 ? 9.887 -10.596 -10.704 1.00 0.00 4 GLY A C 11
ATOM 9903 O O . GLY A 1 4 ? 10.077 -10.520 -9.490 1.00 0.00 4 GLY A O 11
ATOM 9907 N N . SER A 1 5 ? 10.079 -9.574 -11.532 1.00 0.00 5 SER A N 11
ATOM 9908 C CA . SER A 1 5 ? 10.538 -8.276 -11.051 1.00 0.00 5 SER A CA 11
ATOM 9909 C C . SER A 1 5 ? 9.535 -7.674 -10.072 1.00 0.00 5 SER A C 11
ATOM 9910 O O . SER A 1 5 ? 9.905 -7.215 -8.991 1.00 0.00 5 SER A O 11
ATOM 9918 N N . SER A 1 6 ? 8.264 -7.677 -10.460 1.00 0.00 6 SER A N 11
ATOM 9919 C CA . SER A 1 6 ? 7.207 -7.128 -9.619 1.00 0.00 6 SER A CA 11
ATOM 9920 C C . SER A 1 6 ? 6.435 -8.242 -8.920 1.00 0.00 6 SER A C 11
ATOM 9921 O O . SER A 1 6 ? 5.780 -9.060 -9.566 1.00 0.00 6 SER A O 11
ATOM 9929 N N . GLY A 1 7 ? 6.516 -8.267 -7.593 1.00 0.00 7 GLY A N 11
ATOM 9930 C CA . GLY A 1 7 ? 5.821 -9.285 -6.826 1.00 0.00 7 GLY A CA 11
ATOM 9931 C C . GLY A 1 7 ? 5.040 -8.703 -5.664 1.00 0.00 7 GLY A C 11
ATOM 9932 O O . GLY A 1 7 ? 5.307 -7.584 -5.225 1.00 0.00 7 GLY A O 11
ATOM 9936 N N . CYS A 1 8 ? 4.071 -9.463 -5.165 1.00 0.00 8 CYS A N 11
ATOM 9937 C CA . CYS A 1 8 ? 3.247 -9.016 -4.049 1.00 0.00 8 CYS A CA 11
ATOM 9938 C C . CYS A 1 8 ? 4.084 -8.862 -2.782 1.00 0.00 8 CYS A C 11
ATOM 9939 O O . CYS A 1 8 ? 4.964 -9.676 -2.504 1.00 0.00 8 CYS A O 11
ATOM 9946 N N . SER A 1 9 ? 3.803 -7.811 -2.018 1.00 0.00 9 SER A N 11
ATOM 9947 C CA . SER A 1 9 ? 4.531 -7.547 -0.783 1.00 0.00 9 SER A CA 11
ATOM 9948 C C . SER A 1 9 ? 3.813 -8.163 0.414 1.00 0.00 9 SER A C 11
ATOM 9949 O O . SER A 1 9 ? 4.373 -8.261 1.505 1.00 0.00 9 SER A O 11
ATOM 9957 N N . ALA A 1 10 ? 2.568 -8.576 0.200 1.00 0.00 10 ALA A N 11
ATOM 9958 C CA . ALA A 1 10 ? 1.772 -9.183 1.260 1.00 0.00 10 ALA A CA 11
ATOM 9959 C C . ALA A 1 10 ? 2.077 -10.672 1.390 1.00 0.00 10 ALA A C 11
ATOM 9960 O O . ALA A 1 10 ? 2.558 -11.129 2.428 1.00 0.00 10 ALA A O 11
ATOM 9967 N N . CYS A 1 11 ? 1.794 -11.424 0.332 1.00 0.00 11 CYS A N 11
ATOM 9968 C CA . CYS A 1 11 ? 2.037 -12.862 0.329 1.00 0.00 11 CYS A CA 11
ATOM 9969 C C . CYS A 1 11 ? 3.415 -13.179 -0.245 1.00 0.00 11 CYS A C 11
ATOM 9970 O O . CYS A 1 11 ? 4.069 -14.133 0.174 1.00 0.00 11 CYS A O 11
ATOM 9977 N N . GLY A 1 12 ? 3.849 -12.371 -1.207 1.00 0.00 12 GLY A N 11
ATOM 9978 C CA . GLY A 1 12 ? 5.147 -12.581 -1.823 1.00 0.00 12 GLY A CA 11
ATOM 9979 C C . GLY A 1 12 ? 5.038 -13.136 -3.230 1.00 0.00 12 GLY A C 11
ATOM 9980 O O . GLY A 1 12 ? 6.015 -13.146 -3.977 1.00 0.00 12 GLY A O 11
ATOM 9984 N N . GLU A 1 13 ? 3.846 -13.602 -3.590 1.00 0.00 13 GLU A N 11
ATOM 9985 C CA . GLU A 1 13 ? 3.614 -14.163 -4.915 1.00 0.00 13 GLU A CA 11
ATOM 9986 C C . GLU A 1 13 ? 4.038 -13.181 -6.004 1.00 0.00 13 GLU A C 11
ATOM 9987 O O . GLU A 1 13 ? 4.451 -12.057 -5.716 1.00 0.00 13 GLU A O 11
ATOM 9999 N N . THR A 1 14 ? 3.934 -13.614 -7.257 1.00 0.00 14 THR A N 11
ATOM 10000 C CA . THR A 1 14 ? 4.307 -12.775 -8.389 1.00 0.00 14 THR A CA 11
ATOM 10001 C C . THR A 1 14 ? 3.080 -12.138 -9.030 1.00 0.00 14 THR A C 11
ATOM 10002 O O . THR A 1 14 ? 2.359 -12.784 -9.790 1.00 0.00 14 THR A O 11
ATOM 10013 N N . VAL A 1 15 ? 2.848 -10.867 -8.718 1.00 0.00 15 VAL A N 11
ATOM 10014 C CA . VAL A 1 15 ? 1.708 -10.141 -9.266 1.00 0.00 15 VAL A CA 11
ATOM 10015 C C . VAL A 1 15 ? 1.860 -9.933 -10.769 1.00 0.00 15 VAL A C 11
ATOM 10016 O O . VAL A 1 15 ? 2.756 -9.220 -11.219 1.00 0.00 15 VAL A O 11
ATOM 10029 N N . MET A 1 16 ? 0.977 -10.559 -11.539 1.00 0.00 16 MET A N 11
ATOM 10030 C CA . MET A 1 16 ? 1.011 -10.441 -12.992 1.00 0.00 16 MET A CA 11
ATOM 10031 C C . MET A 1 16 ? 0.185 -9.247 -13.460 1.00 0.00 16 MET A C 11
ATOM 10032 O O . MET A 1 16 ? -0.752 -8.810 -12.792 1.00 0.00 16 MET A O 11
ATOM 10046 N N . PRO A 1 17 ? 0.538 -8.706 -14.636 1.00 0.00 17 PRO A N 11
ATOM 10047 C CA . PRO A 1 17 ? -0.159 -7.556 -15.219 1.00 0.00 17 PRO A CA 11
ATOM 10048 C C . PRO A 1 17 ? -1.564 -7.909 -15.693 1.00 0.00 17 PRO A C 11
ATOM 10049 O O . PRO A 1 17 ? -2.486 -7.100 -15.591 1.00 0.00 17 PRO A O 11
ATOM 10060 N N . GLY A 1 18 ? -1.722 -9.123 -16.211 1.00 0.00 18 GLY A N 11
ATOM 10061 C CA . GLY A 1 18 ? -3.019 -9.562 -16.693 1.00 0.00 18 GLY A CA 11
ATOM 10062 C C . GLY A 1 18 ? -3.930 -10.017 -15.571 1.00 0.00 18 GLY A C 11
ATOM 10063 O O . GLY A 1 18 ? -4.664 -10.995 -15.716 1.00 0.00 18 GLY A O 11
ATOM 10067 N N . SER A 1 19 ? -3.883 -9.309 -14.447 1.00 0.00 19 SER A N 11
ATOM 10068 C CA . SER A 1 19 ? -4.706 -9.650 -13.293 1.00 0.00 19 SER A CA 11
ATOM 10069 C C . SER A 1 19 ? -4.833 -8.461 -12.346 1.00 0.00 19 SER A C 11
ATOM 10070 O O . SER A 1 19 ? -3.868 -7.732 -12.114 1.00 0.00 19 SER A O 11
ATOM 10078 N N . ARG A 1 20 ? -6.030 -8.271 -11.801 1.00 0.00 20 ARG A N 11
ATOM 10079 C CA . ARG A 1 20 ? -6.285 -7.170 -10.880 1.00 0.00 20 ARG A CA 11
ATOM 10080 C C . ARG A 1 20 ? -5.186 -7.079 -9.825 1.00 0.00 20 ARG A C 11
ATOM 10081 O O . ARG A 1 20 ? -4.944 -8.029 -9.081 1.00 0.00 20 ARG A O 11
ATOM 10102 N N . LYS A 1 21 ? -4.523 -5.929 -9.766 1.00 0.00 21 LYS A N 11
ATOM 10103 C CA . LYS A 1 21 ? -3.451 -5.711 -8.803 1.00 0.00 21 LYS A CA 11
ATOM 10104 C C . LYS A 1 21 ? -3.440 -4.265 -8.318 1.00 0.00 21 LYS A C 11
ATOM 10105 O O . LYS A 1 21 ? -4.263 -3.452 -8.740 1.00 0.00 21 LYS A O 11
ATOM 10124 N N . LEU A 1 22 ? -2.503 -3.951 -7.430 1.00 0.00 22 LEU A N 11
ATOM 10125 C CA . LEU A 1 22 ? -2.384 -2.601 -6.889 1.00 0.00 22 LEU A CA 11
ATOM 10126 C C . LEU A 1 22 ? -0.920 -2.198 -6.748 1.00 0.00 22 LEU A C 11
ATOM 10127 O O . LEU A 1 22 ? -0.048 -3.047 -6.562 1.00 0.00 22 LEU A O 11
ATOM 10143 N N . GLU A 1 23 ? -0.658 -0.898 -6.836 1.00 0.00 23 GLU A N 11
ATOM 10144 C CA . GLU A 1 23 ? 0.701 -0.383 -6.717 1.00 0.00 23 GLU A CA 11
ATOM 10145 C C . GLU A 1 23 ? 0.699 1.033 -6.148 1.00 0.00 23 GLU A C 11
ATOM 10146 O O . GLU A 1 23 ? 0.191 1.964 -6.773 1.00 0.00 23 GLU A O 11
ATOM 10158 N N . TYR A 1 24 ? 1.269 1.186 -4.958 1.00 0.00 24 TYR A N 11
ATOM 10159 C CA . TYR A 1 24 ? 1.330 2.487 -4.302 1.00 0.00 24 TYR A CA 11
ATOM 10160 C C . TYR A 1 24 ? 2.725 2.750 -3.743 1.00 0.00 24 TYR A C 11
ATOM 10161 O O . TYR A 1 24 ? 3.330 1.879 -3.119 1.00 0.00 24 TYR A O 11
ATOM 10179 N N . GLY A 1 25 ? 3.229 3.958 -3.971 1.00 0.00 25 GLY A N 11
ATOM 10180 C CA . GLY A 1 25 ? 4.549 4.316 -3.484 1.00 0.00 25 GLY A CA 11
ATOM 10181 C C . GLY A 1 25 ? 5.659 3.667 -4.287 1.00 0.00 25 GLY A C 11
ATOM 10182 O O . GLY A 1 25 ? 6.618 4.329 -4.681 1.00 0.00 25 GLY A O 11
ATOM 10186 N N . GLY A 1 26 ? 5.530 2.366 -4.528 1.00 0.00 26 GLY A N 11
ATOM 10187 C CA . GLY A 1 26 ? 6.538 1.649 -5.286 1.00 0.00 26 GLY A CA 11
ATOM 10188 C C . GLY A 1 26 ? 6.348 0.146 -5.227 1.00 0.00 26 GLY A C 11
ATOM 10189 O O . GLY A 1 26 ? 6.851 -0.583 -6.081 1.00 0.00 26 GLY A O 11
ATOM 10193 N N . GLN A 1 27 ? 5.622 -0.318 -4.215 1.00 0.00 27 GLN A N 11
ATOM 10194 C CA . GLN A 1 27 ? 5.369 -1.744 -4.047 1.00 0.00 27 GLN A CA 11
ATOM 10195 C C . GLN A 1 27 ? 4.145 -2.178 -4.846 1.00 0.00 27 GLN A C 11
ATOM 10196 O O . GLN A 1 27 ? 3.550 -1.381 -5.574 1.00 0.00 27 GLN A O 11
ATOM 10210 N N . THR A 1 28 ? 3.773 -3.447 -4.708 1.00 0.00 28 THR A N 11
ATOM 10211 C CA . THR A 1 28 ? 2.621 -3.987 -5.418 1.00 0.00 28 THR A CA 11
ATOM 10212 C C . THR A 1 28 ? 1.883 -5.015 -4.568 1.00 0.00 28 THR A C 11
ATOM 10213 O O . THR A 1 28 ? 2.488 -5.954 -4.049 1.00 0.00 28 THR A O 11
ATOM 10224 N N . TRP A 1 29 ? 0.575 -4.832 -4.429 1.00 0.00 29 TRP A N 11
ATOM 10225 C CA . TRP A 1 29 ? -0.245 -5.745 -3.641 1.00 0.00 29 TRP A CA 11
ATOM 10226 C C . TRP A 1 29 ? -1.415 -6.273 -4.464 1.00 0.00 29 TRP A C 11
ATOM 10227 O O . TRP A 1 29 ? -2.002 -5.545 -5.265 1.00 0.00 29 TRP A O 11
ATOM 10248 N N . HIS A 1 30 ? -1.750 -7.543 -4.261 1.00 0.00 30 HIS A N 11
ATOM 10249 C CA . HIS A 1 30 ? -2.852 -8.168 -4.984 1.00 0.00 30 HIS A CA 11
ATOM 10250 C C . HIS A 1 30 ? -4.176 -7.487 -4.651 1.00 0.00 30 HIS A C 11
ATOM 10251 O O . HIS A 1 30 ? -4.398 -7.063 -3.518 1.00 0.00 30 HIS A O 11
ATOM 10265 N N . GLU A 1 31 ? -5.051 -7.387 -5.647 1.00 0.00 31 GLU A N 11
ATOM 10266 C CA . GLU A 1 31 ? -6.352 -6.756 -5.458 1.00 0.00 31 GLU A CA 11
ATOM 10267 C C . GLU A 1 31 ? -7.088 -7.371 -4.271 1.00 0.00 31 GLU A C 11
ATOM 10268 O O . GLU A 1 31 ? -8.083 -6.824 -3.792 1.00 0.00 31 GLU A O 11
ATOM 10280 N N . HIS A 1 32 ? -6.593 -8.511 -3.802 1.00 0.00 32 HIS A N 11
ATOM 10281 C CA . HIS A 1 32 ? -7.203 -9.202 -2.671 1.00 0.00 32 HIS A CA 11
ATOM 10282 C C . HIS A 1 32 ? -6.296 -9.144 -1.446 1.00 0.00 32 HIS A C 11
ATOM 10283 O O . HIS A 1 32 ? -6.724 -9.436 -0.328 1.00 0.00 32 HIS A O 11
ATOM 10298 N N . CYS A 1 33 ? -5.040 -8.768 -1.663 1.00 0.00 33 CYS A N 11
ATOM 10299 C CA . CYS A 1 33 ? -4.071 -8.673 -0.577 1.00 0.00 33 CYS A CA 11
ATOM 10300 C C . CYS A 1 33 ? -4.026 -7.257 -0.010 1.00 0.00 33 CYS A C 11
ATOM 10301 O O . CYS A 1 33 ? -3.859 -7.064 1.194 1.00 0.00 33 CYS A O 11
ATOM 10308 N N . PHE A 1 34 ? -4.175 -6.270 -0.887 1.00 0.00 34 PHE A N 11
ATOM 10309 C CA . PHE A 1 34 ? -4.151 -4.871 -0.475 1.00 0.00 34 PHE A CA 11
ATOM 10310 C C . PHE A 1 34 ? -5.337 -4.550 0.429 1.00 0.00 34 PHE A C 11
ATOM 10311 O O . PHE A 1 34 ? -6.439 -4.275 -0.047 1.00 0.00 34 PHE A O 11
ATOM 10328 N N . LEU A 1 35 ? -5.103 -4.587 1.737 1.00 0.00 35 LEU A N 11
ATOM 10329 C CA . LEU A 1 35 ? -6.152 -4.301 2.710 1.00 0.00 35 LEU A CA 11
ATOM 10330 C C . LEU A 1 35 ? -5.804 -3.069 3.539 1.00 0.00 35 LEU A C 11
ATOM 10331 O O . LEU A 1 35 ? -4.720 -2.501 3.401 1.00 0.00 35 LEU A O 11
ATOM 10347 N N . CYS A 1 36 ? -6.729 -2.662 4.401 1.00 0.00 36 CYS A N 11
ATOM 10348 C CA . CYS A 1 36 ? -6.520 -1.498 5.255 1.00 0.00 36 CYS A CA 11
ATOM 10349 C C . CYS A 1 36 ? -5.832 -1.896 6.558 1.00 0.00 36 CYS A C 11
ATOM 10350 O O . CYS A 1 36 ? -6.108 -2.956 7.119 1.00 0.00 36 CYS A O 11
ATOM 10357 N N . SER A 1 37 ? -4.935 -1.037 7.033 1.00 0.00 37 SER A N 11
ATOM 10358 C CA . SER A 1 37 ? -4.205 -1.300 8.267 1.00 0.00 37 SER A CA 11
ATOM 10359 C C . SER A 1 37 ? -5.029 -0.890 9.484 1.00 0.00 37 SER A C 11
ATOM 10360 O O . SER A 1 37 ? -4.485 -0.611 10.551 1.00 0.00 37 SER A O 11
ATOM 10368 N N . GLY A 1 38 ? -6.347 -0.855 9.313 1.00 0.00 38 GLY A N 11
ATOM 10369 C CA . GLY A 1 38 ? -7.227 -0.478 10.404 1.00 0.00 38 GLY A CA 11
ATOM 10370 C C . GLY A 1 38 ? -8.401 -1.424 10.556 1.00 0.00 38 GLY A C 11
ATOM 10371 O O . GLY A 1 38 ? -8.675 -1.914 11.653 1.00 0.00 38 GLY A O 11
ATOM 10375 N N . CYS A 1 39 ? -9.097 -1.683 9.455 1.00 0.00 39 CYS A N 11
ATOM 10376 C CA . CYS A 1 39 ? -10.250 -2.575 9.469 1.00 0.00 39 CYS A CA 11
ATOM 10377 C C . CYS A 1 39 ? -9.984 -3.822 8.631 1.00 0.00 39 CYS A C 11
ATOM 10378 O O . CYS A 1 39 ? -10.819 -4.722 8.558 1.00 0.00 39 CYS A O 11
ATOM 10385 N N . GLU A 1 40 ? -8.815 -3.865 7.999 1.00 0.00 40 GLU A N 11
ATOM 10386 C CA . GLU A 1 40 ? -8.439 -5.000 7.165 1.00 0.00 40 GLU A CA 11
ATOM 10387 C C . GLU A 1 40 ? -9.401 -5.155 5.991 1.00 0.00 40 GLU A C 11
ATOM 10388 O O . GLU A 1 40 ? -9.729 -6.270 5.587 1.00 0.00 40 GLU A O 11
ATOM 10400 N N . GLN A 1 41 ? -9.850 -4.027 5.448 1.00 0.00 41 GLN A N 11
ATOM 10401 C CA . GLN A 1 41 ? -10.775 -4.037 4.322 1.00 0.00 41 GLN A CA 11
ATOM 10402 C C . GLN A 1 41 ? -10.021 -3.972 2.997 1.00 0.00 41 GLN A C 11
ATOM 10403 O O . GLN A 1 41 ? -8.995 -3.303 2.871 1.00 0.00 41 GLN A O 11
ATOM 10417 N N . PRO A 1 42 ? -10.540 -4.684 1.986 1.00 0.00 42 PRO A N 11
ATOM 10418 C CA . PRO A 1 42 ? -9.932 -4.723 0.652 1.00 0.00 42 PRO A CA 11
ATOM 10419 C C . PRO A 1 42 ? -10.064 -3.395 -0.085 1.00 0.00 42 PRO A C 11
ATOM 10420 O O . PRO A 1 42 ? -11.045 -3.160 -0.791 1.00 0.00 42 PRO A O 11
ATOM 10431 N N . LEU A 1 43 ? -9.070 -2.529 0.084 1.00 0.00 43 LEU A N 11
ATOM 10432 C CA . LEU A 1 43 ? -9.075 -1.223 -0.566 1.00 0.00 43 LEU A CA 11
ATOM 10433 C C . LEU A 1 43 ? -8.735 -1.351 -2.048 1.00 0.00 43 LEU A C 11
ATOM 10434 O O . LEU A 1 43 ? -8.567 -0.352 -2.745 1.00 0.00 43 LEU A O 11
ATOM 10450 N N . GLY A 1 44 ? -8.638 -2.589 -2.523 1.00 0.00 44 GLY A N 11
ATOM 10451 C CA . GLY A 1 44 ? -8.320 -2.825 -3.919 1.00 0.00 44 GLY A CA 11
ATOM 10452 C C . GLY A 1 44 ? -8.996 -1.832 -4.843 1.00 0.00 44 GLY A C 11
ATOM 10453 O O . GLY A 1 44 ? -8.333 -1.152 -5.626 1.00 0.00 44 GLY A O 11
ATOM 10457 N N . SER A 1 45 ? -10.320 -1.748 -4.754 1.00 0.00 45 SER A N 11
ATOM 10458 C CA . SER A 1 45 ? -11.086 -0.834 -5.593 1.00 0.00 45 SER A CA 11
ATOM 10459 C C . SER A 1 45 ? -11.877 0.152 -4.739 1.00 0.00 45 SER A C 11
ATOM 10460 O O . SER A 1 45 ? -12.971 0.576 -5.114 1.00 0.00 45 SER A O 11
ATOM 10468 N N . ARG A 1 46 ? -11.316 0.513 -3.590 1.00 0.00 46 ARG A N 11
ATOM 10469 C CA . ARG A 1 46 ? -11.968 1.449 -2.682 1.00 0.00 46 ARG A CA 11
ATOM 10470 C C . ARG A 1 46 ? -11.089 2.672 -2.438 1.00 0.00 46 ARG A C 11
ATOM 10471 O O . ARG A 1 46 ? -9.911 2.683 -2.793 1.00 0.00 46 ARG A O 11
ATOM 10492 N N . SER A 1 47 ? -11.672 3.701 -1.831 1.00 0.00 47 SER A N 11
ATOM 10493 C CA . SER A 1 47 ? -10.944 4.932 -1.544 1.00 0.00 47 SER A CA 11
ATOM 10494 C C . SER A 1 47 ? -10.233 4.840 -0.197 1.00 0.00 47 SER A C 11
ATOM 10495 O O . SER A 1 47 ? -10.820 4.420 0.800 1.00 0.00 47 SER A O 11
ATOM 10503 N N . PHE A 1 48 ? -8.965 5.238 -0.176 1.00 0.00 48 PHE A N 11
ATOM 10504 C CA . PHE A 1 48 ? -8.173 5.201 1.048 1.00 0.00 48 PHE A CA 11
ATOM 10505 C C . PHE A 1 48 ? -7.101 6.286 1.035 1.00 0.00 48 PHE A C 11
ATOM 10506 O O . PHE A 1 48 ? -7.025 7.089 0.104 1.00 0.00 48 PHE A O 11
ATOM 10523 N N . VAL A 1 49 ? -6.273 6.305 2.075 1.00 0.00 49 VAL A N 11
ATOM 10524 C CA . VAL A 1 49 ? -5.204 7.291 2.184 1.00 0.00 49 VAL A CA 11
ATOM 10525 C C . VAL A 1 49 ? -3.889 6.633 2.585 1.00 0.00 49 VAL A C 11
ATOM 10526 O O . VAL A 1 49 ? -3.747 6.089 3.680 1.00 0.00 49 VAL A O 11
ATOM 10539 N N . PRO A 1 50 ? -2.902 6.683 1.678 1.00 0.00 50 PRO A N 11
ATOM 10540 C CA . PRO A 1 50 ? -1.579 6.098 1.915 1.00 0.00 50 PRO A CA 11
ATOM 10541 C C . PRO A 1 50 ? -0.785 6.866 2.966 1.00 0.00 50 PRO A C 11
ATOM 10542 O O . PRO A 1 50 ? -0.311 7.974 2.713 1.00 0.00 50 PRO A O 11
ATOM 10553 N N . ASP A 1 51 ? -0.643 6.271 4.146 1.00 0.00 51 ASP A N 11
ATOM 10554 C CA . ASP A 1 51 ? 0.095 6.899 5.235 1.00 0.00 51 ASP A CA 11
ATOM 10555 C C . ASP A 1 51 ? 1.418 6.181 5.480 1.00 0.00 51 ASP A C 11
ATOM 10556 O O . ASP A 1 51 ? 1.789 5.270 4.739 1.00 0.00 51 ASP A O 11
ATOM 10565 N N . LYS A 1 52 ? 2.128 6.598 6.523 1.00 0.00 52 LYS A N 11
ATOM 10566 C CA . LYS A 1 52 ? 3.410 5.995 6.867 1.00 0.00 52 LYS A CA 11
ATOM 10567 C C . LYS A 1 52 ? 3.331 4.473 6.801 1.00 0.00 52 LYS A C 11
ATOM 10568 O O . LYS A 1 52 ? 2.853 3.827 7.732 1.00 0.00 52 LYS A O 11
ATOM 10587 N N . GLY A 1 53 ? 3.805 3.907 5.696 1.00 0.00 53 GLY A N 11
ATOM 10588 C CA . GLY A 1 53 ? 3.780 2.466 5.531 1.00 0.00 53 GLY A CA 11
ATOM 10589 C C . GLY A 1 53 ? 2.488 1.848 6.027 1.00 0.00 53 GLY A C 11
ATOM 10590 O O . GLY A 1 53 ? 2.467 0.694 6.452 1.00 0.00 53 GLY A O 11
ATOM 10594 N N . ALA A 1 54 ? 1.407 2.619 5.974 1.00 0.00 54 ALA A N 11
ATOM 10595 C CA . ALA A 1 54 ? 0.104 2.141 6.422 1.00 0.00 54 ALA A CA 11
ATOM 10596 C C . ALA A 1 54 ? -1.011 2.660 5.520 1.00 0.00 54 ALA A C 11
ATOM 10597 O O . ALA A 1 54 ? -1.087 3.855 5.235 1.00 0.00 54 ALA A O 11
ATOM 10604 N N . HIS A 1 55 ? -1.874 1.753 5.072 1.00 0.00 55 HIS A N 11
ATOM 10605 C CA . HIS A 1 55 ? -2.985 2.120 4.202 1.00 0.00 55 HIS A CA 11
ATOM 10606 C C . HIS A 1 55 ? -4.294 2.167 4.984 1.00 0.00 55 HIS A C 11
ATOM 10607 O O . HIS A 1 55 ? -4.827 1.133 5.385 1.00 0.00 55 HIS A O 11
ATOM 10622 N N . TYR A 1 56 ? -4.807 3.374 5.197 1.00 0.00 56 TYR A N 11
ATOM 10623 C CA . TYR A 1 56 ? -6.052 3.557 5.933 1.00 0.00 56 TYR A CA 11
ATOM 10624 C C . TYR A 1 56 ? -7.139 4.134 5.031 1.00 0.00 56 TYR A C 11
ATOM 10625 O O . TYR A 1 56 ? -6.909 5.098 4.301 1.00 0.00 56 TYR A O 11
ATOM 10643 N N . CYS A 1 57 ? -8.324 3.537 5.088 1.00 0.00 57 CYS A N 11
ATOM 10644 C CA . CYS A 1 57 ? -9.449 3.990 4.278 1.00 0.00 57 CYS A CA 11
ATOM 10645 C C . CYS A 1 57 ? -9.835 5.422 4.636 1.00 0.00 57 CYS A C 11
ATOM 10646 O O . CYS A 1 57 ? -9.314 5.997 5.592 1.00 0.00 57 CYS A O 11
ATOM 10653 N N . VAL A 1 58 ? -10.753 5.992 3.862 1.00 0.00 58 VAL A N 11
ATOM 10654 C CA . VAL A 1 58 ? -11.211 7.356 4.097 1.00 0.00 58 VAL A CA 11
ATOM 10655 C C . VAL A 1 58 ? -11.393 7.626 5.586 1.00 0.00 58 VAL A C 11
ATOM 10656 O O . VAL A 1 58 ? -10.832 8.568 6.145 1.00 0.00 58 VAL A O 11
ATOM 10669 N N . PRO A 1 59 ? -12.196 6.778 6.247 1.00 0.00 59 PRO A N 11
ATOM 10670 C CA . PRO A 1 59 ? -12.470 6.904 7.682 1.00 0.00 59 PRO A CA 11
ATOM 10671 C C . PRO A 1 59 ? -11.252 6.570 8.536 1.00 0.00 59 PRO A C 11
ATOM 10672 O O . PRO A 1 59 ? -10.840 7.362 9.384 1.00 0.00 59 PRO A O 11
ATOM 10683 N N . CYS A 1 60 ? -10.679 5.393 8.307 1.00 0.00 60 CYS A N 11
ATOM 10684 C CA . CYS A 1 60 ? -9.508 4.953 9.055 1.00 0.00 60 CYS A CA 11
ATOM 10685 C C . CYS A 1 60 ? -8.398 5.999 8.991 1.00 0.00 60 CYS A C 11
ATOM 10686 O O . CYS A 1 60 ? -7.481 5.997 9.812 1.00 0.00 60 CYS A O 11
ATOM 10693 N N . TYR A 1 61 ? -8.488 6.890 8.010 1.00 0.00 61 TYR A N 11
ATOM 10694 C CA . TYR A 1 61 ? -7.491 7.940 7.837 1.00 0.00 61 TYR A CA 11
ATOM 10695 C C . TYR A 1 61 ? -7.923 9.223 8.541 1.00 0.00 61 TYR A C 11
ATOM 10696 O O . TYR A 1 61 ? -7.179 9.783 9.345 1.00 0.00 61 TYR A O 11
ATOM 10714 N N . GLU A 1 62 ? -9.132 9.681 8.232 1.00 0.00 62 GLU A N 11
ATOM 10715 C CA . GLU A 1 62 ? -9.664 10.898 8.835 1.00 0.00 62 GLU A CA 11
ATOM 10716 C C . GLU A 1 62 ? -9.851 10.723 10.339 1.00 0.00 62 GLU A C 11
ATOM 10717 O O . GLU A 1 62 ? -9.879 11.698 11.089 1.00 0.00 62 GLU A O 11
ATOM 10729 N N . ASN A 1 63 ? -9.980 9.473 10.772 1.00 0.00 63 ASN A N 11
ATOM 10730 C CA . ASN A 1 63 ? -10.166 9.170 12.186 1.00 0.00 63 ASN A CA 11
ATOM 10731 C C . ASN A 1 63 ? -8.830 9.162 12.922 1.00 0.00 63 ASN A C 11
ATOM 10732 O O . ASN A 1 63 ? -8.683 9.786 13.973 1.00 0.00 63 ASN A O 11
ATOM 10743 N N . LYS A 1 64 ? -7.856 8.453 12.361 1.00 0.00 64 LYS A N 11
ATOM 10744 C CA . LYS A 1 64 ? -6.530 8.365 12.960 1.00 0.00 64 LYS A CA 11
ATOM 10745 C C . LYS A 1 64 ? -5.879 9.742 13.045 1.00 0.00 64 LYS A C 11
ATOM 10746 O O . LYS A 1 64 ? -5.097 10.015 13.956 1.00 0.00 64 LYS A O 11
ATOM 10765 N N . PHE A 1 65 ? -6.207 10.607 12.091 1.00 0.00 65 PHE A N 11
ATOM 10766 C CA . PHE A 1 65 ? -5.654 11.956 12.058 1.00 0.00 65 PHE A CA 11
ATOM 10767 C C . PHE A 1 65 ? -6.650 12.965 12.621 1.00 0.00 65 PHE A C 11
ATOM 10768 O O . PHE A 1 65 ? -6.508 14.171 12.421 1.00 0.00 65 PHE A O 11
ATOM 10785 N N . ALA A 1 66 ? -7.659 12.463 13.325 1.00 0.00 66 ALA A N 11
ATOM 10786 C CA . ALA A 1 66 ? -8.678 13.320 13.919 1.00 0.00 66 ALA A CA 11
ATOM 10787 C C . ALA A 1 66 ? -8.262 13.786 15.309 1.00 0.00 66 ALA A C 11
ATOM 10788 O O . ALA A 1 66 ? -7.761 13.000 16.114 1.00 0.00 66 ALA A O 11
ATOM 10795 N N . SER A 1 67 ? -8.471 15.069 15.586 1.00 0.00 67 SER A N 11
ATOM 10796 C CA . SER A 1 67 ? -8.113 15.641 16.879 1.00 0.00 67 SER A CA 11
ATOM 10797 C C . SER A 1 67 ? -9.345 16.196 17.587 1.00 0.00 67 SER A C 11
ATOM 10798 O O . SER A 1 67 ? -9.656 17.381 17.479 1.00 0.00 67 SER A O 11
ATOM 10806 N N . GLY A 1 68 ? -10.044 15.328 18.313 1.00 0.00 68 GLY A N 11
ATOM 10807 C CA . GLY A 1 68 ? -11.234 15.749 19.029 1.00 0.00 68 GLY A CA 11
ATOM 10808 C C . GLY A 1 68 ? -11.665 14.744 20.078 1.00 0.00 68 GLY A C 11
ATOM 10809 O O . GLY A 1 68 ? -11.832 13.556 19.800 1.00 0.00 68 GLY A O 11
ATOM 10813 N N . PRO A 1 69 ? -11.851 15.221 21.318 1.00 0.00 69 PRO A N 11
ATOM 10814 C CA . PRO A 1 69 ? -12.266 14.371 22.439 1.00 0.00 69 PRO A CA 11
ATOM 10815 C C . PRO A 1 69 ? -13.708 13.893 22.301 1.00 0.00 69 PRO A C 11
ATOM 10816 O O . PRO A 1 69 ? -14.631 14.513 22.830 1.00 0.00 69 PRO A O 11
ATOM 10827 N N . SER A 1 70 ? -13.894 12.788 21.587 1.00 0.00 70 SER A N 11
ATOM 10828 C CA . SER A 1 70 ? -15.224 12.228 21.377 1.00 0.00 70 SER A CA 11
ATOM 10829 C C . SER A 1 70 ? -15.679 11.435 22.598 1.00 0.00 70 SER A C 11
ATOM 10830 O O . SER A 1 70 ? -14.916 10.652 23.163 1.00 0.00 70 SER A O 11
ATOM 10838 N N . SER A 1 71 ? -16.929 11.645 23.000 1.00 0.00 71 SER A N 11
ATOM 10839 C CA . SER A 1 71 ? -17.486 10.954 24.157 1.00 0.00 71 SER A CA 11
ATOM 10840 C C . SER A 1 71 ? -17.075 9.484 24.161 1.00 0.00 71 SER A C 11
ATOM 10841 O O . SER A 1 71 ? -17.377 8.741 23.228 1.00 0.00 71 SER A O 11
ATOM 10849 N N . GLY A 1 72 ? -16.384 9.072 25.219 1.00 0.00 72 GLY A N 11
ATOM 10850 C CA . GLY A 1 72 ? -15.942 7.694 25.326 1.00 0.00 72 GLY A CA 11
ATOM 10851 C C . GLY A 1 72 ? -16.759 6.900 26.326 1.00 0.00 72 GLY A C 11
ATOM 10852 O O . GLY A 1 72 ? -17.962 6.741 26.126 1.00 0.00 72 GLY A O 11
ATOM 10858 N N . GLY A 1 1 ? 17.628 -8.521 -11.694 1.00 0.00 1 GLY A N 12
ATOM 10859 C CA . GLY A 1 1 ? 18.352 -9.727 -12.052 1.00 0.00 1 GLY A CA 12
ATOM 10860 C C . GLY A 1 1 ? 17.524 -10.669 -12.903 1.00 0.00 1 GLY A C 12
ATOM 10861 O O . GLY A 1 1 ? 17.394 -10.472 -14.111 1.00 0.00 1 GLY A O 12
ATOM 10865 N N . SER A 1 2 ? 16.965 -11.697 -12.273 1.00 0.00 2 SER A N 12
ATOM 10866 C CA . SER A 1 2 ? 16.151 -12.677 -12.983 1.00 0.00 2 SER A CA 12
ATOM 10867 C C . SER A 1 2 ? 14.716 -12.667 -12.464 1.00 0.00 2 SER A C 12
ATOM 10868 O O . SER A 1 2 ? 13.763 -12.697 -13.243 1.00 0.00 2 SER A O 12
ATOM 10876 N N . SER A 1 3 ? 14.571 -12.626 -11.144 1.00 0.00 3 SER A N 12
ATOM 10877 C CA . SER A 1 3 ? 13.253 -12.617 -10.519 1.00 0.00 3 SER A CA 12
ATOM 10878 C C . SER A 1 3 ? 13.164 -11.528 -9.454 1.00 0.00 3 SER A C 12
ATOM 10879 O O . SER A 1 3 ? 14.112 -11.300 -8.704 1.00 0.00 3 SER A O 12
ATOM 10887 N N . GLY A 1 4 ? 12.017 -10.859 -9.394 1.00 0.00 4 GLY A N 12
ATOM 10888 C CA . GLY A 1 4 ? 11.824 -9.803 -8.418 1.00 0.00 4 GLY A CA 12
ATOM 10889 C C . GLY A 1 4 ? 11.640 -8.444 -9.064 1.00 0.00 4 GLY A C 12
ATOM 10890 O O . GLY A 1 4 ? 12.518 -7.585 -8.981 1.00 0.00 4 GLY A O 12
ATOM 10894 N N . SER A 1 5 ? 10.495 -8.248 -9.711 1.00 0.00 5 SER A N 12
ATOM 10895 C CA . SER A 1 5 ? 10.201 -6.985 -10.378 1.00 0.00 5 SER A CA 12
ATOM 10896 C C . SER A 1 5 ? 8.873 -6.411 -9.893 1.00 0.00 5 SER A C 12
ATOM 10897 O O . SER A 1 5 ? 8.822 -5.304 -9.357 1.00 0.00 5 SER A O 12
ATOM 10905 N N . SER A 1 6 ? 7.801 -7.172 -10.086 1.00 0.00 6 SER A N 12
ATOM 10906 C CA . SER A 1 6 ? 6.471 -6.738 -9.673 1.00 0.00 6 SER A CA 12
ATOM 10907 C C . SER A 1 6 ? 5.757 -7.842 -8.898 1.00 0.00 6 SER A C 12
ATOM 10908 O O . SER A 1 6 ? 4.760 -8.395 -9.360 1.00 0.00 6 SER A O 12
ATOM 10916 N N . GLY A 1 7 ? 6.275 -8.156 -7.714 1.00 0.00 7 GLY A N 12
ATOM 10917 C CA . GLY A 1 7 ? 5.675 -9.191 -6.893 1.00 0.00 7 GLY A CA 12
ATOM 10918 C C . GLY A 1 7 ? 4.882 -8.624 -5.732 1.00 0.00 7 GLY A C 12
ATOM 10919 O O . GLY A 1 7 ? 5.043 -7.457 -5.372 1.00 0.00 7 GLY A O 12
ATOM 10923 N N . CYS A 1 8 ? 4.023 -9.449 -5.145 1.00 0.00 8 CYS A N 12
ATOM 10924 C CA . CYS A 1 8 ? 3.200 -9.024 -4.019 1.00 0.00 8 CYS A CA 12
ATOM 10925 C C . CYS A 1 8 ? 4.058 -8.769 -2.783 1.00 0.00 8 CYS A C 12
ATOM 10926 O O . CYS A 1 8 ? 4.909 -9.584 -2.427 1.00 0.00 8 CYS A O 12
ATOM 10933 N N . SER A 1 9 ? 3.827 -7.633 -2.133 1.00 0.00 9 SER A N 12
ATOM 10934 C CA . SER A 1 9 ? 4.581 -7.269 -0.939 1.00 0.00 9 SER A CA 12
ATOM 10935 C C . SER A 1 9 ? 3.881 -7.772 0.320 1.00 0.00 9 SER A C 12
ATOM 10936 O O . SER A 1 9 ? 4.391 -7.621 1.429 1.00 0.00 9 SER A O 12
ATOM 10944 N N . ALA A 1 10 ? 2.708 -8.371 0.138 1.00 0.00 10 ALA A N 12
ATOM 10945 C CA . ALA A 1 10 ? 1.938 -8.898 1.257 1.00 0.00 10 ALA A CA 12
ATOM 10946 C C . ALA A 1 10 ? 2.231 -10.378 1.477 1.00 0.00 10 ALA A C 12
ATOM 10947 O O . ALA A 1 10 ? 2.507 -10.808 2.597 1.00 0.00 10 ALA A O 12
ATOM 10954 N N . CYS A 1 11 ? 2.170 -11.155 0.400 1.00 0.00 11 CYS A N 12
ATOM 10955 C CA . CYS A 1 11 ? 2.428 -12.588 0.474 1.00 0.00 11 CYS A CA 12
ATOM 10956 C C . CYS A 1 11 ? 3.792 -12.927 -0.120 1.00 0.00 11 CYS A C 12
ATOM 10957 O O . CYS A 1 11 ? 4.448 -13.876 0.307 1.00 0.00 11 CYS A O 12
ATOM 10964 N N . GLY A 1 12 ? 4.212 -12.142 -1.108 1.00 0.00 12 GLY A N 12
ATOM 10965 C CA . GLY A 1 12 ? 5.496 -12.375 -1.744 1.00 0.00 12 GLY A CA 12
ATOM 10966 C C . GLY A 1 12 ? 5.364 -13.110 -3.063 1.00 0.00 12 GLY A C 12
ATOM 10967 O O . GLY A 1 12 ? 6.361 -13.533 -3.647 1.00 0.00 12 GLY A O 12
ATOM 10971 N N . GLU A 1 13 ? 4.130 -13.265 -3.532 1.00 0.00 13 GLU A N 12
ATOM 10972 C CA . GLU A 1 13 ? 3.872 -13.957 -4.789 1.00 0.00 13 GLU A CA 12
ATOM 10973 C C . GLU A 1 13 ? 4.228 -13.073 -5.981 1.00 0.00 13 GLU A C 12
ATOM 10974 O O . GLU A 1 13 ? 4.716 -11.954 -5.815 1.00 0.00 13 GLU A O 12
ATOM 10986 N N . THR A 1 14 ? 3.981 -13.582 -7.184 1.00 0.00 14 THR A N 12
ATOM 10987 C CA . THR A 1 14 ? 4.276 -12.840 -8.403 1.00 0.00 14 THR A CA 12
ATOM 10988 C C . THR A 1 14 ? 3.003 -12.280 -9.028 1.00 0.00 14 THR A C 12
ATOM 10989 O O . THR A 1 14 ? 2.253 -13.002 -9.686 1.00 0.00 14 THR A O 12
ATOM 11000 N N . VAL A 1 15 ? 2.765 -10.989 -8.819 1.00 0.00 15 VAL A N 12
ATOM 11001 C CA . VAL A 1 15 ? 1.584 -10.332 -9.364 1.00 0.00 15 VAL A CA 12
ATOM 11002 C C . VAL A 1 15 ? 1.736 -10.078 -10.860 1.00 0.00 15 VAL A C 12
ATOM 11003 O O . VAL A 1 15 ? 2.648 -9.372 -11.290 1.00 0.00 15 VAL A O 12
ATOM 11016 N N . MET A 1 16 ? 0.838 -10.659 -11.648 1.00 0.00 16 MET A N 12
ATOM 11017 C CA . MET A 1 16 ? 0.872 -10.495 -13.096 1.00 0.00 16 MET A CA 12
ATOM 11018 C C . MET A 1 16 ? 0.077 -9.265 -13.522 1.00 0.00 16 MET A C 12
ATOM 11019 O O . MET A 1 16 ? -0.880 -8.855 -12.864 1.00 0.00 16 MET A O 12
ATOM 11033 N N . PRO A 1 17 ? 0.480 -8.659 -14.649 1.00 0.00 17 PRO A N 12
ATOM 11034 C CA . PRO A 1 17 ? -0.181 -7.467 -15.188 1.00 0.00 17 PRO A CA 12
ATOM 11035 C C . PRO A 1 17 ? -1.572 -7.773 -15.734 1.00 0.00 17 PRO A C 12
ATOM 11036 O O . PRO A 1 17 ? -2.478 -6.945 -15.650 1.00 0.00 17 PRO A O 12
ATOM 11047 N N . GLY A 1 18 ? -1.734 -8.968 -16.293 1.00 0.00 18 GLY A N 12
ATOM 11048 C CA . GLY A 1 18 ? -3.018 -9.361 -16.844 1.00 0.00 18 GLY A CA 12
ATOM 11049 C C . GLY A 1 18 ? -3.985 -9.836 -15.778 1.00 0.00 18 GLY A C 12
ATOM 11050 O O . GLY A 1 18 ? -4.754 -10.772 -16.000 1.00 0.00 18 GLY A O 12
ATOM 11054 N N . SER A 1 19 ? -3.947 -9.191 -14.617 1.00 0.00 19 SER A N 12
ATOM 11055 C CA . SER A 1 19 ? -4.823 -9.556 -13.510 1.00 0.00 19 SER A CA 12
ATOM 11056 C C . SER A 1 19 ? -4.955 -8.405 -12.518 1.00 0.00 19 SER A C 12
ATOM 11057 O O . SER A 1 19 ? -3.975 -7.731 -12.198 1.00 0.00 19 SER A O 12
ATOM 11065 N N . ARG A 1 20 ? -6.173 -8.185 -12.034 1.00 0.00 20 ARG A N 12
ATOM 11066 C CA . ARG A 1 20 ? -6.434 -7.115 -11.079 1.00 0.00 20 ARG A CA 12
ATOM 11067 C C . ARG A 1 20 ? -5.352 -7.069 -10.005 1.00 0.00 20 ARG A C 12
ATOM 11068 O O . ARG A 1 20 ? -5.111 -8.055 -9.308 1.00 0.00 20 ARG A O 12
ATOM 11089 N N . LYS A 1 21 ? -4.702 -5.917 -9.875 1.00 0.00 21 LYS A N 12
ATOM 11090 C CA . LYS A 1 21 ? -3.646 -5.740 -8.886 1.00 0.00 21 LYS A CA 12
ATOM 11091 C C . LYS A 1 21 ? -3.565 -4.287 -8.430 1.00 0.00 21 LYS A C 12
ATOM 11092 O O . LYS A 1 21 ? -4.283 -3.425 -8.939 1.00 0.00 21 LYS A O 12
ATOM 11111 N N . LEU A 1 22 ? -2.686 -4.021 -7.470 1.00 0.00 22 LEU A N 12
ATOM 11112 C CA . LEU A 1 22 ? -2.510 -2.671 -6.946 1.00 0.00 22 LEU A CA 12
ATOM 11113 C C . LEU A 1 22 ? -1.030 -2.314 -6.849 1.00 0.00 22 LEU A C 12
ATOM 11114 O O . LEU A 1 22 ? -0.182 -3.187 -6.674 1.00 0.00 22 LEU A O 12
ATOM 11130 N N . GLU A 1 23 ? -0.730 -1.024 -6.962 1.00 0.00 23 GLU A N 12
ATOM 11131 C CA . GLU A 1 23 ? 0.648 -0.551 -6.886 1.00 0.00 23 GLU A CA 12
ATOM 11132 C C . GLU A 1 23 ? 0.708 0.858 -6.303 1.00 0.00 23 GLU A C 12
ATOM 11133 O O . GLU A 1 23 ? 0.209 1.811 -6.902 1.00 0.00 23 GLU A O 12
ATOM 11145 N N . TYR A 1 24 ? 1.323 0.982 -5.132 1.00 0.00 24 TYR A N 12
ATOM 11146 C CA . TYR A 1 24 ? 1.446 2.273 -4.466 1.00 0.00 24 TYR A CA 12
ATOM 11147 C C . TYR A 1 24 ? 2.858 2.474 -3.925 1.00 0.00 24 TYR A C 12
ATOM 11148 O O . TYR A 1 24 ? 3.392 1.620 -3.218 1.00 0.00 24 TYR A O 12
ATOM 11166 N N . GLY A 1 25 ? 3.458 3.612 -4.262 1.00 0.00 25 GLY A N 12
ATOM 11167 C CA . GLY A 1 25 ? 4.803 3.906 -3.802 1.00 0.00 25 GLY A CA 12
ATOM 11168 C C . GLY A 1 25 ? 5.834 2.959 -4.381 1.00 0.00 25 GLY A C 12
ATOM 11169 O O . GLY A 1 25 ? 6.909 2.775 -3.811 1.00 0.00 25 GLY A O 12
ATOM 11173 N N . GLY A 1 26 ? 5.507 2.354 -5.519 1.00 0.00 26 GLY A N 12
ATOM 11174 C CA . GLY A 1 26 ? 6.424 1.426 -6.156 1.00 0.00 26 GLY A CA 12
ATOM 11175 C C . GLY A 1 26 ? 6.084 -0.021 -5.858 1.00 0.00 26 GLY A C 12
ATOM 11176 O O . GLY A 1 26 ? 6.271 -0.895 -6.704 1.00 0.00 26 GLY A O 12
ATOM 11180 N N . GLN A 1 27 ? 5.587 -0.274 -4.652 1.00 0.00 27 GLN A N 12
ATOM 11181 C CA . GLN A 1 27 ? 5.224 -1.626 -4.244 1.00 0.00 27 GLN A CA 12
ATOM 11182 C C . GLN A 1 27 ? 4.031 -2.135 -5.047 1.00 0.00 27 GLN A C 12
ATOM 11183 O O . GLN A 1 27 ? 3.429 -1.393 -5.824 1.00 0.00 27 GLN A O 12
ATOM 11197 N N . THR A 1 28 ? 3.694 -3.406 -4.855 1.00 0.00 28 THR A N 12
ATOM 11198 C CA . THR A 1 28 ? 2.574 -4.015 -5.562 1.00 0.00 28 THR A CA 12
ATOM 11199 C C . THR A 1 28 ? 1.854 -5.030 -4.681 1.00 0.00 28 THR A C 12
ATOM 11200 O O . THR A 1 28 ? 2.473 -5.950 -4.146 1.00 0.00 28 THR A O 12
ATOM 11211 N N . TRP A 1 29 ? 0.545 -4.858 -4.537 1.00 0.00 29 TRP A N 12
ATOM 11212 C CA . TRP A 1 29 ? -0.259 -5.761 -3.721 1.00 0.00 29 TRP A CA 12
ATOM 11213 C C . TRP A 1 29 ? -1.428 -6.322 -4.522 1.00 0.00 29 TRP A C 12
ATOM 11214 O O . TRP A 1 29 ? -1.945 -5.667 -5.427 1.00 0.00 29 TRP A O 12
ATOM 11235 N N . HIS A 1 30 ? -1.842 -7.539 -4.183 1.00 0.00 30 HIS A N 12
ATOM 11236 C CA . HIS A 1 30 ? -2.952 -8.188 -4.872 1.00 0.00 30 HIS A CA 12
ATOM 11237 C C . HIS A 1 30 ? -4.283 -7.557 -4.472 1.00 0.00 30 HIS A C 12
ATOM 11238 O O . HIS A 1 30 ? -4.460 -7.131 -3.331 1.00 0.00 30 HIS A O 12
ATOM 11252 N N . GLU A 1 31 ? -5.213 -7.500 -5.420 1.00 0.00 31 GLU A N 12
ATOM 11253 C CA . GLU A 1 31 ? -6.526 -6.919 -5.165 1.00 0.00 31 GLU A CA 12
ATOM 11254 C C . GLU A 1 31 ? -7.154 -7.519 -3.910 1.00 0.00 31 GLU A C 12
ATOM 11255 O O . GLU A 1 31 ? -8.116 -6.979 -3.364 1.00 0.00 31 GLU A O 12
ATOM 11267 N N . HIS A 1 32 ? -6.601 -8.640 -3.458 1.00 0.00 32 HIS A N 12
ATOM 11268 C CA . HIS A 1 32 ? -7.105 -9.315 -2.267 1.00 0.00 32 HIS A CA 12
ATOM 11269 C C . HIS A 1 32 ? -6.125 -9.174 -1.107 1.00 0.00 32 HIS A C 12
ATOM 11270 O O . HIS A 1 32 ? -6.476 -9.412 0.049 1.00 0.00 32 HIS A O 12
ATOM 11285 N N . CYS A 1 33 ? -4.893 -8.787 -1.423 1.00 0.00 33 CYS A N 12
ATOM 11286 C CA . CYS A 1 33 ? -3.861 -8.616 -0.407 1.00 0.00 33 CYS A CA 12
ATOM 11287 C C . CYS A 1 33 ? -3.858 -7.187 0.129 1.00 0.00 33 CYS A C 12
ATOM 11288 O O . CYS A 1 33 ? -3.716 -6.964 1.331 1.00 0.00 33 CYS A O 12
ATOM 11295 N N . PHE A 1 34 ? -4.014 -6.223 -0.772 1.00 0.00 34 PHE A N 12
ATOM 11296 C CA . PHE A 1 34 ? -4.029 -4.815 -0.391 1.00 0.00 34 PHE A CA 12
ATOM 11297 C C . PHE A 1 34 ? -5.241 -4.500 0.481 1.00 0.00 34 PHE A C 12
ATOM 11298 O O . PHE A 1 34 ? -6.334 -4.245 -0.025 1.00 0.00 34 PHE A O 12
ATOM 11315 N N . LEU A 1 35 ? -5.039 -4.521 1.794 1.00 0.00 35 LEU A N 12
ATOM 11316 C CA . LEU A 1 35 ? -6.115 -4.238 2.738 1.00 0.00 35 LEU A CA 12
ATOM 11317 C C . LEU A 1 35 ? -5.789 -3.012 3.584 1.00 0.00 35 LEU A C 12
ATOM 11318 O O . LEU A 1 35 ? -4.707 -2.434 3.468 1.00 0.00 35 LEU A O 12
ATOM 11334 N N . CYS A 1 36 ? -6.729 -2.620 4.437 1.00 0.00 36 CYS A N 12
ATOM 11335 C CA . CYS A 1 36 ? -6.542 -1.464 5.305 1.00 0.00 36 CYS A CA 12
ATOM 11336 C C . CYS A 1 36 ? -5.875 -1.871 6.616 1.00 0.00 36 CYS A C 12
ATOM 11337 O O . CYS A 1 36 ? -6.102 -2.969 7.126 1.00 0.00 36 CYS A O 12
ATOM 11344 N N . SER A 1 37 ? -5.053 -0.978 7.157 1.00 0.00 37 SER A N 12
ATOM 11345 C CA . SER A 1 37 ? -4.350 -1.245 8.407 1.00 0.00 37 SER A CA 12
ATOM 11346 C C . SER A 1 37 ? -5.197 -0.828 9.606 1.00 0.00 37 SER A C 12
ATOM 11347 O O . SER A 1 37 ? -4.672 -0.540 10.680 1.00 0.00 37 SER A O 12
ATOM 11355 N N . GLY A 1 38 ? -6.512 -0.799 9.412 1.00 0.00 38 GLY A N 12
ATOM 11356 C CA . GLY A 1 38 ? -7.411 -0.417 10.485 1.00 0.00 38 GLY A CA 12
ATOM 11357 C C . GLY A 1 38 ? -8.587 -1.364 10.620 1.00 0.00 38 GLY A C 12
ATOM 11358 O O . GLY A 1 38 ? -8.889 -1.838 11.716 1.00 0.00 38 GLY A O 12
ATOM 11362 N N . CYS A 1 39 ? -9.255 -1.639 9.505 1.00 0.00 39 CYS A N 12
ATOM 11363 C CA . CYS A 1 39 ? -10.406 -2.533 9.503 1.00 0.00 39 CYS A CA 12
ATOM 11364 C C . CYS A 1 39 ? -10.118 -3.789 8.685 1.00 0.00 39 CYS A C 12
ATOM 11365 O O . CYS A 1 39 ? -10.939 -4.703 8.624 1.00 0.00 39 CYS A O 12
ATOM 11372 N N . GLU A 1 40 ? -8.946 -3.824 8.058 1.00 0.00 40 GLU A N 12
ATOM 11373 C CA . GLU A 1 40 ? -8.551 -4.967 7.244 1.00 0.00 40 GLU A CA 12
ATOM 11374 C C . GLU A 1 40 ? -9.485 -5.133 6.048 1.00 0.00 40 GLU A C 12
ATOM 11375 O O . GLU A 1 40 ? -9.798 -6.252 5.643 1.00 0.00 40 GLU A O 12
ATOM 11387 N N . GLN A 1 41 ? -9.926 -4.010 5.490 1.00 0.00 41 GLN A N 12
ATOM 11388 C CA . GLN A 1 41 ? -10.825 -4.030 4.342 1.00 0.00 41 GLN A CA 12
ATOM 11389 C C . GLN A 1 41 ? -10.041 -3.969 3.036 1.00 0.00 41 GLN A C 12
ATOM 11390 O O . GLN A 1 41 ? -8.999 -3.321 2.939 1.00 0.00 41 GLN A O 12
ATOM 11404 N N . PRO A 1 42 ? -10.552 -4.659 2.005 1.00 0.00 42 PRO A N 12
ATOM 11405 C CA . PRO A 1 42 ? -9.916 -4.698 0.685 1.00 0.00 42 PRO A CA 12
ATOM 11406 C C . PRO A 1 42 ? -10.004 -3.360 -0.041 1.00 0.00 42 PRO A C 12
ATOM 11407 O O . PRO A 1 42 ? -10.991 -3.074 -0.720 1.00 0.00 42 PRO A O 12
ATOM 11418 N N . LEU A 1 43 ? -8.966 -2.544 0.106 1.00 0.00 43 LEU A N 12
ATOM 11419 C CA . LEU A 1 43 ? -8.926 -1.235 -0.536 1.00 0.00 43 LEU A CA 12
ATOM 11420 C C . LEU A 1 43 ? -8.570 -1.364 -2.014 1.00 0.00 43 LEU A C 12
ATOM 11421 O O . LEU A 1 43 ? -8.368 -0.366 -2.704 1.00 0.00 43 LEU A O 12
ATOM 11437 N N . GLY A 1 44 ? -8.497 -2.602 -2.494 1.00 0.00 44 GLY A N 12
ATOM 11438 C CA . GLY A 1 44 ? -8.168 -2.840 -3.887 1.00 0.00 44 GLY A CA 12
ATOM 11439 C C . GLY A 1 44 ? -8.753 -1.788 -4.809 1.00 0.00 44 GLY A C 12
ATOM 11440 O O . GLY A 1 44 ? -8.025 -1.125 -5.547 1.00 0.00 44 GLY A O 12
ATOM 11444 N N . SER A 1 45 ? -10.073 -1.635 -4.767 1.00 0.00 45 SER A N 12
ATOM 11445 C CA . SER A 1 45 ? -10.756 -0.660 -5.609 1.00 0.00 45 SER A CA 12
ATOM 11446 C C . SER A 1 45 ? -11.587 0.300 -4.763 1.00 0.00 45 SER A C 12
ATOM 11447 O O . SER A 1 45 ? -12.700 0.671 -5.138 1.00 0.00 45 SER A O 12
ATOM 11455 N N . ARG A 1 46 ? -11.039 0.699 -3.620 1.00 0.00 46 ARG A N 12
ATOM 11456 C CA . ARG A 1 46 ? -11.729 1.614 -2.720 1.00 0.00 46 ARG A CA 12
ATOM 11457 C C . ARG A 1 46 ? -10.848 2.815 -2.385 1.00 0.00 46 ARG A C 12
ATOM 11458 O O . ARG A 1 46 ? -9.642 2.802 -2.635 1.00 0.00 46 ARG A O 12
ATOM 11479 N N . SER A 1 47 ? -11.458 3.851 -1.819 1.00 0.00 47 SER A N 12
ATOM 11480 C CA . SER A 1 47 ? -10.731 5.061 -1.455 1.00 0.00 47 SER A CA 12
ATOM 11481 C C . SER A 1 47 ? -10.006 4.879 -0.124 1.00 0.00 47 SER A C 12
ATOM 11482 O O . SER A 1 47 ? -10.565 4.341 0.832 1.00 0.00 47 SER A O 12
ATOM 11490 N N . PHE A 1 48 ? -8.758 5.331 -0.071 1.00 0.00 48 PHE A N 12
ATOM 11491 C CA . PHE A 1 48 ? -7.954 5.218 1.141 1.00 0.00 48 PHE A CA 12
ATOM 11492 C C . PHE A 1 48 ? -6.868 6.289 1.175 1.00 0.00 48 PHE A C 12
ATOM 11493 O O . PHE A 1 48 ? -6.782 7.131 0.281 1.00 0.00 48 PHE A O 12
ATOM 11510 N N . VAL A 1 49 ? -6.041 6.251 2.215 1.00 0.00 49 VAL A N 12
ATOM 11511 C CA . VAL A 1 49 ? -4.960 7.217 2.367 1.00 0.00 49 VAL A CA 12
ATOM 11512 C C . VAL A 1 49 ? -3.719 6.564 2.965 1.00 0.00 49 VAL A C 12
ATOM 11513 O O . VAL A 1 49 ? -3.713 6.119 4.113 1.00 0.00 49 VAL A O 12
ATOM 11526 N N . PRO A 1 50 ? -2.641 6.503 2.170 1.00 0.00 50 PRO A N 12
ATOM 11527 C CA . PRO A 1 50 ? -1.372 5.906 2.599 1.00 0.00 50 PRO A CA 12
ATOM 11528 C C . PRO A 1 50 ? -0.666 6.746 3.657 1.00 0.00 50 PRO A C 12
ATOM 11529 O O . PRO A 1 50 ? -0.617 7.972 3.559 1.00 0.00 50 PRO A O 12
ATOM 11540 N N . ASP A 1 51 ? -0.120 6.079 4.668 1.00 0.00 51 ASP A N 12
ATOM 11541 C CA . ASP A 1 51 ? 0.586 6.764 5.744 1.00 0.00 51 ASP A CA 12
ATOM 11542 C C . ASP A 1 51 ? 1.601 5.837 6.406 1.00 0.00 51 ASP A C 12
ATOM 11543 O O . ASP A 1 51 ? 1.236 4.826 7.006 1.00 0.00 51 ASP A O 12
ATOM 11552 N N . LYS A 1 52 ? 2.878 6.187 6.290 1.00 0.00 52 LYS A N 12
ATOM 11553 C CA . LYS A 1 52 ? 3.947 5.387 6.877 1.00 0.00 52 LYS A CA 12
ATOM 11554 C C . LYS A 1 52 ? 3.763 3.909 6.549 1.00 0.00 52 LYS A C 12
ATOM 11555 O O . LYS A 1 52 ? 3.904 3.048 7.416 1.00 0.00 52 LYS A O 12
ATOM 11574 N N . GLY A 1 53 ? 3.448 3.621 5.289 1.00 0.00 53 GLY A N 12
ATOM 11575 C CA . GLY A 1 53 ? 3.252 2.246 4.869 1.00 0.00 53 GLY A CA 12
ATOM 11576 C C . GLY A 1 53 ? 1.880 1.718 5.237 1.00 0.00 53 GLY A C 12
ATOM 11577 O O . GLY A 1 53 ? 1.404 0.746 4.652 1.00 0.00 53 GLY A O 12
ATOM 11581 N N . ALA A 1 54 ? 1.243 2.358 6.212 1.00 0.00 54 ALA A N 12
ATOM 11582 C CA . ALA A 1 54 ? -0.083 1.947 6.658 1.00 0.00 54 ALA A CA 12
ATOM 11583 C C . ALA A 1 54 ? -1.168 2.514 5.749 1.00 0.00 54 ALA A C 12
ATOM 11584 O O . ALA A 1 54 ? -1.252 3.726 5.547 1.00 0.00 54 ALA A O 12
ATOM 11591 N N . HIS A 1 55 ? -1.997 1.630 5.202 1.00 0.00 55 HIS A N 12
ATOM 11592 C CA . HIS A 1 55 ? -3.077 2.044 4.314 1.00 0.00 55 HIS A CA 12
ATOM 11593 C C . HIS A 1 55 ? -4.399 2.135 5.072 1.00 0.00 55 HIS A C 12
ATOM 11594 O O . HIS A 1 55 ? -4.984 1.118 5.444 1.00 0.00 55 HIS A O 12
ATOM 11609 N N . TYR A 1 56 ? -4.862 3.360 5.296 1.00 0.00 56 TYR A N 12
ATOM 11610 C CA . TYR A 1 56 ? -6.112 3.584 6.012 1.00 0.00 56 TYR A CA 12
ATOM 11611 C C . TYR A 1 56 ? -7.181 4.146 5.080 1.00 0.00 56 TYR A C 12
ATOM 11612 O O . TYR A 1 56 ? -6.940 5.105 4.345 1.00 0.00 56 TYR A O 12
ATOM 11630 N N . CYS A 1 57 ? -8.364 3.542 5.115 1.00 0.00 57 CYS A N 12
ATOM 11631 C CA . CYS A 1 57 ? -9.472 3.980 4.274 1.00 0.00 57 CYS A CA 12
ATOM 11632 C C . CYS A 1 57 ? -9.892 5.405 4.626 1.00 0.00 57 CYS A C 12
ATOM 11633 O O . CYS A 1 57 ? -9.540 5.923 5.686 1.00 0.00 57 CYS A O 12
ATOM 11640 N N . VAL A 1 58 ? -10.646 6.032 3.729 1.00 0.00 58 VAL A N 12
ATOM 11641 C CA . VAL A 1 58 ? -11.115 7.396 3.945 1.00 0.00 58 VAL A CA 12
ATOM 11642 C C . VAL A 1 58 ? -11.379 7.659 5.423 1.00 0.00 58 VAL A C 12
ATOM 11643 O O . VAL A 1 58 ? -10.852 8.600 6.015 1.00 0.00 58 VAL A O 12
ATOM 11656 N N . PRO A 1 59 ? -12.216 6.808 6.035 1.00 0.00 59 PRO A N 12
ATOM 11657 C CA . PRO A 1 59 ? -12.569 6.927 7.453 1.00 0.00 59 PRO A CA 12
ATOM 11658 C C . PRO A 1 59 ? -11.399 6.592 8.372 1.00 0.00 59 PRO A C 12
ATOM 11659 O O . PRO A 1 59 ? -11.042 7.377 9.250 1.00 0.00 59 PRO A O 12
ATOM 11670 N N . CYS A 1 60 ? -10.805 5.422 8.163 1.00 0.00 60 CYS A N 12
ATOM 11671 C CA . CYS A 1 60 ? -9.674 4.982 8.972 1.00 0.00 60 CYS A CA 12
ATOM 11672 C C . CYS A 1 60 ? -8.572 6.038 8.986 1.00 0.00 60 CYS A C 12
ATOM 11673 O O . CYS A 1 60 ? -7.704 6.032 9.859 1.00 0.00 60 CYS A O 12
ATOM 11680 N N . TYR A 1 61 ? -8.615 6.941 8.013 1.00 0.00 61 TYR A N 12
ATOM 11681 C CA . TYR A 1 61 ? -7.619 8.002 7.912 1.00 0.00 61 TYR A CA 12
ATOM 11682 C C . TYR A 1 61 ? -8.103 9.272 8.606 1.00 0.00 61 TYR A C 12
ATOM 11683 O O . TYR A 1 61 ? -7.444 9.788 9.507 1.00 0.00 61 TYR A O 12
ATOM 11701 N N . GLU A 1 62 ? -9.259 9.768 8.178 1.00 0.00 62 GLU A N 12
ATOM 11702 C CA . GLU A 1 62 ? -9.832 10.977 8.757 1.00 0.00 62 GLU A CA 12
ATOM 11703 C C . GLU A 1 62 ? -10.141 10.777 10.238 1.00 0.00 62 GLU A C 12
ATOM 11704 O O . GLU A 1 62 ? -10.301 11.742 10.985 1.00 0.00 62 GLU A O 12
ATOM 11716 N N . ASN A 1 63 ? -10.222 9.518 10.655 1.00 0.00 63 ASN A N 12
ATOM 11717 C CA . ASN A 1 63 ? -10.512 9.190 12.046 1.00 0.00 63 ASN A CA 12
ATOM 11718 C C . ASN A 1 63 ? -9.238 9.205 12.886 1.00 0.00 63 ASN A C 12
ATOM 11719 O O . ASN A 1 63 ? -9.212 9.759 13.985 1.00 0.00 63 ASN A O 12
ATOM 11730 N N . LYS A 1 64 ? -8.183 8.593 12.360 1.00 0.00 64 LYS A N 12
ATOM 11731 C CA . LYS A 1 64 ? -6.904 8.536 13.058 1.00 0.00 64 LYS A CA 12
ATOM 11732 C C . LYS A 1 64 ? -6.282 9.924 13.167 1.00 0.00 64 LYS A C 12
ATOM 11733 O O . LYS A 1 64 ? -5.529 10.207 14.100 1.00 0.00 64 LYS A O 12
ATOM 11752 N N . PHE A 1 65 ? -6.602 10.788 12.209 1.00 0.00 65 PHE A N 12
ATOM 11753 C CA . PHE A 1 65 ? -6.074 12.147 12.198 1.00 0.00 65 PHE A CA 12
ATOM 11754 C C . PHE A 1 65 ? -7.058 13.118 12.844 1.00 0.00 65 PHE A C 12
ATOM 11755 O O . PHE A 1 65 ? -6.962 14.331 12.658 1.00 0.00 65 PHE A O 12
ATOM 11772 N N . ALA A 1 66 ? -8.005 12.575 13.601 1.00 0.00 66 ALA A N 12
ATOM 11773 C CA . ALA A 1 66 ? -9.007 13.392 14.275 1.00 0.00 66 ALA A CA 12
ATOM 11774 C C . ALA A 1 66 ? -8.927 13.221 15.788 1.00 0.00 66 ALA A C 12
ATOM 11775 O O . ALA A 1 66 ? -8.651 14.174 16.517 1.00 0.00 66 ALA A O 12
ATOM 11782 N N . SER A 1 67 ? -9.171 12.000 16.255 1.00 0.00 67 SER A N 12
ATOM 11783 C CA . SER A 1 67 ? -9.132 11.706 17.683 1.00 0.00 67 SER A CA 12
ATOM 11784 C C . SER A 1 67 ? -7.760 11.175 18.090 1.00 0.00 67 SER A C 12
ATOM 11785 O O . SER A 1 67 ? -7.649 10.110 18.695 1.00 0.00 67 SER A O 12
ATOM 11793 N N . GLY A 1 68 ? -6.717 11.927 17.752 1.00 0.00 68 GLY A N 12
ATOM 11794 C CA . GLY A 1 68 ? -5.367 11.516 18.089 1.00 0.00 68 GLY A CA 12
ATOM 11795 C C . GLY A 1 68 ? -4.881 12.131 19.387 1.00 0.00 68 GLY A C 12
ATOM 11796 O O . GLY A 1 68 ? -5.235 13.258 19.735 1.00 0.00 68 GLY A O 12
ATOM 11800 N N . PRO A 1 69 ? -4.051 11.382 20.127 1.00 0.00 69 PRO A N 12
ATOM 11801 C CA . PRO A 1 69 ? -3.500 11.839 21.406 1.00 0.00 69 PRO A CA 12
ATOM 11802 C C . PRO A 1 69 ? -2.485 12.964 21.231 1.00 0.00 69 PRO A C 12
ATOM 11803 O O . PRO A 1 69 ? -1.576 12.869 20.406 1.00 0.00 69 PRO A O 12
ATOM 11814 N N . SER A 1 70 ? -2.646 14.027 22.012 1.00 0.00 70 SER A N 12
ATOM 11815 C CA . SER A 1 70 ? -1.745 15.171 21.940 1.00 0.00 70 SER A CA 12
ATOM 11816 C C . SER A 1 70 ? -0.449 14.891 22.694 1.00 0.00 70 SER A C 12
ATOM 11817 O O . SER A 1 70 ? -0.380 13.975 23.514 1.00 0.00 70 SER A O 12
ATOM 11825 N N . SER A 1 71 ? 0.578 15.686 22.411 1.00 0.00 71 SER A N 12
ATOM 11826 C CA . SER A 1 71 ? 1.874 15.522 23.059 1.00 0.00 71 SER A CA 12
ATOM 11827 C C . SER A 1 71 ? 2.334 14.069 22.992 1.00 0.00 71 SER A C 12
ATOM 11828 O O . SER A 1 71 ? 2.785 13.503 23.987 1.00 0.00 71 SER A O 12
ATOM 11836 N N . GLY A 1 72 ? 2.216 13.471 21.810 1.00 0.00 72 GLY A N 12
ATOM 11837 C CA . GLY A 1 72 ? 2.624 12.089 21.634 1.00 0.00 72 GLY A CA 12
ATOM 11838 C C . GLY A 1 72 ? 4.109 11.889 21.864 1.00 0.00 72 GLY A C 12
ATOM 11839 O O . GLY A 1 72 ? 4.564 12.029 22.998 1.00 0.00 72 GLY A O 12
ATOM 11845 N N . GLY A 1 1 ? 18.178 -14.977 -14.334 1.00 0.00 1 GLY A N 13
ATOM 11846 C CA . GLY A 1 1 ? 17.124 -14.004 -14.551 1.00 0.00 1 GLY A CA 13
ATOM 11847 C C . GLY A 1 1 ? 15.905 -14.267 -13.689 1.00 0.00 1 GLY A C 13
ATOM 11848 O O . GLY A 1 1 ? 15.539 -15.418 -13.454 1.00 0.00 1 GLY A O 13
ATOM 11852 N N . SER A 1 2 ? 15.276 -13.196 -13.214 1.00 0.00 2 SER A N 13
ATOM 11853 C CA . SER A 1 2 ? 14.095 -13.317 -12.368 1.00 0.00 2 SER A CA 13
ATOM 11854 C C . SER A 1 2 ? 12.855 -13.616 -13.205 1.00 0.00 2 SER A C 13
ATOM 11855 O O . SER A 1 2 ? 12.664 -13.044 -14.278 1.00 0.00 2 SER A O 13
ATOM 11863 N N . SER A 1 3 ? 12.016 -14.518 -12.706 1.00 0.00 3 SER A N 13
ATOM 11864 C CA . SER A 1 3 ? 10.796 -14.898 -13.409 1.00 0.00 3 SER A CA 13
ATOM 11865 C C . SER A 1 3 ? 9.807 -13.737 -13.446 1.00 0.00 3 SER A C 13
ATOM 11866 O O . SER A 1 3 ? 8.998 -13.625 -14.367 1.00 0.00 3 SER A O 13
ATOM 11874 N N . GLY A 1 4 ? 9.878 -12.873 -12.437 1.00 0.00 4 GLY A N 13
ATOM 11875 C CA . GLY A 1 4 ? 8.984 -11.732 -12.373 1.00 0.00 4 GLY A CA 13
ATOM 11876 C C . GLY A 1 4 ? 9.643 -10.514 -11.757 1.00 0.00 4 GLY A C 13
ATOM 11877 O O . GLY A 1 4 ? 10.331 -10.619 -10.741 1.00 0.00 4 GLY A O 13
ATOM 11881 N N . SER A 1 5 ? 9.434 -9.355 -12.372 1.00 0.00 5 SER A N 13
ATOM 11882 C CA . SER A 1 5 ? 10.017 -8.112 -11.881 1.00 0.00 5 SER A CA 13
ATOM 11883 C C . SER A 1 5 ? 9.215 -7.563 -10.704 1.00 0.00 5 SER A C 13
ATOM 11884 O O . SER A 1 5 ? 9.782 -7.086 -9.721 1.00 0.00 5 SER A O 13
ATOM 11892 N N . SER A 1 6 ? 7.893 -7.636 -10.812 1.00 0.00 6 SER A N 13
ATOM 11893 C CA . SER A 1 6 ? 7.012 -7.143 -9.760 1.00 0.00 6 SER A CA 13
ATOM 11894 C C . SER A 1 6 ? 6.370 -8.302 -9.002 1.00 0.00 6 SER A C 13
ATOM 11895 O O . SER A 1 6 ? 5.994 -9.313 -9.594 1.00 0.00 6 SER A O 13
ATOM 11903 N N . GLY A 1 7 ? 6.248 -8.146 -7.687 1.00 0.00 7 GLY A N 13
ATOM 11904 C CA . GLY A 1 7 ? 5.652 -9.186 -6.869 1.00 0.00 7 GLY A CA 13
ATOM 11905 C C . GLY A 1 7 ? 4.853 -8.625 -5.710 1.00 0.00 7 GLY A C 13
ATOM 11906 O O . GLY A 1 7 ? 4.995 -7.454 -5.357 1.00 0.00 7 GLY A O 13
ATOM 11910 N N . CYS A 1 8 ? 4.008 -9.462 -5.116 1.00 0.00 8 CYS A N 13
ATOM 11911 C CA . CYS A 1 8 ? 3.181 -9.043 -3.991 1.00 0.00 8 CYS A CA 13
ATOM 11912 C C . CYS A 1 8 ? 4.022 -8.876 -2.729 1.00 0.00 8 CYS A C 13
ATOM 11913 O O . CYS A 1 8 ? 4.853 -9.726 -2.408 1.00 0.00 8 CYS A O 13
ATOM 11920 N N . SER A 1 9 ? 3.801 -7.775 -2.018 1.00 0.00 9 SER A N 13
ATOM 11921 C CA . SER A 1 9 ? 4.541 -7.495 -0.793 1.00 0.00 9 SER A CA 13
ATOM 11922 C C . SER A 1 9 ? 3.808 -8.051 0.424 1.00 0.00 9 SER A C 13
ATOM 11923 O O . SER A 1 9 ? 4.345 -8.069 1.530 1.00 0.00 9 SER A O 13
ATOM 11931 N N . ALA A 1 10 ? 2.577 -8.504 0.209 1.00 0.00 10 ALA A N 13
ATOM 11932 C CA . ALA A 1 10 ? 1.770 -9.063 1.287 1.00 0.00 10 ALA A CA 13
ATOM 11933 C C . ALA A 1 10 ? 2.057 -10.549 1.473 1.00 0.00 10 ALA A C 13
ATOM 11934 O O . ALA A 1 10 ? 2.445 -10.986 2.557 1.00 0.00 10 ALA A O 13
ATOM 11941 N N . CYS A 1 11 ? 1.862 -11.322 0.410 1.00 0.00 11 CYS A N 13
ATOM 11942 C CA . CYS A 1 11 ? 2.099 -12.760 0.456 1.00 0.00 11 CYS A CA 13
ATOM 11943 C C . CYS A 1 11 ? 3.470 -13.105 -0.117 1.00 0.00 11 CYS A C 13
ATOM 11944 O O . CYS A 1 11 ? 4.080 -14.103 0.262 1.00 0.00 11 CYS A O 13
ATOM 11951 N N . GLY A 1 12 ? 3.949 -12.269 -1.034 1.00 0.00 12 GLY A N 13
ATOM 11952 C CA . GLY A 1 12 ? 5.245 -12.502 -1.645 1.00 0.00 12 GLY A CA 13
ATOM 11953 C C . GLY A 1 12 ? 5.132 -13.077 -3.043 1.00 0.00 12 GLY A C 13
ATOM 11954 O O . GLY A 1 12 ? 6.103 -13.082 -3.799 1.00 0.00 12 GLY A O 13
ATOM 11958 N N . GLU A 1 13 ? 3.943 -13.563 -3.387 1.00 0.00 13 GLU A N 13
ATOM 11959 C CA . GLU A 1 13 ? 3.708 -14.145 -4.704 1.00 0.00 13 GLU A CA 13
ATOM 11960 C C . GLU A 1 13 ? 4.130 -13.181 -5.808 1.00 0.00 13 GLU A C 13
ATOM 11961 O O . GLU A 1 13 ? 4.561 -12.059 -5.538 1.00 0.00 13 GLU A O 13
ATOM 11973 N N . THR A 1 14 ? 4.005 -13.626 -7.055 1.00 0.00 14 THR A N 13
ATOM 11974 C CA . THR A 1 14 ? 4.374 -12.805 -8.200 1.00 0.00 14 THR A CA 13
ATOM 11975 C C . THR A 1 14 ? 3.138 -12.270 -8.915 1.00 0.00 14 THR A C 13
ATOM 11976 O O . THR A 1 14 ? 2.518 -12.973 -9.714 1.00 0.00 14 THR A O 13
ATOM 11987 N N . VAL A 1 15 ? 2.785 -11.023 -8.624 1.00 0.00 15 VAL A N 13
ATOM 11988 C CA . VAL A 1 15 ? 1.623 -10.393 -9.240 1.00 0.00 15 VAL A CA 13
ATOM 11989 C C . VAL A 1 15 ? 1.816 -10.239 -10.745 1.00 0.00 15 VAL A C 13
ATOM 11990 O O . VAL A 1 15 ? 2.593 -9.399 -11.198 1.00 0.00 15 VAL A O 13
ATOM 12003 N N . MET A 1 16 ? 1.102 -11.055 -11.514 1.00 0.00 16 MET A N 13
ATOM 12004 C CA . MET A 1 16 ? 1.193 -11.008 -12.968 1.00 0.00 16 MET A CA 13
ATOM 12005 C C . MET A 1 16 ? 0.370 -9.851 -13.527 1.00 0.00 16 MET A C 13
ATOM 12006 O O . MET A 1 16 ? -0.593 -9.390 -12.915 1.00 0.00 16 MET A O 13
ATOM 12020 N N . PRO A 1 17 ? 0.757 -9.370 -14.718 1.00 0.00 17 PRO A N 13
ATOM 12021 C CA . PRO A 1 17 ? 0.067 -8.261 -15.386 1.00 0.00 17 PRO A CA 13
ATOM 12022 C C . PRO A 1 17 ? -1.318 -8.657 -15.885 1.00 0.00 17 PRO A C 13
ATOM 12023 O O . PRO A 1 17 ? -1.671 -9.835 -15.896 1.00 0.00 17 PRO A O 13
ATOM 12034 N N . GLY A 1 18 ? -2.099 -7.664 -16.299 1.00 0.00 18 GLY A N 13
ATOM 12035 C CA . GLY A 1 18 ? -3.437 -7.929 -16.795 1.00 0.00 18 GLY A CA 13
ATOM 12036 C C . GLY A 1 18 ? -4.424 -8.206 -15.679 1.00 0.00 18 GLY A C 13
ATOM 12037 O O . GLY A 1 18 ? -5.542 -7.691 -15.687 1.00 0.00 18 GLY A O 13
ATOM 12041 N N . SER A 1 19 ? -4.012 -9.024 -14.716 1.00 0.00 19 SER A N 13
ATOM 12042 C CA . SER A 1 19 ? -4.871 -9.374 -13.590 1.00 0.00 19 SER A CA 13
ATOM 12043 C C . SER A 1 19 ? -5.034 -8.189 -12.644 1.00 0.00 19 SER A C 13
ATOM 12044 O O . SER A 1 19 ? -4.258 -7.235 -12.686 1.00 0.00 19 SER A O 13
ATOM 12052 N N . ARG A 1 20 ? -6.051 -8.258 -11.790 1.00 0.00 20 ARG A N 13
ATOM 12053 C CA . ARG A 1 20 ? -6.318 -7.191 -10.833 1.00 0.00 20 ARG A CA 13
ATOM 12054 C C . ARG A 1 20 ? -5.193 -7.086 -9.807 1.00 0.00 20 ARG A C 13
ATOM 12055 O O . ARG A 1 20 ? -4.944 -8.020 -9.045 1.00 0.00 20 ARG A O 13
ATOM 12076 N N . LYS A 1 21 ? -4.516 -5.943 -9.795 1.00 0.00 21 LYS A N 13
ATOM 12077 C CA . LYS A 1 21 ? -3.418 -5.714 -8.864 1.00 0.00 21 LYS A CA 13
ATOM 12078 C C . LYS A 1 21 ? -3.396 -4.262 -8.395 1.00 0.00 21 LYS A C 13
ATOM 12079 O O . LYS A 1 21 ? -4.201 -3.443 -8.840 1.00 0.00 21 LYS A O 13
ATOM 12098 N N . LEU A 1 22 ? -2.468 -3.949 -7.498 1.00 0.00 22 LEU A N 13
ATOM 12099 C CA . LEU A 1 22 ? -2.340 -2.595 -6.970 1.00 0.00 22 LEU A CA 13
ATOM 12100 C C . LEU A 1 22 ? -0.874 -2.188 -6.866 1.00 0.00 22 LEU A C 13
ATOM 12101 O O . LEU A 1 22 ? 0.009 -3.037 -6.751 1.00 0.00 22 LEU A O 13
ATOM 12117 N N . GLU A 1 23 ? -0.623 -0.883 -6.905 1.00 0.00 23 GLU A N 13
ATOM 12118 C CA . GLU A 1 23 ? 0.737 -0.364 -6.814 1.00 0.00 23 GLU A CA 13
ATOM 12119 C C . GLU A 1 23 ? 0.742 1.050 -6.241 1.00 0.00 23 GLU A C 13
ATOM 12120 O O . GLU A 1 23 ? 0.217 1.981 -6.853 1.00 0.00 23 GLU A O 13
ATOM 12132 N N . TYR A 1 24 ? 1.338 1.204 -5.064 1.00 0.00 24 TYR A N 13
ATOM 12133 C CA . TYR A 1 24 ? 1.410 2.503 -4.407 1.00 0.00 24 TYR A CA 13
ATOM 12134 C C . TYR A 1 24 ? 2.814 2.767 -3.872 1.00 0.00 24 TYR A C 13
ATOM 12135 O O . TYR A 1 24 ? 3.422 1.904 -3.239 1.00 0.00 24 TYR A O 13
ATOM 12153 N N . GLY A 1 25 ? 3.323 3.967 -4.131 1.00 0.00 25 GLY A N 13
ATOM 12154 C CA . GLY A 1 25 ? 4.652 4.325 -3.669 1.00 0.00 25 GLY A CA 13
ATOM 12155 C C . GLY A 1 25 ? 5.746 3.655 -4.476 1.00 0.00 25 GLY A C 13
ATOM 12156 O O . GLY A 1 25 ? 6.684 4.310 -4.928 1.00 0.00 25 GLY A O 13
ATOM 12160 N N . GLY A 1 26 ? 5.628 2.342 -4.655 1.00 0.00 26 GLY A N 13
ATOM 12161 C CA . GLY A 1 26 ? 6.623 1.604 -5.411 1.00 0.00 26 GLY A CA 13
ATOM 12162 C C . GLY A 1 26 ? 6.409 0.105 -5.341 1.00 0.00 26 GLY A C 13
ATOM 12163 O O . GLY A 1 26 ? 6.886 -0.636 -6.201 1.00 0.00 26 GLY A O 13
ATOM 12167 N N . GLN A 1 27 ? 5.693 -0.342 -4.315 1.00 0.00 27 GLN A N 13
ATOM 12168 C CA . GLN A 1 27 ? 5.420 -1.763 -4.136 1.00 0.00 27 GLN A CA 13
ATOM 12169 C C . GLN A 1 27 ? 4.182 -2.183 -4.921 1.00 0.00 27 GLN A C 13
ATOM 12170 O O . GLN A 1 27 ? 3.584 -1.378 -5.636 1.00 0.00 27 GLN A O 13
ATOM 12184 N N . THR A 1 28 ? 3.800 -3.449 -4.783 1.00 0.00 28 THR A N 13
ATOM 12185 C CA . THR A 1 28 ? 2.634 -3.976 -5.481 1.00 0.00 28 THR A CA 13
ATOM 12186 C C . THR A 1 28 ? 1.901 -5.003 -4.626 1.00 0.00 28 THR A C 13
ATOM 12187 O O . THR A 1 28 ? 2.507 -5.943 -4.111 1.00 0.00 28 THR A O 13
ATOM 12198 N N . TRP A 1 29 ? 0.594 -4.819 -4.480 1.00 0.00 29 TRP A N 13
ATOM 12199 C CA . TRP A 1 29 ? -0.223 -5.732 -3.688 1.00 0.00 29 TRP A CA 13
ATOM 12200 C C . TRP A 1 29 ? -1.400 -6.257 -4.503 1.00 0.00 29 TRP A C 13
ATOM 12201 O O . TRP A 1 29 ? -2.007 -5.519 -5.280 1.00 0.00 29 TRP A O 13
ATOM 12222 N N . HIS A 1 30 ? -1.718 -7.534 -4.320 1.00 0.00 30 HIS A N 13
ATOM 12223 C CA . HIS A 1 30 ? -2.824 -8.157 -5.039 1.00 0.00 30 HIS A CA 13
ATOM 12224 C C . HIS A 1 30 ? -4.146 -7.478 -4.694 1.00 0.00 30 HIS A C 13
ATOM 12225 O O . HIS A 1 30 ? -4.363 -7.062 -3.557 1.00 0.00 30 HIS A O 13
ATOM 12239 N N . GLU A 1 31 ? -5.026 -7.369 -5.685 1.00 0.00 31 GLU A N 13
ATOM 12240 C CA . GLU A 1 31 ? -6.326 -6.739 -5.486 1.00 0.00 31 GLU A CA 13
ATOM 12241 C C . GLU A 1 31 ? -7.059 -7.366 -4.304 1.00 0.00 31 GLU A C 13
ATOM 12242 O O . GLU A 1 31 ? -8.051 -6.823 -3.815 1.00 0.00 31 GLU A O 13
ATOM 12254 N N . HIS A 1 32 ? -6.565 -8.513 -3.849 1.00 0.00 32 HIS A N 13
ATOM 12255 C CA . HIS A 1 32 ? -7.172 -9.215 -2.724 1.00 0.00 32 HIS A CA 13
ATOM 12256 C C . HIS A 1 32 ? -6.274 -9.148 -1.493 1.00 0.00 32 HIS A C 13
ATOM 12257 O O . HIS A 1 32 ? -6.708 -9.438 -0.378 1.00 0.00 32 HIS A O 13
ATOM 12272 N N . CYS A 1 33 ? -5.019 -8.765 -1.702 1.00 0.00 33 CYS A N 13
ATOM 12273 C CA . CYS A 1 33 ? -4.058 -8.661 -0.610 1.00 0.00 33 CYS A CA 13
ATOM 12274 C C . CYS A 1 33 ? -4.027 -7.243 -0.047 1.00 0.00 33 CYS A C 13
ATOM 12275 O O . CYS A 1 33 ? -3.899 -7.047 1.162 1.00 0.00 33 CYS A O 13
ATOM 12282 N N . PHE A 1 34 ? -4.144 -6.258 -0.931 1.00 0.00 34 PHE A N 13
ATOM 12283 C CA . PHE A 1 34 ? -4.129 -4.858 -0.522 1.00 0.00 34 PHE A CA 13
ATOM 12284 C C . PHE A 1 34 ? -5.315 -4.543 0.383 1.00 0.00 34 PHE A C 13
ATOM 12285 O O . PHE A 1 34 ? -6.424 -4.292 -0.091 1.00 0.00 34 PHE A O 13
ATOM 12302 N N . LEU A 1 35 ? -5.075 -4.557 1.690 1.00 0.00 35 LEU A N 13
ATOM 12303 C CA . LEU A 1 35 ? -6.124 -4.274 2.664 1.00 0.00 35 LEU A CA 13
ATOM 12304 C C . LEU A 1 35 ? -5.778 -3.040 3.492 1.00 0.00 35 LEU A C 13
ATOM 12305 O O . LEU A 1 35 ? -4.702 -2.459 3.341 1.00 0.00 35 LEU A O 13
ATOM 12321 N N . CYS A 1 36 ? -6.695 -2.647 4.370 1.00 0.00 36 CYS A N 13
ATOM 12322 C CA . CYS A 1 36 ? -6.487 -1.485 5.225 1.00 0.00 36 CYS A CA 13
ATOM 12323 C C . CYS A 1 36 ? -5.775 -1.879 6.516 1.00 0.00 36 CYS A C 13
ATOM 12324 O O . CYS A 1 36 ? -5.989 -2.968 7.047 1.00 0.00 36 CYS A O 13
ATOM 12331 N N . SER A 1 37 ? -4.928 -0.984 7.014 1.00 0.00 37 SER A N 13
ATOM 12332 C CA . SER A 1 37 ? -4.181 -1.239 8.241 1.00 0.00 37 SER A CA 13
ATOM 12333 C C . SER A 1 37 ? -4.988 -0.819 9.465 1.00 0.00 37 SER A C 13
ATOM 12334 O O . SER A 1 37 ? -4.429 -0.530 10.522 1.00 0.00 37 SER A O 13
ATOM 12342 N N . GLY A 1 38 ? -6.309 -0.788 9.314 1.00 0.00 38 GLY A N 13
ATOM 12343 C CA . GLY A 1 38 ? -7.173 -0.402 10.414 1.00 0.00 38 GLY A CA 13
ATOM 12344 C C . GLY A 1 38 ? -8.346 -1.345 10.588 1.00 0.00 38 GLY A C 13
ATOM 12345 O O . GLY A 1 38 ? -8.631 -1.796 11.698 1.00 0.00 38 GLY A O 13
ATOM 12349 N N . CYS A 1 39 ? -9.032 -1.643 9.489 1.00 0.00 39 CYS A N 13
ATOM 12350 C CA . CYS A 1 39 ? -10.183 -2.537 9.525 1.00 0.00 39 CYS A CA 13
ATOM 12351 C C . CYS A 1 39 ? -9.906 -3.812 8.734 1.00 0.00 39 CYS A C 13
ATOM 12352 O O . CYS A 1 39 ? -10.718 -4.737 8.725 1.00 0.00 39 CYS A O 13
ATOM 12359 N N . GLU A 1 40 ? -8.754 -3.853 8.072 1.00 0.00 40 GLU A N 13
ATOM 12360 C CA . GLU A 1 40 ? -8.370 -5.014 7.278 1.00 0.00 40 GLU A CA 13
ATOM 12361 C C . GLU A 1 40 ? -9.345 -5.230 6.123 1.00 0.00 40 GLU A C 13
ATOM 12362 O O . GLU A 1 40 ? -9.667 -6.365 5.774 1.00 0.00 40 GLU A O 13
ATOM 12374 N N . GLN A 1 41 ? -9.809 -4.132 5.536 1.00 0.00 41 GLN A N 13
ATOM 12375 C CA . GLN A 1 41 ? -10.748 -4.200 4.422 1.00 0.00 41 GLN A CA 13
ATOM 12376 C C . GLN A 1 41 ? -10.018 -4.080 3.088 1.00 0.00 41 GLN A C 13
ATOM 12377 O O . GLN A 1 41 ? -8.991 -3.411 2.973 1.00 0.00 41 GLN A O 13
ATOM 12391 N N . PRO A 1 42 ? -10.560 -4.743 2.055 1.00 0.00 42 PRO A N 13
ATOM 12392 C CA . PRO A 1 42 ? -9.977 -4.725 0.711 1.00 0.00 42 PRO A CA 13
ATOM 12393 C C . PRO A 1 42 ? -10.115 -3.364 0.036 1.00 0.00 42 PRO A C 13
ATOM 12394 O O . PRO A 1 42 ? -11.159 -3.047 -0.536 1.00 0.00 42 PRO A O 13
ATOM 12405 N N . LEU A 1 43 ? -9.057 -2.564 0.107 1.00 0.00 43 LEU A N 13
ATOM 12406 C CA . LEU A 1 43 ? -9.061 -1.236 -0.497 1.00 0.00 43 LEU A CA 13
ATOM 12407 C C . LEU A 1 43 ? -8.756 -1.316 -1.989 1.00 0.00 43 LEU A C 13
ATOM 12408 O O . LEU A 1 43 ? -8.625 -0.295 -2.662 1.00 0.00 43 LEU A O 13
ATOM 12424 N N . GLY A 1 44 ? -8.648 -2.539 -2.501 1.00 0.00 44 GLY A N 13
ATOM 12425 C CA . GLY A 1 44 ? -8.362 -2.730 -3.911 1.00 0.00 44 GLY A CA 13
ATOM 12426 C C . GLY A 1 44 ? -9.454 -2.176 -4.805 1.00 0.00 44 GLY A C 13
ATOM 12427 O O . GLY A 1 44 ? -9.310 -2.146 -6.027 1.00 0.00 44 GLY A O 13
ATOM 12431 N N . SER A 1 45 ? -10.550 -1.738 -4.194 1.00 0.00 45 SER A N 13
ATOM 12432 C CA . SER A 1 45 ? -11.674 -1.188 -4.943 1.00 0.00 45 SER A CA 13
ATOM 12433 C C . SER A 1 45 ? -12.114 0.151 -4.357 1.00 0.00 45 SER A C 13
ATOM 12434 O O . SER A 1 45 ? -12.531 1.052 -5.085 1.00 0.00 45 SER A O 13
ATOM 12442 N N . ARG A 1 46 ? -12.018 0.272 -3.037 1.00 0.00 46 ARG A N 13
ATOM 12443 C CA . ARG A 1 46 ? -12.407 1.499 -2.352 1.00 0.00 46 ARG A CA 13
ATOM 12444 C C . ARG A 1 46 ? -11.202 2.414 -2.151 1.00 0.00 46 ARG A C 13
ATOM 12445 O O . ARG A 1 46 ? -10.068 1.948 -2.038 1.00 0.00 46 ARG A O 13
ATOM 12466 N N . SER A 1 47 ? -11.457 3.718 -2.107 1.00 0.00 47 SER A N 13
ATOM 12467 C CA . SER A 1 47 ? -10.394 4.699 -1.923 1.00 0.00 47 SER A CA 13
ATOM 12468 C C . SER A 1 47 ? -9.748 4.549 -0.549 1.00 0.00 47 SER A C 13
ATOM 12469 O O . SER A 1 47 ? -10.254 3.829 0.312 1.00 0.00 47 SER A O 13
ATOM 12477 N N . PHE A 1 48 ? -8.628 5.236 -0.351 1.00 0.00 48 PHE A N 13
ATOM 12478 C CA . PHE A 1 48 ? -7.911 5.180 0.918 1.00 0.00 48 PHE A CA 13
ATOM 12479 C C . PHE A 1 48 ? -6.847 6.271 0.990 1.00 0.00 48 PHE A C 13
ATOM 12480 O O . PHE A 1 48 ? -6.720 7.091 0.081 1.00 0.00 48 PHE A O 13
ATOM 12497 N N . VAL A 1 49 ? -6.085 6.275 2.080 1.00 0.00 49 VAL A N 13
ATOM 12498 C CA . VAL A 1 49 ? -5.032 7.265 2.272 1.00 0.00 49 VAL A CA 13
ATOM 12499 C C . VAL A 1 49 ? -3.782 6.627 2.868 1.00 0.00 49 VAL A C 13
ATOM 12500 O O . VAL A 1 49 ? -3.772 6.173 4.012 1.00 0.00 49 VAL A O 13
ATOM 12513 N N . PRO A 1 50 ? -2.700 6.593 2.076 1.00 0.00 50 PRO A N 13
ATOM 12514 C CA . PRO A 1 50 ? -1.423 6.014 2.504 1.00 0.00 50 PRO A CA 13
ATOM 12515 C C . PRO A 1 50 ? -0.735 6.857 3.573 1.00 0.00 50 PRO A C 13
ATOM 12516 O O . PRO A 1 50 ? -0.766 8.087 3.523 1.00 0.00 50 PRO A O 13
ATOM 12527 N N . ASP A 1 51 ? -0.112 6.188 4.537 1.00 0.00 51 ASP A N 13
ATOM 12528 C CA . ASP A 1 51 ? 0.586 6.875 5.617 1.00 0.00 51 ASP A CA 13
ATOM 12529 C C . ASP A 1 51 ? 1.582 5.944 6.300 1.00 0.00 51 ASP A C 13
ATOM 12530 O O . ASP A 1 51 ? 1.208 4.895 6.826 1.00 0.00 51 ASP A O 13
ATOM 12539 N N . LYS A 1 52 ? 2.852 6.333 6.287 1.00 0.00 52 LYS A N 13
ATOM 12540 C CA . LYS A 1 52 ? 3.904 5.534 6.904 1.00 0.00 52 LYS A CA 13
ATOM 12541 C C . LYS A 1 52 ? 3.772 4.065 6.514 1.00 0.00 52 LYS A C 13
ATOM 12542 O O . LYS A 1 52 ? 3.931 3.174 7.347 1.00 0.00 52 LYS A O 13
ATOM 12561 N N . GLY A 1 53 ? 3.481 3.820 5.240 1.00 0.00 53 GLY A N 13
ATOM 12562 C CA . GLY A 1 53 ? 3.334 2.458 4.761 1.00 0.00 53 GLY A CA 13
ATOM 12563 C C . GLY A 1 53 ? 1.977 1.870 5.093 1.00 0.00 53 GLY A C 13
ATOM 12564 O O . GLY A 1 53 ? 1.533 0.916 4.454 1.00 0.00 53 GLY A O 13
ATOM 12568 N N . ALA A 1 54 ? 1.316 2.439 6.096 1.00 0.00 54 ALA A N 13
ATOM 12569 C CA . ALA A 1 54 ? 0.002 1.966 6.511 1.00 0.00 54 ALA A CA 13
ATOM 12570 C C . ALA A 1 54 ? -1.095 2.544 5.623 1.00 0.00 54 ALA A C 13
ATOM 12571 O O . ALA A 1 54 ? -1.204 3.760 5.466 1.00 0.00 54 ALA A O 13
ATOM 12578 N N . HIS A 1 55 ? -1.906 1.664 5.044 1.00 0.00 55 HIS A N 13
ATOM 12579 C CA . HIS A 1 55 ? -2.995 2.087 4.171 1.00 0.00 55 HIS A CA 13
ATOM 12580 C C . HIS A 1 55 ? -4.311 2.157 4.939 1.00 0.00 55 HIS A C 13
ATOM 12581 O O . HIS A 1 55 ? -4.887 1.129 5.298 1.00 0.00 55 HIS A O 13
ATOM 12596 N N . TYR A 1 56 ? -4.781 3.374 5.190 1.00 0.00 56 TYR A N 13
ATOM 12597 C CA . TYR A 1 56 ? -6.028 3.577 5.918 1.00 0.00 56 TYR A CA 13
ATOM 12598 C C . TYR A 1 56 ? -7.111 4.135 5.000 1.00 0.00 56 TYR A C 13
ATOM 12599 O O . TYR A 1 56 ? -6.881 5.090 4.258 1.00 0.00 56 TYR A O 13
ATOM 12617 N N . CYS A 1 57 ? -8.293 3.531 5.056 1.00 0.00 57 CYS A N 13
ATOM 12618 C CA . CYS A 1 57 ? -9.414 3.966 4.231 1.00 0.00 57 CYS A CA 13
ATOM 12619 C C . CYS A 1 57 ? -9.819 5.396 4.574 1.00 0.00 57 CYS A C 13
ATOM 12620 O O . CYS A 1 57 ? -9.322 5.980 5.537 1.00 0.00 57 CYS A O 13
ATOM 12627 N N . VAL A 1 58 ? -10.726 5.956 3.779 1.00 0.00 58 VAL A N 13
ATOM 12628 C CA . VAL A 1 58 ? -11.200 7.317 3.998 1.00 0.00 58 VAL A CA 13
ATOM 12629 C C . VAL A 1 58 ? -11.422 7.589 5.481 1.00 0.00 58 VAL A C 13
ATOM 12630 O O . VAL A 1 58 ? -10.889 8.543 6.050 1.00 0.00 58 VAL A O 13
ATOM 12643 N N . PRO A 1 59 ? -12.228 6.733 6.126 1.00 0.00 59 PRO A N 13
ATOM 12644 C CA . PRO A 1 59 ? -12.538 6.859 7.553 1.00 0.00 59 PRO A CA 13
ATOM 12645 C C . PRO A 1 59 ? -11.336 6.547 8.438 1.00 0.00 59 PRO A C 13
ATOM 12646 O O . PRO A 1 59 ? -10.967 7.341 9.304 1.00 0.00 59 PRO A O 13
ATOM 12657 N N . CYS A 1 60 ? -10.728 5.387 8.214 1.00 0.00 60 CYS A N 13
ATOM 12658 C CA . CYS A 1 60 ? -9.567 4.970 8.991 1.00 0.00 60 CYS A CA 13
ATOM 12659 C C . CYS A 1 60 ? -8.482 6.042 8.966 1.00 0.00 60 CYS A C 13
ATOM 12660 O O . CYS A 1 60 ? -7.588 6.056 9.814 1.00 0.00 60 CYS A O 13
ATOM 12667 N N . TYR A 1 61 ? -8.566 6.939 7.990 1.00 0.00 61 TYR A N 13
ATOM 12668 C CA . TYR A 1 61 ? -7.591 8.014 7.853 1.00 0.00 61 TYR A CA 13
ATOM 12669 C C . TYR A 1 61 ? -8.071 9.278 8.561 1.00 0.00 61 TYR A C 13
ATOM 12670 O O . TYR A 1 61 ? -7.389 9.808 9.437 1.00 0.00 61 TYR A O 13
ATOM 12688 N N . GLU A 1 62 ? -9.249 9.755 8.172 1.00 0.00 62 GLU A N 13
ATOM 12689 C CA . GLU A 1 62 ? -9.821 10.956 8.769 1.00 0.00 62 GLU A CA 13
ATOM 12690 C C . GLU A 1 62 ? -10.051 10.764 10.265 1.00 0.00 62 GLU A C 13
ATOM 12691 O O . GLU A 1 62 ? -10.099 11.730 11.025 1.00 0.00 62 GLU A O 13
ATOM 12703 N N . ASN A 1 63 ? -10.193 9.510 10.680 1.00 0.00 63 ASN A N 13
ATOM 12704 C CA . ASN A 1 63 ? -10.419 9.190 12.085 1.00 0.00 63 ASN A CA 13
ATOM 12705 C C . ASN A 1 63 ? -9.116 9.260 12.875 1.00 0.00 63 ASN A C 13
ATOM 12706 O O . ASN A 1 63 ? -9.047 9.901 13.924 1.00 0.00 63 ASN A O 13
ATOM 12717 N N . LYS A 1 64 ? -8.084 8.598 12.365 1.00 0.00 64 LYS A N 13
ATOM 12718 C CA . LYS A 1 64 ? -6.782 8.585 13.020 1.00 0.00 64 LYS A CA 13
ATOM 12719 C C . LYS A 1 64 ? -6.192 9.991 13.085 1.00 0.00 64 LYS A C 13
ATOM 12720 O O . LYS A 1 64 ? -5.409 10.306 13.981 1.00 0.00 64 LYS A O 13
ATOM 12739 N N . PHE A 1 65 ? -6.574 10.832 12.129 1.00 0.00 65 PHE A N 13
ATOM 12740 C CA . PHE A 1 65 ? -6.083 12.204 12.078 1.00 0.00 65 PHE A CA 13
ATOM 12741 C C . PHE A 1 65 ? -7.099 13.168 12.683 1.00 0.00 65 PHE A C 13
ATOM 12742 O O . PHE A 1 65 ? -7.043 14.375 12.446 1.00 0.00 65 PHE A O 13
ATOM 12759 N N . ALA A 1 66 ? -8.027 12.626 13.465 1.00 0.00 66 ALA A N 13
ATOM 12760 C CA . ALA A 1 66 ? -9.055 13.438 14.105 1.00 0.00 66 ALA A CA 13
ATOM 12761 C C . ALA A 1 66 ? -8.676 13.768 15.545 1.00 0.00 66 ALA A C 13
ATOM 12762 O O . ALA A 1 66 ? -7.930 13.029 16.186 1.00 0.00 66 ALA A O 13
ATOM 12769 N N . SER A 1 67 ? -9.195 14.884 16.047 1.00 0.00 67 SER A N 13
ATOM 12770 C CA . SER A 1 67 ? -8.907 15.315 17.410 1.00 0.00 67 SER A CA 13
ATOM 12771 C C . SER A 1 67 ? -9.892 14.695 18.396 1.00 0.00 67 SER A C 13
ATOM 12772 O O . SER A 1 67 ? -9.499 14.179 19.442 1.00 0.00 67 SER A O 13
ATOM 12780 N N . GLY A 1 68 ? -11.175 14.748 18.053 1.00 0.00 68 GLY A N 13
ATOM 12781 C CA . GLY A 1 68 ? -12.198 14.188 18.917 1.00 0.00 68 GLY A CA 13
ATOM 12782 C C . GLY A 1 68 ? -12.257 14.876 20.267 1.00 0.00 68 GLY A C 13
ATOM 12783 O O . GLY A 1 68 ? -12.076 16.089 20.377 1.00 0.00 68 GLY A O 13
ATOM 12787 N N . PRO A 1 69 ? -12.517 14.093 21.324 1.00 0.00 69 PRO A N 13
ATOM 12788 C CA . PRO A 1 69 ? -12.607 14.613 22.691 1.00 0.00 69 PRO A CA 13
ATOM 12789 C C . PRO A 1 69 ? -11.253 15.059 23.232 1.00 0.00 69 PRO A C 13
ATOM 12790 O O . PRO A 1 69 ? -11.130 15.423 24.401 1.00 0.00 69 PRO A O 13
ATOM 12801 N N . SER A 1 70 ? -10.239 15.029 22.373 1.00 0.00 70 SER A N 13
ATOM 12802 C CA . SER A 1 70 ? -8.892 15.428 22.765 1.00 0.00 70 SER A CA 13
ATOM 12803 C C . SER A 1 70 ? -8.244 14.362 23.644 1.00 0.00 70 SER A C 13
ATOM 12804 O O . SER A 1 70 ? -7.748 14.656 24.731 1.00 0.00 70 SER A O 13
ATOM 12812 N N . SER A 1 71 ? -8.254 13.123 23.163 1.00 0.00 71 SER A N 13
ATOM 12813 C CA . SER A 1 71 ? -7.671 12.011 23.905 1.00 0.00 71 SER A CA 13
ATOM 12814 C C . SER A 1 71 ? -6.208 11.809 23.521 1.00 0.00 71 SER A C 13
ATOM 12815 O O . SER A 1 71 ? -5.886 11.585 22.355 1.00 0.00 71 SER A O 13
ATOM 12823 N N . GLY A 1 72 ? -5.326 11.890 24.513 1.00 0.00 72 GLY A N 13
ATOM 12824 C CA . GLY A 1 72 ? -3.908 11.714 24.260 1.00 0.00 72 GLY A CA 13
ATOM 12825 C C . GLY A 1 72 ? -3.589 10.358 23.663 1.00 0.00 72 GLY A C 13
ATOM 12826 O O . GLY A 1 72 ? -3.614 10.221 22.440 1.00 0.00 72 GLY A O 13
ATOM 12832 N N . GLY A 1 1 ? 18.461 -15.611 -6.604 1.00 0.00 1 GLY A N 14
ATOM 12833 C CA . GLY A 1 1 ? 17.413 -16.502 -7.066 1.00 0.00 1 GLY A CA 14
ATOM 12834 C C . GLY A 1 1 ? 16.075 -15.802 -7.202 1.00 0.00 1 GLY A C 14
ATOM 12835 O O . GLY A 1 1 ? 15.122 -16.127 -6.493 1.00 0.00 1 GLY A O 14
ATOM 12839 N N . SER A 1 2 ? 16.004 -14.837 -8.113 1.00 0.00 2 SER A N 14
ATOM 12840 C CA . SER A 1 2 ? 14.774 -14.085 -8.336 1.00 0.00 2 SER A CA 14
ATOM 12841 C C . SER A 1 2 ? 14.482 -13.951 -9.827 1.00 0.00 2 SER A C 14
ATOM 12842 O O . SER A 1 2 ? 15.397 -13.888 -10.647 1.00 0.00 2 SER A O 14
ATOM 12850 N N . SER A 1 3 ? 13.198 -13.908 -10.170 1.00 0.00 3 SER A N 14
ATOM 12851 C CA . SER A 1 3 ? 12.783 -13.785 -11.562 1.00 0.00 3 SER A CA 14
ATOM 12852 C C . SER A 1 3 ? 11.905 -12.554 -11.761 1.00 0.00 3 SER A C 14
ATOM 12853 O O . SER A 1 3 ? 12.118 -11.767 -12.683 1.00 0.00 3 SER A O 14
ATOM 12861 N N . GLY A 1 4 ? 10.915 -12.393 -10.888 1.00 0.00 4 GLY A N 14
ATOM 12862 C CA . GLY A 1 4 ? 10.018 -11.256 -10.983 1.00 0.00 4 GLY A CA 14
ATOM 12863 C C . GLY A 1 4 ? 10.293 -10.210 -9.921 1.00 0.00 4 GLY A C 14
ATOM 12864 O O . GLY A 1 4 ? 10.670 -10.542 -8.797 1.00 0.00 4 GLY A O 14
ATOM 12868 N N . SER A 1 5 ? 10.105 -8.944 -10.277 1.00 0.00 5 SER A N 14
ATOM 12869 C CA . SER A 1 5 ? 10.340 -7.845 -9.347 1.00 0.00 5 SER A CA 14
ATOM 12870 C C . SER A 1 5 ? 9.022 -7.296 -8.810 1.00 0.00 5 SER A C 14
ATOM 12871 O O . SER A 1 5 ? 8.904 -6.981 -7.626 1.00 0.00 5 SER A O 14
ATOM 12879 N N . SER A 1 6 ? 8.032 -7.185 -9.690 1.00 0.00 6 SER A N 14
ATOM 12880 C CA . SER A 1 6 ? 6.722 -6.670 -9.307 1.00 0.00 6 SER A CA 14
ATOM 12881 C C . SER A 1 6 ? 5.922 -7.729 -8.555 1.00 0.00 6 SER A C 14
ATOM 12882 O O . SER A 1 6 ? 4.786 -8.036 -8.914 1.00 0.00 6 SER A O 14
ATOM 12890 N N . GLY A 1 7 ? 6.524 -8.284 -7.507 1.00 0.00 7 GLY A N 14
ATOM 12891 C CA . GLY A 1 7 ? 5.854 -9.302 -6.720 1.00 0.00 7 GLY A CA 14
ATOM 12892 C C . GLY A 1 7 ? 5.056 -8.716 -5.573 1.00 0.00 7 GLY A C 14
ATOM 12893 O O . GLY A 1 7 ? 5.275 -7.571 -5.174 1.00 0.00 7 GLY A O 14
ATOM 12897 N N . CYS A 1 8 ? 4.124 -9.500 -5.040 1.00 0.00 8 CYS A N 14
ATOM 12898 C CA . CYS A 1 8 ? 3.288 -9.052 -3.934 1.00 0.00 8 CYS A CA 14
ATOM 12899 C C . CYS A 1 8 ? 4.120 -8.844 -2.672 1.00 0.00 8 CYS A C 14
ATOM 12900 O O . CYS A 1 8 ? 4.971 -9.667 -2.335 1.00 0.00 8 CYS A O 14
ATOM 12907 N N . SER A 1 9 ? 3.868 -7.738 -1.979 1.00 0.00 9 SER A N 14
ATOM 12908 C CA . SER A 1 9 ? 4.596 -7.420 -0.756 1.00 0.00 9 SER A CA 14
ATOM 12909 C C . SER A 1 9 ? 3.886 -7.997 0.465 1.00 0.00 9 SER A C 14
ATOM 12910 O O . SER A 1 9 ? 4.421 -7.979 1.573 1.00 0.00 9 SER A O 14
ATOM 12918 N N . ALA A 1 10 ? 2.678 -8.508 0.252 1.00 0.00 10 ALA A N 14
ATOM 12919 C CA . ALA A 1 10 ? 1.895 -9.092 1.334 1.00 0.00 10 ALA A CA 14
ATOM 12920 C C . ALA A 1 10 ? 2.236 -10.566 1.525 1.00 0.00 10 ALA A C 14
ATOM 12921 O O . ALA A 1 10 ? 2.710 -10.971 2.587 1.00 0.00 10 ALA A O 14
ATOM 12928 N N . CYS A 1 11 ? 1.992 -11.364 0.491 1.00 0.00 11 CYS A N 14
ATOM 12929 C CA . CYS A 1 11 ? 2.273 -12.793 0.545 1.00 0.00 11 CYS A CA 14
ATOM 12930 C C . CYS A 1 11 ? 3.650 -13.100 -0.036 1.00 0.00 11 CYS A C 14
ATOM 12931 O O . CYS A 1 11 ? 4.323 -14.035 0.395 1.00 0.00 11 CYS A O 14
ATOM 12938 N N . GLY A 1 12 ? 4.063 -12.304 -1.018 1.00 0.00 12 GLY A N 14
ATOM 12939 C CA . GLY A 1 12 ? 5.357 -12.506 -1.642 1.00 0.00 12 GLY A CA 14
ATOM 12940 C C . GLY A 1 12 ? 5.244 -13.094 -3.034 1.00 0.00 12 GLY A C 14
ATOM 12941 O O . GLY A 1 12 ? 6.211 -13.093 -3.795 1.00 0.00 12 GLY A O 14
ATOM 12945 N N . GLU A 1 13 ? 4.060 -13.599 -3.368 1.00 0.00 13 GLU A N 14
ATOM 12946 C CA . GLU A 1 13 ? 3.826 -14.195 -4.678 1.00 0.00 13 GLU A CA 14
ATOM 12947 C C . GLU A 1 13 ? 4.225 -13.232 -5.793 1.00 0.00 13 GLU A C 14
ATOM 12948 O O . GLU A 1 13 ? 4.666 -12.112 -5.534 1.00 0.00 13 GLU A O 14
ATOM 12960 N N . THR A 1 14 ? 4.065 -13.676 -7.035 1.00 0.00 14 THR A N 14
ATOM 12961 C CA . THR A 1 14 ? 4.409 -12.857 -8.190 1.00 0.00 14 THR A CA 14
ATOM 12962 C C . THR A 1 14 ? 3.159 -12.298 -8.860 1.00 0.00 14 THR A C 14
ATOM 12963 O O . THR A 1 14 ? 2.430 -13.021 -9.539 1.00 0.00 14 THR A O 14
ATOM 12974 N N . VAL A 1 15 ? 2.917 -11.005 -8.665 1.00 0.00 15 VAL A N 14
ATOM 12975 C CA . VAL A 1 15 ? 1.755 -10.349 -9.252 1.00 0.00 15 VAL A CA 14
ATOM 12976 C C . VAL A 1 15 ? 1.945 -10.130 -10.749 1.00 0.00 15 VAL A C 14
ATOM 12977 O O . VAL A 1 15 ? 2.776 -9.325 -11.168 1.00 0.00 15 VAL A O 14
ATOM 12990 N N . MET A 1 16 ? 1.168 -10.851 -11.551 1.00 0.00 16 MET A N 14
ATOM 12991 C CA . MET A 1 16 ? 1.250 -10.734 -13.002 1.00 0.00 16 MET A CA 14
ATOM 12992 C C . MET A 1 16 ? 0.343 -9.618 -13.509 1.00 0.00 16 MET A C 14
ATOM 12993 O O . MET A 1 16 ? -0.655 -9.263 -12.881 1.00 0.00 16 MET A O 14
ATOM 13007 N N . PRO A 1 17 ? 0.694 -9.051 -14.673 1.00 0.00 17 PRO A N 14
ATOM 13008 C CA . PRO A 1 17 ? -0.077 -7.968 -15.290 1.00 0.00 17 PRO A CA 14
ATOM 13009 C C . PRO A 1 17 ? -1.427 -8.443 -15.817 1.00 0.00 17 PRO A C 14
ATOM 13010 O O . PRO A 1 17 ? -1.711 -9.640 -15.833 1.00 0.00 17 PRO A O 14
ATOM 13021 N N . GLY A 1 18 ? -2.255 -7.497 -16.248 1.00 0.00 18 GLY A N 14
ATOM 13022 C CA . GLY A 1 18 ? -3.565 -7.840 -16.770 1.00 0.00 18 GLY A CA 14
ATOM 13023 C C . GLY A 1 18 ? -4.562 -8.155 -15.673 1.00 0.00 18 GLY A C 14
ATOM 13024 O O . GLY A 1 18 ? -5.703 -7.695 -15.710 1.00 0.00 18 GLY A O 14
ATOM 13028 N N . SER A 1 19 ? -4.132 -8.944 -14.693 1.00 0.00 19 SER A N 14
ATOM 13029 C CA . SER A 1 19 ? -4.997 -9.325 -13.583 1.00 0.00 19 SER A CA 14
ATOM 13030 C C . SER A 1 19 ? -5.135 -8.180 -12.584 1.00 0.00 19 SER A C 14
ATOM 13031 O O . SER A 1 19 ? -4.223 -7.370 -12.421 1.00 0.00 19 SER A O 14
ATOM 13039 N N . ARG A 1 20 ? -6.284 -8.120 -11.918 1.00 0.00 20 ARG A N 14
ATOM 13040 C CA . ARG A 1 20 ? -6.544 -7.074 -10.937 1.00 0.00 20 ARG A CA 14
ATOM 13041 C C . ARG A 1 20 ? -5.444 -7.035 -9.879 1.00 0.00 20 ARG A C 14
ATOM 13042 O O . ARG A 1 20 ? -5.269 -7.984 -9.115 1.00 0.00 20 ARG A O 14
ATOM 13063 N N . LYS A 1 21 ? -4.706 -5.931 -9.841 1.00 0.00 21 LYS A N 14
ATOM 13064 C CA . LYS A 1 21 ? -3.624 -5.767 -8.878 1.00 0.00 21 LYS A CA 14
ATOM 13065 C C . LYS A 1 21 ? -3.538 -4.321 -8.398 1.00 0.00 21 LYS A C 14
ATOM 13066 O O . LYS A 1 21 ? -4.283 -3.457 -8.862 1.00 0.00 21 LYS A O 14
ATOM 13085 N N . LEU A 1 22 ? -2.624 -4.065 -7.468 1.00 0.00 22 LEU A N 14
ATOM 13086 C CA . LEU A 1 22 ? -2.440 -2.724 -6.926 1.00 0.00 22 LEU A CA 14
ATOM 13087 C C . LEU A 1 22 ? -0.958 -2.384 -6.805 1.00 0.00 22 LEU A C 14
ATOM 13088 O O . LEU A 1 22 ? -0.126 -3.264 -6.587 1.00 0.00 22 LEU A O 14
ATOM 13104 N N . GLU A 1 23 ? -0.636 -1.102 -6.947 1.00 0.00 23 GLU A N 14
ATOM 13105 C CA . GLU A 1 23 ? 0.746 -0.647 -6.852 1.00 0.00 23 GLU A CA 14
ATOM 13106 C C . GLU A 1 23 ? 0.814 0.780 -6.316 1.00 0.00 23 GLU A C 14
ATOM 13107 O O . GLU A 1 23 ? 0.335 1.718 -6.955 1.00 0.00 23 GLU A O 14
ATOM 13119 N N . TYR A 1 24 ? 1.411 0.936 -5.140 1.00 0.00 24 TYR A N 14
ATOM 13120 C CA . TYR A 1 24 ? 1.538 2.247 -4.515 1.00 0.00 24 TYR A CA 14
ATOM 13121 C C . TYR A 1 24 ? 2.945 2.453 -3.962 1.00 0.00 24 TYR A C 14
ATOM 13122 O O . TYR A 1 24 ? 3.521 1.555 -3.349 1.00 0.00 24 TYR A O 14
ATOM 13140 N N . GLY A 1 25 ? 3.494 3.644 -4.184 1.00 0.00 25 GLY A N 14
ATOM 13141 C CA . GLY A 1 25 ? 4.828 3.947 -3.702 1.00 0.00 25 GLY A CA 14
ATOM 13142 C C . GLY A 1 25 ? 5.882 3.038 -4.302 1.00 0.00 25 GLY A C 14
ATOM 13143 O O . GLY A 1 25 ? 7.006 2.967 -3.807 1.00 0.00 25 GLY A O 14
ATOM 13147 N N . GLY A 1 26 ? 5.519 2.338 -5.373 1.00 0.00 26 GLY A N 14
ATOM 13148 C CA . GLY A 1 26 ? 6.452 1.437 -6.022 1.00 0.00 26 GLY A CA 14
ATOM 13149 C C . GLY A 1 26 ? 6.132 -0.021 -5.755 1.00 0.00 26 GLY A C 14
ATOM 13150 O O . GLY A 1 26 ? 6.340 -0.876 -6.615 1.00 0.00 26 GLY A O 14
ATOM 13154 N N . GLN A 1 27 ? 5.625 -0.304 -4.559 1.00 0.00 27 GLN A N 14
ATOM 13155 C CA . GLN A 1 27 ? 5.278 -1.669 -4.181 1.00 0.00 27 GLN A CA 14
ATOM 13156 C C . GLN A 1 27 ? 4.087 -2.172 -4.990 1.00 0.00 27 GLN A C 14
ATOM 13157 O O . GLN A 1 27 ? 3.482 -1.422 -5.757 1.00 0.00 27 GLN A O 14
ATOM 13171 N N . THR A 1 28 ? 3.754 -3.447 -4.815 1.00 0.00 28 THR A N 14
ATOM 13172 C CA . THR A 1 28 ? 2.637 -4.050 -5.529 1.00 0.00 28 THR A CA 14
ATOM 13173 C C . THR A 1 28 ? 1.904 -5.059 -4.652 1.00 0.00 28 THR A C 14
ATOM 13174 O O . THR A 1 28 ? 2.514 -5.978 -4.104 1.00 0.00 28 THR A O 14
ATOM 13185 N N . TRP A 1 29 ? 0.594 -4.883 -4.523 1.00 0.00 29 TRP A N 14
ATOM 13186 C CA . TRP A 1 29 ? -0.222 -5.779 -3.712 1.00 0.00 29 TRP A CA 14
ATOM 13187 C C . TRP A 1 29 ? -1.382 -6.344 -4.525 1.00 0.00 29 TRP A C 14
ATOM 13188 O O . TRP A 1 29 ? -1.902 -5.683 -5.425 1.00 0.00 29 TRP A O 14
ATOM 13209 N N . HIS A 1 30 ? -1.785 -7.569 -4.202 1.00 0.00 30 HIS A N 14
ATOM 13210 C CA . HIS A 1 30 ? -2.885 -8.221 -4.902 1.00 0.00 30 HIS A CA 14
ATOM 13211 C C . HIS A 1 30 ? -4.222 -7.597 -4.514 1.00 0.00 30 HIS A C 14
ATOM 13212 O O . HIS A 1 30 ? -4.409 -7.166 -3.376 1.00 0.00 30 HIS A O 14
ATOM 13226 N N . GLU A 1 31 ? -5.148 -7.553 -5.466 1.00 0.00 31 GLU A N 14
ATOM 13227 C CA . GLU A 1 31 ? -6.467 -6.980 -5.223 1.00 0.00 31 GLU A CA 14
ATOM 13228 C C . GLU A 1 31 ? -7.116 -7.610 -3.994 1.00 0.00 31 GLU A C 14
ATOM 13229 O O . GLU A 1 31 ? -8.108 -7.101 -3.472 1.00 0.00 31 GLU A O 14
ATOM 13241 N N . HIS A 1 32 ? -6.548 -8.722 -3.538 1.00 0.00 32 HIS A N 14
ATOM 13242 C CA . HIS A 1 32 ? -7.071 -9.423 -2.370 1.00 0.00 32 HIS A CA 14
ATOM 13243 C C . HIS A 1 32 ? -6.120 -9.287 -1.184 1.00 0.00 32 HIS A C 14
ATOM 13244 O O . HIS A 1 32 ? -6.485 -9.581 -0.046 1.00 0.00 32 HIS A O 14
ATOM 13259 N N . CYS A 1 33 ? -4.900 -8.839 -1.459 1.00 0.00 33 CYS A N 14
ATOM 13260 C CA . CYS A 1 33 ? -3.896 -8.665 -0.416 1.00 0.00 33 CYS A CA 14
ATOM 13261 C C . CYS A 1 33 ? -3.903 -7.233 0.111 1.00 0.00 33 CYS A C 14
ATOM 13262 O O . CYS A 1 33 ? -3.796 -7.003 1.316 1.00 0.00 33 CYS A O 14
ATOM 13269 N N . PHE A 1 34 ? -4.030 -6.273 -0.800 1.00 0.00 34 PHE A N 14
ATOM 13270 C CA . PHE A 1 34 ? -4.050 -4.864 -0.428 1.00 0.00 34 PHE A CA 14
ATOM 13271 C C . PHE A 1 34 ? -5.261 -4.549 0.445 1.00 0.00 34 PHE A C 14
ATOM 13272 O O . PHE A 1 34 ? -6.366 -4.341 -0.059 1.00 0.00 34 PHE A O 14
ATOM 13289 N N . LEU A 1 35 ? -5.047 -4.515 1.755 1.00 0.00 35 LEU A N 14
ATOM 13290 C CA . LEU A 1 35 ? -6.121 -4.226 2.699 1.00 0.00 35 LEU A CA 14
ATOM 13291 C C . LEU A 1 35 ? -5.794 -2.993 3.535 1.00 0.00 35 LEU A C 14
ATOM 13292 O O . LEU A 1 35 ? -4.720 -2.405 3.400 1.00 0.00 35 LEU A O 14
ATOM 13308 N N . CYS A 1 36 ? -6.725 -2.607 4.401 1.00 0.00 36 CYS A N 14
ATOM 13309 C CA . CYS A 1 36 ? -6.536 -1.445 5.261 1.00 0.00 36 CYS A CA 14
ATOM 13310 C C . CYS A 1 36 ? -5.844 -1.838 6.563 1.00 0.00 36 CYS A C 14
ATOM 13311 O O . CYS A 1 36 ? -6.065 -2.928 7.091 1.00 0.00 36 CYS A O 14
ATOM 13318 N N . SER A 1 37 ? -5.005 -0.943 7.074 1.00 0.00 37 SER A N 14
ATOM 13319 C CA . SER A 1 37 ? -4.278 -1.197 8.312 1.00 0.00 37 SER A CA 14
ATOM 13320 C C . SER A 1 37 ? -5.117 -0.809 9.525 1.00 0.00 37 SER A C 14
ATOM 13321 O O . SER A 1 37 ? -4.585 -0.530 10.599 1.00 0.00 37 SER A O 14
ATOM 13329 N N . GLY A 1 38 ? -6.435 -0.793 9.345 1.00 0.00 38 GLY A N 14
ATOM 13330 C CA . GLY A 1 38 ? -7.328 -0.438 10.432 1.00 0.00 38 GLY A CA 14
ATOM 13331 C C . GLY A 1 38 ? -8.481 -1.411 10.577 1.00 0.00 38 GLY A C 14
ATOM 13332 O O . GLY A 1 38 ? -8.716 -1.951 11.658 1.00 0.00 38 GLY A O 14
ATOM 13336 N N . CYS A 1 39 ? -9.204 -1.635 9.485 1.00 0.00 39 CYS A N 14
ATOM 13337 C CA . CYS A 1 39 ? -10.341 -2.548 9.494 1.00 0.00 39 CYS A CA 14
ATOM 13338 C C . CYS A 1 39 ? -10.044 -3.794 8.666 1.00 0.00 39 CYS A C 14
ATOM 13339 O O . CYS A 1 39 ? -10.857 -4.716 8.601 1.00 0.00 39 CYS A O 14
ATOM 13346 N N . GLU A 1 40 ? -8.875 -3.814 8.035 1.00 0.00 40 GLU A N 14
ATOM 13347 C CA . GLU A 1 40 ? -8.471 -4.947 7.211 1.00 0.00 40 GLU A CA 14
ATOM 13348 C C . GLU A 1 40 ? -9.418 -5.123 6.027 1.00 0.00 40 GLU A C 14
ATOM 13349 O O . GLU A 1 40 ? -9.721 -6.246 5.623 1.00 0.00 40 GLU A O 14
ATOM 13361 N N . GLN A 1 41 ? -9.881 -4.006 5.476 1.00 0.00 41 GLN A N 14
ATOM 13362 C CA . GLN A 1 41 ? -10.794 -4.036 4.339 1.00 0.00 41 GLN A CA 14
ATOM 13363 C C . GLN A 1 41 ? -10.026 -3.973 3.023 1.00 0.00 41 GLN A C 14
ATOM 13364 O O . GLN A 1 41 ? -8.992 -3.314 2.910 1.00 0.00 41 GLN A O 14
ATOM 13378 N N . PRO A 1 42 ? -10.542 -4.674 2.002 1.00 0.00 42 PRO A N 14
ATOM 13379 C CA . PRO A 1 42 ? -9.921 -4.713 0.675 1.00 0.00 42 PRO A CA 14
ATOM 13380 C C . PRO A 1 42 ? -10.032 -3.380 -0.056 1.00 0.00 42 PRO A C 14
ATOM 13381 O O . PRO A 1 42 ? -11.020 -3.117 -0.744 1.00 0.00 42 PRO A O 14
ATOM 13392 N N . LEU A 1 43 ? -9.013 -2.541 0.095 1.00 0.00 43 LEU A N 14
ATOM 13393 C CA . LEU A 1 43 ? -8.996 -1.234 -0.552 1.00 0.00 43 LEU A CA 14
ATOM 13394 C C . LEU A 1 43 ? -8.645 -1.363 -2.031 1.00 0.00 43 LEU A C 14
ATOM 13395 O O . LEU A 1 43 ? -8.502 -0.364 -2.735 1.00 0.00 43 LEU A O 14
ATOM 13411 N N . GLY A 1 44 ? -8.509 -2.601 -2.496 1.00 0.00 44 GLY A N 14
ATOM 13412 C CA . GLY A 1 44 ? -8.177 -2.838 -3.889 1.00 0.00 44 GLY A CA 14
ATOM 13413 C C . GLY A 1 44 ? -8.788 -1.805 -4.814 1.00 0.00 44 GLY A C 14
ATOM 13414 O O . GLY A 1 44 ? -8.076 -1.129 -5.557 1.00 0.00 44 GLY A O 14
ATOM 13418 N N . SER A 1 45 ? -10.111 -1.682 -4.771 1.00 0.00 45 SER A N 14
ATOM 13419 C CA . SER A 1 45 ? -10.818 -0.727 -5.617 1.00 0.00 45 SER A CA 14
ATOM 13420 C C . SER A 1 45 ? -11.656 0.229 -4.773 1.00 0.00 45 SER A C 14
ATOM 13421 O O . SER A 1 45 ? -12.767 0.599 -5.153 1.00 0.00 45 SER A O 14
ATOM 13429 N N . ARG A 1 46 ? -11.115 0.625 -3.625 1.00 0.00 46 ARG A N 14
ATOM 13430 C CA . ARG A 1 46 ? -11.812 1.536 -2.726 1.00 0.00 46 ARG A CA 14
ATOM 13431 C C . ARG A 1 46 ? -10.950 2.757 -2.414 1.00 0.00 46 ARG A C 14
ATOM 13432 O O . ARG A 1 46 ? -9.765 2.793 -2.744 1.00 0.00 46 ARG A O 14
ATOM 13453 N N . SER A 1 47 ? -11.555 3.754 -1.777 1.00 0.00 47 SER A N 14
ATOM 13454 C CA . SER A 1 47 ? -10.845 4.978 -1.425 1.00 0.00 47 SER A CA 14
ATOM 13455 C C . SER A 1 47 ? -10.092 4.809 -0.108 1.00 0.00 47 SER A C 14
ATOM 13456 O O . SER A 1 47 ? -10.615 4.240 0.850 1.00 0.00 47 SER A O 14
ATOM 13464 N N . PHE A 1 48 ? -8.861 5.308 -0.070 1.00 0.00 48 PHE A N 14
ATOM 13465 C CA . PHE A 1 48 ? -8.035 5.212 1.127 1.00 0.00 48 PHE A CA 14
ATOM 13466 C C . PHE A 1 48 ? -6.969 6.304 1.141 1.00 0.00 48 PHE A C 14
ATOM 13467 O O . PHE A 1 48 ? -6.909 7.141 0.240 1.00 0.00 48 PHE A O 14
ATOM 13484 N N . VAL A 1 49 ? -6.128 6.290 2.171 1.00 0.00 49 VAL A N 14
ATOM 13485 C CA . VAL A 1 49 ? -5.064 7.277 2.303 1.00 0.00 49 VAL A CA 14
ATOM 13486 C C . VAL A 1 49 ? -3.799 6.648 2.876 1.00 0.00 49 VAL A C 14
ATOM 13487 O O . VAL A 1 49 ? -3.769 6.180 4.015 1.00 0.00 49 VAL A O 14
ATOM 13500 N N . PRO A 1 50 ? -2.727 6.636 2.071 1.00 0.00 50 PRO A N 14
ATOM 13501 C CA . PRO A 1 50 ? -1.438 6.069 2.476 1.00 0.00 50 PRO A CA 14
ATOM 13502 C C . PRO A 1 50 ? -0.746 6.907 3.546 1.00 0.00 50 PRO A C 14
ATOM 13503 O O . PRO A 1 50 ? -0.715 8.135 3.463 1.00 0.00 50 PRO A O 14
ATOM 13514 N N . ASP A 1 51 ? -0.193 6.236 4.551 1.00 0.00 51 ASP A N 14
ATOM 13515 C CA . ASP A 1 51 ? 0.500 6.919 5.637 1.00 0.00 51 ASP A CA 14
ATOM 13516 C C . ASP A 1 51 ? 1.546 6.009 6.272 1.00 0.00 51 ASP A C 14
ATOM 13517 O O . ASP A 1 51 ? 1.217 4.970 6.844 1.00 0.00 51 ASP A O 14
ATOM 13526 N N . LYS A 1 52 ? 2.810 6.406 6.166 1.00 0.00 52 LYS A N 14
ATOM 13527 C CA . LYS A 1 52 ? 3.907 5.627 6.729 1.00 0.00 52 LYS A CA 14
ATOM 13528 C C . LYS A 1 52 ? 3.778 4.155 6.351 1.00 0.00 52 LYS A C 14
ATOM 13529 O O . LYS A 1 52 ? 3.938 3.272 7.193 1.00 0.00 52 LYS A O 14
ATOM 13548 N N . GLY A 1 53 ? 3.490 3.898 5.079 1.00 0.00 53 GLY A N 14
ATOM 13549 C CA . GLY A 1 53 ? 3.347 2.531 4.612 1.00 0.00 53 GLY A CA 14
ATOM 13550 C C . GLY A 1 53 ? 1.996 1.938 4.959 1.00 0.00 53 GLY A C 14
ATOM 13551 O O . GLY A 1 53 ? 1.566 0.959 4.351 1.00 0.00 53 GLY A O 14
ATOM 13555 N N . ALA A 1 54 ? 1.325 2.533 5.940 1.00 0.00 54 ALA A N 14
ATOM 13556 C CA . ALA A 1 54 ? 0.014 2.058 6.366 1.00 0.00 54 ALA A CA 14
ATOM 13557 C C . ALA A 1 54 ? -1.087 2.598 5.460 1.00 0.00 54 ALA A C 14
ATOM 13558 O O . ALA A 1 54 ? -1.104 3.783 5.125 1.00 0.00 54 ALA A O 14
ATOM 13565 N N . HIS A 1 55 ? -2.005 1.722 5.065 1.00 0.00 55 HIS A N 14
ATOM 13566 C CA . HIS A 1 55 ? -3.110 2.112 4.197 1.00 0.00 55 HIS A CA 14
ATOM 13567 C C . HIS A 1 55 ? -4.417 2.183 4.981 1.00 0.00 55 HIS A C 14
ATOM 13568 O O . HIS A 1 55 ? -4.979 1.157 5.366 1.00 0.00 55 HIS A O 14
ATOM 13583 N N . TYR A 1 56 ? -4.896 3.400 5.213 1.00 0.00 56 TYR A N 14
ATOM 13584 C CA . TYR A 1 56 ? -6.135 3.606 5.954 1.00 0.00 56 TYR A CA 14
ATOM 13585 C C . TYR A 1 56 ? -7.228 4.157 5.044 1.00 0.00 56 TYR A C 14
ATOM 13586 O O . TYR A 1 56 ? -7.011 5.117 4.304 1.00 0.00 56 TYR A O 14
ATOM 13604 N N . CYS A 1 57 ? -8.406 3.544 5.106 1.00 0.00 57 CYS A N 14
ATOM 13605 C CA . CYS A 1 57 ? -9.535 3.972 4.289 1.00 0.00 57 CYS A CA 14
ATOM 13606 C C . CYS A 1 57 ? -9.959 5.393 4.648 1.00 0.00 57 CYS A C 14
ATOM 13607 O O . CYS A 1 57 ? -9.587 5.917 5.699 1.00 0.00 57 CYS A O 14
ATOM 13614 N N . VAL A 1 58 ? -10.739 6.013 3.768 1.00 0.00 58 VAL A N 14
ATOM 13615 C CA . VAL A 1 58 ? -11.214 7.373 3.992 1.00 0.00 58 VAL A CA 14
ATOM 13616 C C . VAL A 1 58 ? -11.454 7.634 5.474 1.00 0.00 58 VAL A C 14
ATOM 13617 O O . VAL A 1 58 ? -10.924 8.580 6.057 1.00 0.00 58 VAL A O 14
ATOM 13630 N N . PRO A 1 59 ? -12.271 6.775 6.102 1.00 0.00 59 PRO A N 14
ATOM 13631 C CA . PRO A 1 59 ? -12.600 6.891 7.526 1.00 0.00 59 PRO A CA 14
ATOM 13632 C C . PRO A 1 59 ? -11.410 6.567 8.423 1.00 0.00 59 PRO A C 14
ATOM 13633 O O . PRO A 1 59 ? -11.043 7.356 9.294 1.00 0.00 59 PRO A O 14
ATOM 13644 N N . CYS A 1 60 ? -10.810 5.402 8.205 1.00 0.00 60 CYS A N 14
ATOM 13645 C CA . CYS A 1 60 ? -9.662 4.973 8.993 1.00 0.00 60 CYS A CA 14
ATOM 13646 C C . CYS A 1 60 ? -8.570 6.039 8.989 1.00 0.00 60 CYS A C 14
ATOM 13647 O O . CYS A 1 60 ? -7.686 6.041 9.846 1.00 0.00 60 CYS A O 14
ATOM 13654 N N . TYR A 1 61 ? -8.638 6.943 8.018 1.00 0.00 61 TYR A N 14
ATOM 13655 C CA . TYR A 1 61 ? -7.655 8.013 7.900 1.00 0.00 61 TYR A CA 14
ATOM 13656 C C . TYR A 1 61 ? -8.135 9.275 8.610 1.00 0.00 61 TYR A C 14
ATOM 13657 O O . TYR A 1 61 ? -7.436 9.825 9.460 1.00 0.00 61 TYR A O 14
ATOM 13675 N N . GLU A 1 62 ? -9.333 9.727 8.254 1.00 0.00 62 GLU A N 14
ATOM 13676 C CA . GLU A 1 62 ? -9.908 10.924 8.857 1.00 0.00 62 GLU A CA 14
ATOM 13677 C C . GLU A 1 62 ? -10.129 10.727 10.354 1.00 0.00 62 GLU A C 14
ATOM 13678 O O . GLU A 1 62 ? -10.167 11.689 11.119 1.00 0.00 62 GLU A O 14
ATOM 13690 N N . ASN A 1 63 ? -10.277 9.471 10.764 1.00 0.00 63 ASN A N 14
ATOM 13691 C CA . ASN A 1 63 ? -10.496 9.146 12.169 1.00 0.00 63 ASN A CA 14
ATOM 13692 C C . ASN A 1 63 ? -9.176 9.125 12.934 1.00 0.00 63 ASN A C 14
ATOM 13693 O O . ASN A 1 63 ? -9.077 9.665 14.037 1.00 0.00 63 ASN A O 14
ATOM 13704 N N . LYS A 1 64 ? -8.165 8.499 12.342 1.00 0.00 64 LYS A N 14
ATOM 13705 C CA . LYS A 1 64 ? -6.850 8.409 12.966 1.00 0.00 64 LYS A CA 14
ATOM 13706 C C . LYS A 1 64 ? -6.230 9.792 13.131 1.00 0.00 64 LYS A C 14
ATOM 13707 O O . LYS A 1 64 ? -5.570 10.072 14.132 1.00 0.00 64 LYS A O 14
ATOM 13726 N N . PHE A 1 65 ? -6.447 10.655 12.144 1.00 0.00 65 PHE A N 14
ATOM 13727 C CA . PHE A 1 65 ? -5.909 12.010 12.180 1.00 0.00 65 PHE A CA 14
ATOM 13728 C C . PHE A 1 65 ? -6.866 12.956 12.900 1.00 0.00 65 PHE A C 14
ATOM 13729 O O . PHE A 1 65 ? -6.753 14.176 12.787 1.00 0.00 65 PHE A O 14
ATOM 13746 N N . ALA A 1 66 ? -7.809 12.382 13.641 1.00 0.00 66 ALA A N 14
ATOM 13747 C CA . ALA A 1 66 ? -8.785 13.173 14.381 1.00 0.00 66 ALA A CA 14
ATOM 13748 C C . ALA A 1 66 ? -8.734 12.853 15.871 1.00 0.00 66 ALA A C 14
ATOM 13749 O O . ALA A 1 66 ? -8.598 11.694 16.263 1.00 0.00 66 ALA A O 14
ATOM 13756 N N . SER A 1 67 ? -8.844 13.888 16.698 1.00 0.00 67 SER A N 14
ATOM 13757 C CA . SER A 1 67 ? -8.806 13.717 18.146 1.00 0.00 67 SER A CA 14
ATOM 13758 C C . SER A 1 67 ? -10.108 14.194 18.783 1.00 0.00 67 SER A C 14
ATOM 13759 O O . SER A 1 67 ? -10.758 15.110 18.283 1.00 0.00 67 SER A O 14
ATOM 13767 N N . GLY A 1 68 ? -10.481 13.564 19.893 1.00 0.00 68 GLY A N 14
ATOM 13768 C CA . GLY A 1 68 ? -11.703 13.937 20.582 1.00 0.00 68 GLY A CA 14
ATOM 13769 C C . GLY A 1 68 ? -11.518 14.027 22.084 1.00 0.00 68 GLY A C 14
ATOM 13770 O O . GLY A 1 68 ? -10.864 13.186 22.701 1.00 0.00 68 GLY A O 14
ATOM 13774 N N . PRO A 1 69 ? -12.102 15.068 22.695 1.00 0.00 69 PRO A N 14
ATOM 13775 C CA . PRO A 1 69 ? -12.011 15.290 24.141 1.00 0.00 69 PRO A CA 14
ATOM 13776 C C . PRO A 1 69 ? -12.798 14.256 24.937 1.00 0.00 69 PRO A C 14
ATOM 13777 O O . PRO A 1 69 ? -13.777 13.694 24.446 1.00 0.00 69 PRO A O 14
ATOM 13788 N N . SER A 1 70 ? -12.365 14.008 26.169 1.00 0.00 70 SER A N 14
ATOM 13789 C CA . SER A 1 70 ? -13.029 13.038 27.032 1.00 0.00 70 SER A CA 14
ATOM 13790 C C . SER A 1 70 ? -14.511 13.369 27.183 1.00 0.00 70 SER A C 14
ATOM 13791 O O . SER A 1 70 ? -14.921 14.518 27.020 1.00 0.00 70 SER A O 14
ATOM 13799 N N . SER A 1 71 ? -15.308 12.352 27.495 1.00 0.00 71 SER A N 14
ATOM 13800 C CA . SER A 1 71 ? -16.746 12.533 27.663 1.00 0.00 71 SER A CA 14
ATOM 13801 C C . SER A 1 71 ? -17.098 12.738 29.133 1.00 0.00 71 SER A C 14
ATOM 13802 O O . SER A 1 71 ? -16.914 11.845 29.959 1.00 0.00 71 SER A O 14
ATOM 13810 N N . GLY A 1 72 ? -17.607 13.925 29.453 1.00 0.00 72 GLY A N 14
ATOM 13811 C CA . GLY A 1 72 ? -17.978 14.228 30.823 1.00 0.00 72 GLY A CA 14
ATOM 13812 C C . GLY A 1 72 ? -18.146 15.715 31.063 1.00 0.00 72 GLY A C 14
ATOM 13813 O O . GLY A 1 72 ? -19.279 16.180 31.172 1.00 0.00 72 GLY A O 14
ATOM 13819 N N . GLY A 1 1 ? 20.056 -5.558 -12.637 1.00 0.00 1 GLY A N 15
ATOM 13820 C CA . GLY A 1 1 ? 19.314 -6.285 -13.651 1.00 0.00 1 GLY A CA 15
ATOM 13821 C C . GLY A 1 1 ? 18.539 -5.366 -14.573 1.00 0.00 1 GLY A C 15
ATOM 13822 O O . GLY A 1 1 ? 18.361 -4.184 -14.277 1.00 0.00 1 GLY A O 15
ATOM 13826 N N . SER A 1 2 ? 18.077 -5.908 -15.695 1.00 0.00 2 SER A N 15
ATOM 13827 C CA . SER A 1 2 ? 17.321 -5.127 -16.667 1.00 0.00 2 SER A CA 15
ATOM 13828 C C . SER A 1 2 ? 15.958 -5.761 -16.932 1.00 0.00 2 SER A C 15
ATOM 13829 O O . SER A 1 2 ? 15.504 -5.828 -18.074 1.00 0.00 2 SER A O 15
ATOM 13837 N N . SER A 1 3 ? 15.312 -6.224 -15.867 1.00 0.00 3 SER A N 15
ATOM 13838 C CA . SER A 1 3 ? 14.003 -6.857 -15.984 1.00 0.00 3 SER A CA 15
ATOM 13839 C C . SER A 1 3 ? 13.040 -6.309 -14.934 1.00 0.00 3 SER A C 15
ATOM 13840 O O . SER A 1 3 ? 13.457 -5.698 -13.952 1.00 0.00 3 SER A O 15
ATOM 13848 N N . GLY A 1 4 ? 11.747 -6.534 -15.151 1.00 0.00 4 GLY A N 15
ATOM 13849 C CA . GLY A 1 4 ? 10.744 -6.058 -14.217 1.00 0.00 4 GLY A CA 15
ATOM 13850 C C . GLY A 1 4 ? 10.013 -7.190 -13.524 1.00 0.00 4 GLY A C 15
ATOM 13851 O O . GLY A 1 4 ? 8.911 -7.564 -13.925 1.00 0.00 4 GLY A O 15
ATOM 13855 N N . SER A 1 5 ? 10.628 -7.739 -12.481 1.00 0.00 5 SER A N 15
ATOM 13856 C CA . SER A 1 5 ? 10.031 -8.839 -11.733 1.00 0.00 5 SER A CA 15
ATOM 13857 C C . SER A 1 5 ? 9.216 -8.316 -10.555 1.00 0.00 5 SER A C 15
ATOM 13858 O O . SER A 1 5 ? 9.645 -8.395 -9.404 1.00 0.00 5 SER A O 15
ATOM 13866 N N . SER A 1 6 ? 8.036 -7.781 -10.851 1.00 0.00 6 SER A N 15
ATOM 13867 C CA . SER A 1 6 ? 7.160 -7.240 -9.818 1.00 0.00 6 SER A CA 15
ATOM 13868 C C . SER A 1 6 ? 6.446 -8.362 -9.070 1.00 0.00 6 SER A C 15
ATOM 13869 O O . SER A 1 6 ? 5.881 -9.269 -9.680 1.00 0.00 6 SER A O 15
ATOM 13877 N N . GLY A 1 7 ? 6.475 -8.292 -7.743 1.00 0.00 7 GLY A N 15
ATOM 13878 C CA . GLY A 1 7 ? 5.828 -9.307 -6.932 1.00 0.00 7 GLY A CA 15
ATOM 13879 C C . GLY A 1 7 ? 5.038 -8.714 -5.782 1.00 0.00 7 GLY A C 15
ATOM 13880 O O . GLY A 1 7 ? 5.274 -7.574 -5.380 1.00 0.00 7 GLY A O 15
ATOM 13884 N N . CYS A 1 8 ? 4.097 -9.488 -5.251 1.00 0.00 8 CYS A N 15
ATOM 13885 C CA . CYS A 1 8 ? 3.268 -9.032 -4.142 1.00 0.00 8 CYS A CA 15
ATOM 13886 C C . CYS A 1 8 ? 4.100 -8.868 -2.873 1.00 0.00 8 CYS A C 15
ATOM 13887 O O . CYS A 1 8 ? 4.960 -9.695 -2.571 1.00 0.00 8 CYS A O 15
ATOM 13894 N N . SER A 1 9 ? 3.837 -7.794 -2.135 1.00 0.00 9 SER A N 15
ATOM 13895 C CA . SER A 1 9 ? 4.562 -7.519 -0.900 1.00 0.00 9 SER A CA 15
ATOM 13896 C C . SER A 1 9 ? 3.842 -8.125 0.300 1.00 0.00 9 SER A C 15
ATOM 13897 O O . SER A 1 9 ? 4.402 -8.215 1.393 1.00 0.00 9 SER A O 15
ATOM 13905 N N . ALA A 1 10 ? 2.598 -8.540 0.088 1.00 0.00 10 ALA A N 15
ATOM 13906 C CA . ALA A 1 10 ? 1.801 -9.140 1.151 1.00 0.00 10 ALA A CA 15
ATOM 13907 C C . ALA A 1 10 ? 2.133 -10.619 1.319 1.00 0.00 10 ALA A C 15
ATOM 13908 O O . ALA A 1 10 ? 2.581 -11.048 2.382 1.00 0.00 10 ALA A O 15
ATOM 13915 N N . CYS A 1 11 ? 1.911 -11.393 0.262 1.00 0.00 11 CYS A N 15
ATOM 13916 C CA . CYS A 1 11 ? 2.186 -12.825 0.292 1.00 0.00 11 CYS A CA 15
ATOM 13917 C C . CYS A 1 11 ? 3.577 -13.124 -0.259 1.00 0.00 11 CYS A C 15
ATOM 13918 O O . CYS A 1 11 ? 4.268 -14.021 0.222 1.00 0.00 11 CYS A O 15
ATOM 13925 N N . GLY A 1 12 ? 3.982 -12.363 -1.272 1.00 0.00 12 GLY A N 15
ATOM 13926 C CA . GLY A 1 12 ? 5.289 -12.562 -1.872 1.00 0.00 12 GLY A CA 15
ATOM 13927 C C . GLY A 1 12 ? 5.205 -13.173 -3.256 1.00 0.00 12 GLY A C 15
ATOM 13928 O O . GLY A 1 12 ? 6.211 -13.278 -3.957 1.00 0.00 12 GLY A O 15
ATOM 13932 N N . GLU A 1 13 ? 4.002 -13.579 -3.650 1.00 0.00 13 GLU A N 15
ATOM 13933 C CA . GLU A 1 13 ? 3.792 -14.186 -4.959 1.00 0.00 13 GLU A CA 15
ATOM 13934 C C . GLU A 1 13 ? 4.150 -13.210 -6.075 1.00 0.00 13 GLU A C 15
ATOM 13935 O O . GLU A 1 13 ? 4.538 -12.070 -5.818 1.00 0.00 13 GLU A O 15
ATOM 13947 N N . THR A 1 14 ? 4.019 -13.666 -7.317 1.00 0.00 14 THR A N 15
ATOM 13948 C CA . THR A 1 14 ? 4.330 -12.835 -8.473 1.00 0.00 14 THR A CA 15
ATOM 13949 C C . THR A 1 14 ? 3.064 -12.245 -9.084 1.00 0.00 14 THR A C 15
ATOM 13950 O O . THR A 1 14 ? 2.331 -12.928 -9.798 1.00 0.00 14 THR A O 15
ATOM 13961 N N . VAL A 1 15 ? 2.812 -10.971 -8.798 1.00 0.00 15 VAL A N 15
ATOM 13962 C CA . VAL A 1 15 ? 1.635 -10.289 -9.321 1.00 0.00 15 VAL A CA 15
ATOM 13963 C C . VAL A 1 15 ? 1.716 -10.136 -10.835 1.00 0.00 15 VAL A C 15
ATOM 13964 O O . VAL A 1 15 ? 2.640 -9.514 -11.358 1.00 0.00 15 VAL A O 15
ATOM 13977 N N . MET A 1 16 ? 0.741 -10.708 -11.535 1.00 0.00 16 MET A N 15
ATOM 13978 C CA . MET A 1 16 ? 0.701 -10.633 -12.991 1.00 0.00 16 MET A CA 15
ATOM 13979 C C . MET A 1 16 ? -0.240 -9.525 -13.453 1.00 0.00 16 MET A C 15
ATOM 13980 O O . MET A 1 16 ? -1.181 -9.146 -12.756 1.00 0.00 16 MET A O 15
ATOM 13994 N N . PRO A 1 17 ? 0.018 -8.991 -14.656 1.00 0.00 17 PRO A N 15
ATOM 13995 C CA . PRO A 1 17 ? -0.795 -7.919 -15.238 1.00 0.00 17 PRO A CA 15
ATOM 13996 C C . PRO A 1 17 ? -2.185 -8.399 -15.640 1.00 0.00 17 PRO A C 15
ATOM 13997 O O . PRO A 1 17 ? -3.172 -7.686 -15.467 1.00 0.00 17 PRO A O 15
ATOM 14008 N N . GLY A 1 18 ? -2.254 -9.613 -16.178 1.00 0.00 18 GLY A N 15
ATOM 14009 C CA . GLY A 1 18 ? -3.529 -10.167 -16.597 1.00 0.00 18 GLY A CA 15
ATOM 14010 C C . GLY A 1 18 ? -4.635 -9.897 -15.596 1.00 0.00 18 GLY A C 15
ATOM 14011 O O . GLY A 1 18 ? -5.772 -9.619 -15.978 1.00 0.00 18 GLY A O 15
ATOM 14015 N N . SER A 1 19 ? -4.303 -9.980 -14.312 1.00 0.00 19 SER A N 15
ATOM 14016 C CA . SER A 1 19 ? -5.278 -9.747 -13.254 1.00 0.00 19 SER A CA 15
ATOM 14017 C C . SER A 1 19 ? -5.065 -8.381 -12.609 1.00 0.00 19 SER A C 15
ATOM 14018 O O . SER A 1 19 ? -3.977 -7.810 -12.683 1.00 0.00 19 SER A O 15
ATOM 14026 N N . ARG A 1 20 ? -6.112 -7.863 -11.976 1.00 0.00 20 ARG A N 15
ATOM 14027 C CA . ARG A 1 20 ? -6.041 -6.563 -11.319 1.00 0.00 20 ARG A CA 15
ATOM 14028 C C . ARG A 1 20 ? -5.046 -6.592 -10.163 1.00 0.00 20 ARG A C 15
ATOM 14029 O O . ARG A 1 20 ? -5.014 -7.542 -9.380 1.00 0.00 20 ARG A O 15
ATOM 14050 N N . LYS A 1 21 ? -4.235 -5.545 -10.061 1.00 0.00 21 LYS A N 15
ATOM 14051 C CA . LYS A 1 21 ? -3.239 -5.449 -9.000 1.00 0.00 21 LYS A CA 15
ATOM 14052 C C . LYS A 1 21 ? -3.129 -4.017 -8.485 1.00 0.00 21 LYS A C 15
ATOM 14053 O O . LYS A 1 21 ? -3.799 -3.113 -8.987 1.00 0.00 21 LYS A O 15
ATOM 14072 N N . LEU A 1 22 ? -2.280 -3.817 -7.483 1.00 0.00 22 LEU A N 15
ATOM 14073 C CA . LEU A 1 22 ? -2.082 -2.495 -6.901 1.00 0.00 22 LEU A CA 15
ATOM 14074 C C . LEU A 1 22 ? -0.596 -2.184 -6.750 1.00 0.00 22 LEU A C 15
ATOM 14075 O O . LEU A 1 22 ? 0.220 -3.085 -6.562 1.00 0.00 22 LEU A O 15
ATOM 14091 N N . GLU A 1 23 ? -0.254 -0.902 -6.831 1.00 0.00 23 GLU A N 15
ATOM 14092 C CA . GLU A 1 23 ? 1.134 -0.473 -6.702 1.00 0.00 23 GLU A CA 15
ATOM 14093 C C . GLU A 1 23 ? 1.216 0.932 -6.112 1.00 0.00 23 GLU A C 15
ATOM 14094 O O . GLU A 1 23 ? 0.763 1.901 -6.722 1.00 0.00 23 GLU A O 15
ATOM 14106 N N . TYR A 1 24 ? 1.797 1.034 -4.922 1.00 0.00 24 TYR A N 15
ATOM 14107 C CA . TYR A 1 24 ? 1.937 2.319 -4.247 1.00 0.00 24 TYR A CA 15
ATOM 14108 C C . TYR A 1 24 ? 3.339 2.481 -3.668 1.00 0.00 24 TYR A C 15
ATOM 14109 O O . TYR A 1 24 ? 3.853 1.587 -2.998 1.00 0.00 24 TYR A O 15
ATOM 14127 N N . GLY A 1 25 ? 3.952 3.631 -3.933 1.00 0.00 25 GLY A N 15
ATOM 14128 C CA . GLY A 1 25 ? 5.289 3.892 -3.432 1.00 0.00 25 GLY A CA 15
ATOM 14129 C C . GLY A 1 25 ? 6.323 2.955 -4.025 1.00 0.00 25 GLY A C 15
ATOM 14130 O O . GLY A 1 25 ? 7.439 2.851 -3.517 1.00 0.00 25 GLY A O 15
ATOM 14134 N N . GLY A 1 26 ? 5.951 2.270 -5.102 1.00 0.00 26 GLY A N 15
ATOM 14135 C CA . GLY A 1 26 ? 6.865 1.345 -5.745 1.00 0.00 26 GLY A CA 15
ATOM 14136 C C . GLY A 1 26 ? 6.488 -0.103 -5.507 1.00 0.00 26 GLY A C 15
ATOM 14137 O O . GLY A 1 26 ? 6.662 -0.948 -6.384 1.00 0.00 26 GLY A O 15
ATOM 14141 N N . GLN A 1 27 ? 5.970 -0.390 -4.317 1.00 0.00 27 GLN A N 15
ATOM 14142 C CA . GLN A 1 27 ? 5.570 -1.748 -3.966 1.00 0.00 27 GLN A CA 15
ATOM 14143 C C . GLN A 1 27 ? 4.380 -2.199 -4.807 1.00 0.00 27 GLN A C 15
ATOM 14144 O O . GLN A 1 27 ? 3.820 -1.420 -5.580 1.00 0.00 27 GLN A O 15
ATOM 14158 N N . THR A 1 28 ? 3.998 -3.463 -4.653 1.00 0.00 28 THR A N 15
ATOM 14159 C CA . THR A 1 28 ? 2.876 -4.018 -5.399 1.00 0.00 28 THR A CA 15
ATOM 14160 C C . THR A 1 28 ? 2.097 -5.021 -4.555 1.00 0.00 28 THR A C 15
ATOM 14161 O O . THR A 1 28 ? 2.671 -5.960 -4.004 1.00 0.00 28 THR A O 15
ATOM 14172 N N . TRP A 1 29 ? 0.789 -4.817 -4.460 1.00 0.00 29 TRP A N 15
ATOM 14173 C CA . TRP A 1 29 ? -0.069 -5.705 -3.683 1.00 0.00 29 TRP A CA 15
ATOM 14174 C C . TRP A 1 29 ? -1.222 -6.228 -4.532 1.00 0.00 29 TRP A C 15
ATOM 14175 O O . TRP A 1 29 ? -1.712 -5.537 -5.426 1.00 0.00 29 TRP A O 15
ATOM 14196 N N . HIS A 1 30 ? -1.652 -7.454 -4.248 1.00 0.00 30 HIS A N 15
ATOM 14197 C CA . HIS A 1 30 ? -2.750 -8.069 -4.986 1.00 0.00 30 HIS A CA 15
ATOM 14198 C C . HIS A 1 30 ? -4.077 -7.400 -4.644 1.00 0.00 30 HIS A C 15
ATOM 14199 O O . HIS A 1 30 ? -4.297 -6.981 -3.507 1.00 0.00 30 HIS A O 15
ATOM 14213 N N . GLU A 1 31 ? -4.958 -7.302 -5.634 1.00 0.00 31 GLU A N 15
ATOM 14214 C CA . GLU A 1 31 ? -6.263 -6.682 -5.437 1.00 0.00 31 GLU A CA 15
ATOM 14215 C C . GLU A 1 31 ? -6.972 -7.281 -4.225 1.00 0.00 31 GLU A C 15
ATOM 14216 O O . GLU A 1 31 ? -7.943 -6.717 -3.719 1.00 0.00 31 GLU A O 15
ATOM 14228 N N . HIS A 1 32 ? -6.481 -8.427 -3.766 1.00 0.00 32 HIS A N 15
ATOM 14229 C CA . HIS A 1 32 ? -7.067 -9.103 -2.614 1.00 0.00 32 HIS A CA 15
ATOM 14230 C C . HIS A 1 32 ? -6.141 -9.015 -1.404 1.00 0.00 32 HIS A C 15
ATOM 14231 O O . HIS A 1 32 ? -6.558 -9.260 -0.271 1.00 0.00 32 HIS A O 15
ATOM 14246 N N . CYS A 1 33 ? -4.884 -8.664 -1.651 1.00 0.00 33 CYS A N 15
ATOM 14247 C CA . CYS A 1 33 ? -3.899 -8.545 -0.583 1.00 0.00 33 CYS A CA 15
ATOM 14248 C C . CYS A 1 33 ? -3.886 -7.131 -0.010 1.00 0.00 33 CYS A C 15
ATOM 14249 O O . CYS A 1 33 ? -3.761 -6.941 1.200 1.00 0.00 33 CYS A O 15
ATOM 14256 N N . PHE A 1 34 ? -4.017 -6.142 -0.888 1.00 0.00 34 PHE A N 15
ATOM 14257 C CA . PHE A 1 34 ? -4.021 -4.744 -0.470 1.00 0.00 34 PHE A CA 15
ATOM 14258 C C . PHE A 1 34 ? -5.232 -4.442 0.407 1.00 0.00 34 PHE A C 15
ATOM 14259 O O . PHE A 1 34 ? -6.333 -4.209 -0.093 1.00 0.00 34 PHE A O 15
ATOM 14276 N N . LEU A 1 35 ? -5.021 -4.448 1.719 1.00 0.00 35 LEU A N 15
ATOM 14277 C CA . LEU A 1 35 ? -6.095 -4.175 2.668 1.00 0.00 35 LEU A CA 15
ATOM 14278 C C . LEU A 1 35 ? -5.775 -2.945 3.512 1.00 0.00 35 LEU A C 15
ATOM 14279 O O . LEU A 1 35 ? -4.720 -2.330 3.358 1.00 0.00 35 LEU A O 15
ATOM 14295 N N . CYS A 1 36 ? -6.693 -2.594 4.407 1.00 0.00 36 CYS A N 15
ATOM 14296 C CA . CYS A 1 36 ? -6.510 -1.439 5.278 1.00 0.00 36 CYS A CA 15
ATOM 14297 C C . CYS A 1 36 ? -5.812 -1.841 6.574 1.00 0.00 36 CYS A C 15
ATOM 14298 O O . CYS A 1 36 ? -5.973 -2.962 7.056 1.00 0.00 36 CYS A O 15
ATOM 14305 N N . SER A 1 37 ? -5.037 -0.917 7.134 1.00 0.00 37 SER A N 15
ATOM 14306 C CA . SER A 1 37 ? -4.312 -1.176 8.372 1.00 0.00 37 SER A CA 15
ATOM 14307 C C . SER A 1 37 ? -5.163 -0.813 9.586 1.00 0.00 37 SER A C 15
ATOM 14308 O O . SER A 1 37 ? -4.641 -0.554 10.669 1.00 0.00 37 SER A O 15
ATOM 14316 N N . GLY A 1 38 ? -6.479 -0.797 9.395 1.00 0.00 38 GLY A N 15
ATOM 14317 C CA . GLY A 1 38 ? -7.382 -0.465 10.481 1.00 0.00 38 GLY A CA 15
ATOM 14318 C C . GLY A 1 38 ? -8.539 -1.438 10.591 1.00 0.00 38 GLY A C 15
ATOM 14319 O O . GLY A 1 38 ? -8.808 -1.977 11.665 1.00 0.00 38 GLY A O 15
ATOM 14323 N N . CYS A 1 39 ? -9.228 -1.663 9.477 1.00 0.00 39 CYS A N 15
ATOM 14324 C CA . CYS A 1 39 ? -10.365 -2.576 9.452 1.00 0.00 39 CYS A CA 15
ATOM 14325 C C . CYS A 1 39 ? -10.046 -3.819 8.628 1.00 0.00 39 CYS A C 15
ATOM 14326 O O . CYS A 1 39 ? -10.849 -4.748 8.552 1.00 0.00 39 CYS A O 15
ATOM 14333 N N . GLU A 1 40 ? -8.868 -3.828 8.012 1.00 0.00 40 GLU A N 15
ATOM 14334 C CA . GLU A 1 40 ? -8.443 -4.957 7.193 1.00 0.00 40 GLU A CA 15
ATOM 14335 C C . GLU A 1 40 ? -9.369 -5.138 5.994 1.00 0.00 40 GLU A C 15
ATOM 14336 O O . GLU A 1 40 ? -9.666 -6.262 5.590 1.00 0.00 40 GLU A O 15
ATOM 14348 N N . GLN A 1 41 ? -9.822 -4.023 5.430 1.00 0.00 41 GLN A N 15
ATOM 14349 C CA . GLN A 1 41 ? -10.715 -4.058 4.278 1.00 0.00 41 GLN A CA 15
ATOM 14350 C C . GLN A 1 41 ? -9.932 -3.913 2.977 1.00 0.00 41 GLN A C 15
ATOM 14351 O O . GLN A 1 41 ? -8.924 -3.209 2.906 1.00 0.00 41 GLN A O 15
ATOM 14365 N N . PRO A 1 42 ? -10.404 -4.594 1.923 1.00 0.00 42 PRO A N 15
ATOM 14366 C CA . PRO A 1 42 ? -9.763 -4.557 0.605 1.00 0.00 42 PRO A CA 15
ATOM 14367 C C . PRO A 1 42 ? -9.918 -3.202 -0.077 1.00 0.00 42 PRO A C 15
ATOM 14368 O O . PRO A 1 42 ? -10.935 -2.929 -0.716 1.00 0.00 42 PRO A O 15
ATOM 14379 N N . LEU A 1 43 ? -8.903 -2.355 0.062 1.00 0.00 43 LEU A N 15
ATOM 14380 C CA . LEU A 1 43 ? -8.926 -1.027 -0.541 1.00 0.00 43 LEU A CA 15
ATOM 14381 C C . LEU A 1 43 ? -8.594 -1.099 -2.028 1.00 0.00 43 LEU A C 15
ATOM 14382 O O . LEU A 1 43 ? -8.471 -0.074 -2.698 1.00 0.00 43 LEU A O 15
ATOM 14398 N N . GLY A 1 44 ? -8.452 -2.318 -2.540 1.00 0.00 44 GLY A N 15
ATOM 14399 C CA . GLY A 1 44 ? -8.138 -2.501 -3.945 1.00 0.00 44 GLY A CA 15
ATOM 14400 C C . GLY A 1 44 ? -9.240 -1.999 -4.856 1.00 0.00 44 GLY A C 15
ATOM 14401 O O . GLY A 1 44 ? -9.051 -1.886 -6.067 1.00 0.00 44 GLY A O 15
ATOM 14405 N N . SER A 1 45 ? -10.396 -1.698 -4.273 1.00 0.00 45 SER A N 15
ATOM 14406 C CA . SER A 1 45 ? -11.536 -1.211 -5.041 1.00 0.00 45 SER A CA 15
ATOM 14407 C C . SER A 1 45 ? -12.036 0.119 -4.485 1.00 0.00 45 SER A C 15
ATOM 14408 O O . SER A 1 45 ? -12.472 0.993 -5.235 1.00 0.00 45 SER A O 15
ATOM 14416 N N . ARG A 1 46 ? -11.970 0.265 -3.166 1.00 0.00 46 ARG A N 15
ATOM 14417 C CA . ARG A 1 46 ? -12.418 1.486 -2.508 1.00 0.00 46 ARG A CA 15
ATOM 14418 C C . ARG A 1 46 ? -11.255 2.456 -2.313 1.00 0.00 46 ARG A C 15
ATOM 14419 O O . ARG A 1 46 ? -10.090 2.072 -2.415 1.00 0.00 46 ARG A O 15
ATOM 14440 N N . SER A 1 47 ? -11.581 3.713 -2.033 1.00 0.00 47 SER A N 15
ATOM 14441 C CA . SER A 1 47 ? -10.565 4.739 -1.828 1.00 0.00 47 SER A CA 15
ATOM 14442 C C . SER A 1 47 ? -9.903 4.583 -0.462 1.00 0.00 47 SER A C 15
ATOM 14443 O O . SER A 1 47 ? -10.385 3.839 0.393 1.00 0.00 47 SER A O 15
ATOM 14451 N N . PHE A 1 48 ? -8.795 5.289 -0.264 1.00 0.00 48 PHE A N 15
ATOM 14452 C CA . PHE A 1 48 ? -8.066 5.229 0.998 1.00 0.00 48 PHE A CA 15
ATOM 14453 C C . PHE A 1 48 ? -7.032 6.348 1.081 1.00 0.00 48 PHE A C 15
ATOM 14454 O O . PHE A 1 48 ? -6.934 7.187 0.186 1.00 0.00 48 PHE A O 15
ATOM 14471 N N . VAL A 1 49 ? -6.261 6.354 2.164 1.00 0.00 49 VAL A N 15
ATOM 14472 C CA . VAL A 1 49 ? -5.233 7.368 2.366 1.00 0.00 49 VAL A CA 15
ATOM 14473 C C . VAL A 1 49 ? -3.963 6.756 2.947 1.00 0.00 49 VAL A C 15
ATOM 14474 O O . VAL A 1 49 ? -3.946 6.250 4.069 1.00 0.00 49 VAL A O 15
ATOM 14487 N N . PRO A 1 50 ? -2.873 6.802 2.166 1.00 0.00 50 PRO A N 15
ATOM 14488 C CA . PRO A 1 50 ? -1.578 6.258 2.583 1.00 0.00 50 PRO A CA 15
ATOM 14489 C C . PRO A 1 50 ? -0.935 7.078 3.697 1.00 0.00 50 PRO A C 15
ATOM 14490 O O . PRO A 1 50 ? -1.009 8.307 3.697 1.00 0.00 50 PRO A O 15
ATOM 14501 N N . ASP A 1 51 ? -0.305 6.390 4.643 1.00 0.00 51 ASP A N 15
ATOM 14502 C CA . ASP A 1 51 ? 0.352 7.055 5.762 1.00 0.00 51 ASP A CA 15
ATOM 14503 C C . ASP A 1 51 ? 1.430 6.162 6.368 1.00 0.00 51 ASP A C 15
ATOM 14504 O O . ASP A 1 51 ? 1.132 5.130 6.968 1.00 0.00 51 ASP A O 15
ATOM 14513 N N . LYS A 1 52 ? 2.685 6.566 6.205 1.00 0.00 52 LYS A N 15
ATOM 14514 C CA . LYS A 1 52 ? 3.810 5.804 6.735 1.00 0.00 52 LYS A CA 15
ATOM 14515 C C . LYS A 1 52 ? 3.684 4.327 6.375 1.00 0.00 52 LYS A C 15
ATOM 14516 O O . LYS A 1 52 ? 3.880 3.453 7.218 1.00 0.00 52 LYS A O 15
ATOM 14535 N N . GLY A 1 53 ? 3.358 4.056 5.114 1.00 0.00 53 GLY A N 15
ATOM 14536 C CA . GLY A 1 53 ? 3.214 2.684 4.664 1.00 0.00 53 GLY A CA 15
ATOM 14537 C C . GLY A 1 53 ? 1.877 2.084 5.053 1.00 0.00 53 GLY A C 15
ATOM 14538 O O . GLY A 1 53 ? 1.444 1.088 4.474 1.00 0.00 53 GLY A O 15
ATOM 14542 N N . ALA A 1 54 ? 1.222 2.690 6.038 1.00 0.00 54 ALA A N 15
ATOM 14543 C CA . ALA A 1 54 ? -0.073 2.209 6.504 1.00 0.00 54 ALA A CA 15
ATOM 14544 C C . ALA A 1 54 ? -1.200 2.720 5.614 1.00 0.00 54 ALA A C 15
ATOM 14545 O O . ALA A 1 54 ? -1.348 3.927 5.413 1.00 0.00 54 ALA A O 15
ATOM 14552 N N . HIS A 1 55 ? -1.993 1.796 5.081 1.00 0.00 55 HIS A N 15
ATOM 14553 C CA . HIS A 1 55 ? -3.108 2.154 4.211 1.00 0.00 55 HIS A CA 15
ATOM 14554 C C . HIS A 1 55 ? -4.414 2.212 4.998 1.00 0.00 55 HIS A C 15
ATOM 14555 O O . HIS A 1 55 ? -4.955 1.181 5.400 1.00 0.00 55 HIS A O 15
ATOM 14570 N N . TYR A 1 56 ? -4.915 3.423 5.215 1.00 0.00 56 TYR A N 15
ATOM 14571 C CA . TYR A 1 56 ? -6.156 3.615 5.957 1.00 0.00 56 TYR A CA 15
ATOM 14572 C C . TYR A 1 56 ? -7.251 4.170 5.052 1.00 0.00 56 TYR A C 15
ATOM 14573 O O . TYR A 1 56 ? -7.038 5.137 4.319 1.00 0.00 56 TYR A O 15
ATOM 14591 N N . CYS A 1 57 ? -8.426 3.552 5.108 1.00 0.00 57 CYS A N 15
ATOM 14592 C CA . CYS A 1 57 ? -9.557 3.982 4.295 1.00 0.00 57 CYS A CA 15
ATOM 14593 C C . CYS A 1 57 ? -9.979 5.403 4.658 1.00 0.00 57 CYS A C 15
ATOM 14594 O O . CYS A 1 57 ? -9.497 5.975 5.636 1.00 0.00 57 CYS A O 15
ATOM 14601 N N . VAL A 1 58 ? -10.883 5.967 3.864 1.00 0.00 58 VAL A N 15
ATOM 14602 C CA . VAL A 1 58 ? -11.372 7.320 4.101 1.00 0.00 58 VAL A CA 15
ATOM 14603 C C . VAL A 1 58 ? -11.576 7.577 5.590 1.00 0.00 58 VAL A C 15
ATOM 14604 O O . VAL A 1 58 ? -11.045 8.530 6.160 1.00 0.00 58 VAL A O 15
ATOM 14617 N N . PRO A 1 59 ? -12.364 6.706 6.238 1.00 0.00 59 PRO A N 15
ATOM 14618 C CA . PRO A 1 59 ? -12.657 6.817 7.670 1.00 0.00 59 PRO A CA 15
ATOM 14619 C C . PRO A 1 59 ? -11.440 6.509 8.536 1.00 0.00 59 PRO A C 15
ATOM 14620 O O . PRO A 1 59 ? -11.068 7.298 9.405 1.00 0.00 59 PRO A O 15
ATOM 14631 N N . CYS A 1 60 ? -10.822 5.358 8.293 1.00 0.00 60 CYS A N 15
ATOM 14632 C CA . CYS A 1 60 ? -9.646 4.946 9.049 1.00 0.00 60 CYS A CA 15
ATOM 14633 C C . CYS A 1 60 ? -8.567 6.024 9.008 1.00 0.00 60 CYS A C 15
ATOM 14634 O O . CYS A 1 60 ? -7.661 6.043 9.842 1.00 0.00 60 CYS A O 15
ATOM 14641 N N . TYR A 1 61 ? -8.670 6.919 8.032 1.00 0.00 61 TYR A N 15
ATOM 14642 C CA . TYR A 1 61 ? -7.702 7.998 7.879 1.00 0.00 61 TYR A CA 15
ATOM 14643 C C . TYR A 1 61 ? -8.181 9.263 8.586 1.00 0.00 61 TYR A C 15
ATOM 14644 O O . TYR A 1 61 ? -7.448 9.862 9.372 1.00 0.00 61 TYR A O 15
ATOM 14662 N N . GLU A 1 62 ? -9.416 9.661 8.299 1.00 0.00 62 GLU A N 15
ATOM 14663 C CA . GLU A 1 62 ? -9.994 10.855 8.907 1.00 0.00 62 GLU A CA 15
ATOM 14664 C C . GLU A 1 62 ? -10.254 10.636 10.395 1.00 0.00 62 GLU A C 15
ATOM 14665 O O . GLU A 1 62 ? -10.442 11.589 11.149 1.00 0.00 62 GLU A O 15
ATOM 14677 N N . ASN A 1 63 ? -10.263 9.373 10.809 1.00 0.00 63 ASN A N 15
ATOM 14678 C CA . ASN A 1 63 ? -10.501 9.028 12.205 1.00 0.00 63 ASN A CA 15
ATOM 14679 C C . ASN A 1 63 ? -9.194 9.010 12.992 1.00 0.00 63 ASN A C 15
ATOM 14680 O O . ASN A 1 63 ? -9.136 9.468 14.133 1.00 0.00 63 ASN A O 15
ATOM 14691 N N . LYS A 1 64 ? -8.145 8.479 12.373 1.00 0.00 64 LYS A N 15
ATOM 14692 C CA . LYS A 1 64 ? -6.836 8.403 13.013 1.00 0.00 64 LYS A CA 15
ATOM 14693 C C . LYS A 1 64 ? -6.209 9.788 13.135 1.00 0.00 64 LYS A C 15
ATOM 14694 O O . LYS A 1 64 ? -5.522 10.085 14.113 1.00 0.00 64 LYS A O 15
ATOM 14713 N N . PHE A 1 65 ? -6.451 10.632 12.138 1.00 0.00 65 PHE A N 15
ATOM 14714 C CA . PHE A 1 65 ? -5.910 11.986 12.134 1.00 0.00 65 PHE A CA 15
ATOM 14715 C C . PHE A 1 65 ? -6.840 12.946 12.870 1.00 0.00 65 PHE A C 15
ATOM 14716 O O . PHE A 1 65 ? -6.723 14.164 12.740 1.00 0.00 65 PHE A O 15
ATOM 14733 N N . ALA A 1 66 ? -7.765 12.387 13.644 1.00 0.00 66 ALA A N 15
ATOM 14734 C CA . ALA A 1 66 ? -8.716 13.191 14.402 1.00 0.00 66 ALA A CA 15
ATOM 14735 C C . ALA A 1 66 ? -8.227 13.419 15.828 1.00 0.00 66 ALA A C 15
ATOM 14736 O O . ALA A 1 66 ? -9.019 13.440 16.770 1.00 0.00 66 ALA A O 15
ATOM 14743 N N . SER A 1 67 ? -6.917 13.589 15.980 1.00 0.00 67 SER A N 15
ATOM 14744 C CA . SER A 1 67 ? -6.322 13.810 17.293 1.00 0.00 67 SER A CA 15
ATOM 14745 C C . SER A 1 67 ? -4.945 14.453 17.164 1.00 0.00 67 SER A C 15
ATOM 14746 O O . SER A 1 67 ? -4.145 14.068 16.311 1.00 0.00 67 SER A O 15
ATOM 14754 N N . GLY A 1 68 ? -4.675 15.436 18.017 1.00 0.00 68 GLY A N 15
ATOM 14755 C CA . GLY A 1 68 ? -3.394 16.118 17.982 1.00 0.00 68 GLY A CA 15
ATOM 14756 C C . GLY A 1 68 ? -2.584 15.896 19.245 1.00 0.00 68 GLY A C 15
ATOM 14757 O O . GLY A 1 68 ? -2.589 16.715 20.163 1.00 0.00 68 GLY A O 15
ATOM 14761 N N . PRO A 1 69 ? -1.870 14.762 19.302 1.00 0.00 69 PRO A N 15
ATOM 14762 C CA . PRO A 1 69 ? -1.040 14.407 20.457 1.00 0.00 69 PRO A CA 15
ATOM 14763 C C . PRO A 1 69 ? 0.188 15.303 20.585 1.00 0.00 69 PRO A C 15
ATOM 14764 O O . PRO A 1 69 ? 1.225 15.041 19.977 1.00 0.00 69 PRO A O 15
ATOM 14775 N N . SER A 1 70 ? 0.063 16.360 21.381 1.00 0.00 70 SER A N 15
ATOM 14776 C CA . SER A 1 70 ? 1.161 17.297 21.586 1.00 0.00 70 SER A CA 15
ATOM 14777 C C . SER A 1 70 ? 1.955 16.936 22.839 1.00 0.00 70 SER A C 15
ATOM 14778 O O . SER A 1 70 ? 1.722 17.487 23.914 1.00 0.00 70 SER A O 15
ATOM 14786 N N . SER A 1 71 ? 2.894 16.008 22.690 1.00 0.00 71 SER A N 15
ATOM 14787 C CA . SER A 1 71 ? 3.721 15.570 23.808 1.00 0.00 71 SER A CA 15
ATOM 14788 C C . SER A 1 71 ? 5.200 15.798 23.513 1.00 0.00 71 SER A C 15
ATOM 14789 O O . SER A 1 71 ? 5.895 14.901 23.038 1.00 0.00 71 SER A O 15
ATOM 14797 N N . GLY A 1 72 ? 5.675 17.007 23.798 1.00 0.00 72 GLY A N 15
ATOM 14798 C CA . GLY A 1 72 ? 7.068 17.333 23.556 1.00 0.00 72 GLY A CA 15
ATOM 14799 C C . GLY A 1 72 ? 8.012 16.523 24.423 1.00 0.00 72 GLY A C 15
ATOM 14800 O O . GLY A 1 72 ? 8.175 15.329 24.177 1.00 0.00 72 GLY A O 15
ATOM 14806 N N . GLY A 1 1 ? 14.019 -19.736 -8.363 1.00 0.00 1 GLY A N 16
ATOM 14807 C CA . GLY A 1 1 ? 14.325 -18.422 -7.829 1.00 0.00 1 GLY A CA 16
ATOM 14808 C C . GLY A 1 1 ? 14.189 -17.327 -8.868 1.00 0.00 1 GLY A C 16
ATOM 14809 O O . GLY A 1 1 ? 15.169 -16.944 -9.508 1.00 0.00 1 GLY A O 16
ATOM 14813 N N . SER A 1 2 ? 12.971 -16.823 -9.039 1.00 0.00 2 SER A N 16
ATOM 14814 C CA . SER A 1 2 ? 12.710 -15.769 -10.013 1.00 0.00 2 SER A CA 16
ATOM 14815 C C . SER A 1 2 ? 13.097 -14.404 -9.453 1.00 0.00 2 SER A C 16
ATOM 14816 O O . SER A 1 2 ? 13.407 -14.271 -8.269 1.00 0.00 2 SER A O 16
ATOM 14824 N N . SER A 1 3 ? 13.077 -13.391 -10.314 1.00 0.00 3 SER A N 16
ATOM 14825 C CA . SER A 1 3 ? 13.430 -12.036 -9.908 1.00 0.00 3 SER A CA 16
ATOM 14826 C C . SER A 1 3 ? 12.260 -11.359 -9.199 1.00 0.00 3 SER A C 16
ATOM 14827 O O . SER A 1 3 ? 12.365 -10.969 -8.037 1.00 0.00 3 SER A O 16
ATOM 14835 N N . GLY A 1 4 ? 11.144 -11.224 -9.909 1.00 0.00 4 GLY A N 16
ATOM 14836 C CA . GLY A 1 4 ? 9.970 -10.595 -9.334 1.00 0.00 4 GLY A CA 16
ATOM 14837 C C . GLY A 1 4 ? 10.183 -9.122 -9.049 1.00 0.00 4 GLY A C 16
ATOM 14838 O O . GLY A 1 4 ? 9.963 -8.661 -7.929 1.00 0.00 4 GLY A O 16
ATOM 14842 N N . SER A 1 5 ? 10.612 -8.380 -10.065 1.00 0.00 5 SER A N 16
ATOM 14843 C CA . SER A 1 5 ? 10.861 -6.951 -9.916 1.00 0.00 5 SER A CA 16
ATOM 14844 C C . SER A 1 5 ? 9.849 -6.320 -8.965 1.00 0.00 5 SER A C 16
ATOM 14845 O O . SER A 1 5 ? 10.211 -5.538 -8.086 1.00 0.00 5 SER A O 16
ATOM 14853 N N . SER A 1 6 ? 8.578 -6.665 -9.148 1.00 0.00 6 SER A N 16
ATOM 14854 C CA . SER A 1 6 ? 7.512 -6.130 -8.309 1.00 0.00 6 SER A CA 16
ATOM 14855 C C . SER A 1 6 ? 7.040 -7.173 -7.300 1.00 0.00 6 SER A C 16
ATOM 14856 O O . SER A 1 6 ? 7.374 -7.106 -6.118 1.00 0.00 6 SER A O 16
ATOM 14864 N N . GLY A 1 7 ? 6.259 -8.137 -7.778 1.00 0.00 7 GLY A N 16
ATOM 14865 C CA . GLY A 1 7 ? 5.752 -9.181 -6.906 1.00 0.00 7 GLY A CA 16
ATOM 14866 C C . GLY A 1 7 ? 4.952 -8.627 -5.743 1.00 0.00 7 GLY A C 16
ATOM 14867 O O . GLY A 1 7 ? 5.101 -7.462 -5.376 1.00 0.00 7 GLY A O 16
ATOM 14871 N N . CYS A 1 8 ? 4.097 -9.464 -5.164 1.00 0.00 8 CYS A N 16
ATOM 14872 C CA . CYS A 1 8 ? 3.268 -9.052 -4.038 1.00 0.00 8 CYS A CA 16
ATOM 14873 C C . CYS A 1 8 ? 4.113 -8.861 -2.781 1.00 0.00 8 CYS A C 16
ATOM 14874 O O . CYS A 1 8 ? 4.973 -9.684 -2.468 1.00 0.00 8 CYS A O 16
ATOM 14881 N N . SER A 1 9 ? 3.860 -7.770 -2.065 1.00 0.00 9 SER A N 16
ATOM 14882 C CA . SER A 1 9 ? 4.599 -7.468 -0.845 1.00 0.00 9 SER A CA 16
ATOM 14883 C C . SER A 1 9 ? 3.903 -8.066 0.374 1.00 0.00 9 SER A C 16
ATOM 14884 O O . SER A 1 9 ? 4.484 -8.150 1.455 1.00 0.00 9 SER A O 16
ATOM 14892 N N . ALA A 1 10 ? 2.654 -8.481 0.190 1.00 0.00 10 ALA A N 16
ATOM 14893 C CA . ALA A 1 10 ? 1.878 -9.073 1.272 1.00 0.00 10 ALA A CA 16
ATOM 14894 C C . ALA A 1 10 ? 2.220 -10.548 1.450 1.00 0.00 10 ALA A C 16
ATOM 14895 O O . ALA A 1 10 ? 2.661 -10.969 2.520 1.00 0.00 10 ALA A O 16
ATOM 14902 N N . CYS A 1 11 ? 2.014 -11.330 0.395 1.00 0.00 11 CYS A N 16
ATOM 14903 C CA . CYS A 1 11 ? 2.300 -12.759 0.435 1.00 0.00 11 CYS A CA 16
ATOM 14904 C C . CYS A 1 11 ? 3.692 -13.051 -0.119 1.00 0.00 11 CYS A C 16
ATOM 14905 O O . CYS A 1 11 ? 4.384 -13.951 0.354 1.00 0.00 11 CYS A O 16
ATOM 14912 N N . GLY A 1 12 ? 4.095 -12.282 -1.127 1.00 0.00 12 GLY A N 16
ATOM 14913 C CA . GLY A 1 12 ? 5.401 -12.473 -1.729 1.00 0.00 12 GLY A CA 16
ATOM 14914 C C . GLY A 1 12 ? 5.316 -13.042 -3.131 1.00 0.00 12 GLY A C 16
ATOM 14915 O O . GLY A 1 12 ? 6.304 -13.054 -3.864 1.00 0.00 12 GLY A O 16
ATOM 14919 N N . GLU A 1 13 ? 4.131 -13.517 -3.504 1.00 0.00 13 GLU A N 16
ATOM 14920 C CA . GLU A 1 13 ? 3.922 -14.092 -4.828 1.00 0.00 13 GLU A CA 16
ATOM 14921 C C . GLU A 1 13 ? 4.272 -13.085 -5.920 1.00 0.00 13 GLU A C 16
ATOM 14922 O O . GLU A 1 13 ? 4.762 -11.991 -5.639 1.00 0.00 13 GLU A O 16
ATOM 14934 N N . THR A 1 14 ? 4.017 -13.464 -7.169 1.00 0.00 14 THR A N 16
ATOM 14935 C CA . THR A 1 14 ? 4.306 -12.597 -8.304 1.00 0.00 14 THR A CA 16
ATOM 14936 C C . THR A 1 14 ? 3.023 -12.043 -8.913 1.00 0.00 14 THR A C 16
ATOM 14937 O O . THR A 1 14 ? 2.288 -12.757 -9.596 1.00 0.00 14 THR A O 16
ATOM 14948 N N . VAL A 1 15 ? 2.759 -10.764 -8.664 1.00 0.00 15 VAL A N 16
ATOM 14949 C CA . VAL A 1 15 ? 1.565 -10.113 -9.190 1.00 0.00 15 VAL A CA 16
ATOM 14950 C C . VAL A 1 15 ? 1.687 -9.869 -10.689 1.00 0.00 15 VAL A C 16
ATOM 14951 O O . VAL A 1 15 ? 2.651 -9.261 -11.153 1.00 0.00 15 VAL A O 16
ATOM 14964 N N . MET A 1 16 ? 0.703 -10.347 -11.443 1.00 0.00 16 MET A N 16
ATOM 14965 C CA . MET A 1 16 ? 0.699 -10.179 -12.892 1.00 0.00 16 MET A CA 16
ATOM 14966 C C . MET A 1 16 ? -0.237 -9.048 -13.306 1.00 0.00 16 MET A C 16
ATOM 14967 O O . MET A 1 16 ? -1.213 -8.737 -12.624 1.00 0.00 16 MET A O 16
ATOM 14981 N N . PRO A 1 17 ? 0.066 -8.417 -14.450 1.00 0.00 17 PRO A N 16
ATOM 14982 C CA . PRO A 1 17 ? -0.736 -7.311 -14.980 1.00 0.00 17 PRO A CA 16
ATOM 14983 C C . PRO A 1 17 ? -2.100 -7.773 -15.482 1.00 0.00 17 PRO A C 16
ATOM 14984 O O . PRO A 1 17 ? -3.129 -7.197 -15.130 1.00 0.00 17 PRO A O 16
ATOM 14995 N N . GLY A 1 18 ? -2.100 -8.816 -16.306 1.00 0.00 18 GLY A N 16
ATOM 14996 C CA . GLY A 1 18 ? -3.344 -9.337 -16.842 1.00 0.00 18 GLY A CA 16
ATOM 14997 C C . GLY A 1 18 ? -4.443 -9.400 -15.801 1.00 0.00 18 GLY A C 16
ATOM 14998 O O . GLY A 1 18 ? -5.615 -9.188 -16.112 1.00 0.00 18 GLY A O 16
ATOM 15002 N N . SER A 1 19 ? -4.066 -9.694 -14.561 1.00 0.00 19 SER A N 16
ATOM 15003 C CA . SER A 1 19 ? -5.029 -9.789 -13.470 1.00 0.00 19 SER A CA 16
ATOM 15004 C C . SER A 1 19 ? -5.032 -8.513 -12.635 1.00 0.00 19 SER A C 16
ATOM 15005 O O . SER A 1 19 ? -4.041 -7.784 -12.591 1.00 0.00 19 SER A O 16
ATOM 15013 N N . ARG A 1 20 ? -6.154 -8.249 -11.972 1.00 0.00 20 ARG A N 16
ATOM 15014 C CA . ARG A 1 20 ? -6.288 -7.061 -11.139 1.00 0.00 20 ARG A CA 16
ATOM 15015 C C . ARG A 1 20 ? -5.189 -7.012 -10.081 1.00 0.00 20 ARG A C 16
ATOM 15016 O O . ARG A 1 20 ? -4.915 -8.006 -9.408 1.00 0.00 20 ARG A O 16
ATOM 15037 N N . LYS A 1 21 ? -4.562 -5.849 -9.940 1.00 0.00 21 LYS A N 16
ATOM 15038 C CA . LYS A 1 21 ? -3.493 -5.669 -8.964 1.00 0.00 21 LYS A CA 16
ATOM 15039 C C . LYS A 1 21 ? -3.426 -4.220 -8.493 1.00 0.00 21 LYS A C 16
ATOM 15040 O O . LYS A 1 21 ? -4.162 -3.362 -8.982 1.00 0.00 21 LYS A O 16
ATOM 15059 N N . LEU A 1 22 ? -2.537 -3.953 -7.542 1.00 0.00 22 LEU A N 16
ATOM 15060 C CA . LEU A 1 22 ? -2.372 -2.607 -7.005 1.00 0.00 22 LEU A CA 16
ATOM 15061 C C . LEU A 1 22 ? -0.897 -2.225 -6.936 1.00 0.00 22 LEU A C 16
ATOM 15062 O O . LEU A 1 22 ? -0.030 -3.086 -6.790 1.00 0.00 22 LEU A O 16
ATOM 15078 N N . GLU A 1 23 ? -0.621 -0.929 -7.041 1.00 0.00 23 GLU A N 16
ATOM 15079 C CA . GLU A 1 23 ? 0.750 -0.434 -6.989 1.00 0.00 23 GLU A CA 16
ATOM 15080 C C . GLU A 1 23 ? 0.799 0.970 -6.393 1.00 0.00 23 GLU A C 16
ATOM 15081 O O . GLU A 1 23 ? 0.256 1.917 -6.963 1.00 0.00 23 GLU A O 16
ATOM 15093 N N . TYR A 1 24 ? 1.453 1.096 -5.244 1.00 0.00 24 TYR A N 16
ATOM 15094 C CA . TYR A 1 24 ? 1.571 2.383 -4.569 1.00 0.00 24 TYR A CA 16
ATOM 15095 C C . TYR A 1 24 ? 3.007 2.632 -4.119 1.00 0.00 24 TYR A C 16
ATOM 15096 O O . TYR A 1 24 ? 3.634 1.774 -3.499 1.00 0.00 24 TYR A O 16
ATOM 15114 N N . GLY A 1 25 ? 3.522 3.816 -4.436 1.00 0.00 25 GLY A N 16
ATOM 15115 C CA . GLY A 1 25 ? 4.881 4.160 -4.057 1.00 0.00 25 GLY A CA 16
ATOM 15116 C C . GLY A 1 25 ? 5.917 3.417 -4.877 1.00 0.00 25 GLY A C 16
ATOM 15117 O O . GLY A 1 25 ? 6.374 3.911 -5.907 1.00 0.00 25 GLY A O 16
ATOM 15121 N N . GLY A 1 26 ? 6.290 2.226 -4.418 1.00 0.00 26 GLY A N 16
ATOM 15122 C CA . GLY A 1 26 ? 7.278 1.434 -5.128 1.00 0.00 26 GLY A CA 16
ATOM 15123 C C . GLY A 1 26 ? 7.058 -0.056 -4.957 1.00 0.00 26 GLY A C 16
ATOM 15124 O O . GLY A 1 26 ? 7.902 -0.862 -5.346 1.00 0.00 26 GLY A O 16
ATOM 15128 N N . GLN A 1 27 ? 5.921 -0.421 -4.373 1.00 0.00 27 GLN A N 16
ATOM 15129 C CA . GLN A 1 27 ? 5.594 -1.825 -4.151 1.00 0.00 27 GLN A CA 16
ATOM 15130 C C . GLN A 1 27 ? 4.347 -2.224 -4.932 1.00 0.00 27 GLN A C 16
ATOM 15131 O O . GLN A 1 27 ? 3.755 -1.407 -5.638 1.00 0.00 27 GLN A O 16
ATOM 15145 N N . THR A 1 28 ? 3.951 -3.487 -4.801 1.00 0.00 28 THR A N 16
ATOM 15146 C CA . THR A 1 28 ? 2.775 -3.995 -5.496 1.00 0.00 28 THR A CA 16
ATOM 15147 C C . THR A 1 28 ? 2.035 -5.021 -4.645 1.00 0.00 28 THR A C 16
ATOM 15148 O O . THR A 1 28 ? 2.641 -5.950 -4.110 1.00 0.00 28 THR A O 16
ATOM 15159 N N . TRP A 1 29 ? 0.724 -4.848 -4.526 1.00 0.00 29 TRP A N 16
ATOM 15160 C CA . TRP A 1 29 ? -0.099 -5.761 -3.741 1.00 0.00 29 TRP A CA 16
ATOM 15161 C C . TRP A 1 29 ? -1.251 -6.310 -4.575 1.00 0.00 29 TRP A C 16
ATOM 15162 O O . TRP A 1 29 ? -1.724 -5.656 -5.505 1.00 0.00 29 TRP A O 16
ATOM 15183 N N . HIS A 1 30 ? -1.699 -7.515 -4.237 1.00 0.00 30 HIS A N 16
ATOM 15184 C CA . HIS A 1 30 ? -2.797 -8.151 -4.955 1.00 0.00 30 HIS A CA 16
ATOM 15185 C C . HIS A 1 30 ? -4.132 -7.510 -4.587 1.00 0.00 30 HIS A C 16
ATOM 15186 O O . HIS A 1 30 ? -4.329 -7.075 -3.452 1.00 0.00 30 HIS A O 16
ATOM 15200 N N . GLU A 1 31 ? -5.043 -7.454 -5.553 1.00 0.00 31 GLU A N 16
ATOM 15201 C CA . GLU A 1 31 ? -6.358 -6.864 -5.329 1.00 0.00 31 GLU A CA 16
ATOM 15202 C C . GLU A 1 31 ? -7.029 -7.479 -4.104 1.00 0.00 31 GLU A C 16
ATOM 15203 O O . GLU A 1 31 ? -8.015 -6.949 -3.591 1.00 0.00 31 GLU A O 16
ATOM 15215 N N . HIS A 1 32 ? -6.487 -8.601 -3.641 1.00 0.00 32 HIS A N 16
ATOM 15216 C CA . HIS A 1 32 ? -7.033 -9.289 -2.476 1.00 0.00 32 HIS A CA 16
ATOM 15217 C C . HIS A 1 32 ? -6.084 -9.180 -1.286 1.00 0.00 32 HIS A C 16
ATOM 15218 O O . HIS A 1 32 ? -6.463 -9.461 -0.149 1.00 0.00 32 HIS A O 16
ATOM 15233 N N . CYS A 1 33 ? -4.849 -8.770 -1.556 1.00 0.00 33 CYS A N 16
ATOM 15234 C CA . CYS A 1 33 ? -3.845 -8.624 -0.509 1.00 0.00 33 CYS A CA 16
ATOM 15235 C C . CYS A 1 33 ? -3.840 -7.202 0.045 1.00 0.00 33 CYS A C 16
ATOM 15236 O O . CYS A 1 33 ? -3.656 -6.993 1.244 1.00 0.00 33 CYS A O 16
ATOM 15243 N N . PHE A 1 34 ? -4.043 -6.229 -0.836 1.00 0.00 34 PHE A N 16
ATOM 15244 C CA . PHE A 1 34 ? -4.062 -4.826 -0.436 1.00 0.00 34 PHE A CA 16
ATOM 15245 C C . PHE A 1 34 ? -5.274 -4.527 0.441 1.00 0.00 34 PHE A C 16
ATOM 15246 O O . PHE A 1 34 ? -6.379 -4.313 -0.059 1.00 0.00 34 PHE A O 16
ATOM 15263 N N . LEU A 1 35 ? -5.059 -4.514 1.752 1.00 0.00 35 LEU A N 16
ATOM 15264 C CA . LEU A 1 35 ? -6.134 -4.241 2.700 1.00 0.00 35 LEU A CA 16
ATOM 15265 C C . LEU A 1 35 ? -5.813 -3.014 3.548 1.00 0.00 35 LEU A C 16
ATOM 15266 O O . LEU A 1 35 ? -4.749 -2.410 3.409 1.00 0.00 35 LEU A O 16
ATOM 15282 N N . CYS A 1 36 ? -6.740 -2.652 4.429 1.00 0.00 36 CYS A N 16
ATOM 15283 C CA . CYS A 1 36 ? -6.556 -1.498 5.302 1.00 0.00 36 CYS A CA 16
ATOM 15284 C C . CYS A 1 36 ? -5.917 -1.913 6.624 1.00 0.00 36 CYS A C 16
ATOM 15285 O O . CYS A 1 36 ? -6.187 -2.995 7.144 1.00 0.00 36 CYS A O 16
ATOM 15292 N N . SER A 1 37 ? -5.067 -1.044 7.162 1.00 0.00 37 SER A N 16
ATOM 15293 C CA . SER A 1 37 ? -4.386 -1.320 8.421 1.00 0.00 37 SER A CA 16
ATOM 15294 C C . SER A 1 37 ? -5.259 -0.927 9.609 1.00 0.00 37 SER A C 16
ATOM 15295 O O . SER A 1 37 ? -4.761 -0.687 10.708 1.00 0.00 37 SER A O 16
ATOM 15303 N N . GLY A 1 38 ? -6.567 -0.863 9.379 1.00 0.00 38 GLY A N 16
ATOM 15304 C CA . GLY A 1 38 ? -7.490 -0.499 10.437 1.00 0.00 38 GLY A CA 16
ATOM 15305 C C . GLY A 1 38 ? -8.671 -1.445 10.528 1.00 0.00 38 GLY A C 16
ATOM 15306 O O . GLY A 1 38 ? -8.961 -1.988 11.595 1.00 0.00 38 GLY A O 16
ATOM 15310 N N . CYS A 1 39 ? -9.357 -1.643 9.407 1.00 0.00 39 CYS A N 16
ATOM 15311 C CA . CYS A 1 39 ? -10.514 -2.528 9.364 1.00 0.00 39 CYS A CA 16
ATOM 15312 C C . CYS A 1 39 ? -10.208 -3.784 8.554 1.00 0.00 39 CYS A C 16
ATOM 15313 O O . CYS A 1 39 ? -11.045 -4.679 8.439 1.00 0.00 39 CYS A O 16
ATOM 15320 N N . GLU A 1 40 ? -9.003 -3.843 7.995 1.00 0.00 40 GLU A N 16
ATOM 15321 C CA . GLU A 1 40 ? -8.588 -4.989 7.195 1.00 0.00 40 GLU A CA 16
ATOM 15322 C C . GLU A 1 40 ? -9.513 -5.180 5.997 1.00 0.00 40 GLU A C 16
ATOM 15323 O O . GLU A 1 40 ? -9.840 -6.308 5.627 1.00 0.00 40 GLU A O 16
ATOM 15335 N N . GLN A 1 41 ? -9.931 -4.071 5.396 1.00 0.00 41 GLN A N 16
ATOM 15336 C CA . GLN A 1 41 ? -10.819 -4.116 4.241 1.00 0.00 41 GLN A CA 16
ATOM 15337 C C . GLN A 1 41 ? -10.029 -3.991 2.942 1.00 0.00 41 GLN A C 16
ATOM 15338 O O . GLN A 1 41 ? -9.015 -3.297 2.868 1.00 0.00 41 GLN A O 16
ATOM 15352 N N . PRO A 1 42 ? -10.503 -4.678 1.892 1.00 0.00 42 PRO A N 16
ATOM 15353 C CA . PRO A 1 42 ? -9.856 -4.660 0.577 1.00 0.00 42 PRO A CA 16
ATOM 15354 C C . PRO A 1 42 ? -9.997 -3.310 -0.119 1.00 0.00 42 PRO A C 16
ATOM 15355 O O . PRO A 1 42 ? -10.973 -3.064 -0.828 1.00 0.00 42 PRO A O 16
ATOM 15366 N N . LEU A 1 43 ? -9.015 -2.439 0.087 1.00 0.00 43 LEU A N 16
ATOM 15367 C CA . LEU A 1 43 ? -9.029 -1.113 -0.522 1.00 0.00 43 LEU A CA 16
ATOM 15368 C C . LEU A 1 43 ? -8.731 -1.197 -2.016 1.00 0.00 43 LEU A C 16
ATOM 15369 O O . LEU A 1 43 ? -8.667 -0.179 -2.704 1.00 0.00 43 LEU A O 16
ATOM 15385 N N . GLY A 1 44 ? -8.552 -2.418 -2.511 1.00 0.00 44 GLY A N 16
ATOM 15386 C CA . GLY A 1 44 ? -8.266 -2.612 -3.921 1.00 0.00 44 GLY A CA 16
ATOM 15387 C C . GLY A 1 44 ? -9.377 -2.097 -4.814 1.00 0.00 44 GLY A C 16
ATOM 15388 O O . GLY A 1 44 ? -9.215 -2.013 -6.032 1.00 0.00 44 GLY A O 16
ATOM 15392 N N . SER A 1 45 ? -10.509 -1.752 -4.209 1.00 0.00 45 SER A N 16
ATOM 15393 C CA . SER A 1 45 ? -11.654 -1.249 -4.959 1.00 0.00 45 SER A CA 16
ATOM 15394 C C . SER A 1 45 ? -12.124 0.090 -4.398 1.00 0.00 45 SER A C 16
ATOM 15395 O O . SER A 1 45 ? -12.555 0.971 -5.143 1.00 0.00 45 SER A O 16
ATOM 15403 N N . ARG A 1 46 ? -12.038 0.235 -3.080 1.00 0.00 46 ARG A N 16
ATOM 15404 C CA . ARG A 1 46 ? -12.455 1.465 -2.418 1.00 0.00 46 ARG A CA 16
ATOM 15405 C C . ARG A 1 46 ? -11.272 2.412 -2.233 1.00 0.00 46 ARG A C 16
ATOM 15406 O O . ARG A 1 46 ? -10.118 1.985 -2.230 1.00 0.00 46 ARG A O 16
ATOM 15427 N N . SER A 1 47 ? -11.569 3.698 -2.081 1.00 0.00 47 SER A N 16
ATOM 15428 C CA . SER A 1 47 ? -10.530 4.706 -1.901 1.00 0.00 47 SER A CA 16
ATOM 15429 C C . SER A 1 47 ? -9.887 4.582 -0.523 1.00 0.00 47 SER A C 16
ATOM 15430 O O . SER A 1 47 ? -10.421 3.919 0.367 1.00 0.00 47 SER A O 16
ATOM 15438 N N . PHE A 1 48 ? -8.736 5.225 -0.354 1.00 0.00 48 PHE A N 16
ATOM 15439 C CA . PHE A 1 48 ? -8.018 5.187 0.914 1.00 0.00 48 PHE A CA 16
ATOM 15440 C C . PHE A 1 48 ? -6.920 6.245 0.949 1.00 0.00 48 PHE A C 16
ATOM 15441 O O . PHE A 1 48 ? -6.764 7.026 0.010 1.00 0.00 48 PHE A O 16
ATOM 15458 N N . VAL A 1 49 ? -6.160 6.266 2.040 1.00 0.00 49 VAL A N 16
ATOM 15459 C CA . VAL A 1 49 ? -5.076 7.228 2.199 1.00 0.00 49 VAL A CA 16
ATOM 15460 C C . VAL A 1 49 ? -3.791 6.538 2.643 1.00 0.00 49 VAL A C 16
ATOM 15461 O O . VAL A 1 49 ? -3.692 6.007 3.750 1.00 0.00 49 VAL A O 16
ATOM 15474 N N . PRO A 1 50 ? -2.780 6.546 1.761 1.00 0.00 50 PRO A N 16
ATOM 15475 C CA . PRO A 1 50 ? -1.482 5.926 2.040 1.00 0.00 50 PRO A CA 16
ATOM 15476 C C . PRO A 1 50 ? -0.692 6.687 3.100 1.00 0.00 50 PRO A C 16
ATOM 15477 O O . PRO A 1 50 ? -0.106 7.733 2.819 1.00 0.00 50 PRO A O 16
ATOM 15488 N N . ASP A 1 51 ? -0.680 6.156 4.317 1.00 0.00 51 ASP A N 16
ATOM 15489 C CA . ASP A 1 51 ? 0.040 6.784 5.419 1.00 0.00 51 ASP A CA 16
ATOM 15490 C C . ASP A 1 51 ? 1.353 6.059 5.695 1.00 0.00 51 ASP A C 16
ATOM 15491 O O . ASP A 1 51 ? 1.728 5.135 4.972 1.00 0.00 51 ASP A O 16
ATOM 15500 N N . LYS A 1 52 ? 2.049 6.484 6.744 1.00 0.00 52 LYS A N 16
ATOM 15501 C CA . LYS A 1 52 ? 3.321 5.876 7.116 1.00 0.00 52 LYS A CA 16
ATOM 15502 C C . LYS A 1 52 ? 3.243 4.355 7.027 1.00 0.00 52 LYS A C 16
ATOM 15503 O O . LYS A 1 52 ? 2.745 3.695 7.937 1.00 0.00 52 LYS A O 16
ATOM 15522 N N . GLY A 1 53 ? 3.742 3.805 5.924 1.00 0.00 53 GLY A N 16
ATOM 15523 C CA . GLY A 1 53 ? 3.720 2.366 5.737 1.00 0.00 53 GLY A CA 16
ATOM 15524 C C . GLY A 1 53 ? 2.420 1.741 6.202 1.00 0.00 53 GLY A C 16
ATOM 15525 O O . GLY A 1 53 ? 2.395 0.584 6.621 1.00 0.00 53 GLY A O 16
ATOM 15529 N N . ALA A 1 54 ? 1.337 2.507 6.129 1.00 0.00 54 ALA A N 16
ATOM 15530 C CA . ALA A 1 54 ? 0.027 2.022 6.546 1.00 0.00 54 ALA A CA 16
ATOM 15531 C C . ALA A 1 54 ? -1.070 2.541 5.623 1.00 0.00 54 ALA A C 16
ATOM 15532 O O . ALA A 1 54 ? -1.135 3.736 5.332 1.00 0.00 54 ALA A O 16
ATOM 15539 N N . HIS A 1 55 ? -1.930 1.637 5.166 1.00 0.00 55 HIS A N 16
ATOM 15540 C CA . HIS A 1 55 ? -3.025 2.004 4.275 1.00 0.00 55 HIS A CA 16
ATOM 15541 C C . HIS A 1 55 ? -4.340 2.098 5.042 1.00 0.00 55 HIS A C 16
ATOM 15542 O O . HIS A 1 55 ? -4.899 1.084 5.461 1.00 0.00 55 HIS A O 16
ATOM 15557 N N . TYR A 1 56 ? -4.829 3.320 5.222 1.00 0.00 56 TYR A N 16
ATOM 15558 C CA . TYR A 1 56 ? -6.077 3.546 5.941 1.00 0.00 56 TYR A CA 16
ATOM 15559 C C . TYR A 1 56 ? -7.138 4.139 5.019 1.00 0.00 56 TYR A C 16
ATOM 15560 O O . TYR A 1 56 ? -6.881 5.103 4.297 1.00 0.00 56 TYR A O 16
ATOM 15578 N N . CYS A 1 57 ? -8.331 3.555 5.048 1.00 0.00 57 CYS A N 16
ATOM 15579 C CA . CYS A 1 57 ? -9.433 4.023 4.216 1.00 0.00 57 CYS A CA 16
ATOM 15580 C C . CYS A 1 57 ? -9.816 5.456 4.577 1.00 0.00 57 CYS A C 16
ATOM 15581 O O . CYS A 1 57 ? -9.334 6.009 5.565 1.00 0.00 57 CYS A O 16
ATOM 15588 N N . VAL A 1 58 ? -10.686 6.051 3.767 1.00 0.00 58 VAL A N 16
ATOM 15589 C CA . VAL A 1 58 ? -11.136 7.418 4.001 1.00 0.00 58 VAL A CA 16
ATOM 15590 C C . VAL A 1 58 ? -11.350 7.680 5.488 1.00 0.00 58 VAL A C 16
ATOM 15591 O O . VAL A 1 58 ? -10.792 8.613 6.066 1.00 0.00 58 VAL A O 16
ATOM 15604 N N . PRO A 1 59 ? -12.177 6.837 6.124 1.00 0.00 59 PRO A N 16
ATOM 15605 C CA . PRO A 1 59 ? -12.483 6.956 7.552 1.00 0.00 59 PRO A CA 16
ATOM 15606 C C . PRO A 1 59 ? -11.288 6.604 8.432 1.00 0.00 59 PRO A C 16
ATOM 15607 O O . PRO A 1 59 ? -10.895 7.381 9.303 1.00 0.00 59 PRO A O 16
ATOM 15618 N N . CYS A 1 60 ? -10.715 5.428 8.200 1.00 0.00 60 CYS A N 16
ATOM 15619 C CA . CYS A 1 60 ? -9.565 4.972 8.972 1.00 0.00 60 CYS A CA 16
ATOM 15620 C C . CYS A 1 60 ? -8.447 6.010 8.947 1.00 0.00 60 CYS A C 16
ATOM 15621 O O . CYS A 1 60 ? -7.554 5.996 9.794 1.00 0.00 60 CYS A O 16
ATOM 15628 N N . TYR A 1 61 ? -8.504 6.909 7.971 1.00 0.00 61 TYR A N 16
ATOM 15629 C CA . TYR A 1 61 ? -7.496 7.954 7.834 1.00 0.00 61 TYR A CA 16
ATOM 15630 C C . TYR A 1 61 ? -7.938 9.233 8.538 1.00 0.00 61 TYR A C 16
ATOM 15631 O O . TYR A 1 61 ? -7.234 9.754 9.402 1.00 0.00 61 TYR A O 16
ATOM 15649 N N . GLU A 1 62 ? -9.111 9.733 8.160 1.00 0.00 62 GLU A N 16
ATOM 15650 C CA . GLU A 1 62 ? -9.648 10.952 8.755 1.00 0.00 62 GLU A CA 16
ATOM 15651 C C . GLU A 1 62 ? -9.889 10.767 10.250 1.00 0.00 62 GLU A C 16
ATOM 15652 O O . GLU A 1 62 ? -9.924 11.736 11.008 1.00 0.00 62 GLU A O 16
ATOM 15664 N N . ASN A 1 63 ? -10.056 9.516 10.666 1.00 0.00 63 ASN A N 16
ATOM 15665 C CA . ASN A 1 63 ? -10.296 9.204 12.071 1.00 0.00 63 ASN A CA 16
ATOM 15666 C C . ASN A 1 63 ? -8.992 9.224 12.862 1.00 0.00 63 ASN A C 16
ATOM 15667 O O . ASN A 1 63 ? -8.897 9.866 13.909 1.00 0.00 63 ASN A O 16
ATOM 15678 N N . LYS A 1 64 ? -7.987 8.516 12.356 1.00 0.00 64 LYS A N 16
ATOM 15679 C CA . LYS A 1 64 ? -6.687 8.452 13.013 1.00 0.00 64 LYS A CA 16
ATOM 15680 C C . LYS A 1 64 ? -6.050 9.836 13.092 1.00 0.00 64 LYS A C 16
ATOM 15681 O O . LYS A 1 64 ? -5.328 10.144 14.041 1.00 0.00 64 LYS A O 16
ATOM 15700 N N . PHE A 1 65 ? -6.322 10.666 12.091 1.00 0.00 65 PHE A N 16
ATOM 15701 C CA . PHE A 1 65 ? -5.775 12.017 12.048 1.00 0.00 65 PHE A CA 16
ATOM 15702 C 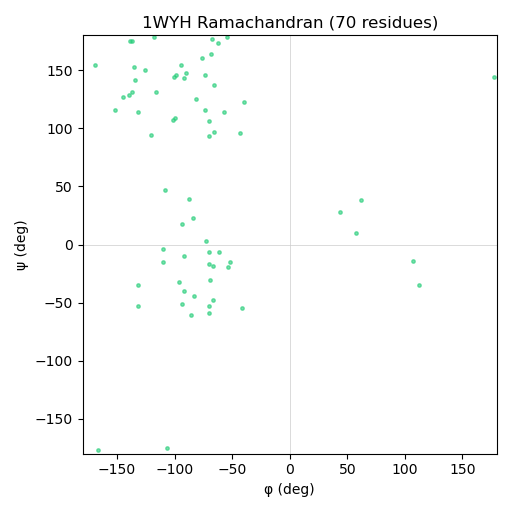C . PHE A 1 65 ? -6.756 13.020 12.648 1.00 0.00 65 PHE A C 16
ATOM 15703 O O . PHE A 1 65 ? -6.638 14.226 12.430 1.00 0.00 65 PHE A O 16
ATOM 15720 N N . ALA A 1 66 ? -7.724 12.513 13.404 1.00 0.00 66 ALA A N 16
ATOM 15721 C CA . ALA A 1 66 ? -8.725 13.363 14.036 1.00 0.00 66 ALA A CA 16
ATOM 15722 C C . ALA A 1 66 ? -8.348 13.672 15.481 1.00 0.00 66 ALA A C 16
ATOM 15723 O O . ALA A 1 66 ? -8.220 14.834 15.865 1.00 0.00 66 ALA A O 16
ATOM 15730 N N . SER A 1 67 ? -8.174 12.623 16.280 1.00 0.00 67 SER A N 16
ATOM 15731 C CA . SER A 1 67 ? -7.817 12.783 17.684 1.00 0.00 67 SER A CA 16
ATOM 15732 C C . SER A 1 67 ? -6.322 13.041 17.839 1.00 0.00 67 SER A C 16
ATOM 15733 O O . SER A 1 67 ? -5.517 12.111 17.847 1.00 0.00 67 SER A O 16
ATOM 15741 N N . GLY A 1 68 ? -5.957 14.314 17.961 1.00 0.00 68 GLY A N 16
ATOM 15742 C CA . GLY A 1 68 ? -4.559 14.674 18.113 1.00 0.00 68 GLY A CA 16
ATOM 15743 C C . GLY A 1 68 ? -4.318 15.565 19.315 1.00 0.00 68 GLY A C 16
ATOM 15744 O O . GLY A 1 68 ? -5.251 15.993 19.995 1.00 0.00 68 GLY A O 16
ATOM 15748 N N . PRO A 1 69 ? -3.038 15.857 19.593 1.00 0.00 69 PRO A N 16
ATOM 15749 C CA . PRO A 1 69 ? -2.647 16.705 20.723 1.00 0.00 69 PRO A CA 16
ATOM 15750 C C . PRO A 1 69 ? -3.037 18.164 20.515 1.00 0.00 69 PRO A C 16
ATOM 15751 O O . PRO A 1 69 ? -2.511 18.836 19.628 1.00 0.00 69 PRO A O 16
ATOM 15762 N N . SER A 1 70 ? -3.961 18.648 21.339 1.00 0.00 70 SER A N 16
ATOM 15763 C CA . SER A 1 70 ? -4.423 20.028 21.242 1.00 0.00 70 SER A CA 16
ATOM 15764 C C . SER A 1 70 ? -3.832 20.878 22.363 1.00 0.00 70 SER A C 16
ATOM 15765 O O . SER A 1 70 ? -4.488 21.137 23.372 1.00 0.00 70 SER A O 16
ATOM 15773 N N . SER A 1 71 ? -2.589 21.309 22.177 1.00 0.00 71 SER A N 16
ATOM 15774 C CA . SER A 1 71 ? -1.907 22.127 23.173 1.00 0.00 71 SER A CA 16
ATOM 15775 C C . SER A 1 71 ? -1.758 23.565 22.686 1.00 0.00 71 SER A C 16
ATOM 15776 O O . SER A 1 71 ? -2.011 23.867 21.520 1.00 0.00 71 SER A O 16
ATOM 15784 N N . GLY A 1 72 ? -1.345 24.450 23.588 1.00 0.00 72 GLY A N 16
ATOM 15785 C CA . GLY A 1 72 ? -1.169 25.846 23.232 1.00 0.00 72 GLY A CA 16
ATOM 15786 C C . GLY A 1 72 ? 0.289 26.218 23.046 1.00 0.00 72 GLY A C 16
ATOM 15787 O O . GLY A 1 72 ? 0.974 25.575 22.252 1.00 0.00 72 GLY A O 16
ATOM 15793 N N . GLY A 1 1 ? 18.330 -18.227 -8.859 1.00 0.00 1 GLY A N 17
ATOM 15794 C CA . GLY A 1 1 ? 18.089 -18.065 -7.437 1.00 0.00 1 GLY A CA 17
ATOM 15795 C C . GLY A 1 1 ? 16.692 -17.556 -7.140 1.00 0.00 1 GLY A C 17
ATOM 15796 O O . GLY A 1 1 ? 15.709 -18.270 -7.336 1.00 0.00 1 GLY A O 17
ATOM 15800 N N . SER A 1 2 ? 16.604 -16.318 -6.663 1.00 0.00 2 SER A N 17
ATOM 15801 C CA . SER A 1 2 ? 15.318 -15.716 -6.333 1.00 0.00 2 SER A CA 17
ATOM 15802 C C . SER A 1 2 ? 15.272 -14.256 -6.774 1.00 0.00 2 SER A C 17
ATOM 15803 O O . SER A 1 2 ? 15.886 -13.389 -6.152 1.00 0.00 2 SER A O 17
ATOM 15811 N N . SER A 1 3 ? 14.539 -13.992 -7.851 1.00 0.00 3 SER A N 17
ATOM 15812 C CA . SER A 1 3 ? 14.415 -12.639 -8.378 1.00 0.00 3 SER A CA 17
ATOM 15813 C C . SER A 1 3 ? 13.033 -12.416 -8.983 1.00 0.00 3 SER A C 17
ATOM 15814 O O . SER A 1 3 ? 12.256 -13.355 -9.149 1.00 0.00 3 SER A O 17
ATOM 15822 N N . GLY A 1 4 ? 12.732 -11.163 -9.311 1.00 0.00 4 GLY A N 17
ATOM 15823 C CA . GLY A 1 4 ? 11.443 -10.837 -9.894 1.00 0.00 4 GLY A CA 17
ATOM 15824 C C . GLY A 1 4 ? 11.242 -9.344 -10.058 1.00 0.00 4 GLY A C 17
ATOM 15825 O O . GLY A 1 4 ? 11.488 -8.572 -9.132 1.00 0.00 4 GLY A O 17
ATOM 15829 N N . SER A 1 5 ? 10.794 -8.935 -11.241 1.00 0.00 5 SER A N 17
ATOM 15830 C CA . SER A 1 5 ? 10.565 -7.524 -11.526 1.00 0.00 5 SER A CA 17
ATOM 15831 C C . SER A 1 5 ? 9.442 -6.969 -10.655 1.00 0.00 5 SER A C 17
ATOM 15832 O O . SER A 1 5 ? 9.566 -5.890 -10.076 1.00 0.00 5 SER A O 17
ATOM 15840 N N . SER A 1 6 ? 8.346 -7.716 -10.567 1.00 0.00 6 SER A N 17
ATOM 15841 C CA . SER A 1 6 ? 7.199 -7.298 -9.770 1.00 0.00 6 SER A CA 17
ATOM 15842 C C . SER A 1 6 ? 6.641 -8.469 -8.966 1.00 0.00 6 SER A C 17
ATOM 15843 O O . SER A 1 6 ? 6.557 -9.592 -9.461 1.00 0.00 6 SER A O 17
ATOM 15851 N N . GLY A 1 7 ? 6.260 -8.196 -7.722 1.00 0.00 7 GLY A N 17
ATOM 15852 C CA . GLY A 1 7 ? 5.714 -9.235 -6.868 1.00 0.00 7 GLY A CA 17
ATOM 15853 C C . GLY A 1 7 ? 4.915 -8.673 -5.709 1.00 0.00 7 GLY A C 17
ATOM 15854 O O . GLY A 1 7 ? 5.099 -7.520 -5.319 1.00 0.00 7 GLY A O 17
ATOM 15858 N N . CYS A 1 8 ? 4.023 -9.489 -5.157 1.00 0.00 8 CYS A N 17
ATOM 15859 C CA . CYS A 1 8 ? 3.191 -9.067 -4.037 1.00 0.00 8 CYS A CA 17
ATOM 15860 C C . CYS A 1 8 ? 4.027 -8.896 -2.772 1.00 0.00 8 CYS A C 17
ATOM 15861 O O . CYS A 1 8 ? 4.851 -9.747 -2.440 1.00 0.00 8 CYS A O 17
ATOM 15868 N N . SER A 1 9 ? 3.808 -7.788 -2.071 1.00 0.00 9 SER A N 17
ATOM 15869 C CA . SER A 1 9 ? 4.543 -7.502 -0.844 1.00 0.00 9 SER A CA 17
ATOM 15870 C C . SER A 1 9 ? 3.815 -8.070 0.371 1.00 0.00 9 SER A C 17
ATOM 15871 O O . SER A 1 9 ? 4.336 -8.050 1.485 1.00 0.00 9 SER A O 17
ATOM 15879 N N . ALA A 1 10 ? 2.606 -8.574 0.145 1.00 0.00 10 ALA A N 17
ATOM 15880 C CA . ALA A 1 10 ? 1.806 -9.149 1.220 1.00 0.00 10 ALA A CA 17
ATOM 15881 C C . ALA A 1 10 ? 2.114 -10.631 1.401 1.00 0.00 10 ALA A C 17
ATOM 15882 O O . ALA A 1 10 ? 2.530 -11.062 2.477 1.00 0.00 10 ALA A O 17
ATOM 15889 N N . CYS A 1 11 ? 1.907 -11.408 0.343 1.00 0.00 11 CYS A N 17
ATOM 15890 C CA . CYS A 1 11 ? 2.161 -12.843 0.385 1.00 0.00 11 CYS A CA 17
ATOM 15891 C C . CYS A 1 11 ? 3.532 -13.169 -0.200 1.00 0.00 11 CYS A C 17
ATOM 15892 O O . CYS A 1 11 ? 4.166 -14.151 0.186 1.00 0.00 11 CYS A O 17
ATOM 15899 N N . GLY A 1 12 ? 3.984 -12.339 -1.135 1.00 0.00 12 GLY A N 17
ATOM 15900 C CA . GLY A 1 12 ? 5.277 -12.556 -1.758 1.00 0.00 12 GLY A CA 17
ATOM 15901 C C . GLY A 1 12 ? 5.157 -13.106 -3.165 1.00 0.00 12 GLY A C 17
ATOM 15902 O O . GLY A 1 12 ? 6.123 -13.094 -3.927 1.00 0.00 12 GLY A O 17
ATOM 15906 N N . GLU A 1 13 ? 3.968 -13.592 -3.509 1.00 0.00 13 GLU A N 17
ATOM 15907 C CA . GLU A 1 13 ? 3.727 -14.152 -4.834 1.00 0.00 13 GLU A CA 17
ATOM 15908 C C . GLU A 1 13 ? 4.148 -13.171 -5.924 1.00 0.00 13 GLU A C 17
ATOM 15909 O O . GLU A 1 13 ? 4.624 -12.072 -5.637 1.00 0.00 13 GLU A O 17
ATOM 15921 N N . THR A 1 14 ? 3.971 -13.577 -7.178 1.00 0.00 14 THR A N 17
ATOM 15922 C CA . THR A 1 14 ? 4.333 -12.736 -8.312 1.00 0.00 14 THR A CA 17
ATOM 15923 C C . THR A 1 14 ? 3.094 -12.159 -8.986 1.00 0.00 14 THR A C 17
ATOM 15924 O O . THR A 1 14 ? 2.417 -12.843 -9.754 1.00 0.00 14 THR A O 17
ATOM 15935 N N . VAL A 1 15 ? 2.802 -10.895 -8.695 1.00 0.00 15 VAL A N 17
ATOM 15936 C CA . VAL A 1 15 ? 1.644 -10.225 -9.275 1.00 0.00 15 VAL A CA 17
ATOM 15937 C C . VAL A 1 15 ? 1.869 -9.919 -10.752 1.00 0.00 15 VAL A C 17
ATOM 15938 O O . VAL A 1 15 ? 2.811 -9.213 -11.113 1.00 0.00 15 VAL A O 17
ATOM 15951 N N . MET A 1 16 ? 0.999 -10.455 -11.601 1.00 0.00 16 MET A N 17
ATOM 15952 C CA . MET A 1 16 ? 1.102 -10.237 -13.039 1.00 0.00 16 MET A CA 17
ATOM 15953 C C . MET A 1 16 ? 0.242 -9.054 -13.473 1.00 0.00 16 MET A C 17
ATOM 15954 O O . MET A 1 16 ? -0.755 -8.714 -12.836 1.00 0.00 16 MET A O 17
ATOM 15968 N N . PRO A 1 17 ? 0.635 -8.411 -14.583 1.00 0.00 17 PRO A N 17
ATOM 15969 C CA . PRO A 1 17 ? -0.087 -7.257 -15.126 1.00 0.00 17 PRO A CA 17
ATOM 15970 C C . PRO A 1 17 ? -1.441 -7.643 -15.711 1.00 0.00 17 PRO A C 17
ATOM 15971 O O . PRO A 1 17 ? -2.364 -6.830 -15.754 1.00 0.00 17 PRO A O 17
ATOM 15982 N N . GLY A 1 18 ? -1.553 -8.889 -16.162 1.00 0.00 18 GLY A N 17
ATOM 15983 C CA . GLY A 1 18 ? -2.799 -9.360 -16.738 1.00 0.00 18 GLY A CA 17
ATOM 15984 C C . GLY A 1 18 ? -3.800 -9.788 -15.684 1.00 0.00 18 GLY A C 17
ATOM 15985 O O . GLY A 1 18 ? -4.607 -10.688 -15.914 1.00 0.00 18 GLY A O 17
ATOM 15989 N N . SER A 1 19 ? -3.748 -9.141 -14.524 1.00 0.00 19 SER A N 17
ATOM 15990 C CA . SER A 1 19 ? -4.654 -9.463 -13.428 1.00 0.00 19 SER A CA 17
ATOM 15991 C C . SER A 1 19 ? -4.822 -8.269 -12.493 1.00 0.00 19 SER A C 17
ATOM 15992 O O . SER A 1 19 ? -3.891 -7.490 -12.290 1.00 0.00 19 SER A O 17
ATOM 16000 N N . ARG A 1 20 ? -6.017 -8.132 -11.927 1.00 0.00 20 ARG A N 17
ATOM 16001 C CA . ARG A 1 20 ? -6.309 -7.033 -11.015 1.00 0.00 20 ARG A CA 17
ATOM 16002 C C . ARG A 1 20 ? -5.276 -6.968 -9.894 1.00 0.00 20 ARG A C 17
ATOM 16003 O O . ARG A 1 20 ? -5.163 -7.890 -9.085 1.00 0.00 20 ARG A O 17
ATOM 16024 N N . LYS A 1 21 ? -4.525 -5.873 -9.852 1.00 0.00 21 LYS A N 17
ATOM 16025 C CA . LYS A 1 21 ? -3.501 -5.686 -8.830 1.00 0.00 21 LYS A CA 17
ATOM 16026 C C . LYS A 1 21 ? -3.428 -4.226 -8.394 1.00 0.00 21 LYS A C 17
ATOM 16027 O O . LYS A 1 21 ? -4.153 -3.376 -8.913 1.00 0.00 21 LYS A O 17
ATOM 16046 N N . LEU A 1 22 ? -2.550 -3.942 -7.439 1.00 0.00 22 LEU A N 17
ATOM 16047 C CA . LEU A 1 22 ? -2.381 -2.584 -6.935 1.00 0.00 22 LEU A CA 17
ATOM 16048 C C . LEU A 1 22 ? -0.903 -2.225 -6.819 1.00 0.00 22 LEU A C 17
ATOM 16049 O O . LEU A 1 22 ? -0.051 -3.103 -6.680 1.00 0.00 22 LEU A O 17
ATOM 16065 N N . GLU A 1 23 ? -0.606 -0.931 -6.877 1.00 0.00 23 GLU A N 17
ATOM 16066 C CA . GLU A 1 23 ? 0.769 -0.457 -6.777 1.00 0.00 23 GLU A CA 17
ATOM 16067 C C . GLU A 1 23 ? 0.822 0.936 -6.157 1.00 0.00 23 GLU A C 17
ATOM 16068 O O . GLU A 1 23 ? 0.321 1.903 -6.732 1.00 0.00 23 GLU A O 17
ATOM 16080 N N . TYR A 1 24 ? 1.430 1.030 -4.980 1.00 0.00 24 TYR A N 17
ATOM 16081 C CA . TYR A 1 24 ? 1.546 2.304 -4.279 1.00 0.00 24 TYR A CA 17
ATOM 16082 C C . TYR A 1 24 ? 2.958 2.502 -3.738 1.00 0.00 24 TYR A C 17
ATOM 16083 O O . TYR A 1 24 ? 3.536 1.599 -3.133 1.00 0.00 24 TYR A O 17
ATOM 16101 N N . GLY A 1 25 ? 3.509 3.691 -3.961 1.00 0.00 25 GLY A N 17
ATOM 16102 C CA . GLY A 1 25 ? 4.849 3.988 -3.489 1.00 0.00 25 GLY A CA 17
ATOM 16103 C C . GLY A 1 25 ? 5.909 3.174 -4.205 1.00 0.00 25 GLY A C 17
ATOM 16104 O O . GLY A 1 25 ? 7.099 3.302 -3.919 1.00 0.00 25 GLY A O 17
ATOM 16108 N N . GLY A 1 26 ? 5.476 2.332 -5.138 1.00 0.00 26 GLY A N 17
ATOM 16109 C CA . GLY A 1 26 ? 6.409 1.504 -5.881 1.00 0.00 26 GLY A CA 17
ATOM 16110 C C . GLY A 1 26 ? 6.130 0.024 -5.716 1.00 0.00 26 GLY A C 17
ATOM 16111 O O . GLY A 1 26 ? 6.330 -0.759 -6.644 1.00 0.00 26 GLY A O 17
ATOM 16115 N N . GLN A 1 27 ? 5.667 -0.361 -4.530 1.00 0.00 27 GLN A N 17
ATOM 16116 C CA . GLN A 1 27 ? 5.362 -1.758 -4.247 1.00 0.00 27 GLN A CA 17
ATOM 16117 C C . GLN A 1 27 ? 4.139 -2.219 -5.033 1.00 0.00 27 GLN A C 17
ATOM 16118 O O . GLN A 1 27 ? 3.537 -1.444 -5.778 1.00 0.00 27 GLN A O 17
ATOM 16132 N N . THR A 1 28 ? 3.775 -3.486 -4.862 1.00 0.00 28 THR A N 17
ATOM 16133 C CA . THR A 1 28 ? 2.624 -4.051 -5.557 1.00 0.00 28 THR A CA 17
ATOM 16134 C C . THR A 1 28 ? 1.887 -5.052 -4.675 1.00 0.00 28 THR A C 17
ATOM 16135 O O . THR A 1 28 ? 2.490 -5.980 -4.135 1.00 0.00 28 THR A O 17
ATOM 16146 N N . TRP A 1 29 ? 0.581 -4.859 -4.533 1.00 0.00 29 TRP A N 17
ATOM 16147 C CA . TRP A 1 29 ? -0.239 -5.747 -3.717 1.00 0.00 29 TRP A CA 17
ATOM 16148 C C . TRP A 1 29 ? -1.413 -6.295 -4.519 1.00 0.00 29 TRP A C 17
ATOM 16149 O O . TRP A 1 29 ? -1.975 -5.603 -5.369 1.00 0.00 29 TRP A O 17
ATOM 16170 N N . HIS A 1 30 ? -1.781 -7.543 -4.246 1.00 0.00 30 HIS A N 17
ATOM 16171 C CA . HIS A 1 30 ? -2.890 -8.184 -4.943 1.00 0.00 30 HIS A CA 17
ATOM 16172 C C . HIS A 1 30 ? -4.217 -7.530 -4.570 1.00 0.00 30 HIS A C 17
ATOM 16173 O O . HIS A 1 30 ? -4.416 -7.118 -3.427 1.00 0.00 30 HIS A O 17
ATOM 16187 N N . GLU A 1 31 ? -5.120 -7.438 -5.541 1.00 0.00 31 GLU A N 17
ATOM 16188 C CA . GLU A 1 31 ? -6.427 -6.833 -5.313 1.00 0.00 31 GLU A CA 17
ATOM 16189 C C . GLU A 1 31 ? -7.098 -7.433 -4.081 1.00 0.00 31 GLU A C 17
ATOM 16190 O O . GLU A 1 31 ? -8.065 -6.882 -3.557 1.00 0.00 31 GLU A O 17
ATOM 16202 N N . HIS A 1 32 ? -6.577 -8.568 -3.625 1.00 0.00 32 HIS A N 17
ATOM 16203 C CA . HIS A 1 32 ? -7.125 -9.244 -2.455 1.00 0.00 32 HIS A CA 17
ATOM 16204 C C . HIS A 1 32 ? -6.173 -9.133 -1.267 1.00 0.00 32 HIS A C 17
ATOM 16205 O O . HIS A 1 32 ? -6.560 -9.373 -0.123 1.00 0.00 32 HIS A O 17
ATOM 16220 N N . CYS A 1 33 ? -4.926 -8.768 -1.547 1.00 0.00 33 CYS A N 17
ATOM 16221 C CA . CYS A 1 33 ? -3.918 -8.625 -0.503 1.00 0.00 33 CYS A CA 17
ATOM 16222 C C . CYS A 1 33 ? -3.897 -7.200 0.042 1.00 0.00 33 CYS A C 17
ATOM 16223 O O . CYS A 1 33 ? -3.700 -6.984 1.238 1.00 0.00 33 CYS A O 17
ATOM 16230 N N . PHE A 1 34 ? -4.103 -6.231 -0.844 1.00 0.00 34 PHE A N 17
ATOM 16231 C CA . PHE A 1 34 ? -4.107 -4.826 -0.453 1.00 0.00 34 PHE A CA 17
ATOM 16232 C C . PHE A 1 34 ? -5.305 -4.513 0.439 1.00 0.00 34 PHE A C 17
ATOM 16233 O O . PHE A 1 34 ? -6.411 -4.273 -0.048 1.00 0.00 34 PHE A O 17
ATOM 16250 N N . LEU A 1 35 ? -5.078 -4.518 1.748 1.00 0.00 35 LEU A N 17
ATOM 16251 C CA . LEU A 1 35 ? -6.138 -4.236 2.709 1.00 0.00 35 LEU A CA 17
ATOM 16252 C C . LEU A 1 35 ? -5.801 -3.006 3.547 1.00 0.00 35 LEU A C 17
ATOM 16253 O O . LEU A 1 35 ? -4.730 -2.416 3.399 1.00 0.00 35 LEU A O 17
ATOM 16269 N N . CYS A 1 36 ? -6.720 -2.626 4.428 1.00 0.00 36 CYS A N 17
ATOM 16270 C CA . CYS A 1 36 ? -6.520 -1.468 5.291 1.00 0.00 36 CYS A CA 17
ATOM 16271 C C . CYS A 1 36 ? -5.856 -1.876 6.603 1.00 0.00 36 CYS A C 17
ATOM 16272 O O . CYS A 1 36 ? -6.097 -2.967 7.120 1.00 0.00 36 CYS A O 17
ATOM 16279 N N . SER A 1 37 ? -5.018 -0.992 7.135 1.00 0.00 37 SER A N 17
ATOM 16280 C CA . SER A 1 37 ? -4.316 -1.260 8.385 1.00 0.00 37 SER A CA 17
ATOM 16281 C C . SER A 1 37 ? -5.169 -0.860 9.584 1.00 0.00 37 SER A C 17
ATOM 16282 O O . SER A 1 37 ? -4.653 -0.615 10.674 1.00 0.00 37 SER A O 17
ATOM 16290 N N . GLY A 1 38 ? -6.481 -0.795 9.375 1.00 0.00 38 GLY A N 17
ATOM 16291 C CA . GLY A 1 38 ? -7.386 -0.423 10.447 1.00 0.00 38 GLY A CA 17
ATOM 16292 C C . GLY A 1 38 ? -8.566 -1.367 10.562 1.00 0.00 38 GLY A C 17
ATOM 16293 O O . GLY A 1 38 ? -8.857 -1.880 11.643 1.00 0.00 38 GLY A O 17
ATOM 16297 N N . CYS A 1 39 ? -9.250 -1.596 9.446 1.00 0.00 39 CYS A N 17
ATOM 16298 C CA . CYS A 1 39 ? -10.407 -2.482 9.425 1.00 0.00 39 CYS A CA 17
ATOM 16299 C C . CYS A 1 39 ? -10.109 -3.748 8.627 1.00 0.00 39 CYS A C 17
ATOM 16300 O O . CYS A 1 39 ? -10.947 -4.643 8.529 1.00 0.00 39 CYS A O 17
ATOM 16307 N N . GLU A 1 40 ? -8.909 -3.813 8.058 1.00 0.00 40 GLU A N 17
ATOM 16308 C CA . GLU A 1 40 ? -8.501 -4.969 7.268 1.00 0.00 40 GLU A CA 17
ATOM 16309 C C . GLU A 1 40 ? -9.434 -5.171 6.078 1.00 0.00 40 GLU A C 17
ATOM 16310 O O . GLU A 1 40 ? -9.751 -6.302 5.711 1.00 0.00 40 GLU A O 17
ATOM 16322 N N . GLN A 1 41 ? -9.869 -4.067 5.480 1.00 0.00 41 GLN A N 17
ATOM 16323 C CA . GLN A 1 41 ? -10.767 -4.123 4.333 1.00 0.00 41 GLN A CA 17
ATOM 16324 C C . GLN A 1 41 ? -9.992 -3.976 3.027 1.00 0.00 41 GLN A C 17
ATOM 16325 O O . GLN A 1 41 ? -8.987 -3.269 2.950 1.00 0.00 41 GLN A O 17
ATOM 16339 N N . PRO A 1 42 ? -10.467 -4.661 1.976 1.00 0.00 42 PRO A N 17
ATOM 16340 C CA . PRO A 1 42 ? -9.834 -4.623 0.655 1.00 0.00 42 PRO A CA 17
ATOM 16341 C C . PRO A 1 42 ? -9.998 -3.269 -0.028 1.00 0.00 42 PRO A C 17
ATOM 16342 O O . PRO A 1 42 ? -11.010 -3.009 -0.680 1.00 0.00 42 PRO A O 17
ATOM 16353 N N . LEU A 1 43 ? -8.996 -2.410 0.125 1.00 0.00 43 LEU A N 17
ATOM 16354 C CA . LEU A 1 43 ? -9.029 -1.081 -0.477 1.00 0.00 43 LEU A CA 17
ATOM 16355 C C . LEU A 1 43 ? -8.743 -1.155 -1.974 1.00 0.00 43 LEU A C 17
ATOM 16356 O O . LEU A 1 43 ? -8.662 -0.132 -2.652 1.00 0.00 43 LEU A O 17
ATOM 16372 N N . GLY A 1 44 ? -8.594 -2.374 -2.483 1.00 0.00 44 GLY A N 17
ATOM 16373 C CA . GLY A 1 44 ? -8.321 -2.559 -3.897 1.00 0.00 44 GLY A CA 17
ATOM 16374 C C . GLY A 1 44 ? -9.409 -1.978 -4.778 1.00 0.00 44 GLY A C 17
ATOM 16375 O O . GLY A 1 44 ? -9.201 -1.763 -5.972 1.00 0.00 44 GLY A O 17
ATOM 16379 N N . SER A 1 45 ? -10.573 -1.725 -4.189 1.00 0.00 45 SER A N 17
ATOM 16380 C CA . SER A 1 45 ? -11.700 -1.170 -4.930 1.00 0.00 45 SER A CA 17
ATOM 16381 C C . SER A 1 45 ? -12.147 0.157 -4.326 1.00 0.00 45 SER A C 17
ATOM 16382 O O . SER A 1 45 ? -12.492 1.095 -5.045 1.00 0.00 45 SER A O 17
ATOM 16390 N N . ARG A 1 46 ? -12.139 0.229 -2.999 1.00 0.00 46 ARG A N 17
ATOM 16391 C CA . ARG A 1 46 ? -12.544 1.440 -2.296 1.00 0.00 46 ARG A CA 17
ATOM 16392 C C . ARG A 1 46 ? -11.364 2.391 -2.126 1.00 0.00 46 ARG A C 17
ATOM 16393 O O . ARG A 1 46 ? -10.210 1.964 -2.082 1.00 0.00 46 ARG A O 17
ATOM 16414 N N . SER A 1 47 ? -11.660 3.684 -2.031 1.00 0.00 47 SER A N 17
ATOM 16415 C CA . SER A 1 47 ? -10.624 4.696 -1.871 1.00 0.00 47 SER A CA 17
ATOM 16416 C C . SER A 1 47 ? -9.968 4.590 -0.497 1.00 0.00 47 SER A C 17
ATOM 16417 O O . SER A 1 47 ? -10.504 3.955 0.411 1.00 0.00 47 SER A O 17
ATOM 16425 N N . PHE A 1 48 ? -8.805 5.216 -0.354 1.00 0.00 48 PHE A N 17
ATOM 16426 C CA . PHE A 1 48 ? -8.074 5.192 0.908 1.00 0.00 48 PHE A CA 17
ATOM 16427 C C . PHE A 1 48 ? -6.974 6.249 0.920 1.00 0.00 48 PHE A C 17
ATOM 16428 O O . PHE A 1 48 ? -6.831 7.023 -0.027 1.00 0.00 48 PHE A O 17
ATOM 16445 N N . VAL A 1 49 ? -6.200 6.277 2.000 1.00 0.00 49 VAL A N 17
ATOM 16446 C CA . VAL A 1 49 ? -5.113 7.239 2.137 1.00 0.00 49 VAL A CA 17
ATOM 16447 C C . VAL A 1 49 ? -3.817 6.548 2.549 1.00 0.00 49 VAL A C 17
ATOM 16448 O O . VAL A 1 49 ? -3.694 6.013 3.651 1.00 0.00 49 VAL A O 17
ATOM 16461 N N . PRO A 1 50 ? -2.827 6.560 1.645 1.00 0.00 50 PRO A N 17
ATOM 16462 C CA . PRO A 1 50 ? -1.522 5.940 1.892 1.00 0.00 50 PRO A CA 17
ATOM 16463 C C . PRO A 1 50 ? -0.709 6.697 2.936 1.00 0.00 50 PRO A C 17
ATOM 16464 O O . PRO A 1 50 ? -0.128 7.743 2.646 1.00 0.00 50 PRO A O 17
ATOM 16475 N N . ASP A 1 51 ? -0.672 6.163 4.152 1.00 0.00 51 ASP A N 17
ATOM 16476 C CA . ASP A 1 51 ? 0.072 6.788 5.240 1.00 0.00 51 ASP A CA 17
ATOM 16477 C C . ASP A 1 51 ? 1.394 6.066 5.479 1.00 0.00 51 ASP A C 17
ATOM 16478 O O . ASP A 1 51 ? 1.749 5.139 4.751 1.00 0.00 51 ASP A O 17
ATOM 16487 N N . LYS A 1 52 ? 2.120 6.497 6.506 1.00 0.00 52 LYS A N 17
ATOM 16488 C CA . LYS A 1 52 ? 3.403 5.892 6.843 1.00 0.00 52 LYS A CA 17
ATOM 16489 C C . LYS A 1 52 ? 3.313 4.370 6.808 1.00 0.00 52 LYS A C 17
ATOM 16490 O O . LYS A 1 52 ? 2.838 3.744 7.755 1.00 0.00 52 LYS A O 17
ATOM 16509 N N . GLY A 1 53 ? 3.775 3.779 5.709 1.00 0.00 53 GLY A N 17
ATOM 16510 C CA . GLY A 1 53 ? 3.738 2.335 5.573 1.00 0.00 53 GLY A CA 17
ATOM 16511 C C . GLY A 1 53 ? 2.441 1.737 6.081 1.00 0.00 53 GLY A C 17
ATOM 16512 O O . GLY A 1 53 ? 2.413 0.592 6.533 1.00 0.00 53 GLY A O 17
ATOM 16516 N N . ALA A 1 54 ? 1.365 2.513 6.009 1.00 0.00 54 ALA A N 17
ATOM 16517 C CA . ALA A 1 54 ? 0.060 2.054 6.466 1.00 0.00 54 ALA A CA 17
ATOM 16518 C C . ALA A 1 54 ? -1.053 2.578 5.565 1.00 0.00 54 ALA A C 17
ATOM 16519 O O . ALA A 1 54 ? -1.150 3.781 5.317 1.00 0.00 54 ALA A O 17
ATOM 16526 N N . HIS A 1 55 ? -1.891 1.669 5.076 1.00 0.00 55 HIS A N 17
ATOM 16527 C CA . HIS A 1 55 ? -2.998 2.042 4.202 1.00 0.00 55 HIS A CA 17
ATOM 16528 C C . HIS A 1 55 ? -4.302 2.136 4.987 1.00 0.00 55 HIS A C 17
ATOM 16529 O O . HIS A 1 55 ? -4.856 1.123 5.413 1.00 0.00 55 HIS A O 17
ATOM 16544 N N . TYR A 1 56 ? -4.787 3.359 5.174 1.00 0.00 56 TYR A N 17
ATOM 16545 C CA . TYR A 1 56 ? -6.024 3.586 5.911 1.00 0.00 56 TYR A CA 17
ATOM 16546 C C . TYR A 1 56 ? -7.098 4.177 5.002 1.00 0.00 56 TYR A C 17
ATOM 16547 O O . TYR A 1 56 ? -6.854 5.142 4.278 1.00 0.00 56 TYR A O 17
ATOM 16565 N N . CYS A 1 57 ? -8.290 3.591 5.048 1.00 0.00 57 CYS A N 17
ATOM 16566 C CA . CYS A 1 57 ? -9.404 4.057 4.231 1.00 0.00 57 CYS A CA 17
ATOM 16567 C C . CYS A 1 57 ? -9.781 5.491 4.593 1.00 0.00 57 CYS A C 17
ATOM 16568 O O . CYS A 1 57 ? -9.257 6.059 5.550 1.00 0.00 57 CYS A O 17
ATOM 16575 N N . VAL A 1 58 ? -10.695 6.069 3.820 1.00 0.00 58 VAL A N 17
ATOM 16576 C CA . VAL A 1 58 ? -11.145 7.435 4.059 1.00 0.00 58 VAL A CA 17
ATOM 16577 C C . VAL A 1 58 ? -11.349 7.694 5.548 1.00 0.00 58 VAL A C 17
ATOM 16578 O O . VAL A 1 58 ? -10.794 8.631 6.123 1.00 0.00 58 VAL A O 17
ATOM 16591 N N . PRO A 1 59 ? -12.164 6.844 6.190 1.00 0.00 59 PRO A N 17
ATOM 16592 C CA . PRO A 1 59 ? -12.460 6.959 7.621 1.00 0.00 59 PRO A CA 17
ATOM 16593 C C . PRO A 1 59 ? -11.256 6.615 8.491 1.00 0.00 59 PRO A C 17
ATOM 16594 O O . PRO A 1 59 ? -10.874 7.386 9.373 1.00 0.00 59 PRO A O 17
ATOM 16605 N N . CYS A 1 60 ? -10.661 5.454 8.238 1.00 0.00 60 CYS A N 17
ATOM 16606 C CA . CYS A 1 60 ? -9.500 5.008 8.998 1.00 0.00 60 CYS A CA 17
ATOM 16607 C C . CYS A 1 60 ? -8.395 6.060 8.972 1.00 0.00 60 CYS A C 17
ATOM 16608 O O . CYS A 1 60 ? -7.503 6.060 9.820 1.00 0.00 60 CYS A O 17
ATOM 16615 N N . TYR A 1 61 ? -8.462 6.954 7.992 1.00 0.00 61 TYR A N 17
ATOM 16616 C CA . TYR A 1 61 ? -7.466 8.011 7.853 1.00 0.00 61 TYR A CA 17
ATOM 16617 C C . TYR A 1 61 ? -7.924 9.286 8.554 1.00 0.00 61 TYR A C 17
ATOM 16618 O O . TYR A 1 61 ? -7.209 9.839 9.389 1.00 0.00 61 TYR A O 17
ATOM 16636 N N . GLU A 1 62 ? -9.122 9.747 8.207 1.00 0.00 62 GLU A N 17
ATOM 16637 C CA . GLU A 1 62 ? -9.676 10.958 8.803 1.00 0.00 62 GLU A CA 17
ATOM 16638 C C . GLU A 1 62 ? -9.982 10.745 10.282 1.00 0.00 62 GLU A C 17
ATOM 16639 O O . GLU A 1 62 ? -10.171 11.702 11.031 1.00 0.00 62 GLU A O 17
ATOM 16651 N N . ASN A 1 63 ? -10.031 9.482 10.694 1.00 0.00 63 ASN A N 17
ATOM 16652 C CA . ASN A 1 63 ? -10.316 9.142 12.084 1.00 0.00 63 ASN A CA 17
ATOM 16653 C C . ASN A 1 63 ? -9.033 9.101 12.908 1.00 0.00 63 ASN A C 17
ATOM 16654 O O . ASN A 1 63 ? -8.980 9.625 14.021 1.00 0.00 63 ASN A O 17
ATOM 16665 N N . LYS A 1 64 ? -8.000 8.476 12.354 1.00 0.00 64 LYS A N 17
ATOM 16666 C CA . LYS A 1 64 ? -6.716 8.368 13.035 1.00 0.00 64 LYS A CA 17
ATOM 16667 C C . LYS A 1 64 ? -6.014 9.721 13.092 1.00 0.00 64 LYS A C 17
ATOM 16668 O O . LYS A 1 64 ? -5.212 9.978 13.990 1.00 0.00 64 LYS A O 17
ATOM 16687 N N . PHE A 1 65 ? -6.322 10.583 12.130 1.00 0.00 65 PHE A N 17
ATOM 16688 C CA . PHE A 1 65 ? -5.721 11.911 12.071 1.00 0.00 65 PHE A CA 17
ATOM 16689 C C . PHE A 1 65 ? -6.667 12.962 12.644 1.00 0.00 65 PHE A C 17
ATOM 16690 O O . PHE A 1 65 ? -6.423 14.162 12.526 1.00 0.00 65 PHE A O 17
ATOM 16707 N N . ALA A 1 66 ? -7.749 12.501 13.265 1.00 0.00 66 ALA A N 17
ATOM 16708 C CA . ALA A 1 66 ? -8.731 13.400 13.857 1.00 0.00 66 ALA A CA 17
ATOM 16709 C C . ALA A 1 66 ? -9.743 12.629 14.699 1.00 0.00 66 ALA A C 17
ATOM 16710 O O . ALA A 1 66 ? -10.387 11.699 14.214 1.00 0.00 66 ALA A O 17
ATOM 16717 N N . SER A 1 67 ? -9.878 13.023 15.961 1.00 0.00 67 SER A N 17
ATOM 16718 C CA . SER A 1 67 ? -10.809 12.366 16.871 1.00 0.00 67 SER A CA 17
ATOM 16719 C C . SER A 1 67 ? -11.966 13.294 17.228 1.00 0.00 67 SER A C 17
ATOM 16720 O O . SER A 1 67 ? -13.120 12.873 17.282 1.00 0.00 67 SER A O 17
ATOM 16728 N N . GLY A 1 68 ? -11.645 14.562 17.473 1.00 0.00 68 GLY A N 17
ATOM 16729 C CA . GLY A 1 68 ? -12.668 15.531 17.822 1.00 0.00 68 GLY A CA 17
ATOM 16730 C C . GLY A 1 68 ? -13.092 15.428 19.274 1.00 0.00 68 GLY A C 17
ATOM 16731 O O . GLY A 1 68 ? -12.311 15.684 20.191 1.00 0.00 68 GLY A O 17
ATOM 16735 N N . PRO A 1 69 ? -14.358 15.046 19.499 1.00 0.00 69 PRO A N 17
ATOM 16736 C CA . PRO A 1 69 ? -14.914 14.902 20.848 1.00 0.00 69 PRO A CA 17
ATOM 16737 C C . PRO A 1 69 ? -14.319 13.715 21.596 1.00 0.00 69 PRO A C 17
ATOM 16738 O O . PRO A 1 69 ? -14.623 12.561 21.292 1.00 0.00 69 PRO A O 17
ATOM 16749 N N . SER A 1 70 ? -13.470 14.004 22.577 1.00 0.00 70 SER A N 17
ATOM 16750 C CA . SER A 1 70 ? -12.830 12.959 23.368 1.00 0.00 70 SER A CA 17
ATOM 16751 C C . SER A 1 70 ? -13.006 13.222 24.860 1.00 0.00 70 SER A C 17
ATOM 16752 O O . SER A 1 70 ? -12.209 13.930 25.475 1.00 0.00 70 SER A O 17
ATOM 16760 N N . SER A 1 71 ? -14.056 12.646 25.436 1.00 0.00 71 SER A N 17
ATOM 16761 C CA . SER A 1 71 ? -14.341 12.820 26.856 1.00 0.00 71 SER A CA 17
ATOM 16762 C C . SER A 1 71 ? -13.401 11.970 27.706 1.00 0.00 71 SER A C 17
ATOM 16763 O O . SER A 1 71 ? -13.046 10.853 27.332 1.00 0.00 71 SER A O 17
ATOM 16771 N N . GLY A 1 72 ? -13.002 12.509 28.854 1.00 0.00 72 GLY A N 17
ATOM 16772 C CA . GLY A 1 72 ? -12.107 11.788 29.741 1.00 0.00 72 GLY A CA 17
ATOM 16773 C C . GLY A 1 72 ? -10.745 12.444 29.849 1.00 0.00 72 GLY A C 17
ATOM 16774 O O . GLY A 1 72 ? -10.277 13.018 28.867 1.00 0.00 72 GLY A O 17
ATOM 16780 N N . GLY A 1 1 ? 17.485 -12.087 -18.873 1.00 0.00 1 GLY A N 18
ATOM 16781 C CA . GLY A 1 1 ? 16.907 -10.777 -18.638 1.00 0.00 1 GLY A CA 18
ATOM 16782 C C . GLY A 1 1 ? 15.412 -10.837 -18.399 1.00 0.00 1 GLY A C 18
ATOM 16783 O O . GLY A 1 1 ? 14.707 -11.624 -19.030 1.00 0.00 1 GLY A O 18
ATOM 16787 N N . SER A 1 2 ? 14.926 -10.003 -17.485 1.00 0.00 2 SER A N 18
ATOM 16788 C CA . SER A 1 2 ? 13.505 -9.969 -17.160 1.00 0.00 2 SER A CA 18
ATOM 16789 C C . SER A 1 2 ? 13.050 -8.544 -16.861 1.00 0.00 2 SER A C 18
ATOM 16790 O O . SER A 1 2 ? 13.385 -7.979 -15.819 1.00 0.00 2 SER A O 18
ATOM 16798 N N . SER A 1 3 ? 12.285 -7.967 -17.782 1.00 0.00 3 SER A N 18
ATOM 16799 C CA . SER A 1 3 ? 11.787 -6.607 -17.620 1.00 0.00 3 SER A CA 18
ATOM 16800 C C . SER A 1 3 ? 10.525 -6.588 -16.762 1.00 0.00 3 SER A C 18
ATOM 16801 O O . SER A 1 3 ? 9.409 -6.587 -17.279 1.00 0.00 3 SER A O 18
ATOM 16809 N N . GLY A 1 4 ? 10.713 -6.574 -15.446 1.00 0.00 4 GLY A N 18
ATOM 16810 C CA . GLY A 1 4 ? 9.582 -6.557 -14.536 1.00 0.00 4 GLY A CA 18
ATOM 16811 C C . GLY A 1 4 ? 10.005 -6.656 -13.084 1.00 0.00 4 GLY A C 18
ATOM 16812 O O . GLY A 1 4 ? 9.967 -5.669 -12.350 1.00 0.00 4 GLY A O 18
ATOM 16816 N N . SER A 1 5 ? 10.407 -7.853 -12.667 1.00 0.00 5 SER A N 18
ATOM 16817 C CA . SER A 1 5 ? 10.834 -8.079 -11.291 1.00 0.00 5 SER A CA 18
ATOM 16818 C C . SER A 1 5 ? 9.795 -7.550 -10.306 1.00 0.00 5 SER A C 18
ATOM 16819 O O . SER A 1 5 ? 10.134 -6.881 -9.330 1.00 0.00 5 SER A O 18
ATOM 16827 N N . SER A 1 6 ? 8.529 -7.855 -10.571 1.00 0.00 6 SER A N 18
ATOM 16828 C CA . SER A 1 6 ? 7.439 -7.407 -9.711 1.00 0.00 6 SER A CA 18
ATOM 16829 C C . SER A 1 6 ? 6.885 -8.566 -8.888 1.00 0.00 6 SER A C 18
ATOM 16830 O O . SER A 1 6 ? 6.923 -9.719 -9.315 1.00 0.00 6 SER A O 18
ATOM 16838 N N . GLY A 1 7 ? 6.370 -8.250 -7.704 1.00 0.00 7 GLY A N 18
ATOM 16839 C CA . GLY A 1 7 ? 5.815 -9.275 -6.839 1.00 0.00 7 GLY A CA 18
ATOM 16840 C C . GLY A 1 7 ? 5.028 -8.693 -5.682 1.00 0.00 7 GLY A C 18
ATOM 16841 O O . GLY A 1 7 ? 5.275 -7.563 -5.259 1.00 0.00 7 GLY A O 18
ATOM 16845 N N . CYS A 1 8 ? 4.076 -9.465 -5.168 1.00 0.00 8 CYS A N 18
ATOM 16846 C CA . CYS A 1 8 ? 3.248 -9.020 -4.054 1.00 0.00 8 CYS A CA 18
ATOM 16847 C C . CYS A 1 8 ? 4.098 -8.760 -2.814 1.00 0.00 8 CYS A C 18
ATOM 16848 O O . CYS A 1 8 ? 5.006 -9.530 -2.498 1.00 0.00 8 CYS A O 18
ATOM 16855 N N . SER A 1 9 ? 3.798 -7.670 -2.114 1.00 0.00 9 SER A N 18
ATOM 16856 C CA . SER A 1 9 ? 4.537 -7.307 -0.911 1.00 0.00 9 SER A CA 18
ATOM 16857 C C . SER A 1 9 ? 3.875 -7.896 0.331 1.00 0.00 9 SER A C 18
ATOM 16858 O O . SER A 1 9 ? 4.445 -7.872 1.422 1.00 0.00 9 SER A O 18
ATOM 16866 N N . ALA A 1 10 ? 2.669 -8.426 0.157 1.00 0.00 10 ALA A N 18
ATOM 16867 C CA . ALA A 1 10 ? 1.930 -9.024 1.262 1.00 0.00 10 ALA A CA 18
ATOM 16868 C C . ALA A 1 10 ? 2.307 -10.490 1.445 1.00 0.00 10 ALA A C 18
ATOM 16869 O O . ALA A 1 10 ? 2.828 -10.882 2.490 1.00 0.00 10 ALA A O 18
ATOM 16876 N N . CYS A 1 11 ? 2.041 -11.297 0.423 1.00 0.00 11 CYS A N 18
ATOM 16877 C CA . CYS A 1 11 ? 2.351 -12.720 0.472 1.00 0.00 11 CYS A CA 18
ATOM 16878 C C . CYS A 1 11 ? 3.725 -12.998 -0.131 1.00 0.00 11 CYS A C 18
ATOM 16879 O O . CYS A 1 11 ? 4.424 -13.920 0.289 1.00 0.00 11 CYS A O 18
ATOM 16886 N N . GLY A 1 12 ? 4.106 -12.194 -1.119 1.00 0.00 12 GLY A N 18
ATOM 16887 C CA . GLY A 1 12 ? 5.394 -12.369 -1.763 1.00 0.00 12 GLY A CA 18
ATOM 16888 C C . GLY A 1 12 ? 5.271 -12.955 -3.156 1.00 0.00 12 GLY A C 18
ATOM 16889 O O . GLY A 1 12 ? 6.221 -12.920 -3.937 1.00 0.00 12 GLY A O 18
ATOM 16893 N N . GLU A 1 13 ? 4.098 -13.498 -3.466 1.00 0.00 13 GLU A N 18
ATOM 16894 C CA . GLU A 1 13 ? 3.856 -14.097 -4.773 1.00 0.00 13 GLU A CA 18
ATOM 16895 C C . GLU A 1 13 ? 4.215 -13.124 -5.892 1.00 0.00 13 GLU A C 18
ATOM 16896 O O . GLU A 1 13 ? 4.646 -11.999 -5.639 1.00 0.00 13 GLU A O 18
ATOM 16908 N N . THR A 1 14 ? 4.036 -13.567 -7.133 1.00 0.00 14 THR A N 18
ATOM 16909 C CA . THR A 1 14 ? 4.343 -12.737 -8.292 1.00 0.00 14 THR A CA 18
ATOM 16910 C C . THR A 1 14 ? 3.072 -12.172 -8.915 1.00 0.00 14 THR A C 18
ATOM 16911 O O . THR A 1 14 ? 2.341 -12.879 -9.609 1.00 0.00 14 THR A O 18
ATOM 16922 N N . VAL A 1 15 ? 2.813 -10.892 -8.664 1.00 0.00 15 VAL A N 18
ATOM 16923 C CA . VAL A 1 15 ? 1.630 -10.231 -9.202 1.00 0.00 15 VAL A CA 18
ATOM 16924 C C . VAL A 1 15 ? 1.787 -9.953 -10.693 1.00 0.00 15 VAL A C 18
ATOM 16925 O O . VAL A 1 15 ? 2.695 -9.233 -11.108 1.00 0.00 15 VAL A O 18
ATOM 16938 N N . MET A 1 16 ? 0.896 -10.528 -11.493 1.00 0.00 16 MET A N 18
ATOM 16939 C CA . MET A 1 16 ? 0.934 -10.340 -12.939 1.00 0.00 16 MET A CA 18
ATOM 16940 C C . MET A 1 16 ? 0.089 -9.139 -13.354 1.00 0.00 16 MET A C 18
ATOM 16941 O O . MET A 1 16 ? -0.884 -8.776 -12.692 1.00 0.00 16 MET A O 18
ATOM 16955 N N . PRO A 1 17 ? 0.468 -8.507 -14.474 1.00 0.00 17 PRO A N 18
ATOM 16956 C CA . PRO A 1 17 ? -0.242 -7.338 -15.002 1.00 0.00 17 PRO A CA 18
ATOM 16957 C C . PRO A 1 17 ? -1.619 -7.695 -15.552 1.00 0.00 17 PRO A C 18
ATOM 16958 O O . PRO A 1 17 ? -2.562 -6.912 -15.447 1.00 0.00 17 PRO A O 18
ATOM 16969 N N . GLY A 1 18 ? -1.726 -8.883 -16.139 1.00 0.00 18 GLY A N 18
ATOM 16970 C CA . GLY A 1 18 ? -2.992 -9.323 -16.696 1.00 0.00 18 GLY A CA 18
ATOM 16971 C C . GLY A 1 18 ? -3.939 -9.852 -15.638 1.00 0.00 18 GLY A C 18
ATOM 16972 O O . GLY A 1 18 ? -4.565 -10.896 -15.820 1.00 0.00 18 GLY A O 18
ATOM 16976 N N . SER A 1 19 ? -4.044 -9.131 -14.526 1.00 0.00 19 SER A N 18
ATOM 16977 C CA . SER A 1 19 ? -4.918 -9.536 -13.431 1.00 0.00 19 SER A CA 18
ATOM 16978 C C . SER A 1 19 ? -5.046 -8.422 -12.397 1.00 0.00 19 SER A C 18
ATOM 16979 O O . SER A 1 19 ? -4.062 -7.770 -12.046 1.00 0.00 19 SER A O 18
ATOM 16987 N N . ARG A 1 20 ? -6.265 -8.209 -11.913 1.00 0.00 20 ARG A N 18
ATOM 16988 C CA . ARG A 1 20 ? -6.523 -7.173 -10.920 1.00 0.00 20 ARG A CA 18
ATOM 16989 C C . ARG A 1 20 ? -5.398 -7.114 -9.891 1.00 0.00 20 ARG A C 18
ATOM 16990 O O . ARG A 1 20 ? -5.132 -8.089 -9.188 1.00 0.00 20 ARG A O 18
ATOM 17011 N N . LYS A 1 21 ? -4.739 -5.963 -9.809 1.00 0.00 21 LYS A N 18
ATOM 17012 C CA . LYS A 1 21 ? -3.642 -5.775 -8.866 1.00 0.00 21 LYS A CA 18
ATOM 17013 C C . LYS A 1 21 ? -3.563 -4.322 -8.407 1.00 0.00 21 LYS A C 18
ATOM 17014 O O . LYS A 1 21 ? -4.324 -3.472 -8.871 1.00 0.00 21 LYS A O 18
ATOM 17033 N N . LEU A 1 22 ? -2.638 -4.045 -7.495 1.00 0.00 22 LEU A N 18
ATOM 17034 C CA . LEU A 1 22 ? -2.458 -2.694 -6.974 1.00 0.00 22 LEU A CA 18
ATOM 17035 C C . LEU A 1 22 ? -0.978 -2.341 -6.875 1.00 0.00 22 LEU A C 18
ATOM 17036 O O . LEU A 1 22 ? -0.130 -3.219 -6.715 1.00 0.00 22 LEU A O 18
ATOM 17052 N N . GLU A 1 23 ? -0.675 -1.050 -6.971 1.00 0.00 23 GLU A N 18
ATOM 17053 C CA . GLU A 1 23 ? 0.704 -0.582 -6.891 1.00 0.00 23 GLU A CA 18
ATOM 17054 C C . GLU A 1 23 ? 0.765 0.836 -6.330 1.00 0.00 23 GLU A C 18
ATOM 17055 O O . GLU A 1 23 ? 0.275 1.781 -6.949 1.00 0.00 23 GLU A O 18
ATOM 17067 N N . TYR A 1 24 ? 1.370 0.976 -5.156 1.00 0.00 24 TYR A N 18
ATOM 17068 C CA . TYR A 1 24 ? 1.493 2.278 -4.510 1.00 0.00 24 TYR A CA 18
ATOM 17069 C C . TYR A 1 24 ? 2.903 2.483 -3.964 1.00 0.00 24 TYR A C 18
ATOM 17070 O O . TYR A 1 24 ? 3.486 1.582 -3.363 1.00 0.00 24 TYR A O 18
ATOM 17088 N N . GLY A 1 25 ? 3.445 3.679 -4.177 1.00 0.00 25 GLY A N 18
ATOM 17089 C CA . GLY A 1 25 ? 4.781 3.983 -3.700 1.00 0.00 25 GLY A CA 18
ATOM 17090 C C . GLY A 1 25 ? 5.841 3.121 -4.356 1.00 0.00 25 GLY A C 18
ATOM 17091 O O . GLY A 1 25 ? 6.997 3.117 -3.934 1.00 0.00 25 GLY A O 18
ATOM 17095 N N . GLY A 1 26 ? 5.447 2.385 -5.391 1.00 0.00 26 GLY A N 18
ATOM 17096 C CA . GLY A 1 26 ? 6.383 1.523 -6.088 1.00 0.00 26 GLY A CA 18
ATOM 17097 C C . GLY A 1 26 ? 6.106 0.052 -5.848 1.00 0.00 26 GLY A C 18
ATOM 17098 O O . GLY A 1 26 ? 6.308 -0.776 -6.736 1.00 0.00 26 GLY A O 18
ATOM 17102 N N . GLN A 1 27 ? 5.645 -0.273 -4.645 1.00 0.00 27 GLN A N 18
ATOM 17103 C CA . GLN A 1 27 ? 5.342 -1.655 -4.291 1.00 0.00 27 GLN A CA 18
ATOM 17104 C C . GLN A 1 27 ? 4.150 -2.172 -5.088 1.00 0.00 27 GLN A C 18
ATOM 17105 O O . GLN A 1 27 ? 3.555 -1.442 -5.882 1.00 0.00 27 GLN A O 18
ATOM 17119 N N . THR A 1 28 ? 3.804 -3.438 -4.873 1.00 0.00 28 THR A N 18
ATOM 17120 C CA . THR A 1 28 ? 2.684 -4.054 -5.572 1.00 0.00 28 THR A CA 18
ATOM 17121 C C . THR A 1 28 ? 1.950 -5.041 -4.672 1.00 0.00 28 THR A C 18
ATOM 17122 O O . THR A 1 28 ? 2.559 -5.942 -4.096 1.00 0.00 28 THR A O 18
ATOM 17133 N N . TRP A 1 29 ? 0.638 -4.866 -4.556 1.00 0.00 29 TRP A N 18
ATOM 17134 C CA . TRP A 1 29 ? -0.179 -5.743 -3.726 1.00 0.00 29 TRP A CA 18
ATOM 17135 C C . TRP A 1 29 ? -1.335 -6.330 -4.528 1.00 0.00 29 TRP A C 18
ATOM 17136 O O . TRP A 1 29 ? -1.847 -5.698 -5.452 1.00 0.00 29 TRP A O 18
ATOM 17157 N N . HIS A 1 30 ? -1.743 -7.544 -4.169 1.00 0.00 30 HIS A N 18
ATOM 17158 C CA . HIS A 1 30 ? -2.840 -8.216 -4.856 1.00 0.00 30 HIS A CA 18
ATOM 17159 C C . HIS A 1 30 ? -4.180 -7.588 -4.484 1.00 0.00 30 HIS A C 18
ATOM 17160 O O . HIS A 1 30 ? -4.375 -7.146 -3.352 1.00 0.00 30 HIS A O 18
ATOM 17174 N N . GLU A 1 31 ? -5.098 -7.552 -5.444 1.00 0.00 31 GLU A N 18
ATOM 17175 C CA . GLU A 1 31 ? -6.419 -6.977 -5.216 1.00 0.00 31 GLU A CA 18
ATOM 17176 C C . GLU A 1 31 ? -7.063 -7.571 -3.967 1.00 0.00 31 GLU A C 18
ATOM 17177 O O . GLU A 1 31 ? -8.049 -7.042 -3.452 1.00 0.00 31 GLU A O 18
ATOM 17189 N N . HIS A 1 32 ? -6.499 -8.674 -3.485 1.00 0.00 32 HIS A N 18
ATOM 17190 C CA . HIS A 1 32 ? -7.018 -9.341 -2.296 1.00 0.00 32 HIS A CA 18
ATOM 17191 C C . HIS A 1 32 ? -6.052 -9.190 -1.124 1.00 0.00 32 HIS A C 18
ATOM 17192 O O . HIS A 1 32 ? -6.414 -9.436 0.027 1.00 0.00 32 HIS A O 18
ATOM 17207 N N . CYS A 1 33 ? -4.823 -8.786 -1.425 1.00 0.00 33 CYS A N 18
ATOM 17208 C CA . CYS A 1 33 ? -3.804 -8.603 -0.398 1.00 0.00 33 CYS A CA 18
ATOM 17209 C C . CYS A 1 33 ? -3.815 -7.172 0.131 1.00 0.00 33 CYS A C 18
ATOM 17210 O O . CYS A 1 33 ? -3.661 -6.940 1.330 1.00 0.00 33 CYS A O 18
ATOM 17217 N N . PHE A 1 34 ? -3.998 -6.215 -0.773 1.00 0.00 34 PHE A N 18
ATOM 17218 C CA . PHE A 1 34 ? -4.027 -4.806 -0.399 1.00 0.00 34 PHE A CA 18
ATOM 17219 C C . PHE A 1 34 ? -5.243 -4.500 0.471 1.00 0.00 34 PHE A C 18
ATOM 17220 O O . PHE A 1 34 ? -6.337 -4.247 -0.038 1.00 0.00 34 PHE A O 18
ATOM 17237 N N . LEU A 1 35 ? -5.045 -4.525 1.784 1.00 0.00 35 LEU A N 18
ATOM 17238 C CA . LEU A 1 35 ? -6.125 -4.250 2.726 1.00 0.00 35 LEU A CA 18
ATOM 17239 C C . LEU A 1 35 ? -5.815 -3.013 3.563 1.00 0.00 35 LEU A C 18
ATOM 17240 O O . LEU A 1 35 ? -4.760 -2.397 3.413 1.00 0.00 35 LEU A O 18
ATOM 17256 N N . CYS A 1 36 ? -6.742 -2.657 4.447 1.00 0.00 36 CYS A N 18
ATOM 17257 C CA . CYS A 1 36 ? -6.568 -1.495 5.310 1.00 0.00 36 CYS A CA 18
ATOM 17258 C C . CYS A 1 36 ? -5.912 -1.891 6.629 1.00 0.00 36 CYS A C 18
ATOM 17259 O O . CYS A 1 36 ? -6.126 -2.992 7.136 1.00 0.00 36 CYS A O 18
ATOM 17266 N N . SER A 1 37 ? -5.111 -0.984 7.181 1.00 0.00 37 SER A N 18
ATOM 17267 C CA . SER A 1 37 ? -4.420 -1.239 8.439 1.00 0.00 37 SER A CA 18
ATOM 17268 C C . SER A 1 37 ? -5.292 -0.843 9.628 1.00 0.00 37 SER A C 18
ATOM 17269 O O . SER A 1 37 ? -4.789 -0.576 10.718 1.00 0.00 37 SER A O 18
ATOM 17277 N N . GLY A 1 38 ? -6.602 -0.808 9.407 1.00 0.00 38 GLY A N 18
ATOM 17278 C CA . GLY A 1 38 ? -7.524 -0.444 10.467 1.00 0.00 38 GLY A CA 18
ATOM 17279 C C . GLY A 1 38 ? -8.693 -1.403 10.573 1.00 0.00 38 GLY A C 18
ATOM 17280 O O . GLY A 1 38 ? -8.986 -1.920 11.652 1.00 0.00 38 GLY A O 18
ATOM 17284 N N . CYS A 1 39 ? -9.366 -1.640 9.452 1.00 0.00 39 CYS A N 18
ATOM 17285 C CA . CYS A 1 39 ? -10.512 -2.541 9.422 1.00 0.00 39 CYS A CA 18
ATOM 17286 C C . CYS A 1 39 ? -10.201 -3.789 8.601 1.00 0.00 39 CYS A C 18
ATOM 17287 O O . CYS A 1 39 ? -11.015 -4.708 8.521 1.00 0.00 39 CYS A O 18
ATOM 17294 N N . GLU A 1 40 ? -9.019 -3.812 7.994 1.00 0.00 40 GLU A N 18
ATOM 17295 C CA . GLU A 1 40 ? -8.602 -4.947 7.179 1.00 0.00 40 GLU A CA 18
ATOM 17296 C C . GLU A 1 40 ? -9.522 -5.118 5.973 1.00 0.00 40 GLU A C 18
ATOM 17297 O O . GLU A 1 40 ? -9.833 -6.239 5.572 1.00 0.00 40 GLU A O 18
ATOM 17309 N N . GLN A 1 41 ? -9.953 -3.999 5.402 1.00 0.00 41 GLN A N 18
ATOM 17310 C CA . GLN A 1 41 ? -10.838 -4.025 4.244 1.00 0.00 41 GLN A CA 18
ATOM 17311 C C . GLN A 1 41 ? -10.039 -3.954 2.946 1.00 0.00 41 GLN A C 18
ATOM 17312 O O . GLN A 1 41 ? -9.017 -3.274 2.855 1.00 0.00 41 GLN A O 18
ATOM 17326 N N . PRO A 1 42 ? -10.514 -4.672 1.918 1.00 0.00 42 PRO A N 18
ATOM 17327 C CA . PRO A 1 42 ? -9.859 -4.707 0.607 1.00 0.00 42 PRO A CA 18
ATOM 17328 C C . PRO A 1 42 ? -9.980 -3.381 -0.136 1.00 0.00 42 PRO A C 18
ATOM 17329 O O . PRO A 1 42 ? -10.950 -3.149 -0.859 1.00 0.00 42 PRO A O 18
ATOM 17340 N N . LEU A 1 43 ? -8.990 -2.515 0.045 1.00 0.00 43 LEU A N 18
ATOM 17341 C CA . LEU A 1 43 ? -8.985 -1.211 -0.610 1.00 0.00 43 LEU A CA 18
ATOM 17342 C C . LEU A 1 43 ? -8.625 -1.344 -2.086 1.00 0.00 43 LEU A C 18
ATOM 17343 O O . LEU A 1 43 ? -8.460 -0.347 -2.788 1.00 0.00 43 LEU A O 18
ATOM 17359 N N . GLY A 1 44 ? -8.507 -2.584 -2.552 1.00 0.00 44 GLY A N 18
ATOM 17360 C CA . GLY A 1 44 ? -8.170 -2.825 -3.943 1.00 0.00 44 GLY A CA 18
ATOM 17361 C C . GLY A 1 44 ? -8.759 -1.783 -4.872 1.00 0.00 44 GLY A C 18
ATOM 17362 O O . GLY A 1 44 ? -8.049 -1.197 -5.689 1.00 0.00 44 GLY A O 18
ATOM 17366 N N . SER A 1 45 ? -10.062 -1.551 -4.747 1.00 0.00 45 SER A N 18
ATOM 17367 C CA . SER A 1 45 ? -10.749 -0.576 -5.587 1.00 0.00 45 SER A CA 18
ATOM 17368 C C . SER A 1 45 ? -11.598 0.368 -4.740 1.00 0.00 45 SER A C 18
ATOM 17369 O O . SER A 1 45 ? -12.702 0.747 -5.131 1.00 0.00 45 SER A O 18
ATOM 17377 N N . ARG A 1 46 ? -11.074 0.742 -3.577 1.00 0.00 46 ARG A N 18
ATOM 17378 C CA . ARG A 1 46 ? -11.783 1.640 -2.674 1.00 0.00 46 ARG A CA 18
ATOM 17379 C C . ARG A 1 46 ? -10.925 2.854 -2.330 1.00 0.00 46 ARG A C 18
ATOM 17380 O O . ARG A 1 46 ? -9.710 2.844 -2.526 1.00 0.00 46 ARG A O 18
ATOM 17401 N N . SER A 1 47 ? -11.566 3.899 -1.816 1.00 0.00 47 SER A N 18
ATOM 17402 C CA . SER A 1 47 ? -10.862 5.122 -1.448 1.00 0.00 47 SER A CA 18
ATOM 17403 C C . SER A 1 47 ? -10.132 4.951 -0.120 1.00 0.00 47 SER A C 18
ATOM 17404 O O . SER A 1 47 ? -10.705 4.475 0.860 1.00 0.00 47 SER A O 18
ATOM 17412 N N . PHE A 1 48 ? -8.862 5.341 -0.096 1.00 0.00 48 PHE A N 18
ATOM 17413 C CA . PHE A 1 48 ? -8.050 5.230 1.111 1.00 0.00 48 PHE A CA 18
ATOM 17414 C C . PHE A 1 48 ? -6.966 6.304 1.138 1.00 0.00 48 PHE A C 18
ATOM 17415 O O . PHE A 1 48 ? -6.890 7.148 0.245 1.00 0.00 48 PHE A O 18
ATOM 17432 N N . VAL A 1 49 ? -6.130 6.266 2.171 1.00 0.00 49 VAL A N 18
ATOM 17433 C CA . VAL A 1 49 ? -5.050 7.234 2.316 1.00 0.00 49 VAL A CA 18
ATOM 17434 C C . VAL A 1 49 ? -3.802 6.582 2.899 1.00 0.00 49 VAL A C 18
ATOM 17435 O O . VAL A 1 49 ? -3.783 6.134 4.045 1.00 0.00 49 VAL A O 18
ATOM 17448 N N . PRO A 1 50 ? -2.731 6.526 2.092 1.00 0.00 50 PRO A N 18
ATOM 17449 C CA . PRO A 1 50 ? -1.457 5.931 2.507 1.00 0.00 50 PRO A CA 18
ATOM 17450 C C . PRO A 1 50 ? -0.742 6.770 3.561 1.00 0.00 50 PRO A C 18
ATOM 17451 O O . PRO A 1 50 ? -0.673 7.994 3.452 1.00 0.00 50 PRO A O 18
ATOM 17462 N N . ASP A 1 51 ? -0.210 6.103 4.579 1.00 0.00 51 ASP A N 18
ATOM 17463 C CA . ASP A 1 51 ? 0.502 6.787 5.653 1.00 0.00 51 ASP A CA 18
ATOM 17464 C C . ASP A 1 51 ? 1.514 5.856 6.313 1.00 0.00 51 ASP A C 18
ATOM 17465 O O . ASP A 1 51 ? 1.149 4.827 6.881 1.00 0.00 51 ASP A O 18
ATOM 17474 N N . LYS A 1 52 ? 2.789 6.224 6.232 1.00 0.00 52 LYS A N 18
ATOM 17475 C CA . LYS A 1 52 ? 3.855 5.423 6.821 1.00 0.00 52 LYS A CA 18
ATOM 17476 C C . LYS A 1 52 ? 3.698 3.951 6.451 1.00 0.00 52 LYS A C 18
ATOM 17477 O O . LYS A 1 52 ? 3.861 3.069 7.293 1.00 0.00 52 LYS A O 18
ATOM 17496 N N . GLY A 1 53 ? 3.382 3.694 5.186 1.00 0.00 53 GLY A N 18
ATOM 17497 C CA . GLY A 1 53 ? 3.210 2.328 4.727 1.00 0.00 53 GLY A CA 18
ATOM 17498 C C . GLY A 1 53 ? 1.850 1.763 5.086 1.00 0.00 53 GLY A C 18
ATOM 17499 O O . GLY A 1 53 ? 1.393 0.795 4.479 1.00 0.00 53 GLY A O 18
ATOM 17503 N N . ALA A 1 54 ? 1.202 2.368 6.076 1.00 0.00 54 ALA A N 18
ATOM 17504 C CA . ALA A 1 54 ? -0.114 1.919 6.514 1.00 0.00 54 ALA A CA 18
ATOM 17505 C C . ALA A 1 54 ? -1.212 2.478 5.616 1.00 0.00 54 ALA A C 18
ATOM 17506 O O . ALA A 1 54 ? -1.284 3.685 5.383 1.00 0.00 54 ALA A O 18
ATOM 17513 N N . HIS A 1 55 ? -2.066 1.592 5.112 1.00 0.00 55 HIS A N 18
ATOM 17514 C CA . HIS A 1 55 ? -3.161 1.997 4.238 1.00 0.00 55 HIS A CA 18
ATOM 17515 C C . HIS A 1 55 ? -4.468 2.106 5.019 1.00 0.00 55 HIS A C 18
ATOM 17516 O O . HIS A 1 55 ? -5.044 1.097 5.427 1.00 0.00 55 HIS A O 18
ATOM 17531 N N . TYR A 1 56 ? -4.928 3.335 5.223 1.00 0.00 56 TYR A N 18
ATOM 17532 C CA . TYR A 1 56 ? -6.165 3.575 5.958 1.00 0.00 56 TYR A CA 18
ATOM 17533 C C . TYR A 1 56 ? -7.241 4.146 5.040 1.00 0.00 56 TYR A C 18
ATOM 17534 O O . TYR A 1 56 ? -7.010 5.119 4.322 1.00 0.00 56 TYR A O 18
ATOM 17552 N N . CYS A 1 57 ? -8.421 3.534 5.070 1.00 0.00 57 CYS A N 18
ATOM 17553 C CA . CYS A 1 57 ? -9.535 3.980 4.243 1.00 0.00 57 CYS A CA 18
ATOM 17554 C C . CYS A 1 57 ? -9.949 5.402 4.608 1.00 0.00 57 CYS A C 18
ATOM 17555 O O . CYS A 1 57 ? -9.581 5.916 5.664 1.00 0.00 57 CYS A O 18
ATOM 17562 N N . VAL A 1 58 ? -10.717 6.034 3.725 1.00 0.00 58 VAL A N 18
ATOM 17563 C CA . VAL A 1 58 ? -11.183 7.397 3.954 1.00 0.00 58 VAL A CA 18
ATOM 17564 C C . VAL A 1 58 ? -11.424 7.653 5.438 1.00 0.00 58 VAL A C 18
ATOM 17565 O O . VAL A 1 58 ? -10.886 8.590 6.027 1.00 0.00 58 VAL A O 18
ATOM 17578 N N . PRO A 1 59 ? -12.253 6.800 6.058 1.00 0.00 59 PRO A N 18
ATOM 17579 C CA . PRO A 1 59 ? -12.585 6.913 7.481 1.00 0.00 59 PRO A CA 18
ATOM 17580 C C . PRO A 1 59 ? -11.402 6.571 8.381 1.00 0.00 59 PRO A C 18
ATOM 17581 O O . PRO A 1 59 ? -11.039 7.344 9.267 1.00 0.00 59 PRO A O 18
ATOM 17592 N N . CYS A 1 60 ? -10.804 5.407 8.147 1.00 0.00 60 CYS A N 18
ATOM 17593 C CA . CYS A 1 60 ? -9.662 4.962 8.936 1.00 0.00 60 CYS A CA 18
ATOM 17594 C C . CYS A 1 60 ? -8.558 6.015 8.937 1.00 0.00 60 CYS A C 18
ATOM 17595 O O . CYS A 1 60 ? -7.663 5.990 9.782 1.00 0.00 60 CYS A O 18
ATOM 17602 N N . TYR A 1 61 ? -8.628 6.938 7.984 1.00 0.00 61 TYR A N 18
ATOM 17603 C CA . TYR A 1 61 ? -7.634 7.999 7.873 1.00 0.00 61 TYR A CA 18
ATOM 17604 C C . TYR A 1 61 ? -8.098 9.259 8.597 1.00 0.00 61 TYR A C 18
ATOM 17605 O O . TYR A 1 61 ? -7.365 9.829 9.405 1.00 0.00 61 TYR A O 18
ATOM 17623 N N . GLU A 1 62 ? -9.321 9.687 8.300 1.00 0.00 62 GLU A N 18
ATOM 17624 C CA . GLU A 1 62 ? -9.884 10.880 8.922 1.00 0.00 62 GLU A CA 18
ATOM 17625 C C . GLU A 1 62 ? -10.025 10.692 10.430 1.00 0.00 62 GLU A C 18
ATOM 17626 O O . GLU A 1 62 ? -10.081 11.662 11.184 1.00 0.00 62 GLU A O 18
ATOM 17638 N N . ASN A 1 63 ? -10.083 9.436 10.861 1.00 0.00 63 ASN A N 18
ATOM 17639 C CA . ASN A 1 63 ? -10.220 9.120 12.279 1.00 0.00 63 ASN A CA 18
ATOM 17640 C C . ASN A 1 63 ? -8.865 9.172 12.980 1.00 0.00 63 ASN A C 18
ATOM 17641 O O . ASN A 1 63 ? -8.721 9.798 14.030 1.00 0.00 63 ASN A O 18
ATOM 17652 N N . LYS A 1 64 ? -7.875 8.509 12.392 1.00 0.00 64 LYS A N 18
ATOM 17653 C CA . LYS A 1 64 ? -6.531 8.480 12.957 1.00 0.00 64 LYS A CA 18
ATOM 17654 C C . LYS A 1 64 ? -5.947 9.887 13.045 1.00 0.00 64 LYS A C 18
ATOM 17655 O O . LYS A 1 64 ? -5.138 10.180 13.924 1.00 0.00 64 LYS A O 18
ATOM 17674 N N . PHE A 1 65 ? -6.364 10.754 12.128 1.00 0.00 65 PHE A N 18
ATOM 17675 C CA . PHE A 1 65 ? -5.883 12.130 12.102 1.00 0.00 65 PHE A CA 18
ATOM 17676 C C . PHE A 1 65 ? -6.856 13.060 12.819 1.00 0.00 65 PHE A C 18
ATOM 17677 O O . PHE A 1 65 ? -6.806 14.278 12.651 1.00 0.00 65 PHE A O 18
ATOM 17694 N N . ALA A 1 66 ? -7.742 12.477 13.620 1.00 0.00 66 ALA A N 18
ATOM 17695 C CA . ALA A 1 66 ? -8.727 13.253 14.364 1.00 0.00 66 ALA A CA 18
ATOM 17696 C C . ALA A 1 66 ? -8.397 13.274 15.853 1.00 0.00 66 ALA A C 18
ATOM 17697 O O . ALA A 1 66 ? -7.599 12.470 16.333 1.00 0.00 66 ALA A O 18
ATOM 17704 N N . SER A 1 67 ? -9.017 14.200 16.578 1.00 0.00 67 SER A N 18
ATOM 17705 C CA . SER A 1 67 ? -8.785 14.329 18.012 1.00 0.00 67 SER A CA 18
ATOM 17706 C C . SER A 1 67 ? -8.813 12.964 18.691 1.00 0.00 67 SER A C 18
ATOM 17707 O O . SER A 1 67 ? -9.861 12.325 18.783 1.00 0.00 67 SER A O 18
ATOM 17715 N N . GLY A 1 68 ? -7.653 12.522 19.167 1.00 0.00 68 GLY A N 18
ATOM 17716 C CA . GLY A 1 68 ? -7.565 11.235 19.832 1.00 0.00 68 GLY A CA 18
ATOM 17717 C C . GLY A 1 68 ? -8.244 11.236 21.188 1.00 0.00 68 GLY A C 18
ATOM 17718 O O . GLY A 1 68 ? -7.927 12.041 22.064 1.00 0.00 68 GLY A O 18
ATOM 17722 N N . PRO A 1 69 ? -9.203 10.317 21.374 1.00 0.00 69 PRO A N 18
ATOM 17723 C CA . PRO A 1 69 ? -9.949 10.195 22.630 1.00 0.00 69 PRO A CA 18
ATOM 17724 C C . PRO A 1 69 ? -9.084 9.666 23.769 1.00 0.00 69 PRO A C 18
ATOM 17725 O O . PRO A 1 69 ? -8.181 8.859 23.552 1.00 0.00 69 PRO A O 18
ATOM 17736 N N . SER A 1 70 ? -9.367 10.126 24.983 1.00 0.00 70 SER A N 18
ATOM 17737 C CA . SER A 1 70 ? -8.612 9.701 26.157 1.00 0.00 70 SER A CA 18
ATOM 17738 C C . SER A 1 70 ? -9.407 9.953 27.434 1.00 0.00 70 SER A C 18
ATOM 17739 O O . SER A 1 70 ? -9.549 11.094 27.875 1.00 0.00 70 SER A O 18
ATOM 17747 N N . SER A 1 71 ? -9.923 8.880 28.025 1.00 0.00 71 SER A N 18
ATOM 17748 C CA . SER A 1 71 ? -10.707 8.984 29.250 1.00 0.00 71 SER A CA 18
ATOM 17749 C C . SER A 1 71 ? -10.026 8.242 30.395 1.00 0.00 71 SER A C 18
ATOM 17750 O O . SER A 1 71 ? -9.987 7.013 30.417 1.00 0.00 71 SER A O 18
ATOM 17758 N N . GLY A 1 72 ? -9.490 9.000 31.347 1.00 0.00 72 GLY A N 18
ATOM 17759 C CA . GLY A 1 72 ? -8.817 8.398 32.483 1.00 0.00 72 GLY A CA 18
ATOM 17760 C C . GLY A 1 72 ? -8.736 9.334 33.673 1.00 0.00 72 GLY A C 18
ATOM 17761 O O . GLY A 1 72 ? -9.457 10.331 33.700 1.00 0.00 72 GLY A O 18
ATOM 17767 N N . GLY A 1 1 ? 18.150 -11.929 -18.811 1.00 0.00 1 GLY A N 19
ATOM 17768 C CA . GLY A 1 1 ? 17.465 -12.102 -17.543 1.00 0.00 1 GLY A CA 19
ATOM 17769 C C . GLY A 1 1 ? 16.444 -11.012 -17.283 1.00 0.00 1 GLY A C 19
ATOM 17770 O O . GLY A 1 1 ? 16.520 -9.929 -17.864 1.00 0.00 1 GLY A O 19
ATOM 17774 N N . SER A 1 2 ? 15.486 -11.297 -16.407 1.00 0.00 2 SER A N 19
ATOM 17775 C CA . SER A 1 2 ? 14.442 -10.335 -16.075 1.00 0.00 2 SER A CA 19
ATOM 17776 C C . SER A 1 2 ? 14.776 -9.595 -14.783 1.00 0.00 2 SER A C 19
ATOM 17777 O O . SER A 1 2 ? 15.034 -10.213 -13.750 1.00 0.00 2 SER A O 19
ATOM 17785 N N . SER A 1 3 ? 14.771 -8.267 -14.850 1.00 0.00 3 SER A N 19
ATOM 17786 C CA . SER A 1 3 ? 15.077 -7.442 -13.688 1.00 0.00 3 SER A CA 19
ATOM 17787 C C . SER A 1 3 ? 13.813 -6.788 -13.138 1.00 0.00 3 SER A C 19
ATOM 17788 O O . SER A 1 3 ? 12.745 -6.869 -13.743 1.00 0.00 3 SER A O 19
ATOM 17796 N N . GLY A 1 4 ? 13.944 -6.140 -11.984 1.00 0.00 4 GLY A N 19
ATOM 17797 C CA . GLY A 1 4 ? 12.805 -5.481 -11.371 1.00 0.00 4 GLY A CA 19
ATOM 17798 C C . GLY A 1 4 ? 11.585 -6.378 -11.301 1.00 0.00 4 GLY A C 19
ATOM 17799 O O . GLY A 1 4 ? 10.731 -6.346 -12.187 1.00 0.00 4 GLY A O 19
ATOM 17803 N N . SER A 1 5 ? 11.502 -7.181 -10.245 1.00 0.00 5 SER A N 19
ATOM 17804 C CA . SER A 1 5 ? 10.380 -8.095 -10.066 1.00 0.00 5 SER A CA 19
ATOM 17805 C C . SER A 1 5 ? 9.409 -7.563 -9.017 1.00 0.00 5 SER A C 19
ATOM 17806 O O . SER A 1 5 ? 9.559 -7.830 -7.825 1.00 0.00 5 SER A O 19
ATOM 17814 N N . SER A 1 6 ? 8.412 -6.809 -9.470 1.00 0.00 6 SER A N 19
ATOM 17815 C CA . SER A 1 6 ? 7.418 -6.236 -8.572 1.00 0.00 6 SER A CA 19
ATOM 17816 C C . SER A 1 6 ? 7.052 -7.222 -7.466 1.00 0.00 6 SER A C 19
ATOM 17817 O O . SER A 1 6 ? 7.488 -7.082 -6.325 1.00 0.00 6 SER A O 19
ATOM 17825 N N . GLY A 1 7 ? 6.246 -8.220 -7.815 1.00 0.00 7 GLY A N 19
ATOM 17826 C CA . GLY A 1 7 ? 5.834 -9.216 -6.843 1.00 0.00 7 GLY A CA 19
ATOM 17827 C C . GLY A 1 7 ? 5.038 -8.615 -5.701 1.00 0.00 7 GLY A C 19
ATOM 17828 O O . GLY A 1 7 ? 5.247 -7.460 -5.328 1.00 0.00 7 GLY A O 19
ATOM 17832 N N . CYS A 1 8 ? 4.122 -9.400 -5.144 1.00 0.00 8 CYS A N 19
ATOM 17833 C CA . CYS A 1 8 ? 3.290 -8.940 -4.039 1.00 0.00 8 CYS A CA 19
ATOM 17834 C C . CYS A 1 8 ? 4.131 -8.697 -2.789 1.00 0.00 8 CYS A C 19
ATOM 17835 O O . CYS A 1 8 ? 5.065 -9.446 -2.501 1.00 0.00 8 CYS A O 19
ATOM 17842 N N . SER A 1 9 ? 3.792 -7.646 -2.049 1.00 0.00 9 SER A N 19
ATOM 17843 C CA . SER A 1 9 ? 4.518 -7.302 -0.832 1.00 0.00 9 SER A CA 19
ATOM 17844 C C . SER A 1 9 ? 3.839 -7.905 0.394 1.00 0.00 9 SER A C 19
ATOM 17845 O O . SER A 1 9 ? 4.426 -7.969 1.474 1.00 0.00 9 SER A O 19
ATOM 17853 N N . ALA A 1 10 ? 2.598 -8.346 0.218 1.00 0.00 10 ALA A N 19
ATOM 17854 C CA . ALA A 1 10 ? 1.838 -8.946 1.308 1.00 0.00 10 ALA A CA 19
ATOM 17855 C C . ALA A 1 10 ? 2.205 -10.415 1.489 1.00 0.00 10 ALA A C 19
ATOM 17856 O O . ALA A 1 10 ? 2.674 -10.823 2.552 1.00 0.00 10 ALA A O 19
ATOM 17863 N N . CYS A 1 11 ? 1.988 -11.207 0.444 1.00 0.00 11 CYS A N 19
ATOM 17864 C CA . CYS A 1 11 ? 2.294 -12.632 0.487 1.00 0.00 11 CYS A CA 19
ATOM 17865 C C . CYS A 1 11 ? 3.686 -12.906 -0.073 1.00 0.00 11 CYS A C 19
ATOM 17866 O O . CYS A 1 11 ? 4.378 -13.819 0.376 1.00 0.00 11 CYS A O 19
ATOM 17873 N N . GLY A 1 12 ? 4.091 -12.108 -1.056 1.00 0.00 12 GLY A N 19
ATOM 17874 C CA . GLY A 1 12 ? 5.399 -12.280 -1.661 1.00 0.00 12 GLY A CA 19
ATOM 17875 C C . GLY A 1 12 ? 5.321 -12.889 -3.047 1.00 0.00 12 GLY A C 19
ATOM 17876 O O . GLY A 1 12 ? 6.310 -12.908 -3.779 1.00 0.00 12 GLY A O 19
ATOM 17880 N N . GLU A 1 13 ? 4.142 -13.388 -3.407 1.00 0.00 13 GLU A N 19
ATOM 17881 C CA . GLU A 1 13 ? 3.941 -14.002 -4.715 1.00 0.00 13 GLU A CA 19
ATOM 17882 C C . GLU A 1 13 ? 4.345 -13.045 -5.833 1.00 0.00 13 GLU A C 19
ATOM 17883 O O . GLU A 1 13 ? 4.783 -11.923 -5.579 1.00 0.00 13 GLU A O 19
ATOM 17895 N N . THR A 1 14 ? 4.196 -13.499 -7.074 1.00 0.00 14 THR A N 19
ATOM 17896 C CA . THR A 1 14 ? 4.547 -12.686 -8.232 1.00 0.00 14 THR A CA 19
ATOM 17897 C C . THR A 1 14 ? 3.300 -12.142 -8.920 1.00 0.00 14 THR A C 19
ATOM 17898 O O . THR A 1 14 ? 2.658 -12.839 -9.706 1.00 0.00 14 THR A O 19
ATOM 17909 N N . VAL A 1 15 ? 2.961 -10.892 -8.620 1.00 0.00 15 VAL A N 19
ATOM 17910 C CA . VAL A 1 15 ? 1.791 -10.254 -9.211 1.00 0.00 15 VAL A CA 19
ATOM 17911 C C . VAL A 1 15 ? 1.963 -10.077 -10.715 1.00 0.00 15 VAL A C 19
ATOM 17912 O O . VAL A 1 15 ? 2.738 -9.234 -11.166 1.00 0.00 15 VAL A O 19
ATOM 17925 N N . MET A 1 16 ? 1.235 -10.877 -11.487 1.00 0.00 16 MET A N 19
ATOM 17926 C CA . MET A 1 16 ? 1.307 -10.807 -12.942 1.00 0.00 16 MET A CA 19
ATOM 17927 C C . MET A 1 16 ? 0.468 -9.649 -13.472 1.00 0.00 16 MET A C 19
ATOM 17928 O O . MET A 1 16 ? -0.497 -9.212 -12.845 1.00 0.00 16 MET A O 19
ATOM 17942 N N . PRO A 1 17 ? 0.843 -9.138 -14.655 1.00 0.00 17 PRO A N 19
ATOM 17943 C CA . PRO A 1 17 ? 0.138 -8.024 -15.295 1.00 0.00 17 PRO A CA 19
ATOM 17944 C C . PRO A 1 17 ? -1.246 -8.424 -15.796 1.00 0.00 17 PRO A C 19
ATOM 17945 O O . PRO A 1 17 ? -1.515 -9.602 -16.031 1.00 0.00 17 PRO A O 19
ATOM 17956 N N . GLY A 1 18 ? -2.121 -7.436 -15.957 1.00 0.00 18 GLY A N 19
ATOM 17957 C CA . GLY A 1 18 ? -3.466 -7.707 -16.429 1.00 0.00 18 GLY A CA 19
ATOM 17958 C C . GLY A 1 18 ? -4.393 -8.154 -15.316 1.00 0.00 18 GLY A C 19
ATOM 17959 O O . GLY A 1 18 ? -5.525 -7.682 -15.214 1.00 0.00 18 GLY A O 19
ATOM 17963 N N . SER A 1 19 ? -3.912 -9.069 -14.480 1.00 0.00 19 SER A N 19
ATOM 17964 C CA . SER A 1 19 ? -4.707 -9.584 -13.372 1.00 0.00 19 SER A CA 19
ATOM 17965 C C . SER A 1 19 ? -4.923 -8.509 -12.311 1.00 0.00 19 SER A C 19
ATOM 17966 O O . SER A 1 19 ? -3.974 -7.867 -11.861 1.00 0.00 19 SER A O 19
ATOM 17974 N N . ARG A 1 20 ? -6.178 -8.318 -11.918 1.00 0.00 20 ARG A N 19
ATOM 17975 C CA . ARG A 1 20 ? -6.519 -7.320 -10.911 1.00 0.00 20 ARG A CA 19
ATOM 17976 C C . ARG A 1 20 ? -5.430 -7.226 -9.847 1.00 0.00 20 ARG A C 19
ATOM 17977 O O . ARG A 1 20 ? -5.213 -8.163 -9.079 1.00 0.00 20 ARG A O 19
ATOM 17998 N N . LYS A 1 21 ? -4.746 -6.087 -9.808 1.00 0.00 21 LYS A N 19
ATOM 17999 C CA . LYS A 1 21 ? -3.679 -5.868 -8.839 1.00 0.00 21 LYS A CA 19
ATOM 18000 C C . LYS A 1 21 ? -3.632 -4.407 -8.402 1.00 0.00 21 LYS A C 19
ATOM 18001 O O . LYS A 1 21 ? -4.433 -3.588 -8.854 1.00 0.00 21 LYS A O 19
ATOM 18020 N N . LEU A 1 22 ? -2.689 -4.087 -7.523 1.00 0.00 22 LEU A N 19
ATOM 18021 C CA . LEU A 1 22 ? -2.537 -2.724 -7.027 1.00 0.00 22 LEU A CA 19
ATOM 18022 C C . LEU A 1 22 ? -1.065 -2.327 -6.967 1.00 0.00 22 LEU A C 19
ATOM 18023 O O . LEU A 1 22 ? -0.192 -3.174 -6.784 1.00 0.00 22 LEU A O 19
ATOM 18039 N N . GLU A 1 23 ? -0.799 -1.034 -7.122 1.00 0.00 23 GLU A N 19
ATOM 18040 C CA . GLU A 1 23 ? 0.567 -0.526 -7.084 1.00 0.00 23 GLU A CA 19
ATOM 18041 C C . GLU A 1 23 ? 0.602 0.902 -6.546 1.00 0.00 23 GLU A C 19
ATOM 18042 O O . GLU A 1 23 ? 0.048 1.819 -7.152 1.00 0.00 23 GLU A O 19
ATOM 18054 N N . TYR A 1 24 ? 1.256 1.081 -5.404 1.00 0.00 24 T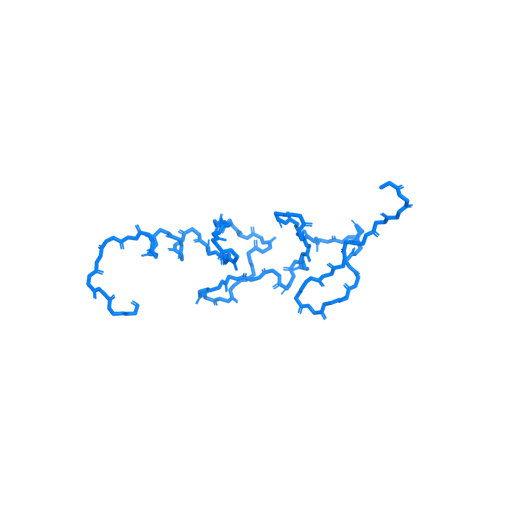YR A N 19
ATOM 18055 C CA . TYR A 1 24 ? 1.361 2.395 -4.781 1.00 0.00 24 TYR A CA 19
ATOM 18056 C C . TYR A 1 24 ? 2.794 2.675 -4.337 1.00 0.00 24 TYR A C 19
ATOM 18057 O O . TYR A 1 24 ? 3.333 1.986 -3.473 1.00 0.00 24 TYR A O 19
ATOM 18075 N N . GLY A 1 25 ? 3.404 3.693 -4.936 1.00 0.00 25 GLY A N 19
ATOM 18076 C CA . GLY A 1 25 ? 4.768 4.047 -4.590 1.00 0.00 25 GLY A CA 19
ATOM 18077 C C . GLY A 1 25 ? 5.789 3.150 -5.263 1.00 0.00 25 GLY A C 19
ATOM 18078 O O . GLY A 1 25 ? 6.007 3.243 -6.470 1.00 0.00 25 GLY A O 19
ATOM 18082 N N . GLY A 1 26 ? 6.417 2.280 -4.479 1.00 0.00 26 GLY A N 19
ATOM 18083 C CA . GLY A 1 26 ? 7.414 1.376 -5.023 1.00 0.00 26 GLY A CA 19
ATOM 18084 C C . GLY A 1 26 ? 7.125 -0.074 -4.691 1.00 0.00 26 GLY A C 19
ATOM 18085 O O . GLY A 1 26 ? 8.034 -0.903 -4.662 1.00 0.00 26 GLY A O 19
ATOM 18089 N N . GLN A 1 27 ? 5.857 -0.381 -4.438 1.00 0.00 27 GLN A N 19
ATOM 18090 C CA . GLN A 1 27 ? 5.452 -1.741 -4.103 1.00 0.00 27 GLN A CA 19
ATOM 18091 C C . GLN A 1 27 ? 4.208 -2.147 -4.886 1.00 0.00 27 GLN A C 19
ATOM 18092 O O . GLN A 1 27 ? 3.608 -1.330 -5.586 1.00 0.00 27 GLN A O 19
ATOM 18106 N N . THR A 1 28 ? 3.825 -3.414 -4.765 1.00 0.00 28 THR A N 19
ATOM 18107 C CA . THR A 1 28 ? 2.654 -3.929 -5.462 1.00 0.00 28 THR A CA 19
ATOM 18108 C C . THR A 1 28 ? 1.922 -4.965 -4.617 1.00 0.00 28 THR A C 19
ATOM 18109 O O . THR A 1 28 ? 2.538 -5.880 -4.069 1.00 0.00 28 THR A O 19
ATOM 18120 N N . TRP A 1 29 ? 0.606 -4.816 -4.515 1.00 0.00 29 TRP A N 19
ATOM 18121 C CA . TRP A 1 29 ? -0.209 -5.741 -3.736 1.00 0.00 29 TRP A CA 19
ATOM 18122 C C . TRP A 1 29 ? -1.345 -6.310 -4.580 1.00 0.00 29 TRP A C 19
ATOM 18123 O O . TRP A 1 29 ? -1.803 -5.674 -5.530 1.00 0.00 29 TRP A O 19
ATOM 18144 N N . HIS A 1 30 ? -1.795 -7.510 -4.228 1.00 0.00 30 HIS A N 19
ATOM 18145 C CA . HIS A 1 30 ? -2.878 -8.163 -4.954 1.00 0.00 30 HIS A CA 19
ATOM 18146 C C . HIS A 1 30 ? -4.225 -7.543 -4.594 1.00 0.00 30 HIS A C 19
ATOM 18147 O O . HIS A 1 30 ? -4.427 -7.087 -3.470 1.00 0.00 30 HIS A O 19
ATOM 18161 N N . GLU A 1 31 ? -5.141 -7.529 -5.558 1.00 0.00 31 GLU A N 19
ATOM 18162 C CA . GLU A 1 31 ? -6.467 -6.963 -5.342 1.00 0.00 31 GLU A CA 19
ATOM 18163 C C . GLU A 1 31 ? -7.133 -7.589 -4.120 1.00 0.00 31 GLU A C 19
ATOM 18164 O O . GLU A 1 31 ? -8.139 -7.083 -3.620 1.00 0.00 31 GLU A O 19
ATOM 18176 N N . HIS A 1 32 ? -6.566 -8.692 -3.644 1.00 0.00 32 HIS A N 19
ATOM 18177 C CA . HIS A 1 32 ? -7.104 -9.388 -2.480 1.00 0.00 32 HIS A CA 19
ATOM 18178 C C . HIS A 1 32 ? -6.169 -9.247 -1.283 1.00 0.00 32 HIS A C 19
ATOM 18179 O O . HIS A 1 32 ? -6.556 -9.518 -0.145 1.00 0.00 32 HIS A O 19
ATOM 18194 N N . CYS A 1 33 ? -4.938 -8.823 -1.546 1.00 0.00 33 CYS A N 19
ATOM 18195 C CA . CYS A 1 33 ? -3.947 -8.647 -0.491 1.00 0.00 33 CYS A CA 19
ATOM 18196 C C . CYS A 1 33 ? -3.965 -7.216 0.039 1.00 0.00 33 CYS A C 19
ATOM 18197 O O . CYS A 1 33 ? -3.777 -6.983 1.233 1.00 0.00 33 CYS A O 19
ATOM 18204 N N . PHE A 1 34 ? -4.193 -6.262 -0.857 1.00 0.00 34 PHE A N 19
ATOM 18205 C CA . PHE A 1 34 ? -4.235 -4.854 -0.481 1.00 0.00 34 PHE A CA 19
ATOM 18206 C C . PHE A 1 34 ? -5.432 -4.568 0.421 1.00 0.00 34 PHE A C 19
ATOM 18207 O O . PHE A 1 34 ? -6.558 -4.408 -0.053 1.00 0.00 34 PHE A O 19
ATOM 18224 N N . LEU A 1 35 ? -5.181 -4.504 1.724 1.00 0.00 35 LEU A N 19
ATOM 18225 C CA . LEU A 1 35 ? -6.238 -4.238 2.695 1.00 0.00 35 LEU A CA 19
ATOM 18226 C C . LEU A 1 35 ? -5.896 -3.022 3.551 1.00 0.00 35 LEU A C 19
ATOM 18227 O O . LEU A 1 35 ? -4.815 -2.446 3.428 1.00 0.00 35 LEU A O 19
ATOM 18243 N N . CYS A 1 36 ? -6.825 -2.638 4.420 1.00 0.00 36 CYS A N 19
ATOM 18244 C CA . CYS A 1 36 ? -6.623 -1.492 5.299 1.00 0.00 36 CYS A CA 19
ATOM 18245 C C . CYS A 1 36 ? -5.951 -1.917 6.601 1.00 0.00 36 CYS A C 19
ATOM 18246 O O . CYS A 1 36 ? -6.193 -3.012 7.108 1.00 0.00 36 CYS A O 19
ATOM 18253 N N . SER A 1 37 ? -5.105 -1.042 7.137 1.00 0.00 37 SER A N 19
ATOM 18254 C CA . SER A 1 37 ? -4.395 -1.328 8.378 1.00 0.00 37 SER A CA 19
ATOM 18255 C C . SER A 1 37 ? -5.237 -0.937 9.588 1.00 0.00 37 SER A C 19
ATOM 18256 O O . SER A 1 37 ? -4.711 -0.701 10.675 1.00 0.00 37 SER A O 19
ATOM 18264 N N . GLY A 1 38 ? -6.550 -0.870 9.391 1.00 0.00 38 GLY A N 19
ATOM 18265 C CA . GLY A 1 38 ? -7.446 -0.507 10.474 1.00 0.00 38 GLY A CA 19
ATOM 18266 C C . GLY A 1 38 ? -8.625 -1.452 10.592 1.00 0.00 38 GLY A C 19
ATOM 18267 O O . GLY A 1 38 ? -8.893 -1.992 11.666 1.00 0.00 38 GLY A O 19
ATOM 18271 N N . CYS A 1 39 ? -9.335 -1.651 9.486 1.00 0.00 39 CYS A N 19
ATOM 18272 C CA . CYS A 1 39 ? -10.494 -2.535 9.469 1.00 0.00 39 CYS A CA 19
ATOM 18273 C C . CYS A 1 39 ? -10.212 -3.786 8.643 1.00 0.00 39 CYS A C 19
ATOM 18274 O O . CYS A 1 39 ? -11.043 -4.691 8.566 1.00 0.00 39 CYS A O 19
ATOM 18281 N N . GLU A 1 40 ? -9.034 -3.830 8.028 1.00 0.00 40 GLU A N 19
ATOM 18282 C CA . GLU A 1 40 ? -8.643 -4.970 7.208 1.00 0.00 40 GLU A CA 19
ATOM 18283 C C . GLU A 1 40 ? -9.592 -5.140 6.024 1.00 0.00 40 GLU A C 19
ATOM 18284 O O . GLU A 1 40 ? -9.921 -6.260 5.636 1.00 0.00 40 GLU A O 19
ATOM 18296 N N . GLN A 1 41 ? -10.026 -4.019 5.457 1.00 0.00 41 GLN A N 19
ATOM 18297 C CA . GLN A 1 41 ? -10.937 -4.043 4.319 1.00 0.00 41 GLN A CA 19
ATOM 18298 C C . GLN A 1 41 ? -10.168 -3.970 3.004 1.00 0.00 41 GLN A C 19
ATOM 18299 O O . GLN A 1 41 ? -9.146 -3.292 2.891 1.00 0.00 41 GLN A O 19
ATOM 18313 N N . PRO A 1 42 ? -10.668 -4.683 1.985 1.00 0.00 42 PRO A N 19
ATOM 18314 C CA . PRO A 1 42 ? -10.043 -4.715 0.659 1.00 0.00 42 PRO A CA 19
ATOM 18315 C C . PRO A 1 42 ? -10.177 -3.387 -0.077 1.00 0.00 42 PRO A C 19
ATOM 18316 O O . PRO A 1 42 ? -11.148 -3.161 -0.801 1.00 0.00 42 PRO A O 19
ATOM 18327 N N . LEU A 1 43 ? -9.196 -2.510 0.111 1.00 0.00 43 LEU A N 19
ATOM 18328 C CA . LEU A 1 43 ? -9.204 -1.203 -0.537 1.00 0.00 43 LEU A CA 19
ATOM 18329 C C . LEU A 1 43 ? -8.878 -1.328 -2.021 1.00 0.00 43 LEU A C 19
ATOM 18330 O O . LEU A 1 43 ? -8.779 -0.329 -2.732 1.00 0.00 43 LEU A O 19
ATOM 18346 N N . GLY A 1 44 ? -8.712 -2.564 -2.483 1.00 0.00 44 GLY A N 19
ATOM 18347 C CA . GLY A 1 44 ? -8.400 -2.798 -3.881 1.00 0.00 44 GLY A CA 19
ATOM 18348 C C . GLY A 1 44 ? -9.131 -1.844 -4.806 1.00 0.00 44 GLY A C 19
ATOM 18349 O O . GLY A 1 44 ? -8.520 -1.218 -5.672 1.00 0.00 44 GLY A O 19
ATOM 18353 N N . SER A 1 45 ? -10.443 -1.735 -4.623 1.00 0.00 45 SER A N 19
ATOM 18354 C CA . SER A 1 45 ? -11.259 -0.855 -5.451 1.00 0.00 45 SER A CA 19
ATOM 18355 C C . SER A 1 45 ? -12.038 0.134 -4.590 1.00 0.00 45 SER A C 19
ATOM 18356 O O . SER A 1 45 ? -13.175 0.487 -4.903 1.00 0.00 45 SER A O 19
ATOM 18364 N N . ARG A 1 46 ? -11.417 0.578 -3.502 1.00 0.00 46 ARG A N 19
ATOM 18365 C CA . ARG A 1 46 ? -12.050 1.526 -2.593 1.00 0.00 46 ARG A CA 19
ATOM 18366 C C . ARG A 1 46 ? -11.141 2.725 -2.338 1.00 0.00 46 ARG A C 19
ATOM 18367 O O . ARG A 1 46 ? -9.941 2.675 -2.605 1.00 0.00 46 ARG A O 19
ATOM 18388 N N . SER A 1 47 ? -11.723 3.802 -1.819 1.00 0.00 47 SER A N 19
ATOM 18389 C CA . SER A 1 47 ? -10.967 5.015 -1.531 1.00 0.00 47 SER A CA 19
ATOM 18390 C C . SER A 1 47 ? -10.258 4.907 -0.185 1.00 0.00 47 SER A C 19
ATOM 18391 O O . SER A 1 47 ? -10.859 4.517 0.817 1.00 0.00 47 SER A O 19
ATOM 18399 N N . PHE A 1 48 ? -8.976 5.255 -0.168 1.00 0.00 48 PHE A N 19
ATOM 18400 C CA . PHE A 1 48 ? -8.183 5.197 1.055 1.00 0.00 48 PHE A CA 19
ATOM 18401 C C . PHE A 1 48 ? -7.078 6.248 1.037 1.00 0.00 48 PHE A C 19
ATOM 18402 O O . PHE A 1 48 ? -6.974 7.041 0.101 1.00 0.00 48 PHE A O 19
ATOM 18419 N N . VAL A 1 49 ? -6.254 6.250 2.080 1.00 0.00 49 VAL A N 19
ATOM 18420 C CA . VAL A 1 49 ? -5.156 7.203 2.185 1.00 0.00 49 VAL A CA 19
ATOM 18421 C C . VAL A 1 49 ? -3.860 6.506 2.587 1.00 0.00 49 VAL A C 19
ATOM 18422 O O . VAL A 1 49 ? -3.733 5.961 3.683 1.00 0.00 49 VAL A O 19
ATOM 18435 N N . PRO A 1 50 ? -2.873 6.524 1.679 1.00 0.00 50 PRO A N 19
ATOM 18436 C CA . PRO A 1 50 ? -1.568 5.900 1.917 1.00 0.00 50 PRO A CA 19
ATOM 18437 C C . PRO A 1 50 ? -0.750 6.646 2.965 1.00 0.00 50 PRO A C 19
ATOM 18438 O O . PRO A 1 50 ? -0.192 7.708 2.690 1.00 0.00 50 PRO A O 19
ATOM 18449 N N . ASP A 1 51 ? -0.683 6.083 4.166 1.00 0.00 51 ASP A N 19
ATOM 18450 C CA . ASP A 1 51 ? 0.069 6.695 5.256 1.00 0.00 51 ASP A CA 19
ATOM 18451 C C . ASP A 1 51 ? 1.379 5.952 5.497 1.00 0.00 51 ASP A C 19
ATOM 18452 O O . ASP A 1 51 ? 1.703 4.997 4.790 1.00 0.00 51 ASP A O 19
ATOM 18461 N N . LYS A 1 52 ? 2.131 6.398 6.497 1.00 0.00 52 LYS A N 19
ATOM 18462 C CA . LYS A 1 52 ? 3.407 5.776 6.832 1.00 0.00 52 LYS A CA 19
ATOM 18463 C C . LYS A 1 52 ? 3.303 4.255 6.776 1.00 0.00 52 LYS A C 19
ATOM 18464 O O . LYS A 1 52 ? 2.877 3.617 7.738 1.00 0.00 52 LYS A O 19
ATOM 18483 N N . GLY A 1 53 ? 3.695 3.681 5.643 1.00 0.00 53 GLY A N 19
ATOM 18484 C CA . GLY A 1 53 ? 3.639 2.240 5.484 1.00 0.00 53 GLY A CA 19
ATOM 18485 C C . GLY A 1 53 ? 2.342 1.650 5.999 1.00 0.00 53 GLY A C 19
ATOM 18486 O O . GLY A 1 53 ? 2.301 0.493 6.417 1.00 0.00 53 GLY A O 19
ATOM 18490 N N . ALA A 1 54 ? 1.278 2.446 5.970 1.00 0.00 54 ALA A N 19
ATOM 18491 C CA . ALA A 1 54 ? -0.027 1.996 6.438 1.00 0.00 54 ALA A CA 19
ATOM 18492 C C . ALA A 1 54 ? -1.142 2.522 5.541 1.00 0.00 54 ALA A C 19
ATOM 18493 O O . ALA A 1 54 ? -1.217 3.719 5.263 1.00 0.00 54 ALA A O 19
ATOM 18500 N N . HIS A 1 55 ? -2.008 1.619 5.090 1.00 0.00 55 HIS A N 19
ATOM 18501 C CA . HIS A 1 55 ? -3.120 1.993 4.224 1.00 0.00 55 HIS A CA 19
ATOM 18502 C C . HIS A 1 55 ? -4.419 2.088 5.018 1.00 0.00 55 HIS A C 19
ATOM 18503 O O . HIS A 1 55 ? -4.975 1.075 5.442 1.00 0.00 55 HIS A O 19
ATOM 18518 N N . TYR A 1 56 ? -4.897 3.312 5.217 1.00 0.00 56 TYR A N 19
ATOM 18519 C CA . TYR A 1 56 ? -6.129 3.539 5.963 1.00 0.00 56 TYR A CA 19
ATOM 18520 C C . TYR A 1 56 ? -7.207 4.137 5.065 1.00 0.00 56 TYR A C 19
ATOM 18521 O O . TYR A 1 56 ? -6.965 5.107 4.345 1.00 0.00 56 TYR A O 19
ATOM 18539 N N . CYS A 1 57 ? -8.399 3.553 5.114 1.00 0.00 57 CYS A N 19
ATOM 18540 C CA . CYS A 1 57 ? -9.517 4.026 4.306 1.00 0.00 57 CYS A CA 19
ATOM 18541 C C . CYS A 1 57 ? -9.900 5.453 4.690 1.00 0.00 57 CYS A C 19
ATOM 18542 O O . CYS A 1 57 ? -9.470 5.966 5.723 1.00 0.00 57 CYS A O 19
ATOM 18549 N N . VAL A 1 58 ? -10.712 6.088 3.850 1.00 0.00 58 VAL A N 19
ATOM 18550 C CA . VAL A 1 58 ? -11.154 7.454 4.101 1.00 0.00 58 VAL A CA 19
ATOM 18551 C C . VAL A 1 58 ? -11.348 7.704 5.592 1.00 0.00 58 VAL A C 19
ATOM 18552 O O . VAL A 1 58 ? -10.776 8.628 6.172 1.00 0.00 58 VAL A O 19
ATOM 18565 N N . PRO A 1 59 ? -12.173 6.861 6.231 1.00 0.00 59 PRO A N 19
ATOM 18566 C CA . PRO A 1 59 ? -12.461 6.970 7.664 1.00 0.00 59 PRO A CA 19
ATOM 18567 C C . PRO A 1 59 ? -11.259 6.601 8.527 1.00 0.00 59 PRO A C 19
ATOM 18568 O O . PRO A 1 59 ? -10.846 7.370 9.396 1.00 0.00 59 PRO A O 19
ATOM 18579 N N . CYS A 1 60 ? -10.699 5.421 8.280 1.00 0.00 60 CYS A N 19
ATOM 18580 C CA . CYS A 1 60 ? -9.544 4.950 9.034 1.00 0.00 60 CYS A CA 19
ATOM 18581 C C . CYS A 1 60 ? -8.415 5.977 8.998 1.00 0.00 60 CYS A C 19
ATOM 18582 O O . CYS A 1 60 ? -7.507 5.946 9.829 1.00 0.00 60 CYS A O 19
ATOM 18589 N N . TYR A 1 61 ? -8.480 6.885 8.031 1.00 0.00 61 TYR A N 19
ATOM 18590 C CA . TYR A 1 61 ? -7.464 7.920 7.885 1.00 0.00 61 TYR A CA 19
ATOM 18591 C C . TYR A 1 61 ? -7.881 9.199 8.605 1.00 0.00 61 TYR A C 19
ATOM 18592 O O . TYR A 1 61 ? -7.144 9.722 9.440 1.00 0.00 61 TYR A O 19
ATOM 18610 N N . GLU A 1 62 ? -9.069 9.696 8.274 1.00 0.00 62 GLU A N 19
ATOM 18611 C CA . GLU A 1 62 ? -9.585 10.913 8.889 1.00 0.00 62 GLU A CA 19
ATOM 18612 C C . GLU A 1 62 ? -9.765 10.729 10.393 1.00 0.00 62 GLU A C 19
ATOM 18613 O O . GLU A 1 62 ? -9.735 11.695 11.155 1.00 0.00 62 GLU A O 19
ATOM 18625 N N . ASN A 1 63 ? -9.952 9.482 10.813 1.00 0.00 63 ASN A N 19
ATOM 18626 C CA . ASN A 1 63 ? -10.138 9.171 12.225 1.00 0.00 63 ASN A CA 19
ATOM 18627 C C . ASN A 1 63 ? -8.799 9.138 12.956 1.00 0.00 63 ASN A C 19
ATOM 18628 O O . ASN A 1 63 ? -8.662 9.690 14.048 1.00 0.00 63 ASN A O 19
ATOM 18639 N N . LYS A 1 64 ? -7.814 8.488 12.346 1.00 0.00 64 LYS A N 19
ATOM 18640 C CA . LYS A 1 64 ? -6.485 8.384 12.936 1.00 0.00 64 LYS A CA 19
ATOM 18641 C C . LYS A 1 64 ? -5.832 9.758 13.052 1.00 0.00 64 LYS A C 19
ATOM 18642 O O . LYS A 1 64 ? -5.151 10.051 14.035 1.00 0.00 64 LYS A O 19
ATOM 18661 N N . PHE A 1 65 ? -6.046 10.596 12.044 1.00 0.00 65 PHE A N 19
ATOM 18662 C CA . PHE A 1 65 ? -5.478 11.940 12.034 1.00 0.00 65 PHE A CA 19
ATOM 18663 C C . PHE A 1 65 ? -6.387 12.919 12.771 1.00 0.00 65 PHE A C 19
ATOM 18664 O O . PHE A 1 65 ? -6.266 14.134 12.613 1.00 0.00 65 PHE A O 19
ATOM 18681 N N . ALA A 1 66 ? -7.298 12.382 13.575 1.00 0.00 66 ALA A N 19
ATOM 18682 C CA . ALA A 1 66 ? -8.227 13.207 14.337 1.00 0.00 66 ALA A CA 19
ATOM 18683 C C . ALA A 1 66 ? -8.627 12.523 15.640 1.00 0.00 66 ALA A C 19
ATOM 18684 O O . ALA A 1 66 ? -8.175 11.417 15.936 1.00 0.00 66 ALA A O 19
ATOM 18691 N N . SER A 1 67 ? -9.476 13.189 16.416 1.00 0.00 67 SER A N 19
ATOM 18692 C CA . SER A 1 67 ? -9.933 12.647 17.690 1.00 0.00 67 SER A CA 19
ATOM 18693 C C . SER A 1 67 ? -11.450 12.488 17.700 1.00 0.00 67 SER A C 19
ATOM 18694 O O . SER A 1 67 ? -12.160 13.149 16.942 1.00 0.00 67 SER A O 19
ATOM 18702 N N . GLY A 1 68 ? -11.941 11.606 18.565 1.00 0.00 68 GLY A N 19
ATOM 18703 C CA . GLY A 1 68 ? -13.371 11.375 18.659 1.00 0.00 68 GLY A CA 19
ATOM 18704 C C . GLY A 1 68 ? -13.820 11.081 20.076 1.00 0.00 68 GLY A C 19
ATOM 18705 O O . GLY A 1 68 ? -13.006 10.888 20.980 1.00 0.00 68 GLY A O 19
ATOM 18709 N N . PRO A 1 69 ? -15.144 11.045 20.287 1.00 0.00 69 PRO A N 19
ATOM 18710 C CA . PRO A 1 69 ? -15.729 10.774 21.603 1.00 0.00 69 PRO A CA 19
ATOM 18711 C C . PRO A 1 69 ? -15.521 9.329 22.044 1.00 0.00 69 PRO A C 19
ATOM 18712 O O . PRO A 1 69 ? -15.839 8.964 23.175 1.00 0.00 69 PRO A O 19
ATOM 18723 N N . SER A 1 70 ? -14.985 8.512 21.143 1.00 0.00 70 SER A N 19
ATOM 18724 C CA . SER A 1 70 ? -14.738 7.106 21.438 1.00 0.00 70 SER A CA 19
ATOM 18725 C C . SER A 1 70 ? -13.434 6.934 22.211 1.00 0.00 70 SER A C 19
ATOM 18726 O O . SER A 1 70 ? -12.384 7.425 21.795 1.00 0.00 70 SER A O 19
ATOM 18734 N N . SER A 1 71 ? -13.509 6.232 23.337 1.00 0.00 71 SER A N 19
ATOM 18735 C CA . SER A 1 71 ? -12.336 5.998 24.171 1.00 0.00 71 SER A CA 19
ATOM 18736 C C . SER A 1 71 ? -11.809 4.579 23.981 1.00 0.00 71 SER A C 19
ATOM 18737 O O . SER A 1 71 ? -10.622 4.373 23.732 1.00 0.00 71 SER A O 19
ATOM 18745 N N . GLY A 1 72 ? -12.703 3.602 24.101 1.00 0.00 72 GLY A N 19
ATOM 18746 C CA . GLY A 1 72 ? -12.310 2.214 23.940 1.00 0.00 72 GLY A CA 19
ATOM 18747 C C . GLY A 1 72 ? -11.386 1.741 25.045 1.00 0.00 72 GLY A C 19
ATOM 18748 O O . GLY A 1 72 ? -11.469 0.578 25.438 1.00 0.00 72 GLY A O 19
ATOM 18754 N N . GLY A 1 1 ? 15.987 -16.932 -12.627 1.00 0.00 1 GLY A N 20
ATOM 18755 C CA . GLY A 1 1 ? 15.211 -17.909 -11.886 1.00 0.00 1 GLY A CA 20
ATOM 18756 C C . GLY A 1 1 ? 13.761 -17.953 -12.327 1.00 0.00 1 GLY A C 20
ATOM 18757 O O . GLY A 1 1 ? 13.221 -19.025 -12.601 1.00 0.00 1 GLY A O 20
ATOM 18761 N N . SER A 1 2 ? 13.129 -16.786 -12.394 1.00 0.00 2 SER A N 20
ATOM 18762 C CA . SER A 1 2 ? 11.731 -16.696 -12.799 1.00 0.00 2 SER A CA 20
ATOM 18763 C C . SER A 1 2 ? 11.498 -15.473 -13.680 1.00 0.00 2 SER A C 20
ATOM 18764 O O . SER A 1 2 ? 12.394 -14.649 -13.867 1.00 0.00 2 SER A O 20
ATOM 18772 N N . SER A 1 3 ? 10.289 -15.361 -14.219 1.00 0.00 3 SER A N 20
ATOM 18773 C CA . SER A 1 3 ? 9.938 -14.240 -15.084 1.00 0.00 3 SER A CA 20
ATOM 18774 C C . SER A 1 3 ? 8.852 -13.380 -14.445 1.00 0.00 3 SER A C 20
ATOM 18775 O O . SER A 1 3 ? 7.713 -13.816 -14.283 1.00 0.00 3 SER A O 20
ATOM 18783 N N . GLY A 1 4 ? 9.215 -12.153 -14.083 1.00 0.00 4 GLY A N 20
ATOM 18784 C CA . GLY A 1 4 ? 8.262 -11.249 -13.465 1.00 0.00 4 GLY A CA 20
ATOM 18785 C C . GLY A 1 4 ? 8.937 -10.133 -12.694 1.00 0.00 4 GLY A C 20
ATOM 18786 O O . GLY A 1 4 ? 9.407 -10.338 -11.575 1.00 0.00 4 GLY A O 20
ATOM 18790 N N . SER A 1 5 ? 8.988 -8.948 -13.294 1.00 0.00 5 SER A N 20
ATOM 18791 C CA . SER A 1 5 ? 9.616 -7.795 -12.659 1.00 0.00 5 SER A CA 20
ATOM 18792 C C . SER A 1 5 ? 8.652 -7.116 -11.691 1.00 0.00 5 SER A C 20
ATOM 18793 O O . SER A 1 5 ? 8.565 -5.889 -11.643 1.00 0.00 5 SER A O 20
ATOM 18801 N N . SER A 1 6 ? 7.928 -7.924 -10.922 1.00 0.00 6 SER A N 20
ATOM 18802 C CA . SER A 1 6 ? 6.967 -7.402 -9.958 1.00 0.00 6 SER A CA 20
ATOM 18803 C C . SER A 1 6 ? 6.364 -8.531 -9.128 1.00 0.00 6 SER A C 20
ATOM 18804 O O . SER A 1 6 ? 5.916 -9.542 -9.666 1.00 0.00 6 SER A O 20
ATOM 18812 N N . GLY A 1 7 ? 6.355 -8.350 -7.810 1.00 0.00 7 GLY A N 20
ATOM 18813 C CA . GLY A 1 7 ? 5.805 -9.360 -6.926 1.00 0.00 7 GLY A CA 20
ATOM 18814 C C . GLY A 1 7 ? 5.033 -8.759 -5.768 1.00 0.00 7 GLY A C 20
ATOM 18815 O O . GLY A 1 7 ? 5.308 -7.636 -5.345 1.00 0.00 7 GLY A O 20
ATOM 18819 N N . CYS A 1 8 ? 4.061 -9.506 -5.256 1.00 0.00 8 CYS A N 20
ATOM 18820 C CA . CYS A 1 8 ? 3.244 -9.041 -4.142 1.00 0.00 8 CYS A CA 20
ATOM 18821 C C . CYS A 1 8 ? 4.087 -8.874 -2.881 1.00 0.00 8 CYS A C 20
ATOM 18822 O O . CYS A 1 8 ? 4.963 -9.689 -2.595 1.00 0.00 8 CYS A O 20
ATOM 18829 N N . SER A 1 9 ? 3.815 -7.810 -2.131 1.00 0.00 9 SER A N 20
ATOM 18830 C CA . SER A 1 9 ? 4.551 -7.533 -0.903 1.00 0.00 9 SER A CA 20
ATOM 18831 C C . SER A 1 9 ? 3.844 -8.144 0.303 1.00 0.00 9 SER A C 20
ATOM 18832 O O . SER A 1 9 ? 4.409 -8.225 1.393 1.00 0.00 9 SER A O 20
ATOM 18840 N N . ALA A 1 10 ? 2.603 -8.573 0.099 1.00 0.00 10 ALA A N 20
ATOM 18841 C CA . ALA A 1 10 ? 1.818 -9.178 1.167 1.00 0.00 10 ALA A CA 20
ATOM 18842 C C . ALA A 1 10 ? 2.154 -10.657 1.326 1.00 0.00 10 ALA A C 20
ATOM 18843 O O . ALA A 1 10 ? 2.643 -11.085 2.371 1.00 0.00 10 ALA A O 20
ATOM 18850 N N . CYS A 1 11 ? 1.888 -11.435 0.281 1.00 0.00 11 CYS A N 20
ATOM 18851 C CA . CYS A 1 11 ? 2.161 -12.867 0.304 1.00 0.00 11 CYS A CA 20
ATOM 18852 C C . CYS A 1 11 ? 3.540 -13.167 -0.277 1.00 0.00 11 CYS A C 20
ATOM 18853 O O . CYS A 1 11 ? 4.218 -14.098 0.155 1.00 0.00 11 CYS A O 20
ATOM 18860 N N . GLY A 1 12 ? 3.949 -12.369 -1.259 1.00 0.00 12 GLY A N 20
ATOM 18861 C CA . GLY A 1 12 ? 5.245 -12.565 -1.883 1.00 0.00 12 GLY A CA 20
ATOM 18862 C C . GLY A 1 12 ? 5.133 -13.109 -3.293 1.00 0.00 12 GLY A C 20
ATOM 18863 O O . GLY A 1 12 ? 6.099 -13.080 -4.054 1.00 0.00 12 GLY A O 20
ATOM 18867 N N . GLU A 1 13 ? 3.951 -13.608 -3.642 1.00 0.00 13 GLU A N 20
ATOM 18868 C CA . GLU A 1 13 ? 3.718 -14.163 -4.970 1.00 0.00 13 GLU A CA 20
ATOM 18869 C C . GLU A 1 13 ? 4.085 -13.153 -6.053 1.00 0.00 13 GLU A C 20
ATOM 18870 O O . GLU A 1 13 ? 4.535 -12.045 -5.760 1.00 0.00 13 GLU A O 20
ATOM 18882 N N . THR A 1 14 ? 3.891 -13.544 -7.309 1.00 0.00 14 THR A N 20
ATOM 18883 C CA . THR A 1 14 ? 4.202 -12.676 -8.437 1.00 0.00 14 THR A CA 20
ATOM 18884 C C . THR A 1 14 ? 2.937 -12.056 -9.020 1.00 0.00 14 THR A C 20
ATOM 18885 O O . THR A 1 14 ? 2.198 -12.706 -9.759 1.00 0.00 14 THR A O 20
ATOM 18896 N N . VAL A 1 15 ? 2.693 -10.793 -8.683 1.00 0.00 15 VAL A N 20
ATOM 18897 C CA . VAL A 1 15 ? 1.518 -10.084 -9.174 1.00 0.00 15 VAL A CA 20
ATOM 18898 C C . VAL A 1 15 ? 1.618 -9.826 -10.673 1.00 0.00 15 VAL A C 20
ATOM 18899 O O . VAL A 1 15 ? 2.270 -8.877 -11.107 1.00 0.00 15 VAL A O 20
ATOM 18912 N N . MET A 1 16 ? 0.968 -10.678 -11.460 1.00 0.00 16 MET A N 20
ATOM 18913 C CA . MET A 1 16 ? 0.983 -10.541 -12.911 1.00 0.00 16 MET A CA 20
ATOM 18914 C C . MET A 1 16 ? 0.236 -9.284 -13.347 1.00 0.00 16 MET A C 20
ATOM 18915 O O . MET A 1 16 ? -0.722 -8.850 -12.707 1.00 0.00 16 MET A O 20
ATOM 18929 N N . PRO A 1 17 ? 0.682 -8.685 -14.460 1.00 0.00 17 PRO A N 20
ATOM 18930 C CA . PRO A 1 17 ? 0.069 -7.470 -15.005 1.00 0.00 17 PRO A CA 20
ATOM 18931 C C . PRO A 1 17 ? -1.318 -7.730 -15.583 1.00 0.00 17 PRO A C 20
ATOM 18932 O O . PRO A 1 17 ? -2.206 -6.884 -15.494 1.00 0.00 17 PRO A O 20
ATOM 18943 N N . GLY A 1 18 ? -1.496 -8.906 -16.176 1.00 0.00 18 GLY A N 20
ATOM 18944 C CA . GLY A 1 18 ? -2.778 -9.256 -16.760 1.00 0.00 18 GLY A CA 20
ATOM 18945 C C . GLY A 1 18 ? -3.782 -9.716 -15.722 1.00 0.00 18 GLY A C 20
ATOM 18946 O O . GLY A 1 18 ? -4.505 -10.689 -15.936 1.00 0.00 18 GLY A O 20
ATOM 18950 N N . SER A 1 19 ? -3.825 -9.016 -14.592 1.00 0.00 19 SER A N 20
ATOM 18951 C CA . SER A 1 19 ? -4.744 -9.362 -13.514 1.00 0.00 19 SER A CA 20
ATOM 18952 C C . SER A 1 19 ? -4.843 -8.227 -12.500 1.00 0.00 19 SER A C 20
ATOM 18953 O O . SER A 1 19 ? -3.833 -7.643 -12.105 1.00 0.00 19 SER A O 20
ATOM 18961 N N . ARG A 1 20 ? -6.067 -7.920 -12.082 1.00 0.00 20 ARG A N 20
ATOM 18962 C CA . ARG A 1 20 ? -6.299 -6.854 -11.114 1.00 0.00 20 ARG A CA 20
ATOM 18963 C C . ARG A 1 20 ? -5.208 -6.841 -10.047 1.00 0.00 20 ARG A C 20
ATOM 18964 O O . ARG A 1 20 ? -4.993 -7.833 -9.351 1.00 0.00 20 ARG A O 20
ATOM 18985 N N . LYS A 1 21 ? -4.521 -5.710 -9.925 1.00 0.00 21 LYS A N 20
ATOM 18986 C CA . LYS A 1 21 ? -3.452 -5.566 -8.943 1.00 0.00 21 LYS A CA 20
ATOM 18987 C C . LYS A 1 21 ? -3.359 -4.126 -8.449 1.00 0.00 21 LYS A C 20
ATOM 18988 O O . LYS A 1 21 ? -4.039 -3.237 -8.962 1.00 0.00 21 LYS A O 20
ATOM 19007 N N . LEU A 1 22 ? -2.511 -3.902 -7.450 1.00 0.00 22 LEU A N 20
ATOM 19008 C CA . LEU A 1 22 ? -2.327 -2.569 -6.887 1.00 0.00 22 LEU A CA 20
ATOM 19009 C C . LEU A 1 22 ? -0.845 -2.229 -6.766 1.00 0.00 22 LEU A C 20
ATOM 19010 O O . LEU A 1 22 ? -0.007 -3.115 -6.606 1.00 0.00 22 LEU A O 20
ATOM 19026 N N . GLU A 1 23 ? -0.531 -0.940 -6.842 1.00 0.00 23 GLU A N 20
ATOM 19027 C CA . GLU A 1 23 ? 0.850 -0.483 -6.740 1.00 0.00 23 GLU A CA 20
ATOM 19028 C C . GLU A 1 23 ? 0.918 0.915 -6.132 1.00 0.00 23 GLU A C 20
ATOM 19029 O O . GLU A 1 23 ? 0.430 1.882 -6.718 1.00 0.00 23 GLU A O 20
ATOM 19041 N N . TYR A 1 24 ? 1.524 1.013 -4.955 1.00 0.00 24 TYR A N 20
ATOM 19042 C CA . TYR A 1 24 ? 1.653 2.292 -4.266 1.00 0.00 24 TYR A CA 20
ATOM 19043 C C . TYR A 1 24 ? 3.069 2.481 -3.729 1.00 0.00 24 TYR A C 20
ATOM 19044 O O . TYR A 1 24 ? 3.667 1.554 -3.184 1.00 0.00 24 TYR A O 20
ATOM 19062 N N . GLY A 1 25 ? 3.598 3.690 -3.887 1.00 0.00 25 GLY A N 20
ATOM 19063 C CA . GLY A 1 25 ? 4.939 3.981 -3.413 1.00 0.00 25 GLY A CA 20
ATOM 19064 C C . GLY A 1 25 ? 5.991 3.122 -4.087 1.00 0.00 25 GLY A C 20
ATOM 19065 O O . GLY A 1 25 ? 7.162 3.156 -3.712 1.00 0.00 25 GLY A O 20
ATOM 19069 N N . GLY A 1 26 ? 5.572 2.348 -5.083 1.00 0.00 26 GLY A N 20
ATOM 19070 C CA . GLY A 1 26 ? 6.499 1.485 -5.793 1.00 0.00 26 GLY A CA 20
ATOM 19071 C C . GLY A 1 26 ? 6.180 0.015 -5.608 1.00 0.00 26 GLY A C 20
ATOM 19072 O O . GLY A 1 26 ? 6.335 -0.780 -6.534 1.00 0.00 26 GLY A O 20
ATOM 19076 N N . GLN A 1 27 ? 5.735 -0.347 -4.409 1.00 0.00 27 GLN A N 20
ATOM 19077 C CA . GLN A 1 27 ? 5.397 -1.732 -4.106 1.00 0.00 27 GLN A CA 20
ATOM 19078 C C . GLN A 1 27 ? 4.187 -2.186 -4.916 1.00 0.00 27 GLN A C 20
ATOM 19079 O O . GLN A 1 27 ? 3.598 -1.405 -5.664 1.00 0.00 27 GLN A O 20
ATOM 19093 N N . THR A 1 28 ? 3.821 -3.456 -4.764 1.00 0.00 28 THR A N 20
ATOM 19094 C CA . THR A 1 28 ? 2.683 -4.015 -5.482 1.00 0.00 28 THR A CA 20
ATOM 19095 C C . THR A 1 28 ? 1.942 -5.036 -4.627 1.00 0.00 28 THR A C 20
ATOM 19096 O O . THR A 1 28 ? 2.544 -5.968 -4.094 1.00 0.00 28 THR A O 20
ATOM 19107 N N . TRP A 1 29 ? 0.632 -4.856 -4.502 1.00 0.00 29 TRP A N 20
ATOM 19108 C CA . TRP A 1 29 ? -0.192 -5.764 -3.712 1.00 0.00 29 TRP A CA 20
ATOM 19109 C C . TRP A 1 29 ? -1.357 -6.299 -4.537 1.00 0.00 29 TRP A C 20
ATOM 19110 O O . TRP A 1 29 ? -1.855 -5.623 -5.438 1.00 0.00 29 TRP A O 20
ATOM 19131 N N . HIS A 1 30 ? -1.788 -7.517 -4.223 1.00 0.00 30 HIS A N 20
ATOM 19132 C CA . HIS A 1 30 ? -2.896 -8.142 -4.936 1.00 0.00 30 HIS A CA 20
ATOM 19133 C C . HIS A 1 30 ? -4.223 -7.491 -4.558 1.00 0.00 30 HIS A C 20
ATOM 19134 O O . HIS A 1 30 ? -4.417 -7.075 -3.416 1.00 0.00 30 HIS A O 20
ATOM 19148 N N . GLU A 1 31 ? -5.131 -7.405 -5.524 1.00 0.00 31 GLU A N 20
ATOM 19149 C CA . GLU A 1 31 ? -6.439 -6.802 -5.292 1.00 0.00 31 GLU A CA 20
ATOM 19150 C C . GLU A 1 31 ? -7.113 -7.419 -4.070 1.00 0.00 31 GLU A C 20
ATOM 19151 O O . GLU A 1 31 ? -8.093 -6.884 -3.551 1.00 0.00 31 GLU A O 20
ATOM 19163 N N . HIS A 1 32 ? -6.580 -8.549 -3.615 1.00 0.00 32 HIS A N 20
ATOM 19164 C CA . HIS A 1 32 ? -7.130 -9.241 -2.454 1.00 0.00 32 HIS A CA 20
ATOM 19165 C C . HIS A 1 32 ? -6.179 -9.144 -1.265 1.00 0.00 32 HIS A C 20
ATOM 19166 O O . HIS A 1 32 ? -6.564 -9.410 -0.126 1.00 0.00 32 HIS A O 20
ATOM 19181 N N . CYS A 1 33 ? -4.935 -8.764 -1.537 1.00 0.00 33 CYS A N 20
ATOM 19182 C CA . CYS A 1 33 ? -3.929 -8.634 -0.490 1.00 0.00 33 CYS A CA 20
ATOM 19183 C C . CYS A 1 33 ? -3.908 -7.215 0.072 1.00 0.00 33 CYS A C 20
ATOM 19184 O O . CYS A 1 33 ? -3.737 -7.014 1.274 1.00 0.00 33 CYS A O 20
ATOM 19191 N N . PHE A 1 34 ? -4.085 -6.234 -0.807 1.00 0.00 34 PHE A N 20
ATOM 19192 C CA . PHE A 1 34 ? -4.086 -4.834 -0.400 1.00 0.00 34 PHE A CA 20
ATOM 19193 C C . PHE A 1 34 ? -5.276 -4.532 0.506 1.00 0.00 34 PHE A C 20
ATOM 19194 O O . PHE A 1 34 ? -6.391 -4.309 0.033 1.00 0.00 34 PHE A O 20
ATOM 19211 N N . LEU A 1 35 ? -5.031 -4.528 1.812 1.00 0.00 35 LEU A N 20
ATOM 19212 C CA . LEU A 1 35 ? -6.081 -4.254 2.787 1.00 0.00 35 LEU A CA 20
ATOM 19213 C C . LEU A 1 35 ? -5.762 -3.000 3.594 1.00 0.00 35 LEU A C 20
ATOM 19214 O O . LEU A 1 35 ? -4.716 -2.378 3.407 1.00 0.00 35 LEU A O 20
ATOM 19230 N N . CYS A 1 36 ? -6.670 -2.634 4.493 1.00 0.00 36 CYS A N 20
ATOM 19231 C CA . CYS A 1 36 ? -6.485 -1.456 5.331 1.00 0.00 36 CYS A CA 20
ATOM 19232 C C . CYS A 1 36 ? -5.784 -1.820 6.636 1.00 0.00 36 CYS A C 20
ATOM 19233 O O . CYS A 1 36 ? -5.954 -2.922 7.158 1.00 0.00 36 CYS A O 20
ATOM 19240 N N . SER A 1 37 ? -4.994 -0.887 7.158 1.00 0.00 37 SER A N 20
ATOM 19241 C CA . SER A 1 37 ? -4.264 -1.110 8.400 1.00 0.00 37 SER A CA 20
ATOM 19242 C C . SER A 1 37 ? -5.118 -0.736 9.608 1.00 0.00 37 SER A C 20
ATOM 19243 O O . SER A 1 37 ? -4.598 -0.452 10.686 1.00 0.00 37 SER A O 20
ATOM 19251 N N . GLY A 1 38 ? -6.434 -0.739 9.418 1.00 0.00 38 GLY A N 20
ATOM 19252 C CA . GLY A 1 38 ? -7.341 -0.399 10.498 1.00 0.00 38 GLY A CA 20
ATOM 19253 C C . GLY A 1 38 ? -8.491 -1.378 10.621 1.00 0.00 38 GLY A C 20
ATOM 19254 O O . GLY A 1 38 ? -8.748 -1.914 11.699 1.00 0.00 38 GLY A O 20
ATOM 19258 N N . CYS A 1 39 ? -9.187 -1.612 9.513 1.00 0.00 39 CYS A N 20
ATOM 19259 C CA . CYS A 1 39 ? -10.319 -2.531 9.500 1.00 0.00 39 CYS A CA 20
ATOM 19260 C C . CYS A 1 39 ? -9.985 -3.793 8.708 1.00 0.00 39 CYS A C 20
ATOM 19261 O O . CYS A 1 39 ? -10.795 -4.715 8.622 1.00 0.00 39 CYS A O 20
ATOM 19268 N N . GLU A 1 40 ? -8.787 -3.824 8.133 1.00 0.00 40 GLU A N 20
ATOM 19269 C CA . GLU A 1 40 ? -8.347 -4.972 7.348 1.00 0.00 40 GLU A CA 20
ATOM 19270 C C . GLU A 1 40 ? -9.291 -5.223 6.176 1.00 0.00 40 GLU A C 20
ATOM 19271 O O . GLU A 1 40 ? -9.581 -6.370 5.835 1.00 0.00 40 GLU A O 20
ATOM 19283 N N . GLN A 1 41 ? -9.767 -4.143 5.565 1.00 0.00 41 GLN A N 20
ATOM 19284 C CA . GLN A 1 41 ? -10.680 -4.247 4.432 1.00 0.00 41 GLN A CA 20
ATOM 19285 C C . GLN A 1 41 ? -9.931 -4.082 3.114 1.00 0.00 41 GLN A C 20
ATOM 19286 O O . GLN A 1 41 ? -8.932 -3.369 3.024 1.00 0.00 41 GLN A O 20
ATOM 19300 N N . PRO A 1 42 ? -10.424 -4.756 2.064 1.00 0.00 42 PRO A N 20
ATOM 19301 C CA . PRO A 1 42 ? -9.817 -4.700 0.731 1.00 0.00 42 PRO A CA 20
ATOM 19302 C C . PRO A 1 42 ? -10.001 -3.340 0.068 1.00 0.00 42 PRO A C 20
ATOM 19303 O O . PRO A 1 42 ? -11.039 -3.068 -0.537 1.00 0.00 42 PRO A O 20
ATOM 19314 N N . LEU A 1 43 ? -8.988 -2.488 0.184 1.00 0.00 43 LEU A N 20
ATOM 19315 C CA . LEU A 1 43 ? -9.037 -1.155 -0.406 1.00 0.00 43 LEU A CA 20
ATOM 19316 C C . LEU A 1 43 ? -8.778 -1.214 -1.908 1.00 0.00 43 LEU A C 20
ATOM 19317 O O . LEU A 1 43 ? -8.729 -0.185 -2.580 1.00 0.00 43 LEU A O 20
ATOM 19333 N N . GLY A 1 44 ? -8.614 -2.426 -2.428 1.00 0.00 44 GLY A N 20
ATOM 19334 C CA . GLY A 1 44 ? -8.364 -2.597 -3.847 1.00 0.00 44 GLY A CA 20
ATOM 19335 C C . GLY A 1 44 ? -9.538 -2.158 -4.700 1.00 0.00 44 GLY A C 20
ATOM 19336 O O . GLY A 1 44 ? -9.455 -2.158 -5.928 1.00 0.00 44 GLY A O 20
ATOM 19340 N N . SER A 1 45 ? -10.634 -1.785 -4.048 1.00 0.00 45 SER A N 20
ATOM 19341 C CA . SER A 1 45 ? -11.832 -1.347 -4.754 1.00 0.00 45 SER A CA 20
ATOM 19342 C C . SER A 1 45 ? -12.248 0.051 -4.304 1.00 0.00 45 SER A C 20
ATOM 19343 O O . SER A 1 45 ? -12.633 0.888 -5.120 1.00 0.00 45 SER A O 20
ATOM 19351 N N . ARG A 1 46 ? -12.166 0.294 -3.000 1.00 0.00 46 ARG A N 20
ATOM 19352 C CA . ARG A 1 46 ? -12.535 1.589 -2.441 1.00 0.00 46 ARG A CA 20
ATOM 19353 C C . ARG A 1 46 ? -11.303 2.470 -2.251 1.00 0.00 46 ARG A C 20
ATOM 19354 O O . ARG A 1 46 ? -10.177 1.976 -2.198 1.00 0.00 46 ARG A O 20
ATOM 19375 N N . SER A 1 47 ? -11.527 3.776 -2.151 1.00 0.00 47 SER A N 20
ATOM 19376 C CA . SER A 1 47 ? -10.435 4.727 -1.972 1.00 0.00 47 SER A CA 20
ATOM 19377 C C . SER A 1 47 ? -9.816 4.588 -0.585 1.00 0.00 47 SER A C 20
ATOM 19378 O O . SER A 1 47 ? -10.350 3.893 0.280 1.00 0.00 47 SER A O 20
ATOM 19386 N N . PHE A 1 48 ? -8.685 5.256 -0.379 1.00 0.00 48 PHE A N 20
ATOM 19387 C CA . PHE A 1 48 ? -7.992 5.207 0.903 1.00 0.00 48 PHE A CA 20
ATOM 19388 C C . PHE A 1 48 ? -6.909 6.280 0.976 1.00 0.00 48 PHE A C 20
ATOM 19389 O O . PHE A 1 48 ? -6.735 7.067 0.045 1.00 0.00 48 PHE A O 20
ATOM 19406 N N . VAL A 1 49 ? -6.184 6.306 2.090 1.00 0.00 49 VAL A N 20
ATOM 19407 C CA . VAL A 1 49 ? -5.118 7.281 2.286 1.00 0.00 49 VAL A CA 20
ATOM 19408 C C . VAL A 1 49 ? -3.875 6.625 2.876 1.00 0.00 49 VAL A C 20
ATOM 19409 O O . VAL A 1 49 ? -3.879 6.132 4.005 1.00 0.00 49 VAL A O 20
ATOM 19422 N N . PRO A 1 50 ? -2.783 6.617 2.097 1.00 0.00 50 PRO A N 20
ATOM 19423 C CA . PRO A 1 50 ? -1.511 6.025 2.522 1.00 0.00 50 PRO A CA 20
ATOM 19424 C C . PRO A 1 50 ? -0.837 6.832 3.626 1.00 0.00 50 PRO A C 20
ATOM 19425 O O . PRO A 1 50 ? -0.933 8.059 3.659 1.00 0.00 50 PRO A O 20
ATOM 19436 N N . ASP A 1 51 ? -0.154 6.136 4.528 1.00 0.00 51 ASP A N 20
ATOM 19437 C CA . ASP A 1 51 ? 0.538 6.788 5.634 1.00 0.00 51 ASP A CA 20
ATOM 19438 C C . ASP A 1 51 ? 1.580 5.858 6.247 1.00 0.00 51 ASP A C 20
ATOM 19439 O O . ASP A 1 51 ? 1.244 4.820 6.818 1.00 0.00 51 ASP A O 20
ATOM 19448 N N . LYS A 1 52 ? 2.848 6.235 6.123 1.00 0.00 52 LYS A N 20
ATOM 19449 C CA . LYS A 1 52 ? 3.941 5.437 6.664 1.00 0.00 52 LYS A CA 20
ATOM 19450 C C . LYS A 1 52 ? 3.774 3.966 6.296 1.00 0.00 52 LYS A C 20
ATOM 19451 O O . LYS A 1 52 ? 3.939 3.083 7.137 1.00 0.00 52 LYS A O 20
ATOM 19470 N N . GLY A 1 53 ? 3.448 3.710 5.033 1.00 0.00 53 GLY A N 20
ATOM 19471 C CA . GLY A 1 53 ? 3.266 2.344 4.576 1.00 0.00 53 GLY A CA 20
ATOM 19472 C C . GLY A 1 53 ? 1.904 1.787 4.942 1.00 0.00 53 GLY A C 20
ATOM 19473 O O . GLY A 1 53 ? 1.435 0.826 4.333 1.00 0.00 53 GLY A O 20
ATOM 19477 N N . ALA A 1 54 ? 1.269 2.390 5.942 1.00 0.00 54 ALA A N 20
ATOM 19478 C CA . ALA A 1 54 ? -0.046 1.949 6.388 1.00 0.00 54 ALA A CA 20
ATOM 19479 C C . ALA A 1 54 ? -1.147 2.519 5.500 1.00 0.00 54 ALA A C 20
ATOM 19480 O O . ALA A 1 54 ? -1.194 3.723 5.247 1.00 0.00 54 ALA A O 20
ATOM 19487 N N . HIS A 1 55 ? -2.031 1.646 5.027 1.00 0.00 55 HIS A N 20
ATOM 19488 C CA . HIS A 1 55 ? -3.132 2.063 4.166 1.00 0.00 55 HIS A CA 20
ATOM 19489 C C . HIS A 1 55 ? -4.433 2.161 4.957 1.00 0.00 55 HIS A C 20
ATOM 19490 O O . HIS A 1 55 ? -5.008 1.147 5.353 1.00 0.00 55 HIS A O 20
ATOM 19505 N N . TYR A 1 56 ? -4.890 3.387 5.184 1.00 0.00 56 TYR A N 20
ATOM 19506 C CA . TYR A 1 56 ? -6.121 3.618 5.930 1.00 0.00 56 TYR A CA 20
ATOM 19507 C C . TYR A 1 56 ? -7.216 4.167 5.020 1.00 0.00 56 TYR A C 20
ATOM 19508 O O . TYR A 1 56 ? -7.002 5.132 4.286 1.00 0.00 56 TYR A O 20
ATOM 19526 N N . CYS A 1 57 ? -8.389 3.546 5.075 1.00 0.00 57 CYS A N 20
ATOM 19527 C CA . CYS A 1 57 ? -9.519 3.971 4.257 1.00 0.00 57 CYS A CA 20
ATOM 19528 C C . CYS A 1 57 ? -9.944 5.393 4.613 1.00 0.00 57 CYS A C 20
ATOM 19529 O O . CYS A 1 57 ? -9.549 5.930 5.648 1.00 0.00 57 CYS A O 20
ATOM 19536 N N . VAL A 1 58 ? -10.751 5.997 3.748 1.00 0.00 58 VAL A N 20
ATOM 19537 C CA . VAL A 1 58 ? -11.231 7.356 3.970 1.00 0.00 58 VAL A CA 20
ATOM 19538 C C . VAL A 1 58 ? -11.454 7.624 5.455 1.00 0.00 58 VAL A C 20
ATOM 19539 O O . VAL A 1 58 ? -10.921 8.576 6.026 1.00 0.00 58 VAL A O 20
ATOM 19552 N N . PRO A 1 59 ? -12.259 6.764 6.097 1.00 0.00 59 PRO A N 20
ATOM 19553 C CA . PRO A 1 59 ? -12.569 6.887 7.524 1.00 0.00 59 PRO A CA 20
ATOM 19554 C C . PRO A 1 59 ? -11.367 6.573 8.408 1.00 0.00 59 PRO A C 20
ATOM 19555 O O . PRO A 1 59 ? -10.999 7.364 9.278 1.00 0.00 59 PRO A O 20
ATOM 19566 N N . CYS A 1 60 ? -10.757 5.415 8.180 1.00 0.00 60 CYS A N 20
ATOM 19567 C CA . CYS A 1 60 ? -9.595 4.996 8.956 1.00 0.00 60 CYS A CA 20
ATOM 19568 C C . CYS A 1 60 ? -8.505 6.064 8.922 1.00 0.00 60 CYS A C 20
ATOM 19569 O O . CYS A 1 60 ? -7.606 6.074 9.763 1.00 0.00 60 CYS A O 20
ATOM 19576 N N . TYR A 1 61 ? -8.59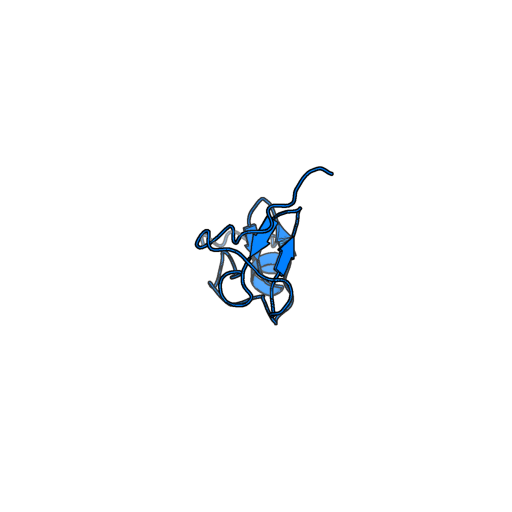2 6.959 7.944 1.00 0.00 61 TYR A N 20
ATOM 19577 C CA . TYR A 1 61 ? -7.613 8.029 7.799 1.00 0.00 61 TYR A CA 20
ATOM 19578 C C . TYR A 1 61 ? -8.084 9.298 8.503 1.00 0.00 61 TYR A C 20
ATOM 19579 O O . TYR A 1 61 ? -7.373 9.856 9.339 1.00 0.00 61 TYR A O 20
ATOM 19597 N N . GLU A 1 62 ? -9.287 9.747 8.159 1.00 0.00 62 GLU A N 20
ATOM 19598 C CA . GLU A 1 62 ? -9.853 10.949 8.758 1.00 0.00 62 GLU A CA 20
ATOM 19599 C C . GLU A 1 62 ? -10.067 10.762 10.257 1.00 0.00 62 GLU A C 20
ATOM 19600 O O . GLU A 1 62 ? -10.145 11.732 11.010 1.00 0.00 62 GLU A O 20
ATOM 19612 N N . ASN A 1 63 ? -10.163 9.506 10.682 1.00 0.00 63 ASN A N 20
ATOM 19613 C CA . ASN A 1 63 ? -10.369 9.190 12.091 1.00 0.00 63 ASN A CA 20
ATOM 19614 C C . ASN A 1 63 ? -9.057 9.272 12.865 1.00 0.00 63 ASN A C 20
ATOM 19615 O O . ASN A 1 63 ? -8.987 9.895 13.925 1.00 0.00 63 ASN A O 20
ATOM 19626 N N . LYS A 1 64 ? -8.019 8.640 12.329 1.00 0.00 64 LYS A N 20
ATOM 19627 C CA . LYS A 1 64 ? -6.708 8.642 12.967 1.00 0.00 64 LYS A CA 20
ATOM 19628 C C . LYS A 1 64 ? -6.146 10.057 13.049 1.00 0.00 64 LYS A C 20
ATOM 19629 O O . LYS A 1 64 ? -5.410 10.390 13.979 1.00 0.00 64 LYS A O 20
ATOM 19648 N N . PHE A 1 65 ? -6.496 10.886 12.071 1.00 0.00 65 PHE A N 20
ATOM 19649 C CA . PHE A 1 65 ? -6.027 12.266 12.034 1.00 0.00 65 PHE A CA 20
ATOM 19650 C C . PHE A 1 65 ? -7.090 13.218 12.574 1.00 0.00 65 PHE A C 20
ATOM 19651 O O . PHE A 1 65 ? -7.016 14.429 12.369 1.00 0.00 65 PHE A O 20
ATOM 19668 N N . ALA A 1 66 ? -8.079 12.660 13.264 1.00 0.00 66 ALA A N 20
ATOM 19669 C CA . ALA A 1 66 ? -9.158 13.458 13.835 1.00 0.00 66 ALA A CA 20
ATOM 19670 C C . ALA A 1 66 ? -8.754 14.041 15.184 1.00 0.00 66 ALA A C 20
ATOM 19671 O O . ALA A 1 66 ? -9.191 13.566 16.233 1.00 0.00 66 ALA A O 20
ATOM 19678 N N . SER A 1 67 ? -7.916 15.073 15.152 1.00 0.00 67 SER A N 20
ATOM 19679 C CA . SER A 1 67 ? -7.450 15.718 16.373 1.00 0.00 67 SER A CA 20
ATOM 19680 C C . SER A 1 67 ? -7.169 14.685 17.460 1.00 0.00 67 SER A C 20
ATOM 19681 O O . SER A 1 67 ? -7.507 14.885 18.626 1.00 0.00 67 SER A O 20
ATOM 19689 N N . GLY A 1 68 ? -6.546 13.577 17.068 1.00 0.00 68 GLY A N 20
ATOM 19690 C CA . GLY A 1 68 ? -6.229 12.528 18.019 1.00 0.00 68 GLY A CA 20
ATOM 19691 C C . GLY A 1 68 ? -5.003 12.850 18.850 1.00 0.00 68 GLY A C 20
ATOM 19692 O O . GLY A 1 68 ? -3.935 13.165 18.324 1.00 0.00 68 GLY A O 20
ATOM 19696 N N . PRO A 1 69 ? -5.149 12.773 20.182 1.00 0.00 69 PRO A N 20
ATOM 19697 C CA . PRO A 1 69 ? -4.055 13.056 21.115 1.00 0.00 69 PRO A CA 20
ATOM 19698 C C . PRO A 1 69 ? -2.966 11.988 21.074 1.00 0.00 69 PRO A C 20
ATOM 19699 O O . PRO A 1 69 ? -1.783 12.300 20.938 1.00 0.00 69 PRO A O 20
ATOM 19710 N N . SER A 1 70 ? -3.375 10.729 21.193 1.00 0.00 70 SER A N 20
ATOM 19711 C CA . SER A 1 70 ? -2.434 9.615 21.173 1.00 0.00 70 SER A CA 20
ATOM 19712 C C . SER A 1 70 ? -2.916 8.513 20.235 1.00 0.00 70 SER A C 20
ATOM 19713 O O . SER A 1 70 ? -4.117 8.281 20.098 1.00 0.00 70 SER A O 20
ATOM 19721 N N . SER A 1 71 ? -1.971 7.838 19.590 1.00 0.00 71 SER A N 20
ATOM 19722 C CA . SER A 1 71 ? -2.298 6.762 18.661 1.00 0.00 71 SER A CA 20
ATOM 19723 C C . SER A 1 71 ? -2.029 5.399 19.291 1.00 0.00 71 SER A C 20
ATOM 19724 O O . SER A 1 71 ? -2.829 4.474 19.162 1.00 0.00 71 SER A O 20
ATOM 19732 N N . GLY A 1 72 ? -0.895 5.284 19.975 1.00 0.00 72 GLY A N 20
ATOM 19733 C CA . GLY A 1 72 ? -0.539 4.031 20.616 1.00 0.00 72 GLY A CA 20
ATOM 19734 C C . GLY A 1 72 ? -0.590 4.119 22.129 1.00 0.00 72 GLY A C 20
ATOM 19735 O O . GLY A 1 72 ? -1.684 4.146 22.690 1.00 0.00 72 GLY A O 20
#

GO terms:
  GO:0007517 muscle organ development (P, TAS)
  GO:0005515 protein binding (F, IPI)
  GO:0005925 focal adhesion (C, HDA)

Organism: Homo sapiens (NCBI:txid9606)

Secondary structure (DSSP, 8-state):
------B-SSS--B--SSS-EE-STT--EETTT-B-TTT--BTTTS-EEEETTEEEEHHHHHHHTS------

InterPro domains:
  IPR001781 Zinc finger, LIM-type [PF00412] (40-97)
  IPR001781 Zinc finger, LIM-type [PF00412] (101-158)
  IPR001781 Zinc finger, LIM-type [PF00412] (162-216)
  IPR001781 Zinc finger, LIM-type [PF00412] (221-276)
  IPR001781 Zinc finger, LIM-type [PS00478] (40-75)
  IPR001781 Zinc finger, LIM-type [PS00478] (101-136)
  IPR001781 Zinc finger, LIM-type [PS00478] (221-258)
  IPR001781 Zinc finger, LIM-type [PS50023] (38-98)
  IPR001781 Zinc finger, LIM-type [PS50023] (99-160)
  IPR001781 Zinc finger, LIM-type [PS50023] (219-280)
  IPR001781 Zinc finger, LIM-type [SM00132] (39-92)
  IPR001781 Zinc finger, LIM-type [SM00132] (100-153)
  IPR001781 Zinc finger, LIM-type [SM00132] (161-212)
  IPR001781 Zinc finger, LIM-type [SM00132] (220-275)
  IPR056807 FHL1/2/3/5, N-terminal LIM domain [PF25076] (6-33)

Radius of gyration: 14.23 Å; Cα contacts (8 Å, |Δi|>4): 101; chains: 1; bounding box: 30×29×40 Å

Sequence (72 aa):
GSSGSSGCSACGETVMPGSRKLEYGGQTWHEHCFLCSGCEQPLGSRSFVPDKGAHYCVPCYENKFASGPSSGGSSGSSGCSACGETVMPGSRKLEYGGQTWHEHCFLCSGCEQPLGSRSFVPDKGAHYCVPCYENKFASGPSSGGSSGSSGCSACGETVMPGSRKLEYGGQTWHEHCFLCSGCEQPLGSRSFVPDKGAHYCVPCYENKFASGPSSGGSSGSSGCSACGETVMPGSRKLEYGGQTWHEHCFLCSGCEQPLGSRSFVPDKGAHYCVPCYENKFASGPSSGGSSGSSGCSACGETVMPGSRKLEYGGQTWHEHCFLCSGCEQPLGSRSFVPDKGAHYCVPCYENKFASGPSSGGSSGSSGCSACGETVMPGSRKLEYGGQTWHEHCFLCSGCEQPLGSRSFVPDKGAHYCVPCYENKFASGPSSGGSSGSSGCSACGETVMPGSRKLEYGGQTWHEHCFLCSGCEQPLGSRSFVPDKGAHYCVPCYENKFASGPSSGGSSGSSGCSACGETVMPGSRKLEYGGQTWHEHCFLCSGCEQPLGSRSFVPDKGAHYCVPCYENKFASGPSSGGSSGSSGCSACGETVMPGSRKLEYGGQTWHEHCFLCSGCEQPLGSRSFVPDKGAHYCVPCYENKFASGPSSGGSSGSSGCSACGETVMPGSRKLEYGGQTWHEHCFLCSGCEQPLGSRSFVPDKGAHYCVPCYENKFASGPSSGGSSGSSGCSACGETVMPGSRKLEYGGQTWHEHCFLCSGCEQPLGSRSFVPDKGAHYCVPCYENKFASGPSSGGSSGSSGCSACGETVMPGSRKLEYGGQTWHEHCFLCSGCEQPLGSRSFVPDKGAHYCVPCYENKFASGPSSGGSSGSSGCSACGETVMPGSRKLEYGGQTWHEHCFLCSGCEQPLGSRSFVPDKGAHYCVPCYENKFASGPSSGGSSGSSGCSACGETVMPGSRKLEYGGQTWHEHCFLCSGCEQPLGSRSFVPDKGAHYCVPCYENKFASGPSSGGSSGSSGCSACGETVMPGSRKLEYGGQTWHEHCFLCSGCEQPLGSRSFVPDKGAHYCVPCYENKFASGPSSGGSSGSSGCSACGETVMPGSRKLEYGGQTWHEHCFLCSGCEQPLGSRSFVPDKGAHYCVPCYENKFASGPSSGGSSGSSGCSACGETVMPGSRKLEYGGQTWHEHCFLCSGCEQPLGSRSFVPDKGAHYCVPCYENKFASGPSSGGSSGSSGCSACGETVMPGSRKLEYGGQTWHEHCFLCSGCEQPLGSRSFVPDKGAHYCVPCYENKFASGPSSGGSSGSSGCSACGETVMPGSRKLEYGGQTWHEHCFLCSGCEQPLGSRSFVPDKGAHYCVPCYENKFASGPSSGGSSGSSGCSACGETVMPGSRKLEYGGQTWHEHCFLCSGCEQPLGSRSFVPDKGAHYCVPCYENKFASGPSSG

Foldseek 3Di:
DDDAPAAAPQPGHGDDPPAQWDADPHHIHRCQRCAAPPPRHRCSPPDFDDDPNGTGRPCRVCVCVVPDPDDD

CATH classification: 2.10.110.10

Nearest PDB structures (foldseek):
  1wyh-assembly1_A  TM=8.842E-01  e=2.755E-13  Homo sapiens
  1x4k-assembly1_A  TM=8.092E-01  e=1.385E-08  Homo sapiens
  2d8z-assembly1_A  TM=7.850E-01  e=2.718E-07  Homo sapiens
  1x63-assembly1_A  TM=7.810E-01  e=9.187E-07  Homo sapiens
  1x61-assembly1_A  TM=8.140E-01  e=2.712E-06  Homo sapiens

Solvent-accessible surface area: 5258 Å² total; per-residue (Å²): 126,121,102,74,120,55,24,7,62,62,76,53,120,97,7,118,100,76,76,177,58,34,87,85,98,71,87,2,35,30,64,128,20,2,68,4,71,53,58,134,76,58,4,15,110,123,85,29,37,77,32,192,88,12,32,37,9,77,78,26,60,119,109,102,119,61,124,51,145,91,129,109